Protein 8GAI (pdb70)

Secondary structure (DSSP, 8-state):
--HHHHHHHHTSS-HHHHHHHHHHHHHHHHHSSS--HHHHHHTT-HHHHHHHTT-TT-HHHHHHHHHHHHHHHTS-HHHHHHHHHTTHHHHHHHHTT-SSHHHHHHHHHHHHHHHHT-HHHHHHHHHTT-HHHHHHHTTS---SHHHHHHHHHHHHHHHHHT---SSPPPHHHHHHHHHHHHHHTT---HHHHHHHHHHHHHHHSSSHHHHHHHHHTT-HHHHHHHHT-S-HHHHHHHHHHHHHHHTS-HHHHHHHHHTTGGGGHHHHHT-SSHHHHHHHHHHHHHHHTS-HHHHHHHHHTTHHHHHHHHHHHS-HHHHHHHHHHHHHHHHHS-HHHHHHHHHTT-HHHHHHGGGSS-HHHHHHHHHHHHHHHHHHHHHT-HHHHHHHHHHTTHHHHHHHHTT-SSHHHHHHHHHHHHHHS-------/----PPPS--SSPPPS------/--HHHHHHHHTSS-HHHHHHHHHHHHHHHHHSSS--HHHHHHTT-HHHHHHHTT-TT-HHHHHHHHHHHHHHTTS-HHHHHHHHHTTHHHHHHHHTT-SSHHHHHHHHHHHHHHHHT-HHHHHHHHHTT-HHHHHHHTSS---SHHHHHHHHHHHHHHHHHT---SSPPPHHHHHHHHHHHHHHTT---HHHHHHHHHHHHHHHSS-HHHHHHHHHTT-HHHHHHHHT-S-HHHHHHHHHHHHHHHTS-HHHHHHHHHTTGGGGHHHHHT-SSHHHHHHHHHHHHHHHTS-HHHHHHHHHTTHHHHHHHHHHHS-HHHHHHHHHHHHHHHHHS-HHHHHHHHHTT-HHHHHHGGG-S-HHHHHHHHHHHHHHHHHHHHHT-HHHHHHHHHHTTHHHHHHHHTT-SSHHHHHHHHHHHHHHS--TTSSSPPP---/-TTPPP---PPPP--SSPPPS------

Structure (mmCIF, N/CA/C/O backbone):
data_8GAI
#
_entry.id   8GAI
#
_cell.length_a   75.008
_cell.length_b   99.269
_cell.length_c   123.759
_cell.angle_alpha   90.000
_cell.angle_beta   90.000
_cell.angle_gamma   90.000
#
_symmetry.space_group_name_H-M   'P 21 21 21'
#
loop_
_entity.id
_entity.type
_entity.pdbx_description
1 polymer 'Importin subunit alpha'
2 polymer Bimax2
3 water water
#
loop_
_atom_site.group_PDB
_atom_site.id
_atom_site.type_symbol
_atom_site.label_atom_id
_atom_site.label_alt_id
_atom_site.label_comp_id
_atom_site.label_asym_id
_atom_site.label_entity_id
_atom_site.label_seq_id
_atom_site.pdbx_PDB_ins_code
_atom_site.Cartn_x
_atom_site.Cartn_y
_atom_site.Cartn_z
_atom_site.occupancy
_atom_site.B_iso_or_equiv
_atom_site.auth_seq_id
_atom_site.auth_comp_id
_atom_site.auth_asym_id
_atom_site.auth_atom_id
_atom_site.pdbx_PDB_model_num
ATOM 1 N N . TRP A 1 18 ? -40.64300 -18.09400 -20.05500 1.000 81.91548 76 TRP A N 1
ATOM 2 C CA . TRP A 1 18 ? -39.40300 -18.83300 -19.85100 1.000 77.34580 76 TRP A CA 1
ATOM 3 C C . TRP A 1 18 ? -39.03400 -18.96000 -18.37800 1.000 79.72734 76 TRP A C 1
ATOM 4 O O . TRP A 1 18 ? -39.34200 -18.08700 -17.56600 1.000 81.29548 76 TRP A O 1
ATOM 24 N N . THR A 1 19 ? -38.36600 -20.05900 -18.05100 1.000 63.13019 77 THR A N 1
ATOM 25 C CA . THR A 1 19 ? -37.77000 -20.27100 -16.74300 1.000 56.65814 77 THR A CA 1
ATOM 26 C C . THR A 1 19 ? -36.26100 -20.06800 -16.82500 1.000 58.61764 77 THR A C 1
ATOM 27 O O . THR A 1 19 ? -35.66800 -20.02200 -17.90600 1.000 60.39091 77 THR A O 1
ATOM 38 N N . VAL A 1 20 ? -35.63500 -19.94400 -15.65300 1.000 60.83738 78 VAL A N 1
ATOM 39 C CA . VAL A 1 20 ? -34.17800 -19.87900 -15.60800 1.000 59.44932 78 VAL A CA 1
ATOM 40 C C . VAL A 1 20 ? -33.58200 -21.12700 -16.24000 1.000 58.68324 78 VAL A C 1
ATOM 41 O O . VAL A 1 20 ? -32.50600 -21.07200 -16.84500 1.000 57.06056 78 VAL A O 1
ATOM 54 N N . ASP A 1 21 ? -34.26400 -22.26700 -16.11300 1.000 70.48985 79 ASP A N 1
ATOM 55 C CA . ASP A 1 21 ? -33.78100 -23.49800 -16.72800 1.000 71.08799 79 ASP A CA 1
ATOM 56 C C . ASP A 1 21 ? -33.74800 -23.37700 -18.24600 1.000 71.19645 79 ASP A C 1
ATOM 57 O O . ASP A 1 21 ? -32.76100 -23.75100 -18.89200 1.000 68.95002 79 ASP A O 1
ATOM 66 N N . ASP A 1 22 ? -34.82300 -22.84500 -18.83500 1.000 68.50113 80 ASP A N 1
ATOM 67 C CA . ASP A 1 22 ? -34.85800 -22.64600 -20.28000 1.000 63.40535 80 ASP A CA 1
ATOM 68 C C . ASP A 1 22 ? -33.78800 -21.65900 -20.72800 1.000 61.65398 80 ASP A C 1
ATOM 69 O O . ASP A 1 22 ? -33.13500 -21.86200 -21.76100 1.000 61.27968 80 ASP A O 1
ATOM 78 N N . ILE A 1 23 ? -33.60100 -20.57900 -19.96700 1.000 61.99273 81 ILE A N 1
ATOM 79 C CA . ILE A 1 23 ? -32.57600 -19.59400 -20.30000 1.000 57.26400 81 ILE A CA 1
ATOM 80 C C . ILE A 1 23 ? -31.19700 -20.23900 -20.27100 1.000 59.79838 81 ILE A C 1
ATOM 81 O O . ILE A 1 23 ? -30.36100 -20.00100 -21.15400 1.000 61.39576 81 ILE A O 1
ATOM 97 N N . VAL A 1 24 ? -30.94300 -21.07000 -19.26000 1.000 48.66334 82 VAL A N 1
ATOM 98 C CA . VAL A 1 24 ? -29.65300 -21.73800 -19.13800 1.000 49.48914 82 VAL A CA 1
ATOM 99 C C . VAL A 1 24 ? -29.44000 -22.69000 -20.30300 1.000 52.01873 82 VAL A C 1
ATOM 100 O O . VAL A 1 24 ? -28.33700 -22.79000 -20.85400 1.000 52.30140 82 VAL A O 1
ATOM 113 N N . LYS A 1 25 ? -30.49300 -23.40300 -20.69800 1.000 62.30203 83 LYS A N 1
ATOM 114 C CA . LYS A 1 25 ? -30.36700 -24.34600 -21.80400 1.000 65.72061 83 LYS A CA 1
ATOM 115 C C . LYS A 1 25 ? -30.07300 -23.61400 -23.10700 1.000 65.57546 83 LYS A C 1
ATOM 116 O O . LYS A 1 25 ? -29.20700 -24.03600 -23.88100 1.000 65.47440 83 LYS A O 1
ATOM 135 N N . GLY A 1 26 ? -30.78300 -22.51500 -23.36500 1.000 56.97005 84 GLY A N 1
ATOM 136 C CA . GLY A 1 26 ? -30.53900 -21.76200 -24.58300 1.000 52.02540 84 GLY A CA 1
ATOM 137 C C . GLY A 1 26 ? -29.16700 -21.11600 -24.61600 1.000 55.47537 84 GLY A C 1
ATOM 138 O O . GLY A 1 26 ? -28.51900 -21.07300 -25.66500 1.000 57.05652 84 GLY A O 1
ATOM 142 N N . ILE A 1 27 ? -28.69900 -20.61400 -23.46900 1.000 65.40232 85 ILE A N 1
ATOM 143 C CA . ILE A 1 27 ? -27.44000 -19.87400 -23.45600 1.000 65.29821 85 ILE A CA 1
ATOM 144 C C . ILE A 1 27 ? -26.24800 -20.79800 -23.67300 1.000 68.45635 85 ILE A C 1
ATOM 145 O O . ILE A 1 27 ? -25.21200 -20.36600 -24.19300 1.000 69.74726 85 ILE A O 1
ATOM 161 N N . ASN A 1 28 ? -26.35700 -22.06900 -23.29100 1.000 76.00542 86 ASN A N 1
ATOM 162 C CA . ASN A 1 28 ? -25.29900 -23.03900 -23.53500 1.000 78.53920 86 ASN A CA 1
ATOM 163 C C . ASN A 1 28 ? -25.49800 -23.78900 -24.84400 1.000 79.04769 86 ASN A C 1
ATOM 164 O O . ASN A 1 28 ? -24.93600 -24.87500 -25.02200 1.000 82.85795 86 ASN A O 1
ATOM 175 N N . SER A 1 29 ? -26.27400 -23.22700 -25.76200 1.000 74.00764 87 SER A N 1
ATOM 176 C CA . SER A 1 29 ? -26.50200 -23.83900 -27.05900 1.000 75.30451 87 SER A CA 1
ATOM 177 C C . SER A 1 29 ? -25.48700 -23.32700 -28.06900 1.000 77.66673 87 SER A C 1
ATOM 178 O O . SER A 1 29 ? -24.96000 -22.21900 -27.94600 1.000 77.39397 87 SER A O 1
ATOM 186 N N . ASN A 1 30 ? -25.21300 -24.15500 -29.07200 1.000 82.26404 88 ASN A N 1
ATOM 187 C CA . ASN A 1 30 ? -24.29000 -23.77800 -30.13200 1.000 89.66532 88 ASN A CA 1
ATOM 188 C C . ASN A 1 30 ? -24.94100 -22.89200 -31.18300 1.000 84.89422 88 ASN A C 1
ATOM 189 O O . ASN A 1 30 ? -24.24500 -22.40500 -32.08000 1.000 85.79802 88 ASN A O 1
ATOM 200 N N . ASN A 1 31 ? -26.24900 -22.67400 -31.08900 1.000 65.21992 89 ASN A N 1
ATOM 201 C CA . ASN A 1 31 ? -26.97700 -21.83900 -32.03400 1.000 63.46837 89 ASN A CA 1
ATOM 202 C C . ASN A 1 31 ? -27.06400 -20.42900 -31.46700 1.000 62.82270 89 ASN A C 1
ATOM 203 O O . ASN A 1 31 ? -27.62600 -20.22200 -30.38500 1.000 62.59448 89 ASN A O 1
ATOM 214 N N . LEU A 1 32 ? -26.50700 -19.46000 -32.19700 1.000 67.96122 90 LEU A N 1
ATOM 215 C CA . LEU A 1 32 ? -26.49100 -18.09200 -31.69500 1.000 63.43540 90 LEU A CA 1
ATOM 216 C C . LEU A 1 32 ? -27.89600 -17.54100 -31.51100 1.000 63.27601 90 LEU A C 1
ATOM 217 O O . LEU A 1 32 ? -28.12700 -16.73200 -30.60600 1.000 61.63990 90 LEU A O 1
ATOM 233 N N . GLU A 1 33 ? -28.84600 -17.95200 -32.35500 1.000 62.96301 91 GLU A N 1
ATOM 234 C CA . GLU A 1 33 ? -30.20300 -17.43200 -32.22200 1.000 65.48217 91 GLU A CA 1
ATOM 235 C C . GLU A 1 33 ? -30.85300 -17.91100 -30.92900 1.000 62.31340 91 GLU A C 1
ATOM 236 O O . GLU A 1 33 ? -31.58200 -17.15300 -30.28100 1.000 61.16608 91 GLU A O 1
ATOM 248 N N . ASN A 1 34 ? -30.60800 -19.16500 -30.53700 1.000 58.71890 92 ASN A N 1
ATOM 249 C CA . ASN A 1 34 ? -31.11800 -19.64100 -29.25400 1.000 58.53988 92 ASN A CA 1
ATOM 250 C C . ASN A 1 34 ? -30.48300 -18.87900 -28.09900 1.000 53.64328 92 ASN A C 1
ATOM 251 O O . ASN A 1 34 ? -31.16400 -18.53100 -27.12900 1.000 52.96717 92 ASN A O 1
ATOM 262 N N . GLN A 1 35 ? -29.17600 -18.61700 -28.18000 1.000 57.83641 93 GLN A N 1
ATOM 263 C CA . GLN A 1 35 ? -28.52200 -17.83300 -27.13800 1.000 57.33791 93 GLN A CA 1
ATOM 264 C C . GLN A 1 35 ? -29.13000 -16.44000 -27.05100 1.000 55.48785 93 GLN A C 1
ATOM 265 O O . GLN A 1 35 ? -29.34400 -15.91200 -25.95300 1.000 54.70976 93 GLN A O 1
ATOM 279 N N . LEU A 1 36 ? -29.42200 -15.83300 -28.20300 1.000 49.38296 94 LEU A N 1
ATOM 280 C CA . LEU A 1 36 ? -30.02000 -14.50400 -28.21400 1.000 46.50345 94 LEU A CA 1
ATOM 281 C C . LEU A 1 36 ? -31.42200 -14.52700 -27.62100 1.000 46.34105 94 LEU A C 1
ATOM 282 O O . LEU A 1 36 ? -31.78500 -13.63900 -26.84300 1.000 42.32662 94 LEU A O 1
ATOM 298 N N . GLN A 1 37 ? -32.23100 -15.52200 -27.98800 1.000 49.66581 95 GLN A N 1
ATOM 299 C CA . GLN A 1 37 ? -33.57700 -15.60800 -27.43000 1.000 50.97902 95 GLN A CA 1
ATOM 300 C C . GLN A 1 37 ? -33.52600 -15.82800 -25.92100 1.000 46.40243 95 GLN A C 1
ATOM 301 O O . GLN A 1 37 ? -34.33100 -15.25900 -25.17600 1.000 48.14576 95 GLN A O 1
ATOM 315 N N . ALA A 1 38 ? -32.57500 -16.63900 -25.44900 1.000 44.34989 96 ALA A N 1
ATOM 316 C CA . ALA A 1 38 ? -32.44900 -16.86900 -24.01400 1.000 48.17682 96 ALA A CA 1
ATOM 317 C C . ALA A 1 38 ? -32.00000 -15.60400 -23.29300 1.000 45.80297 96 ALA A C 1
ATOM 318 O O . ALA A 1 38 ? -32.48700 -15.29800 -22.19700 1.000 43.97021 96 ALA A O 1
ATOM 325 N N . THR A 1 39 ? -31.07100 -14.85500 -23.89400 1.000 45.58171 97 THR A N 1
ATOM 326 C CA . THR A 1 39 ? -30.64500 -13.59600 -23.29400 1.000 49.02030 97 THR A CA 1
ATOM 327 C C . THR A 1 39 ? -31.79100 -12.59300 -23.27000 1.000 43.56562 97 THR A C 1
ATOM 328 O O . THR A 1 39 ? -31.93800 -11.83300 -22.30900 1.000 45.14608 97 THR A O 1
ATOM 339 N N . GLN A 1 40 ? -32.61100 -12.57900 -24.32200 1.000 45.50235 98 GLN A N 1
ATOM 340 C CA . GLN A 1 40 ? -33.79200 -11.72500 -24.33300 1.000 47.49585 98 GLN A CA 1
ATOM 341 C C . GLN A 1 40 ? -34.75400 -12.11300 -23.21900 1.000 48.60942 98 GLN A C 1
ATOM 342 O O . GLN A 1 40 ? -35.31800 -11.24400 -22.54800 1.000 47.85286 98 GLN A O 1
ATOM 356 N N . ALA A 1 41 ? -34.96000 -13.41400 -23.01000 1.000 35.53989 99 ALA A N 1
ATOM 357 C CA . ALA A 1 41 ? -35.84500 -13.85300 -21.93600 1.000 36.63733 99 ALA A CA 1
ATOM 358 C C . ALA A 1 41 ? -35.30100 -13.44200 -20.56900 1.000 35.33557 99 ALA A C 1
ATOM 359 O O . ALA A 1 41 ? -36.05700 -12.99700 -19.69600 1.000 36.05699 99 ALA A O 1
ATOM 366 N N . ALA A 1 42 ? -33.99100 -13.58600 -20.36400 1.000 46.83761 100 ALA A N 1
ATOM 367 C CA . ALA A 1 42 ? -33.39300 -13.18600 -19.09300 1.000 45.44097 100 ALA A CA 1
ATOM 368 C C . ALA A 1 42 ? -33.53500 -11.68400 -18.88200 1.000 46.52596 100 ALA A C 1
ATOM 369 O O . ALA A 1 42 ? -33.92600 -11.21800 -17.79900 1.000 43.55497 100 ALA A O 1
ATOM 376 N N . ARG A 1 43 ? -33.22500 -10.90900 -19.92200 1.000 36.23509 101 ARG A N 1
ATOM 377 C CA . ARG A 1 43 ? -33.37400 -9.46500 -19.84400 1.000 36.02952 101 ARG A CA 1
ATOM 378 C C . ARG A 1 43 ? -34.81800 -9.08300 -19.56100 1.000 34.20439 101 ARG A C 1
ATOM 379 O O . ARG A 1 43 ? -35.07600 -8.11100 -18.85200 1.000 34.10766 101 ARG A O 1
ATOM 400 N N . LYS A 1 44 ? -35.77500 -9.81100 -20.13800 1.000 45.13553 102 LYS A N 1
ATOM 401 C CA . LYS A 1 44 ? -37.18000 -9.49200 -19.90700 1.000 45.24721 102 LYS A CA 1
ATOM 402 C C . LYS A 1 44 ? -37.58000 -9.80600 -18.47200 1.000 44.88321 102 LYS A C 1
ATOM 403 O O . LYS A 1 44 ? -38.33800 -9.04700 -17.85900 1.000 49.46717 102 LYS A O 1
ATOM 422 N N . LEU A 1 45 ? -37.06900 -10.90200 -17.90900 1.000 37.76430 103 LEU A N 1
ATOM 423 C CA . LEU A 1 45 ? -37.29500 -11.15100 -16.48800 1.000 38.93348 103 LEU A CA 1
ATOM 424 C C . LEU A 1 45 ? -36.75400 -10.00100 -15.64300 1.000 37.88448 103 LEU A C 1
ATOM 425 O O . LEU A 1 45 ? -37.39400 -9.56900 -14.67600 1.000 36.72212 103 LEU A O 1
ATOM 441 N N . LEU A 1 46 ? -35.57700 -9.48900 -16.00000 1.000 41.87314 104 LEU A N 1
ATOM 442 C CA . LEU A 1 46 ? -34.94600 -8.45700 -15.18300 1.000 45.44630 104 LEU A CA 1
ATOM 443 C C . LEU A 1 46 ? -35.55400 -7.07000 -15.39300 1.000 42.32962 104 LEU A C 1
ATOM 444 O O . LEU A 1 46 ? -35.54000 -6.25000 -14.46800 1.000 39.92884 104 LEU A O 1
ATOM 460 N N . SER A 1 47 ? -36.08200 -6.78500 -16.58300 1.000 43.04077 105 SER A N 1
ATOM 461 C CA . SER A 1 47 ? -36.58600 -5.45700 -16.90900 1.000 43.17752 105 SER A CA 1
ATOM 462 C C . SER A 1 47 ? -38.08900 -5.30800 -16.70900 1.000 45.15004 105 SER A C 1
ATOM 463 O O . SER A 1 47 ? -38.55800 -4.19700 -16.43300 1.000 44.95046 105 SER A O 1
ATOM 471 N N . ARG A 1 48 ? -38.86200 -6.38300 -16.85500 1.000 54.29285 106 ARG A N 1
ATOM 472 C CA . ARG A 1 48 ? -40.31700 -6.29200 -16.83800 1.000 58.71045 106 ARG A CA 1
ATOM 473 C C . ARG A 1 48 ? -40.94800 -6.73100 -15.52400 1.000 58.82240 106 ARG A C 1
ATOM 474 O O . ARG A 1 48 ? -42.06400 -6.29800 -15.21900 1.000 66.92460 106 ARG A O 1
ATOM 495 N N . GLU A 1 49 ? -40.29100 -7.59800 -14.75700 1.000 63.65666 107 GLU A N 1
ATOM 496 C CA . GLU A 1 49 ? -40.84100 -8.10200 -13.50300 1.000 73.80132 107 GLU A CA 1
ATOM 497 C C . GLU A 1 49 ? -40.42900 -7.22900 -12.32300 1.000 75.06742 107 GLU A C 1
ATOM 498 O O . GLU A 1 49 ? -39.23800 -6.98200 -12.11200 1.000 73.23223 107 GLU A O 1
ATOM 510 N N . LYS A 1 50 ? -41.41500 -6.75700 -11.56100 1.000 84.28167 108 LYS A N 1
ATOM 511 C CA . LYS A 1 50 ? -41.13300 -6.18500 -10.24900 1.000 84.59521 108 LYS A CA 1
ATOM 512 C C . LYS A 1 50 ? -40.66800 -7.28600 -9.30300 1.000 83.66603 108 LYS A C 1
ATOM 513 O O . LYS A 1 50 ? -41.24800 -8.37600 -9.25700 1.000 88.11462 108 LYS A O 1
ATOM 532 N N . GLN A 1 51 ? -39.61100 -6.99900 -8.55000 1.000 74.16602 109 GLN A N 1
ATOM 533 C CA . GLN A 1 51 ? -38.94800 -8.00500 -7.73000 1.000 72.93308 109 GLN A CA 1
ATOM 534 C C . GLN A 1 51 ? -38.42800 -9.08000 -8.67800 1.000 69.42070 109 GLN A C 1
ATOM 535 O O . GLN A 1 51 ? -38.97800 -10.18900 -8.73000 1.000 71.56617 109 GLN A O 1
ATOM 549 N N . PRO A 1 52 ? -37.38800 -8.78800 -9.45000 1.000 53.25032 110 PRO A N 1
ATOM 550 C CA . PRO A 1 52 ? -36.90700 -9.74800 -10.44500 1.000 54.29548 110 PRO A CA 1
ATOM 551 C C . PRO A 1 52 ? -36.10500 -10.85300 -9.78600 1.000 54.11952 110 PRO A C 1
ATOM 552 O O . PRO A 1 52 ? -35.64100 -10.70200 -8.64500 1.000 54.50490 110 PRO A O 1
ATOM 563 N N . PRO A 1 53 ? -35.91000 -11.97900 -10.47200 1.000 58.63195 111 PRO A N 1
ATOM 564 C CA . PRO A 1 53 ? -35.15900 -13.10400 -9.88700 1.000 58.96027 111 PRO A CA 1
ATOM 565 C C . PRO A 1 53 ? -33.65100 -12.94800 -10.06400 1.000 56.69172 111 PRO A C 1
ATOM 566 O O . PRO A 1 53 ? -32.97300 -13.78700 -10.66000 1.000 58.05817 111 PRO A O 1
ATOM 577 N N . ILE A 1 54 ? -33.11000 -11.85900 -9.51600 1.000 48.95910 112 ILE A N 1
ATOM 578 C CA . ILE A 1 54 ? -31.69700 -11.55100 -9.72400 1.000 49.64049 112 ILE A CA 1
ATOM 579 C C . ILE A 1 54 ? -30.82100 -12.64000 -9.12000 1.000 50.81189 112 ILE A C 1
ATOM 580 O O . ILE A 1 54 ? -29.86300 -13.11100 -9.74500 1.000 53.73582 112 ILE A O 1
ATOM 596 N N . ASP A 1 55 ? -31.13200 -13.05100 -7.89300 1.000 53.59517 113 ASP A N 1
ATOM 597 C CA . ASP A 1 55 ? -30.27000 -14.00100 -7.20000 1.000 53.41753 113 ASP A CA 1
ATOM 598 C C . ASP A 1 55 ? -30.30100 -15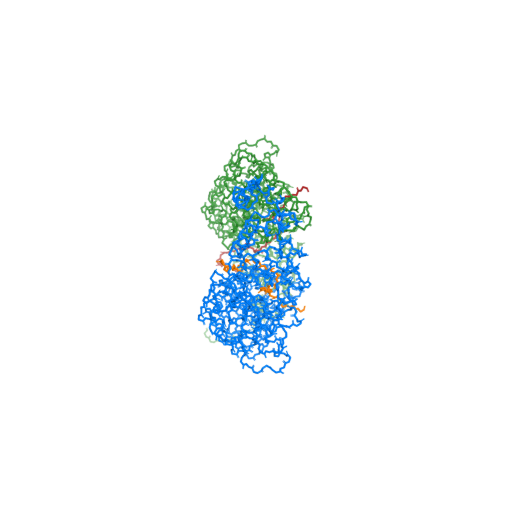.36600 -7.87400 1.000 54.96633 113 ASP A C 1
ATOM 599 O O . ASP A 1 55 ? -29.27200 -16.04300 -7.95800 1.000 52.76463 113 ASP A O 1
ATOM 608 N N . HIS A 1 56 ? -31.46700 -15.78500 -8.36700 1.000 63.47925 114 HIS A N 1
ATOM 609 C CA . HIS A 1 56 ? -31.54200 -17.04000 -9.11000 1.000 62.23896 114 HIS A CA 1
ATOM 610 C C . HIS A 1 56 ? -30.73100 -16.96200 -10.39900 1.000 59.97874 114 HIS A C 1
ATOM 611 O O . HIS A 1 56 ? -30.07300 -17.93400 -10.78800 1.000 62.70074 114 HIS A O 1
ATOM 625 N N . ILE A 1 57 ? -30.75900 -15.80800 -11.06900 1.000 47.45949 115 ILE A N 1
ATOM 626 C CA . ILE A 1 57 ? -29.98200 -15.63300 -12.29100 1.000 46.96199 115 ILE A CA 1
ATOM 627 C C . ILE A 1 57 ? -28.48900 -15.69100 -11.99100 1.000 47.59690 115 ILE A C 1
ATOM 628 O O . ILE A 1 57 ? -27.71200 -16.27300 -12.75800 1.000 46.41494 115 ILE A O 1
ATOM 644 N N . ILE A 1 58 ? -28.05900 -15.08800 -10.88200 1.000 42.76481 116 ILE A N 1
ATOM 645 C CA . ILE A 1 58 ? -26.64300 -15.14400 -10.53500 1.000 45.56770 116 ILE A CA 1
ATOM 646 C C . ILE A 1 58 ? -26.24900 -16.57000 -10.16600 1.000 52.07068 116 ILE A C 1
ATOM 647 O O . ILE A 1 58 ? -25.17400 -17.05300 -10.54400 1.000 48.91790 116 ILE A O 1
ATOM 663 N N . ARG A 1 59 ? -27.11400 -17.26800 -9.42700 1.000 64.87865 117 ARG A N 1
ATOM 664 C CA . ARG A 1 59 ? -26.81500 -18.63700 -9.04100 1.000 65.76679 117 ARG A CA 1
ATOM 665 C C . ARG A 1 59 ? -26.79000 -19.57100 -10.24100 1.000 64.21192 117 ARG A C 1
ATOM 666 O O . ARG A 1 59 ? -26.13700 -20.61900 -10.18400 1.000 69.31265 117 ARG A O 1
ATOM 687 N N . ALA A 1 60 ? -27.48000 -19.21400 -11.32500 1.000 74.30850 118 ALA A N 1
ATOM 688 C CA . ALA A 1 60 ? -27.45800 -20.00600 -12.54700 1.000 72.75043 118 ALA A CA 1
ATOM 689 C C . ALA A 1 60 ? -26.16300 -19.84400 -13.33100 1.000 69.69056 118 ALA A C 1
ATOM 690 O O . ALA A 1 60 ? -25.96700 -20.55700 -14.32000 1.000 75.23837 118 ALA A O 1
ATOM 697 N N . GLY A 1 61 ? -25.28700 -18.93000 -12.92400 1.000 58.34999 119 GLY A N 1
ATOM 698 C CA . GLY A 1 61 ? -24.01300 -18.76600 -13.59500 1.000 54.71665 119 GLY A CA 1
ATOM 699 C C . GLY A 1 61 ? -24.09900 -18.08100 -14.93700 1.000 50.42771 119 GLY A C 1
ATOM 700 O O . GLY A 1 61 ? -23.28800 -18.36400 -15.82400 1.000 48.94421 119 GLY A O 1
ATOM 704 N N . LEU A 1 62 ? -25.06300 -17.18000 -15.11100 1.000 48.53478 120 LEU A N 1
ATOM 705 C CA . LEU A 1 62 ? -25.26600 -16.51300 -16.38800 1.000 45.62573 120 LEU A CA 1
ATOM 706 C C . LEU A 1 62 ? -24.43400 -15.25000 -16.54600 1.000 46.83995 120 LEU A C 1
ATOM 707 O O . LEU A 1 62 ? -24.29300 -14.75600 -17.67100 1.000 48.90033 120 LEU A O 1
ATOM 723 N N . ILE A 1 63 ? -23.88600 -14.71000 -15.45500 1.000 52.14460 121 ILE A N 1
ATOM 724 C CA . ILE A 1 63 ? -23.09200 -13.48500 -15.55800 1.000 49.91645 121 ILE A CA 1
ATOM 725 C C . ILE A 1 63 ? -21.88500 -13.68900 -16.46300 1.000 49.48876 121 ILE A C 1
ATOM 726 O O . ILE A 1 63 ? -21.64000 -12.83700 -17.33500 1.000 45.58966 121 ILE A O 1
ATOM 742 N N . PRO A 1 64 ? -21.09800 -14.76200 -16.32400 1.000 45.37894 122 PRO A N 1
ATOM 743 C CA . PRO A 1 64 ? -20.02200 -14.99700 -17.29900 1.000 43.56520 122 PRO A CA 1
ATOM 744 C C . PRO A 1 64 ? -20.53100 -15.05000 -18.72800 1.000 44.05088 122 PRO A C 1
ATOM 745 O O . PRO A 1 64 ? -19.85900 -14.56400 -19.64400 1.000 43.91364 122 PRO A O 1
ATOM 756 N N . LYS A 1 65 ? -21.72800 -15.60300 -18.93800 1.000 49.17469 123 LYS A N 1
ATOM 757 C CA . LYS A 1 65 ? -22.27200 -15.69900 -20.29000 1.000 50.07390 123 LYS A CA 1
ATOM 758 C C . LYS A 1 65 ? -22.62900 -14.32400 -20.84900 1.000 49.05137 123 LYS A C 1
ATOM 759 O O . LYS A 1 65 ? -22.35000 -14.03600 -22.01800 1.000 51.21321 123 LYS A O 1
ATOM 778 N N . PHE A 1 66 ? -23.25200 -13.46300 -20.03700 1.000 43.87907 124 PHE A N 1
ATOM 779 C CA . PHE A 1 66 ? -23.53400 -12.10500 -20.49000 1.000 41.16906 124 PHE A CA 1
ATOM 780 C C . PHE A 1 66 ? -22.24200 -11.35300 -20.79000 1.000 42.92996 124 PHE A C 1
ATOM 781 O O . PHE A 1 66 ? -22.13300 -10.65600 -21.81000 1.000 42.06081 124 PHE A O 1
ATOM 798 N N . VAL A 1 67 ? -21.25400 -11.47300 -19.90100 1.000 41.56431 125 VAL A N 1
ATOM 799 C CA . VAL A 1 67 ? -19.97500 -10.80200 -20.11300 1.000 37.25736 125 VAL A CA 1
ATOM 800 C C . VAL A 1 67 ? -19.33700 -11.28300 -21.41000 1.000 37.84894 125 VAL A C 1
ATOM 801 O O . VAL A 1 67 ? -18.72200 -10.50100 -22.14400 1.000 35.98962 125 VAL A O 1
ATOM 814 N N . SER A 1 68 ? -19.47400 -12.57600 -21.71200 1.000 50.21845 126 SER A N 1
ATOM 815 C CA . SER A 1 68 ? -18.94700 -13.10500 -22.96400 1.000 46.87593 126 SER A CA 1
ATOM 816 C C . SER A 1 68 ? -19.70400 -12.54700 -24.16200 1.000 48.49393 126 SER A C 1
ATOM 817 O O . SER A 1 68 ? -19.09300 -12.16600 -25.16800 1.000 48.78069 126 SER A O 1
ATOM 825 N N . PHE A 1 69 ? -21.03400 -12.48500 -24.07000 1.000 39.90525 127 PHE A N 1
ATOM 826 C CA . PHE A 1 69 ? -21.82300 -11.96100 -25.17800 1.000 37.44437 127 PHE A CA 1
ATOM 827 C C . PHE A 1 69 ? -21.49700 -10.49700 -25.44600 1.000 37.20993 127 PHE A C 1
ATOM 828 O O . PHE A 1 69 ? -21.67000 -10.01800 -26.57200 1.000 40.16435 127 PHE A O 1
ATOM 845 N N . LEU A 1 70 ? -21.04200 -9.76700 -24.42500 1.000 35.52888 128 LEU A N 1
ATOM 846 C CA . LEU A 1 70 ? -20.75600 -8.34800 -24.62500 1.000 36.48765 128 LEU A CA 1
ATOM 847 C C . LEU A 1 70 ? -19.77000 -8.13000 -25.77100 1.000 40.36168 128 LEU A C 1
ATOM 848 O O . LEU A 1 70 ? -19.79900 -7.08000 -26.42400 1.000 36.18025 128 LEU A O 1
ATOM 864 N N . GLY A 1 71 ? -18.90000 -9.10100 -26.03500 1.000 35.21517 129 GLY A N 1
ATOM 865 C CA . GLY A 1 71 ? -17.88100 -8.95900 -27.04900 1.000 34.63600 129 GLY A CA 1
ATOM 866 C C . GLY A 1 71 ? -18.25000 -9.51200 -28.40700 1.000 41.99322 129 GLY A C 1
ATOM 867 O O . GLY A 1 71 ? -17.38500 -9.60000 -29.28500 1.000 41.67091 129 GLY A O 1
ATOM 871 N N . ARG A 1 72 ? -19.51400 -9.88400 -28.61600 1.000 50.05624 130 ARG A N 1
ATOM 872 C CA . ARG A 1 72 ? -19.94200 -10.51600 -29.86100 1.000 47.47072 130 ARG A CA 1
ATOM 873 C C . ARG A 1 72 ? -20.37000 -9.41500 -30.82800 1.000 52.39609 130 ARG A C 1
ATOM 874 O O . ARG A 1 72 ? -21.55300 -9.17800 -31.08100 1.000 50.60207 130 ARG A O 1
ATOM 895 N N . THR A 1 73 ? -19.36700 -8.72900 -31.38100 1.000 57.06636 131 THR A N 1
ATOM 896 C CA . THR A 1 73 ? -19.62900 -7.68200 -32.35900 1.000 56.32442 131 THR A CA 1
ATOM 897 C C . THR A 1 73 ? -20.32300 -8.21700 -33.60300 1.000 57.69030 131 THR A C 1
ATOM 898 O O . THR A 1 73 ? -20.97900 -7.44700 -34.31400 1.000 62.89662 131 THR A O 1
ATOM 909 N N . ASP A 1 74 ? -20.19200 -9.51300 -33.88900 1.000 57.29061 132 ASP A N 1
ATOM 910 C CA . ASP A 1 74 ? -20.91700 -10.09900 -35.00900 1.000 56.17413 132 ASP A CA 1
ATOM 911 C C . ASP A 1 74 ? -22.42400 -10.07800 -34.79500 1.000 55.33271 132 ASP A C 1
ATOM 912 O O . ASP A 1 74 ? -23.17600 -10.13000 -35.77200 1.000 62.43210 132 ASP A O 1
ATOM 921 N N . CYS A 1 75 ? -22.87900 -9.99700 -33.54500 1.000 55.59361 133 CYS A N 1
ATOM 922 C CA . CYS A 1 75 ? -24.30400 -9.94300 -33.21500 1.000 55.65506 133 CYS A CA 1
ATOM 923 C C . CYS A 1 75 ? -24.51100 -8.83100 -32.19200 1.000 52.70958 133 CYS A C 1
ATOM 924 O O . CYS A 1 75 ? -24.37800 -9.05500 -30.98800 1.000 50.25395 133 CYS A O 1
ATOM 932 N N . SER A 1 76 ? -24.85000 -7.63700 -32.67100 1.000 44.55267 134 SER A N 1
ATOM 933 C CA . SER A 1 76 ? -25.05000 -6.49700 -31.78700 1.000 39.97471 134 SER A CA 1
ATOM 934 C C . SER A 1 76 ? -26.25800 -6.69400 -30.87400 1.000 39.01586 134 SER A C 1
ATOM 935 O O . SER A 1 76 ? -26.23200 -6.23400 -29.72300 1.000 41.45818 134 SER A O 1
ATOM 943 N N . PRO A 1 77 ? -27.33500 -7.34800 -31.33000 1.000 34.17621 135 PRO A N 1
ATOM 944 C CA . PRO A 1 77 ? -28.48000 -7.55000 -30.42400 1.000 33.40171 135 PRO A CA 1
ATOM 945 C C . PRO A 1 77 ? -28.12900 -8.28400 -29.13800 1.000 35.44103 135 PRO A C 1
ATOM 946 O O . PRO A 1 77 ? -28.62500 -7.91100 -28.06600 1.000 32.31499 135 PRO A O 1
ATOM 957 N N . ILE A 1 78 ? -27.30300 -9.33000 -29.20800 1.000 41.00723 136 ILE A N 1
ATOM 958 C CA . ILE A 1 78 ? -26.96100 -10.05400 -27.98700 1.000 36.47427 136 ILE A CA 1
ATOM 959 C C . ILE A 1 78 ? -26.10700 -9.17800 -27.08300 1.000 35.80246 136 ILE A C 1
ATOM 960 O O . ILE A 1 78 ? -26.22800 -9.24100 -25.85400 1.000 37.10415 136 ILE A O 1
ATOM 976 N N . GLN A 1 79 ? -25.26100 -8.32400 -27.66500 1.000 40.07326 137 GLN A N 1
ATOM 977 C CA . GLN A 1 79 ? -24.53300 -7.34400 -26.86500 1.000 41.09040 137 GLN A CA 1
ATOM 978 C C . GLN A 1 79 ? -25.49800 -6.44600 -26.10600 1.000 37.24148 137 GLN A C 1
ATOM 979 O O . GLN A 1 79 ? -25.35200 -6.23200 -24.89800 1.000 38.09328 137 GLN A O 1
ATOM 993 N N . PHE A 1 80 ? -26.47500 -5.87700 -26.81600 1.000 34.24373 138 PHE A N 1
ATOM 994 C CA . PHE A 1 80 ? -27.42800 -4.97800 -26.17600 1.000 33.57379 138 PHE A CA 1
ATOM 995 C C . PHE A 1 80 ? -28.18000 -5.69000 -25.06000 1.000 32.63051 138 PHE A C 1
ATOM 996 O O . PHE A 1 80 ? -28.32600 -5.15600 -23.95200 1.000 33.80386 138 PHE A O 1
ATOM 1013 N N . GLU A 1 81 ? -28.66100 -6.90500 -25.33400 1.000 33.26743 139 GLU A N 1
ATOM 1014 C CA . GLU A 1 81 ? -29.45300 -7.62400 -24.34200 1.000 37.51744 139 GLU A CA 1
ATOM 1015 C C . GLU A 1 81 ? -28.61400 -7.96500 -23.11500 1.000 37.82263 139 GLU A C 1
ATOM 1016 O O . GLU A 1 81 ? -29.08500 -7.83500 -21.97900 1.000 34.94996 139 GLU A O 1
ATOM 1028 N N . SER A 1 82 ? -27.36400 -8.38900 -23.32400 1.000 30.99352 140 SER A N 1
ATOM 1029 C CA . SER A 1 82 ? -26.49100 -8.70100 -22.20100 1.000 30.84995 140 SER A CA 1
ATOM 1030 C C . SER A 1 82 ? -26.15800 -7.45500 -21.39000 1.000 31.23892 140 SER A C 1
ATOM 1031 O O . SER A 1 82 ? -26.11900 -7.50800 -20.15700 1.000 30.07292 140 SER A O 1
ATOM 1039 N N . ALA A 1 83 ? -25.89200 -6.33100 -22.05800 1.000 31.75425 141 ALA A N 1
ATOM 1040 C CA . ALA A 1 83 ? -25.59200 -5.10400 -21.32800 1.000 30.37532 141 ALA A CA 1
ATOM 1041 C C . ALA A 1 83 ? -26.78600 -4.67100 -20.49100 1.000 30.53473 141 ALA A C 1
ATOM 1042 O O . ALA A 1 83 ? -26.63100 -4.24300 -19.34300 1.000 31.20781 141 ALA A O 1
ATOM 1049 N N . TRP A 1 84 ? -27.99200 -4.80100 -21.04400 1.000 33.29371 142 TRP A N 1
ATOM 1050 C CA . TRP A 1 84 ? -29.20500 -4.47500 -20.29500 1.000 34.39347 142 TRP A CA 1
ATOM 1051 C C . TRP A 1 84 ? -29.37500 -5.39700 -19.08900 1.000 32.50200 142 TRP A C 1
ATOM 1052 O O . TRP A 1 84 ? -29.67100 -4.94000 -17.97300 1.000 31.20568 142 TRP A O 1
ATOM 1073 N N . ALA A 1 85 ? -29.19900 -6.70400 -19.29700 1.000 29.88688 143 ALA A N 1
ATOM 1074 C CA . ALA A 1 85 ? -29.31300 -7.65200 -18.19500 1.000 31.62864 143 ALA A CA 1
ATOM 1075 C C . ALA A 1 85 ? -28.30200 -7.34200 -17.09900 1.000 35.50438 143 ALA A C 1
ATOM 1076 O O . ALA A 1 85 ? -28.63800 -7.36400 -15.90800 1.000 32.90419 143 ALA A O 1
ATOM 1083 N N . LEU A 1 86 ? -27.05700 -7.05100 -17.48200 1.000 34.92608 144 LEU A N 1
ATOM 1084 C CA . LEU A 1 86 ? -26.03300 -6.72600 -16.49600 1.000 33.32546 144 LEU A CA 1
ATOM 1085 C C . LEU A 1 86 ? -26.35800 -5.42400 -15.77400 1.000 30.64394 144 LEU A C 1
ATOM 1086 O O . LEU A 1 86 ? -26.08700 -5.28900 -14.57800 1.000 33.57887 144 LEU A O 1
ATOM 1102 N N . THR A 1 87 ? -26.93000 -4.45400 -16.48400 1.000 31.16098 145 THR A N 1
ATOM 1103 C CA . THR A 1 87 ? -27.35100 -3.21900 -15.83800 1.000 30.96615 145 THR A CA 1
ATOM 1104 C C . THR A 1 87 ? -28.36000 -3.51000 -14.73800 1.000 34.77547 145 THR A C 1
ATOM 1105 O O . THR A 1 87 ? -28.22300 -3.03700 -13.60300 1.000 34.81799 145 THR A O 1
ATOM 1116 N N . ASN A 1 88 ? -29.38400 -4.29900 -15.05900 1.000 37.97498 146 ASN A N 1
ATOM 1117 C CA . ASN A 1 88 ? -30.42600 -4.55000 -14.07000 1.000 39.50294 146 ASN A CA 1
ATOM 1118 C C . ASN A 1 88 ? -29.93900 -5.45400 -12.94400 1.000 39.18437 146 ASN A C 1
ATOM 1119 O O . ASN A 1 88 ? -30.44500 -5.35800 -11.82200 1.000 42.60425 146 ASN A O 1
ATOM 1130 N N . ILE A 1 89 ? -28.97400 -6.33600 -13.21000 1.000 46.87362 147 ILE A N 1
ATOM 1131 C CA . ILE A 1 89 ? -28.39200 -7.12600 -12.12600 1.000 51.14213 147 ILE A CA 1
ATOM 1132 C C . ILE A 1 89 ? -27.59200 -6.22300 -11.19200 1.000 48.19248 147 ILE A C 1
ATOM 1133 O O . ILE A 1 89 ? -27.77400 -6.24700 -9.96800 1.000 49.06048 147 ILE A O 1
ATOM 1149 N N . ALA A 1 90 ? -26.70400 -5.40200 -11.75700 1.000 37.17469 148 ALA A N 1
ATOM 1150 C CA . ALA A 1 90 ? -25.86600 -4.50300 -10.97400 1.000 39.83167 148 ALA A CA 1
ATOM 1151 C C . ALA A 1 90 ? -26.64200 -3.36100 -10.33400 1.000 38.87239 148 ALA A C 1
ATOM 1152 O O . ALA A 1 90 ? -26.04500 -2.57800 -9.58500 1.000 36.56765 148 ALA A O 1
ATOM 1159 N N . SER A 1 91 ? -27.93900 -3.24000 -10.60300 1.000 40.23324 149 SER A N 1
ATOM 1160 C CA . SER A 1 91 ? -28.75600 -2.18600 -10.02000 1.000 39.49530 149 SER A CA 1
ATOM 1161 C C . SER A 1 91 ? -29.32000 -2.56700 -8.65800 1.000 44.67827 149 SER A C 1
ATOM 1162 O O . SER A 1 91 ? -29.99800 -1.74300 -8.03500 1.000 43.85437 149 SER A O 1
ATOM 1170 N N . GLY A 1 92 ? -29.06000 -3.77700 -8.18600 1.000 40.44105 150 GLY A N 1
ATOM 1171 C CA . GLY A 1 92 ? -29.57200 -4.25600 -6.91300 1.000 39.68175 150 GLY A CA 1
ATOM 1172 C C . GLY A 1 92 ? -28.57400 -4.08900 -5.78800 1.000 39.54132 150 GLY A C 1
ATOM 1173 O O . GLY A 1 92 ? -27.87700 -3.07200 -5.69100 1.000 37.53553 150 GLY A O 1
ATOM 1177 N N . SER A 1 93 ? -28.49800 -5.10600 -4.93300 1.000 3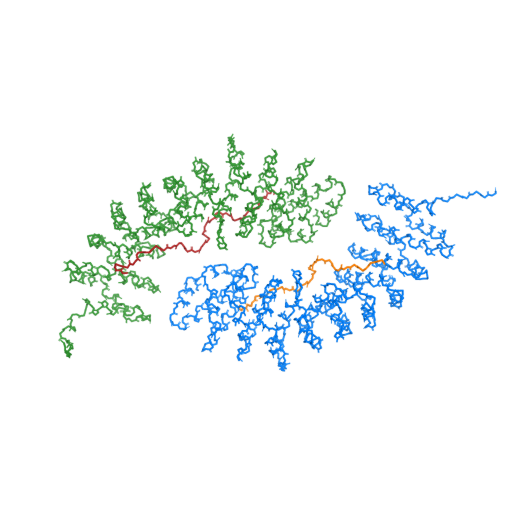6.01521 151 SER A N 1
ATOM 1178 C CA . SER A 1 93 ? -27.66600 -5.05300 -3.74400 1.000 38.03647 151 SER A CA 1
ATOM 1179 C C . SER A 1 93 ? -26.18700 -4.97600 -4.11600 1.000 36.73140 151 SER A C 1
ATOM 1180 O O . SER A 1 93 ? -25.79200 -5.13300 -5.27600 1.000 34.48216 151 SER A O 1
ATOM 1188 N N . SER A 1 94 ? -25.36100 -4.72200 -3.09800 1.000 45.23502 152 SER A N 1
ATOM 1189 C CA . SER A 1 94 ? -23.92000 -4.67900 -3.31300 1.000 43.90130 152 SER A CA 1
ATOM 1190 C C . SER A 1 94 ? -23.36700 -6.04600 -3.69100 1.000 44.48102 152 SER A C 1
ATOM 1191 O O . SER A 1 94 ? -22.41000 -6.12400 -4.46300 1.000 48.93036 152 SER A O 1
ATOM 1199 N N . GLU A 1 95 ? -23.94400 -7.12900 -3.16200 1.000 44.45189 153 GLU A N 1
ATOM 1200 C CA . GLU A 1 95 ? -23.48000 -8.46200 -3.54600 1.000 46.15870 153 GLU A CA 1
ATOM 1201 C C . GLU A 1 95 ? -23.84900 -8.80400 -4.98200 1.000 43.54481 153 GLU A C 1
ATOM 1202 O O . GLU A 1 95 ? -23.08600 -9.49100 -5.66300 1.000 46.67885 153 GLU A O 1
ATOM 1214 N N . GLN A 1 96 ? -24.99900 -8.34400 -5.46600 1.000 44.59208 154 GLN A N 1
ATOM 1215 C CA . GLN A 1 96 ? -25.34900 -8.59100 -6.86400 1.000 44.11037 154 GLN A CA 1
ATOM 1216 C C . GLN A 1 96 ? -24.45300 -7.79000 -7.80600 1.000 41.54045 154 GLN A C 1
ATOM 1217 O O . GLN A 1 96 ? -23.94100 -8.32700 -8.80000 1.000 43.07723 154 GLN A O 1
ATOM 1231 N N . THR A 1 97 ? -24.22400 -6.51300 -7.49400 1.000 43.77161 155 THR A N 1
ATOM 1232 C CA . THR A 1 97 ? -23.26100 -5.73700 -8.26500 1.000 42.54653 155 THR A CA 1
ATOM 1233 C C . THR A 1 97 ? -21.88000 -6.37200 -8.19500 1.000 41.06026 155 THR A C 1
ATOM 1234 O O . THR A 1 97 ? -21.12300 -6.34700 -9.17100 1.000 35.91400 155 THR A O 1
ATOM 1245 N N . LYS A 1 98 ? -21.53300 -6.94400 -7.04000 1.000 41.92084 156 LYS A N 1
ATOM 1246 C CA . LYS A 1 98 ? -20.24900 -7.61900 -6.89500 1.000 41.55736 156 LYS A CA 1
ATOM 1247 C C . LYS A 1 98 ? -20.18900 -8.88500 -7.73500 1.000 43.40162 156 LYS A C 1
ATOM 1248 O O . LYS A 1 98 ? -19.12300 -9.24600 -8.23800 1.000 43.92386 156 LYS A O 1
ATOM 1267 N N . ALA A 1 99 ? -21.30700 -9.59900 -7.85900 1.000 35.30518 157 ALA A N 1
ATOM 1268 C CA . ALA A 1 99 ? -21.35200 -10.73200 -8.77400 1.000 35.56860 157 ALA A CA 1
ATOM 1269 C C . ALA A 1 99 ? -21.07800 -10.26500 -10.19400 1.000 33.22060 157 ALA A C 1
ATOM 1270 O O . ALA A 1 99 ? -20.36800 -10.93200 -10.95500 1.000 33.73158 157 ALA A O 1
ATOM 1277 N N . VAL A 1 100 ? -21.63900 -9.11200 -10.56100 1.000 37.87426 158 VAL A N 1
ATOM 1278 C CA . VAL A 1 100 ? -21.37400 -8.54500 -11.88300 1.000 38.43137 158 VAL A CA 1
ATOM 1279 C C . VAL A 1 100 ? -19.89500 -8.20000 -12.03100 1.000 33.96245 158 VAL A C 1
ATOM 1280 O O . VAL A 1 100 ? -19.27900 -8.46100 -13.07000 1.000 33.75627 158 VAL A O 1
ATOM 1293 N N . VAL A 1 101 ? -19.30500 -7.60900 -10.99200 1.000 44.57687 159 VAL A N 1
ATOM 1294 C CA . VAL A 1 101 ? -17.91700 -7.16100 -11.06600 1.000 46.70212 159 VAL A CA 1
ATOM 1295 C C . VAL A 1 101 ? -16.96900 -8.35500 -11.12400 1.000 46.28043 159 VAL A C 1
ATOM 1296 O O . VAL A 1 101 ? -15.98100 -8.34500 -11.86900 1.000 46.34056 159 VAL A O 1
ATOM 1309 N N . ASP A 1 102 ? -17.25100 -9.39900 -10.34000 1.000 44.96678 160 ASP A N 1
ATOM 1310 C CA . ASP A 1 102 ? -16.39100 -10.57400 -10.28800 1.000 49.31176 160 ASP A CA 1
ATOM 1311 C C . ASP A 1 102 ? -16.48200 -11.41900 -11.55100 1.000 48.02170 160 ASP A C 1
ATOM 1312 O O . ASP A 1 102 ? -15.58900 -12.23300 -11.80400 1.000 46.27043 160 ASP A O 1
ATOM 1321 N N . GLY A 1 103 ? -17.53700 -11.25300 -12.34100 1.000 44.38467 161 GLY A N 1
ATOM 1322 C CA . GLY A 1 103 ? -17.63000 -11.93300 -13.61200 1.000 41.73833 161 GLY A CA 1
ATOM 1323 C C . GLY A 1 103 ? -16.83400 -11.30000 -14.72300 1.000 39.60176 161 GLY A C 1
ATOM 1324 O O . GLY A 1 103 ? -16.83800 -11.80800 -15.84800 1.000 38.06382 161 GLY A O 1
ATOM 1328 N N . GLY A 1 104 ? -16.14500 -10.19700 -14.43800 1.000 39.99070 162 GLY A N 1
ATOM 1329 C CA . GLY A 1 104 ? -15.35500 -9.51900 -15.44200 1.000 39.12763 162 GLY A CA 1
ATOM 1330 C C . GLY A 1 104 ? -16.11900 -8.50700 -16.26300 1.000 39.75897 162 GLY A C 1
ATOM 1331 O O . GLY A 1 104 ? -15.72900 -8.22700 -17.40200 1.000 39.98316 162 GLY A O 1
ATOM 1335 N N . ALA A 1 105 ? -17.19600 -7.93900 -15.71700 1.000 37.99003 163 ALA A N 1
ATOM 1336 C CA . ALA A 1 105 ? -18.05500 -7.07300 -16.51500 1.000 37.66273 163 ALA A CA 1
ATOM 1337 C C . ALA A 1 105 ? -17.41600 -5.72000 -16.80000 1.000 36.50267 163 ALA A C 1
ATOM 1338 O O . ALA A 1 105 ? -17.69900 -5.12100 -17.84300 1.000 38.24442 163 ALA A O 1
ATOM 1345 N N . ILE A 1 106 ? -16.57400 -5.21200 -15.89800 1.000 35.44412 164 ILE A N 1
ATOM 1346 C CA . ILE A 1 106 ? -16.10200 -3.83100 -16.03000 1.000 37.98299 164 ILE A CA 1
ATOM 1347 C C . ILE A 1 106 ? -15.31400 -3.61000 -17.31800 1.000 35.10743 164 ILE A C 1
ATOM 1348 O O . ILE A 1 106 ? -15.65900 -2.68900 -18.07400 1.000 33.97900 164 ILE A O 1
ATOM 1364 N N . PRO A 1 107 ? -14.26200 -4.38000 -17.62000 1.000 33.62360 165 PRO A N 1
ATOM 1365 C CA . PRO A 1 107 ? -13.53300 -4.11900 -18.87500 1.000 34.69753 165 PRO A CA 1
ATOM 1366 C C . PRO A 1 107 ? -14.37900 -4.37100 -20.11000 1.000 35.41955 165 PRO A C 1
ATOM 1367 O O . PRO A 1 107 ? -14.25900 -3.63900 -21.09900 1.000 36.41426 165 PRO A O 1
ATOM 1378 N N . ALA A 1 108 ? -15.23600 -5.39400 -20.08000 1.000 34.66848 166 ALA A N 1
ATOM 1379 C CA . ALA A 1 108 ? -16.10000 -5.66200 -21.22400 1.000 37.39349 166 ALA A CA 1
ATOM 1380 C C . ALA A 1 108 ? -17.03100 -4.48600 -21.49400 1.000 36.35963 166 ALA A C 1
ATOM 1381 O O . ALA A 1 108 ? -17.21700 -4.08500 -22.64700 1.000 37.84869 166 ALA A O 1
ATOM 1388 N N . LEU A 1 109 ? -17.62200 -3.91700 -20.44000 1.000 29.64835 167 LEU A N 1
ATOM 1389 C CA . LEU A 1 109 ? -18.49900 -2.76300 -20.61200 1.000 32.02987 167 LEU A CA 1
ATOM 1390 C C . LEU A 1 109 ? -17.71800 -1.53300 -21.06500 1.000 33.44029 167 LEU A C 1
ATOM 1391 O O . LEU A 1 109 ? -18.19700 -0.75600 -21.90600 1.000 33.27938 167 LEU A O 1
ATOM 1407 N N . ILE A 1 110 ? -16.51000 -1.33900 -20.53100 1.000 36.89119 168 ILE A N 1
ATOM 1408 C CA . ILE A 1 110 ? -15.70200 -0.20800 -20.97500 1.000 38.54735 168 ILE A CA 1
ATOM 1409 C C . ILE A 1 110 ? -15.40900 -0.33000 -22.46200 1.000 37.52735 168 ILE A C 1
ATOM 1410 O O . ILE A 1 110 ? -15.45600 0.65700 -23.20200 1.000 43.31505 168 ILE A O 1
ATOM 1426 N N . SER A 1 111 ? -15.08800 -1.54200 -22.92000 1.000 33.71111 169 SER A N 1
ATOM 1427 C CA . SER A 1 111 ? -14.85000 -1.75700 -24.34300 1.000 36.72765 169 SER A CA 1
ATOM 1428 C C . SER A 1 111 ? -16.12900 -1.56900 -25.15200 1.000 40.68529 169 SER A C 1
ATOM 1429 O O . SER A 1 111 ? -16.09200 -1.03400 -26.26800 1.000 40.20362 169 SER A O 1
ATOM 1437 N N . LEU A 1 112 ? -17.27100 -2.00100 -24.61100 1.000 41.04124 170 LEU A N 1
ATOM 1438 C CA . LEU A 1 112 ? -18.54000 -1.81600 -25.30600 1.000 42.67219 170 LEU A CA 1
ATOM 1439 C C . LEU A 1 112 ? -18.89200 -0.34100 -25.43700 1.000 46.07971 170 LEU A C 1
ATOM 1440 O O . LEU A 1 112 ? -19.69200 0.02100 -26.30700 1.000 46.97661 170 LEU A O 1
ATOM 1456 N N . LEU A 1 113 ? -18.33000 0.51000 -24.57500 1.000 42.29343 171 LEU A N 1
ATOM 1457 C CA . LEU A 1 113 ? -18.54300 1.94700 -24.71700 1.000 40.39310 171 LEU A CA 1
ATOM 1458 C C . LEU A 1 113 ? -18.24700 2.41600 -26.13700 1.000 41.62804 171 LEU A C 1
ATOM 1459 O O . LEU A 1 113 ? -18.84600 3.38900 -26.61100 1.000 45.10522 171 LEU A O 1
ATOM 1475 N N . ALA A 1 114 ? -17.32500 1.74600 -26.82600 1.000 39.37475 172 ALA A N 1
ATOM 1476 C CA . ALA A 1 114 ? -16.90600 2.13500 -28.16400 1.000 43.20924 172 ALA A CA 1
ATOM 1477 C C . ALA A 1 114 ? -17.74500 1.47800 -29.25300 1.000 44.69217 172 ALA A C 1
ATOM 1478 O O . ALA A 1 114 ? -17.35500 1.50700 -30.42500 1.000 41.37619 172 ALA A O 1
ATOM 1485 N N . SER A 1 115 ? -18.87300 0.87700 -28.89200 1.000 43.02573 173 SER A N 1
ATOM 1486 C CA . SER A 1 115 ? -19.71500 0.24100 -29.89100 1.000 39.93169 173 SER A CA 1
ATOM 1487 C C . SER A 1 115 ? -20.22300 1.29400 -30.87100 1.000 41.23160 173 SER A C 1
ATOM 1488 O O . SER A 1 115 ? -20.57700 2.40500 -30.46000 1.000 43.70508 173 SER A O 1
ATOM 1496 N N . PRO A 1 116 ? -20.26900 0.98700 -32.17100 1.000 45.06034 174 PRO A N 1
ATOM 1497 C CA . PRO A 1 116 ? -20.78800 1.98000 -33.12600 1.000 46.18955 174 PRO A CA 1
ATOM 1498 C C . PRO A 1 116 ? -22.26800 2.26400 -32.94900 1.000 42.67069 174 PRO A C 1
ATOM 1499 O O . PRO A 1 116 ? -22.72700 3.35100 -33.31700 1.000 47.76733 174 PRO A O 1
ATOM 1510 N N . HIS A 1 117 ? -23.02800 1.32000 -32.40200 1.000 45.28710 175 HIS A N 1
ATOM 1511 C CA . HIS A 1 117 ? -24.44500 1.52200 -32.12500 1.000 45.42378 175 HIS A CA 1
ATOM 1512 C C . HIS A 1 117 ? -24.60100 2.29600 -30.82100 1.000 44.06975 175 HIS A C 1
ATOM 1513 O O . HIS A 1 117 ? -24.14500 1.84400 -29.76400 1.000 45.05011 175 HIS A O 1
ATOM 1527 N N . ALA A 1 118 ? -25.25100 3.46000 -30.89300 1.000 31.57797 176 ALA A N 1
ATOM 1528 C CA . ALA A 1 118 ? -25.30500 4.34700 -29.73700 1.000 30.11779 176 ALA A CA 1
ATOM 1529 C C . ALA A 1 118 ? -26.06200 3.71800 -28.57500 1.000 29.83332 176 ALA A C 1
ATOM 1530 O O . ALA A 1 118 ? -25.68300 3.89800 -27.41100 1.000 29.30928 176 ALA A O 1
ATOM 1537 N N . HIS A 1 119 ? -27.12800 2.97100 -28.86100 1.000 32.25707 177 HIS A N 1
ATOM 1538 C CA . HIS A 1 119 ? -27.93900 2.42500 -27.77600 1.000 31.67806 177 HIS A CA 1
ATOM 1539 C C . HIS A 1 119 ? -27.15500 1.39300 -26.97000 1.000 28.70704 177 HIS A C 1
ATOM 1540 O O . HIS A 1 119 ? -27.27300 1.33700 -25.74100 1.000 33.46799 177 HIS A O 1
ATOM 1554 N N . ILE A 1 120 ? -26.30200 0.60700 -27.63400 1.000 36.04490 178 ILE A N 1
ATOM 1555 C CA . ILE A 1 120 ? -25.46900 -0.36300 -26.92400 1.000 35.12072 178 ILE A CA 1
ATOM 1556 C C . ILE A 1 120 ? -24.43600 0.34400 -26.05200 1.000 32.91910 178 ILE A C 1
ATOM 1557 O O . ILE A 1 120 ? -24.25800 0.00900 -24.87300 1.000 35.36928 178 ILE A O 1
ATOM 1573 N N . SER A 1 121 ? -23.72900 1.32500 -26.62000 1.000 30.73717 179 SER A N 1
ATOM 1574 C CA . SER A 1 121 ? -22.73600 2.05800 -25.84000 1.000 34.52676 179 SER A CA 1
ATOM 1575 C C . SER A 1 121 ? -23.37900 2.72500 -24.63000 1.000 32.39972 179 SER A C 1
ATOM 1576 O O . SER A 1 121 ? -22.79900 2.75100 -23.53900 1.000 28.99286 179 SER A O 1
ATOM 1584 N N . GLU A 1 122 ? -24.57900 3.27700 -24.80500 1.000 40.40656 180 GLU A N 1
ATOM 1585 C CA . GLU A 1 122 ? -25.23600 3.96400 -23.70000 1.000 40.30840 180 GLU A CA 1
ATOM 1586 C C . GLU A 1 122 ? -25.74200 2.98000 -22.65400 1.000 38.17556 180 GLU A C 1
ATOM 1587 O O . GLU A 1 122 ? -25.74800 3.29900 -21.45700 1.000 35.54961 180 GLU A O 1
ATOM 1599 N N . GLN A 1 123 ? -26.14100 1.77400 -23.06700 1.000 33.60978 181 GLN A N 1
ATOM 1600 C CA . GLN A 1 123 ? -26.45800 0.75500 -22.07200 1.000 33.91435 181 GLN A CA 1
ATOM 1601 C C . GLN A 1 123 ? -25.21100 0.39100 -21.26900 1.000 31.12068 181 GLN A C 1
ATOM 1602 O O . GLN A 1 123 ? -25.28100 0.16400 -20.05500 1.000 26.83980 181 GLN A O 1
ATOM 1616 N N . ALA A 1 124 ? -24.05000 0.35600 -21.93100 1.000 36.60021 182 ALA A N 1
ATOM 1617 C CA . ALA A 1 124 ? -22.80100 0.12200 -21.20900 1.000 40.52402 182 ALA A CA 1
ATOM 1618 C C . ALA A 1 124 ? -22.51300 1.25600 -20.22800 1.000 38.61870 182 ALA A C 1
ATOM 1619 O O . ALA A 1 124 ? -22.05600 1.02000 -19.10000 1.000 36.82140 182 ALA A O 1
ATOM 1626 N N . VAL A 1 125 ? -22.76200 2.49600 -20.65000 1.000 27.11719 183 VAL A N 1
ATOM 1627 C CA . VAL A 1 125 ? -22.60200 3.64300 -19.75800 1.000 27.29760 183 VAL A CA 1
ATOM 1628 C C . VAL A 1 125 ? -23.45900 3.46800 -18.51000 1.000 27.45160 183 VAL A C 1
ATOM 1629 O O . VAL A 1 125 ? -22.99600 3.65900 -17.38100 1.000 28.10987 183 VAL A O 1
ATOM 1642 N N . TRP A 1 126 ? -24.73100 3.12000 -18.70200 1.000 30.16967 184 TRP A N 1
ATOM 1643 C CA . TRP A 1 126 ? -25.64300 2.93500 -17.57500 1.000 28.16033 184 TRP A CA 1
ATOM 1644 C C . TRP A 1 126 ? -25.16400 1.81600 -16.64900 1.000 29.90356 184 TRP A C 1
ATOM 1645 O O . TRP A 1 126 ? -25.19400 1.95900 -15.41600 1.000 28.87298 184 TRP A O 1
ATOM 1666 N N . ALA A 1 127 ? -24.70800 0.70000 -17.22000 1.000 27.49008 185 ALA A N 1
ATOM 1667 C CA . ALA A 1 127 ? -24.20300 -0.39800 -16.39900 1.000 30.53049 185 ALA A CA 1
ATOM 1668 C C . ALA A 1 127 ? -23.01800 0.05100 -15.54900 1.000 30.33939 185 ALA A C 1
ATOM 1669 O O . ALA A 1 127 ? -22.96300 -0.21100 -14.33700 1.000 28.81626 185 ALA A O 1
ATOM 1676 N N . LEU A 1 128 ? -22.04700 0.72100 -16.17700 1.000 30.76532 186 LEU A N 1
ATOM 1677 C CA . LEU A 1 128 ? -20.89100 1.20900 -15.43800 1.000 29.56060 186 LEU A CA 1
ATOM 1678 C C . LEU A 1 128 ? -21.30200 2.21200 -14.37000 1.000 32.52065 186 LEU A C 1
ATOM 1679 O O . LEU A 1 128 ? -20.69300 2.26100 -13.29600 1.000 27.91948 186 LEU A O 1
ATOM 1695 N N . GLY A 1 129 ? -22.33200 3.01400 -14.64500 1.000 36.15760 187 GLY A N 1
ATOM 1696 C CA . GLY A 1 129 ? -22.81100 3.94800 -13.64400 1.000 34.74530 187 GLY A CA 1
ATOM 1697 C C . GLY A 1 129 ? -23.35800 3.24400 -12.41900 1.000 38.39748 187 GLY A C 1
ATOM 1698 O O . GLY A 1 129 ? -23.07300 3.63800 -11.28600 1.000 41.89215 187 GLY A O 1
ATOM 1702 N N . ASN A 1 130 ? -24.13900 2.18300 -12.62800 1.000 37.72605 188 ASN A N 1
ATOM 1703 C CA . ASN A 1 130 ? -24.62100 1.39900 -11.49200 1.000 40.13183 188 ASN A CA 1
ATOM 1704 C C . ASN A 1 130 ? -23.44900 0.83200 -10.69200 1.000 44.32433 188 ASN A C 1
ATOM 1705 O O . ASN A 1 130 ? -23.36600 0.99300 -9.45800 1.000 46.29753 188 ASN A O 1
ATOM 1716 N N . ILE A 1 131 ? -22.51000 0.19200 -11.39300 1.000 36.19534 189 ILE A N 1
ATOM 1717 C CA . ILE A 1 131 ? -21.37400 -0.42700 -10.71700 1.000 34.67946 189 ILE A CA 1
ATOM 1718 C C . ILE A 1 131 ? -20.63600 0.60400 -9.87200 1.000 33.05337 189 ILE A C 1
ATOM 1719 O O . ILE A 1 131 ? -20.35000 0.37500 -8.69200 1.000 42.29457 189 ILE A O 1
ATOM 1735 N N . ALA A 1 132 ? -20.32100 1.75900 -10.46000 1.000 32.61548 190 ALA A N 1
ATOM 1736 C CA . ALA A 1 132 ? -19.56800 2.77200 -9.72900 1.000 33.80689 190 ALA A CA 1
ATOM 1737 C C . ALA A 1 132 ? -20.38900 3.38100 -8.60400 1.000 36.88979 190 ALA A C 1
ATOM 1738 O O . ALA A 1 132 ? -19.82800 3.79500 -7.58300 1.000 36.93801 190 ALA A O 1
ATOM 1745 N N . GLY A 1 133 ? -21.71000 3.44200 -8.76200 1.000 40.89521 191 GLY A N 1
ATOM 1746 C CA . GLY A 1 133 ? -22.54800 3.96300 -7.70500 1.000 42.58540 191 GLY A CA 1
ATOM 1747 C C . GLY A 1 133 ? -22.71400 3.03000 -6.53600 1.000 43.27759 191 GLY A C 1
ATOM 1748 O O . GLY A 1 133 ? -23.23600 3.45100 -5.49800 1.000 45.43777 191 GLY A O 1
ATOM 1752 N N . ASP A 1 134 ? -22.28400 1.77500 -6.67700 1.000 42.02638 192 ASP A N 1
ATOM 1753 C CA . ASP A 1 134 ? -22.34800 0.86800 -5.53400 1.000 37.78552 192 ASP A CA 1
ATOM 1754 C C . ASP A 1 134 ? -21.44300 1.30200 -4.37900 1.000 39.36466 192 ASP A C 1
ATOM 1755 O O . ASP A 1 134 ? -21.74200 0.99200 -3.22000 1.000 42.74744 192 ASP A O 1
ATOM 1764 N N . GLY A 1 135 ? -20.35300 2.00300 -4.65000 1.000 33.84982 193 GLY A N 1
ATOM 1765 C CA . GLY A 1 135 ? -19.41100 2.32600 -3.59900 1.000 36.03979 193 GLY A CA 1
ATOM 1766 C C . GLY A 1 135 ? -18.06800 2.76800 -4.14900 1.000 35.64822 193 GLY A C 1
ATOM 1767 O O . GLY A 1 135 ? -17.82600 2.75500 -5.35300 1.000 34.96602 193 GLY A O 1
ATOM 1771 N N . SER A 1 136 ? -17.19300 3.15900 -3.21800 1.000 55.98329 194 SER A N 1
ATOM 1772 C CA . SER A 1 136 ? -15.88300 3.67800 -3.60500 1.000 57.68636 194 SER A CA 1
ATOM 1773 C C . SER A 1 136 ? -14.98200 2.60000 -4.20000 1.000 58.78624 194 SER A C 1
ATOM 1774 O O . SER A 1 136 ? -14.15700 2.90100 -5.06900 1.000 57.22262 194 SER A O 1
ATOM 1782 N N . VAL A 1 137 ? -15.11500 1.34900 -3.75700 1.000 56.99310 195 VAL A N 1
ATOM 1783 C CA . VAL A 1 137 ? -14.25100 0.28700 -4.27200 1.000 54.76571 195 VAL A CA 1
ATOM 1784 C C . VAL A 1 137 ? -14.49900 0.08600 -5.76400 1.000 49.88942 195 VAL A C 1
ATOM 1785 O O . VAL A 1 137 ? -13.58000 0.17600 -6.58900 1.000 51.60675 195 VAL A O 1
ATOM 1798 N N . PHE A 1 138 ? -15.75100 -0.18800 -6.13400 1.000 38.45211 196 PHE A N 1
ATOM 1799 C CA . PHE A 1 138 ? -16.06400 -0.39000 -7.54300 1.000 38.22147 196 PHE A CA 1
ATOM 1800 C C . PHE A 1 138 ? -15.90600 0.89900 -8.33900 1.000 36.94140 196 PHE A C 1
ATOM 1801 O O . PHE A 1 138 ? -15.61100 0.85400 -9.53800 1.000 37.42538 196 PHE A O 1
ATOM 1818 N N . ARG A 1 139 ? -16.10300 2.05200 -7.69800 1.000 40.32876 197 ARG A N 1
ATOM 1819 C CA . ARG A 1 139 ? -15.84000 3.32300 -8.36800 1.000 41.07889 197 ARG A CA 1
ATOM 1820 C C . ARG A 1 139 ? -14.38000 3.40800 -8.79700 1.000 38.65797 197 ARG A C 1
ATOM 1821 O O . ARG A 1 139 ? -14.07300 3.70900 -9.95900 1.000 35.85377 197 ARG A O 1
ATOM 1842 N N . ASP A 1 140 ? -13.46300 3.12800 -7.86800 1.000 41.05934 198 ASP A N 1
ATOM 1843 C CA . ASP A 1 140 ? -12.04700 3.14100 -8.20400 1.000 41.21672 198 ASP A CA 1
ATOM 1844 C C . ASP A 1 140 ? -11.69600 2.04100 -9.19700 1.000 40.63928 198 ASP A C 1
ATOM 1845 O O . ASP A 1 140 ? -10.74500 2.19100 -9.96600 1.000 43.29287 198 ASP A O 1
ATOM 1854 N N . LEU A 1 141 ? -12.43900 0.93200 -9.20000 1.000 37.30916 199 LEU A N 1
ATOM 1855 C CA . LEU A 1 141 ? -12.18900 -0.09500 -10.20800 1.000 40.76233 199 LEU A CA 1
ATOM 1856 C C . LEU A 1 141 ? -12.55800 0.40800 -11.60000 1.000 38.74974 199 LEU A C 1
ATOM 1857 O O . LEU A 1 141 ? -11.78700 0.25600 -12.55500 1.000 36.72179 199 LEU A O 1
ATOM 1873 N N . VAL A 1 142 ? -13.74700 0.99900 -11.73500 1.000 33.77815 200 VAL A N 1
ATOM 1874 C CA . VAL A 1 142 ? -14.16800 1.53800 -13.02500 1.000 36.31060 200 VAL A CA 1
ATOM 1875 C C . VAL A 1 142 ? -13.19100 2.60400 -13.49800 1.000 35.16749 200 VAL A C 1
ATOM 1876 O O . VAL A 1 142 ? -12.88600 2.70300 -14.69300 1.000 36.17263 200 VAL A O 1
ATOM 1889 N N . ILE A 1 143 ? -12.68300 3.42000 -12.57200 1.000 41.77015 201 ILE A N 1
ATOM 1890 C CA . ILE A 1 143 ? -11.70600 4.43500 -12.95200 1.000 39.70525 201 ILE A CA 1
ATOM 1891 C C . ILE A 1 143 ? -10.39100 3.78200 -13.36600 1.000 45.39358 201 ILE A C 1
ATOM 1892 O O . ILE A 1 143 ? -9.73400 4.21900 -14.31900 1.000 45.55228 201 ILE A O 1
ATOM 1908 N N . LYS A 1 144 ? -9.99600 2.72000 -12.66300 1.000 44.14921 202 LYS A N 1
ATOM 1909 C CA . LYS A 1 144 ? -8.70800 2.08000 -12.89900 1.000 40.16293 202 LYS A CA 1
ATOM 1910 C C . LYS A 1 144 ? -8.64100 1.41800 -14.26700 1.000 42.81723 202 LYS A C 1
ATOM 1911 O O . LYS A 1 144 ? -7.57100 1.39300 -14.88700 1.000 40.13248 202 LYS A O 1
ATOM 1930 N N . TYR A 1 145 ? -9.75400 0.86500 -14.74500 1.000 44.51511 203 TYR A N 1
ATOM 1931 C CA . TYR A 1 145 ? -9.78300 0.18800 -16.03300 1.000 41.71696 203 TYR A CA 1
ATOM 1932 C C . TYR A 1 145 ? -9.99200 1.14700 -17.20000 1.000 44.59709 203 TYR A C 1
ATOM 1933 O O . TYR A 1 145 ? -10.20200 0.69000 -18.33000 1.000 46.78729 203 TYR A O 1
ATOM 1951 N N . GLY A 1 146 ? -9.94000 2.45300 -16.95900 1.000 39.00844 204 GLY A N 1
ATOM 1952 C CA . GLY A 1 146 ? -9.91100 3.41400 -18.04500 1.000 38.25088 204 GLY A CA 1
ATOM 1953 C C . GLY A 1 146 ? -11.25200 3.76000 -18.64900 1.000 36.96123 204 GLY A C 1
ATOM 1954 O O . GLY A 1 146 ? -11.37300 3.82700 -19.87900 1.000 41.59949 204 GLY A O 1
ATOM 1958 N N . ALA A 1 147 ? -12.27100 3.99100 -17.81800 1.000 31.11341 205 ALA A N 1
ATOM 1959 C CA . ALA A 1 147 ? -13.59200 4.32800 -18.33700 1.000 32.74206 205 ALA A CA 1
ATOM 1960 C C . ALA A 1 147 ? -13.72300 5.81100 -18.66900 1.000 34.09596 205 ALA A C 1
ATOM 1961 O O . ALA A 1 147 ? -14.53000 6.18500 -19.53300 1.000 34.75119 205 ALA A O 1
ATOM 1968 N N . ILE A 1 148 ? -12.92800 6.66100 -18.01500 1.000 37.27043 206 ILE A N 1
ATOM 1969 C CA . ILE A 1 148 ? -13.14700 8.10200 -18.09300 1.000 37.47814 206 ILE A CA 1
ATOM 1970 C C . ILE A 1 148 ? -12.91800 8.60800 -19.51200 1.000 40.56925 206 ILE A C 1
ATOM 1971 O O . ILE A 1 148 ? -13.69500 9.41600 -20.02800 1.000 44.78288 206 ILE A O 1
ATOM 1987 N N . ASP A 1 149 ? -11.84000 8.16900 -20.15500 1.000 46.14796 207 ASP A N 1
ATOM 1988 C CA . ASP A 1 149 ? -11.55400 8.66200 -21.50000 1.000 48.89081 207 ASP A CA 1
ATOM 1989 C C . ASP A 1 149 ? -12.62600 8.25400 -22.50400 1.000 48.50095 207 ASP A C 1
ATOM 1990 O O . ASP A 1 149 ? -13.09500 9.12400 -23.26000 1.000 47.34425 207 ASP A O 1
ATOM 1999 N N . PRO A 1 150 ? -13.04400 6.98700 -22.59300 1.000 42.03888 208 PRO A N 1
ATOM 2000 C CA . PRO A 1 150 ? -14.15700 6.67000 -23.50700 1.000 41.24347 208 PRO A CA 1
ATOM 2001 C C . PRO A 1 150 ? -15.43500 7.41600 -23.16100 1.000 39.34588 208 PRO A C 1
ATOM 2002 O O . PRO A 1 150 ? -16.14700 7.87600 -24.06800 1.000 45.15218 208 PRO A O 1
ATOM 2013 N N . LEU A 1 151 ? -15.75300 7.55300 -21.87000 1.000 31.66448 209 LEU A N 1
ATOM 2014 C CA . LEU A 1 151 ? -16.96200 8.28200 -21.49100 1.000 37.20939 209 LEU A CA 1
ATOM 2015 C C . LEU A 1 151 ? -16.90000 9.72800 -21.97400 1.000 39.80485 209 LEU A C 1
ATOM 2016 O O . LEU A 1 151 ? -17.85900 10.24900 -22.55800 1.000 39.59986 209 LEU A O 1
ATOM 2032 N N . LEU A 1 152 ? -15.76800 10.39500 -21.74400 1.000 45.44204 210 LEU A N 1
ATOM 2033 C CA . LEU A 1 152 ? -15.62600 11.78100 -22.17800 1.000 46.82021 210 LEU A CA 1
ATOM 2034 C C . LEU A 1 152 ? -15.62400 11.88800 -23.69700 1.000 46.87223 210 LEU A C 1
ATOM 2035 O O . LEU A 1 152 ? -16.08200 12.89500 -24.24700 1.000 47.45778 210 LEU A O 1
ATOM 2051 N N . ALA A 1 153 ? -15.12100 10.86500 -24.39100 1.000 43.97309 211 ALA A N 1
ATOM 2052 C CA . ALA A 1 153 ? -15.21800 10.86100 -25.84600 1.000 41.60243 211 ALA A CA 1
ATOM 2053 C C . ALA A 1 153 ? -16.67700 10.80500 -26.27800 1.000 42.93419 211 ALA A C 1
ATOM 2054 O O . ALA A 1 153 ? -17.07100 11.44100 -27.26200 1.000 43.98030 211 ALA A O 1
ATOM 2061 N N . LEU A 1 154 ? -17.49300 10.04100 -25.55200 1.000 39.70235 212 LEU A N 1
ATOM 2062 C CA . LEU A 1 154 ? -18.92700 10.04500 -25.82100 1.000 36.68964 212 LEU A CA 1
ATOM 2063 C C . LEU A 1 154 ? -19.54600 11.40100 -25.49700 1.000 38.39730 212 LEU A C 1
ATOM 2064 O O . LEU A 1 154 ? -20.51800 11.81000 -26.14300 1.000 37.00700 212 LEU A O 1
ATOM 2080 N N . LEU A 1 155 ? -18.98800 12.10700 -24.51400 1.000 55.82055 213 LEU A N 1
ATOM 2081 C CA . LEU A 1 155 ? -19.51900 13.39300 -24.07400 1.000 54.76706 213 LEU A CA 1
ATOM 2082 C C . LEU A 1 155 ? -18.94600 14.57700 -24.84000 1.000 55.31587 213 LEU A C 1
ATOM 2083 O O . LEU A 1 155 ? -19.30500 15.72100 -24.54200 1.000 60.65358 213 LEU A O 1
ATOM 2099 N N . ALA A 1 156 ? -18.06600 14.33700 -25.80700 1.000 60.39057 214 ALA A N 1
ATOM 2100 C CA . ALA A 1 156 ? -17.53700 15.39100 -26.66100 1.000 63.67457 214 ALA A CA 1
ATOM 2101 C C . ALA A 1 156 ? -18.26000 15.45700 -27.99800 1.000 66.24239 214 ALA A C 1
ATOM 2102 O O . ALA A 1 156 ? -17.95800 16.33100 -28.81700 1.000 68.95812 214 ALA A O 1
ATOM 2109 N N . VAL A 1 157 ? -19.20300 14.55300 -28.23300 1.000 67.31926 215 VAL A N 1
ATOM 2110 C CA . VAL A 1 157 ? -19.95400 14.48000 -29.48200 1.000 70.59073 215 VAL A CA 1
ATOM 2111 C C . VAL A 1 157 ? -20.96800 15.61800 -29.46800 1.000 78.09667 215 VAL A C 1
ATOM 2112 O O . VAL A 1 157 ? -21.50300 15.95400 -28.40100 1.000 78.80651 215 VAL A O 1
ATOM 2125 N N . PRO A 1 158 ? -21.25800 16.24400 -30.60900 1.000 80.33838 216 PRO A N 1
ATOM 2126 C CA . PRO A 1 158 ? -22.33100 17.24600 -30.63700 1.000 85.89028 216 PRO A CA 1
ATOM 2127 C C . PRO A 1 158 ? -23.70000 16.64900 -30.35600 1.000 95.22879 216 PRO A C 1
ATOM 2128 O O . PRO A 1 158 ? -24.22600 15.87300 -31.16000 1.000 90.08128 216 PRO A O 1
ATOM 2139 N N . ASP A 1 159 ? -24.28500 17.00500 -29.21300 1.000 120.54050 217 ASP A N 1
ATOM 2140 C CA . ASP A 1 159 ? -25.59400 16.50000 -28.81100 1.000 116.37313 217 ASP A CA 1
ATOM 2141 C C . ASP A 1 159 ? -26.59900 17.60200 -29.13000 1.000 115.84647 217 ASP A C 1
ATOM 2142 O O . ASP A 1 159 ? -26.72400 18.58200 -28.39100 1.000 115.03591 217 ASP A O 1
ATOM 2151 N N . MET A 1 160 ? -27.32500 17.42200 -30.23300 1.000 112.41844 218 MET A N 1
ATOM 2152 C CA . MET A 1 160 ? -28.27300 18.40700 -30.73000 1.000 113.80004 218 MET A CA 1
ATOM 2153 C C . MET A 1 160 ? -29.67500 17.84000 -30.88600 1.000 109.16170 218 MET A C 1
ATOM 2154 O O . MET A 1 160 ? -30.58100 18.57000 -31.30600 1.000 107.72411 218 MET A O 1
ATOM 2168 N N . SER A 1 161 ? -29.87600 16.56500 -30.57400 1.000 101.73209 219 SER A N 1
ATOM 2169 C CA . SER A 1 161 ? -31.16100 15.89600 -30.68100 1.000 95.66927 219 SER A CA 1
ATOM 2170 C C . SER A 1 161 ? -31.74000 15.67700 -29.29000 1.000 92.77089 219 SER A C 1
ATOM 2171 O O . SER A 1 161 ? -31.10400 15.96000 -28.27200 1.000 94.10580 219 SER A O 1
ATOM 2179 N N . SER A 1 162 ? -32.97100 15.16900 -29.25300 1.000 78.60729 220 SER A N 1
ATOM 2180 C CA . SER A 1 162 ? -33.55500 14.78700 -27.97200 1.000 75.47972 220 SER A CA 1
ATOM 2181 C C . SER A 1 162 ? -32.93800 13.48500 -27.47500 1.000 71.79715 220 SER A C 1
ATOM 2182 O O . SER A 1 162 ? -32.69400 13.32100 -26.27100 1.000 68.12101 220 SER A O 1
ATOM 2190 N N . LEU A 1 163 ? -32.68600 12.54800 -28.39600 1.000 61.81107 221 LEU A N 1
ATOM 2191 C CA . LEU A 1 163 ? -31.96600 11.33200 -28.03700 1.000 62.30541 221 LEU A CA 1
ATOM 2192 C C . LEU A 1 163 ? -30.59900 11.66700 -27.46200 1.000 57.09837 221 LEU A C 1
ATOM 2193 O O . LEU A 1 163 ? -30.15500 11.05500 -26.48200 1.000 54.33692 221 LEU A O 1
ATOM 2209 N N . ALA A 1 164 ? -29.92200 12.64700 -28.06000 1.000 66.05553 222 ALA A N 1
ATOM 2210 C CA . ALA A 1 164 ? -28.64600 13.09900 -27.52600 1.000 68.72088 222 ALA A CA 1
ATOM 2211 C C . ALA A 1 164 ? -28.81800 13.67200 -26.12500 1.000 63.72749 222 ALA A C 1
ATOM 2212 O O . ALA A 1 164 ? -27.95500 13.48600 -25.26600 1.000 60.97073 222 ALA A O 1
ATOM 2219 N N . GLY A 1 165 ? -29.93000 14.36800 -25.87400 1.000 44.78498 223 GLY A N 1
ATOM 2220 C CA . GLY A 1 165 ? -30.18300 14.87400 -24.53400 1.000 43.85071 223 GLY A CA 1
ATOM 2221 C C . GLY A 1 165 ? -30.33600 13.76700 -23.50600 1.000 44.01232 223 GLY A C 1
ATOM 2222 O O . GLY A 1 165 ? -29.76900 13.82900 -22.41000 1.000 44.61522 223 GLY A O 1
ATOM 2226 N N . GLY A 1 166 ? -31.11400 12.73900 -23.84000 1.000 37.81467 224 GLY A N 1
ATOM 2227 C CA . GLY A 1 166 ? -31.26800 11.62500 -22.91600 1.000 36.56398 224 GLY A CA 1
ATOM 2228 C C . GLY A 1 166 ? -29.95700 10.90200 -22.66900 1.000 36.73242 224 GLY A C 1
ATOM 2229 O O . GLY A 1 166 ? -29.63600 10.53500 -21.53300 1.000 34.24977 224 GLY A O 1
ATOM 2233 N N . TYR A 1 167 ? -29.18100 10.68600 -23.73500 1.000 37.57903 225 TYR A N 1
ATOM 2234 C CA . TYR A 1 167 ? -27.87000 10.07000 -23.57500 1.000 36.04987 225 TYR A CA 1
ATOM 2235 C C . TYR A 1 167 ? -26.95200 10.94300 -22.72100 1.000 35.43240 225 TYR A C 1
ATOM 2236 O O . TYR A 1 167 ? -26.15100 10.43100 -21.93300 1.000 35.02029 225 TYR A O 1
ATOM 2254 N N . LEU A 1 168 ? -27.05100 12.26600 -22.87100 1.000 37.68159 226 LEU A N 1
ATOM 2255 C CA . LEU A 1 168 ? -26.27200 13.17100 -22.03600 1.000 38.57773 226 LEU A CA 1
ATOM 2256 C C . LEU A 1 168 ? -26.67000 13.03400 -20.57400 1.000 36.69843 226 LEU A C 1
ATOM 2257 O O . LEU A 1 168 ? -25.81700 13.08500 -19.68400 1.000 36.82275 226 LEU A O 1
ATOM 2273 N N . ARG A 1 169 ? -27.96500 12.87300 -20.30800 1.000 44.59793 227 ARG A N 1
ATOM 2274 C CA . ARG A 1 169 ? -28.41100 12.64300 -18.93600 1.000 44.15850 227 ARG A CA 1
ATOM 2275 C C . ARG A 1 169 ? -27.79000 11.37000 -18.38100 1.000 43.99453 227 ARG A C 1
ATOM 2276 O O . ARG A 1 169 ? -27.27700 11.34400 -17.25500 1.000 45.48282 227 ARG A O 1
ATOM 2297 N N . ASN A 1 170 ? -27.82300 10.30400 -19.17600 1.000 38.45790 228 ASN A N 1
ATOM 2298 C CA . ASN A 1 170 ? -27.25300 9.02500 -18.75900 1.000 38.32562 228 ASN A CA 1
ATOM 2299 C C . ASN A 1 170 ? -25.76600 9.16900 -18.44700 1.000 37.98258 228 ASN A C 1
ATOM 2300 O O . ASN A 1 170 ? -25.28000 8.71500 -17.39700 1.000 37.40582 228 ASN A O 1
ATOM 2311 N N . LEU A 1 171 ? -25.03600 9.83700 -19.34200 1.000 40.57099 229 LEU A N 1
ATOM 2312 C CA . LEU A 1 171 ? -23.59600 10.01000 -19.18100 1.000 39.41857 229 LEU A CA 1
ATOM 2313 C C . LEU A 1 171 ? -23.26500 10.87400 -17.97100 1.000 38.92662 229 LEU A C 1
ATOM 2314 O O . LEU A 1 171 ? -22.32500 10.57300 -17.22600 1.000 39.41769 229 LEU A O 1
ATOM 2330 N N . THR A 1 172 ? -24.01400 11.95900 -17.76600 1.000 40.37444 230 THR A N 1
ATOM 2331 C CA . THR A 1 172 ? -23.76500 12.82500 -16.62100 1.000 38.58785 230 THR A CA 1
ATOM 2332 C C . THR A 1 172 ? -24.03500 12.08800 -15.31800 1.000 42.02919 230 THR A C 1
ATOM 2333 O O . THR A 1 172 ? -23.30800 12.26000 -14.33300 1.000 37.56856 230 THR A O 1
ATOM 2344 N N . TRP A 1 173 ? -25.08500 11.26600 -15.29300 1.000 38.74915 231 TRP A N 1
ATOM 2345 C CA . TRP A 1 173 ? -25.36700 10.47800 -14.10200 1.000 36.22581 231 TRP A CA 1
ATOM 2346 C C . TRP A 1 173 ? -24.21700 9.52100 -13.80000 1.000 41.83857 231 TRP A C 1
ATOM 2347 O O . TRP A 1 173 ? -23.77400 9.40500 -12.64500 1.000 42.52487 231 TRP A O 1
ATOM 2368 N N . THR A 1 174 ? -23.70800 8.83700 -14.83000 1.000 37.06837 232 THR A N 1
ATOM 2369 C CA . THR A 1 174 ? -22.57400 7.93700 -14.61900 1.000 35.07465 232 THR A CA 1
ATOM 2370 C C . THR A 1 174 ? -21.34900 8.70000 -14.11700 1.000 34.48214 232 THR A C 1
ATOM 2371 O O . THR A 1 174 ? -20.65000 8.24800 -13.19900 1.000 37.75014 232 THR A O 1
ATOM 2382 N N . LEU A 1 175 ? -21.08200 9.86800 -14.69800 1.000 40.30313 233 LEU A N 1
ATOM 2383 C CA . LEU A 1 175 ? -19.93300 10.66300 -14.28200 1.000 41.60386 233 LEU A CA 1
ATOM 2384 C C . LEU A 1 175 ? -20.07400 11.09600 -12.82600 1.000 43.36072 233 LEU A C 1
ATOM 2385 O O . LEU A 1 175 ? -19.10700 11.04500 -12.04900 1.000 41.46221 233 LEU A O 1
ATOM 2401 N N . SER A 1 176 ? -21.28300 11.50700 -12.43200 1.000 38.36867 234 SER A N 1
ATOM 2402 C CA . SER A 1 176 ? -21.50600 11.92600 -11.05400 1.000 36.98749 234 SER A CA 1
ATOM 2403 C C . SER A 1 176 ? -21.29300 10.76500 -10.09600 1.000 36.34708 234 SER A C 1
ATOM 2404 O O . SER A 1 176 ? -20.74000 10.94600 -9.00500 1.000 38.26968 234 SER A O 1
ATOM 2412 N N . ASN A 1 177 ? -21.71800 9.56000 -10.48600 1.000 35.25822 235 ASN A N 1
ATOM 2413 C CA . ASN A 1 177 ? -21.41600 8.40500 -9.64600 1.000 36.59278 235 ASN A CA 1
ATOM 2414 C C . ASN A 1 177 ? -19.91500 8.14800 -9.58800 1.000 35.92180 235 ASN A C 1
ATOM 2415 O O . ASN A 1 177 ? -19.41500 7.61800 -8.59100 1.000 39.71915 235 ASN A O 1
ATOM 2426 N N . LEU A 1 178 ? -19.18200 8.51100 -10.63900 1.000 38.89147 236 LEU A N 1
ATOM 2427 C CA . LEU A 1 178 ? -17.72700 8.41000 -10.56200 1.000 40.73452 236 LEU A CA 1
ATOM 2428 C C . LEU A 1 178 ? -17.12200 9.48300 -9.66200 1.000 37.50811 236 LEU A C 1
ATOM 2429 O O . LEU A 1 178 ? -15.97800 9.33000 -9.22200 1.000 36.95477 236 LEU A O 1
ATOM 2445 N N . CYS A 1 179 ? -17.85600 10.56200 -9.38000 1.000 45.14507 237 CYS A N 1
ATOM 2446 C CA . CYS A 1 179 ? -17.39000 11.58100 -8.44200 1.000 45.34691 237 CYS A CA 1
ATOM 2447 C C . CYS A 1 179 ? -17.84200 11.34500 -7.00200 1.000 46.30178 237 CYS A C 1
ATOM 2448 O O . CYS A 1 179 ? -17.53100 12.16500 -6.13000 1.000 46.89519 237 CYS A O 1
ATOM 2456 N N . ARG A 1 180 ? -18.53600 10.24900 -6.72300 1.000 38.75659 238 ARG A N 1
ATOM 2457 C CA . ARG A 1 180 ? -19.28200 10.08200 -5.48600 1.000 34.82659 238 ARG A CA 1
ATOM 2458 C C . ARG A 1 180 ? -18.52800 9.23700 -4.46400 1.000 37.00928 238 ARG A C 1
ATOM 2459 O O . ARG A 1 180 ? -17.55100 8.55400 -4.77700 1.000 37.23508 238 ARG A O 1
ATOM 2480 N N . ASN A 1 181 ? -18.99800 9.31300 -3.21600 1.000 42.51169 239 ASN A N 1
ATOM 2481 C CA . ASN A 1 181 ? -18.51300 8.48800 -2.11400 1.000 44.92515 239 ASN A CA 1
ATOM 2482 C C . ASN A 1 181 ? -17.12700 8.91100 -1.64600 1.000 45.24726 239 ASN A C 1
ATOM 2483 O O . ASN A 1 181 ? -16.42000 9.65700 -2.33200 1.000 43.80756 239 ASN A O 1
ATOM 2494 N N . LYS A 1 182 ? -16.74600 8.43400 -0.46300 1.000 54.76170 240 LYS A N 1
ATOM 2495 C CA . LYS A 1 182 ? -15.52800 8.83800 0.22200 1.000 58.47796 240 LYS A CA 1
ATOM 2496 C C . LYS A 1 182 ? -14.91700 7.61300 0.88400 1.000 57.37847 240 LYS A C 1
ATOM 2497 O O . LYS A 1 182 ? -15.41800 6.49300 0.74500 1.000 62.18947 240 LYS A O 1
ATOM 2516 N N . ASN A 1 183 ? -13.81500 7.83300 1.60400 1.000 65.73770 241 ASN A N 1
ATOM 2517 C CA . ASN A 1 183 ? -13.08700 6.79700 2.32900 1.000 70.15272 241 ASN A CA 1
ATOM 2518 C C . ASN A 1 183 ? -12.96500 5.54900 1.45900 1.000 62.97201 241 ASN A C 1
ATOM 2519 O O . ASN A 1 183 ? -13.57600 4.51600 1.76300 1.000 65.11603 241 ASN A O 1
ATOM 2530 N N . PRO A 1 184 ? -12.18600 5.59700 0.37600 1.000 46.90556 242 PRO A N 1
ATOM 2531 C CA . PRO A 1 184 ? -11.36400 6.71700 -0.08700 1.000 45.15512 242 PRO A CA 1
ATOM 2532 C C . PRO A 1 184 ? -12.11600 7.65800 -1.00900 1.000 49.10598 242 PRO A C 1
ATOM 2533 O O . PRO A 1 184 ? -13.15300 7.30800 -1.56500 1.000 49.18296 242 PRO A O 1
ATOM 2544 N N . ALA A 1 185 ? -11.60800 8.86700 -1.18200 1.000 44.63210 243 ALA A N 1
ATOM 2545 C CA . ALA A 1 185 ? -12.17900 9.78900 -2.14300 1.000 42.47011 243 ALA A CA 1
ATOM 2546 C C . ALA A 1 185 ? -11.61200 9.48900 -3.52400 1.000 38.64214 243 ALA A C 1
ATOM 2547 O O . ALA A 1 185 ? -10.56300 8.85100 -3.64800 1.000 39.53915 243 ALA A O 1
ATOM 2554 N N . PRO A 1 186 ? -12.28900 9.92800 -4.57900 1.000 42.08220 244 PRO A N 1
ATOM 2555 C CA . PRO A 1 186 ? -11.81700 9.63200 -5.93900 1.000 43.76452 244 PRO A CA 1
ATOM 2556 C C . PRO A 1 186 ? -10.37800 10.07700 -6.12000 1.000 44.22612 244 PRO A C 1
ATOM 2557 O O . PRO A 1 186 ? -9.96400 11.10500 -5.56300 1.000 44.21290 244 PRO A O 1
ATOM 2568 N N . PRO A 1 187 ? -9.57900 9.32900 -6.87900 1.000 45.61572 245 PRO A N 1
ATOM 2569 C CA . PRO A 1 187 ? -8.18900 9.74700 -7.09600 1.000 46.33519 245 PRO A CA 1
ATOM 2570 C C . PRO A 1 187 ? -8.12800 11.13900 -7.70700 1.000 46.39390 245 PRO A C 1
ATOM 2571 O O . PRO A 1 187 ? -8.92800 11.49400 -8.57500 1.000 49.05476 245 PRO A O 1
ATOM 2582 N N . LEU A 1 188 ? -7.15900 11.92900 -7.24100 1.000 52.48842 246 LEU A N 1
ATOM 2583 C CA . LEU A 1 188 ? -7.08800 13.32900 -7.64400 1.000 49.35306 246 LEU A CA 1
ATOM 2584 C C . LEU A 1 188 ? -6.88900 13.46500 -9.14800 1.000 52.95276 246 LEU A C 1
ATOM 2585 O O . LEU A 1 188 ? -7.45600 14.36900 -9.77900 1.000 49.27264 246 LEU A O 1
ATOM 2601 N N . ASP A 1 189 ? -6.08300 12.57900 -9.74100 1.000 46.88332 247 ASP A N 1
ATOM 2602 C CA . ASP A 1 189 ? -5.87900 12.62200 -11.18500 1.000 47.33829 247 ASP A CA 1
ATOM 2603 C C . ASP A 1 189 ? -7.20500 12.47600 -11.92200 1.000 49.89270 247 ASP A C 1
ATOM 2604 O O . ASP A 1 189 ? -7.48400 13.21600 -12.87400 1.000 50.78370 247 ASP A O 1
ATOM 2613 N N . ALA A 1 190 ? -8.05500 11.55300 -11.46600 1.000 47.34271 248 ALA A N 1
ATOM 2614 C CA . ALA A 1 190 ? -9.35800 11.36700 -12.09300 1.000 48.19783 248 ALA A CA 1
ATOM 2615 C C . ALA A 1 190 ? -10.25300 12.58600 -11.90000 1.000 45.20032 248 ALA A C 1
ATOM 2616 O O . ALA A 1 190 ? -10.97000 12.98700 -12.82300 1.000 47.74537 248 ALA A O 1
ATOM 2623 N N . VAL A 1 191 ? -10.24500 13.17800 -10.70500 1.000 37.65697 249 VAL A N 1
ATOM 2624 C CA . VAL A 1 191 ? -11.09700 14.33700 -10.46000 1.000 39.57434 249 VAL A CA 1
ATOM 2625 C C . VAL A 1 191 ? -10.69600 15.49100 -11.36800 1.000 39.75820 249 VAL A C 1
ATOM 2626 O O . VAL A 1 191 ? -11.55000 16.19500 -11.91900 1.000 40.10855 249 VAL A O 1
ATOM 2639 N N . GLU A 1 192 ? -9.39200 15.71700 -11.52300 1.000 47.68813 250 GLU A N 1
ATOM 2640 C CA . GLU A 1 192 ? -8.93800 16.77000 -12.42500 1.000 49.86272 250 GLU A CA 1
ATOM 2641 C C . GLU A 1 192 ? -9.22500 16.42100 -13.88000 1.000 48.41117 250 GLU A C 1
ATOM 2642 O O . GLU A 1 192 ? -9.44600 17.31900 -14.69800 1.000 47.33765 250 GLU A O 1
ATOM 2654 N N . GLN A 1 193 ? -9.23100 15.13200 -14.22000 1.000 49.79883 251 GLN A N 1
ATOM 2655 C CA . GLN A 1 193 ? -9.59000 14.73000 -15.57600 1.000 51.04096 251 GLN A CA 1
ATOM 2656 C C . GLN A 1 193 ? -11.07300 14.95800 -15.84200 1.000 49.84040 251 GLN A C 1
ATOM 2657 O O . GLN A 1 193 ? -11.47200 15.19200 -16.98900 1.000 46.64593 251 GLN A O 1
ATOM 2671 N N . ILE A 1 194 ? -11.89500 14.89600 -14.79700 1.000 46.24442 252 ILE A N 1
ATOM 2672 C CA . ILE A 1 194 ? -13.33800 15.02500 -14.95600 1.000 45.59740 252 ILE A CA 1
ATOM 2673 C C . ILE A 1 194 ? -13.80400 16.47800 -14.88700 1.000 46.67067 252 ILE A C 1
ATOM 2674 O O . ILE A 1 194 ? -14.77200 16.84600 -15.56100 1.000 46.84292 252 ILE A O 1
ATOM 2690 N N . LEU A 1 195 ? -13.14000 17.31300 -14.08500 1.000 47.55629 253 LEU A N 1
ATOM 2691 C CA . LEU A 1 195 ? -13.70300 18.62100 -13.74900 1.000 45.71960 253 LEU A CA 1
ATOM 2692 C C . LEU A 1 195 ? -14.02600 19.48300 -14.95900 1.000 45.98083 253 LEU A C 1
ATOM 2693 O O . LEU A 1 195 ? -15.10400 20.10400 -14.97900 1.000 49.61321 253 LEU A O 1
ATOM 2709 N N . PRO A 1 196 ? -13.15800 19.60500 -15.96800 1.000 45.79089 254 PRO A N 1
ATOM 2710 C CA . PRO A 1 196 ? -13.50700 20.46700 -17.11300 1.000 48.57154 254 PRO A CA 1
ATOM 2711 C C . PRO A 1 196 ? -14.83500 20.09400 -17.74500 1.000 45.30228 254 PRO A C 1
ATOM 2712 O O . PRO A 1 196 ? -15.62000 20.98000 -18.11400 1.000 45.29860 254 PRO A O 1
ATOM 2723 N N . THR A 1 197 ? -15.11400 18.79500 -17.86800 1.000 42.58195 255 THR A N 1
ATOM 2724 C CA . THR A 1 197 ? -16.38000 18.36700 -18.44900 1.000 44.17813 255 THR A CA 1
ATOM 2725 C C . THR A 1 197 ? -17.55800 18.78600 -17.57800 1.000 44.51465 255 THR A C 1
ATOM 2726 O O . THR A 1 197 ? -18.61000 19.17400 -18.09300 1.000 45.04349 255 THR A O 1
ATOM 2737 N N . LEU A 1 198 ? -17.40700 18.71100 -16.25500 1.000 45.48508 256 LEU A N 1
ATOM 2738 C CA . LEU A 1 198 ? -18.48000 19.16400 -15.37400 1.000 45.03744 256 LEU A CA 1
ATOM 2739 C C . LEU A 1 198 ? -18.71900 20.66100 -15.53200 1.000 45.31685 256 LEU A C 1
ATOM 2740 O O . LEU A 1 198 ? -19.87000 21.11700 -15.57400 1.000 47.12929 256 LEU A O 1
ATOM 2756 N N . VAL A 1 199 ? -17.64000 21.44100 -15.63500 1.000 46.52538 257 VAL A N 1
ATOM 2757 C CA . VAL A 1 199 ? -17.78800 22.87700 -15.85500 1.000 48.86947 257 VAL A CA 1
ATOM 2758 C C . VAL A 1 199 ? -18.53400 23.14100 -17.15900 1.000 49.15337 257 VAL A C 1
ATOM 2759 O O . VAL A 1 199 ? -19.42600 23.99600 -17.21800 1.000 49.14406 257 VAL A O 1
ATOM 2772 N N . ARG A 1 200 ? -18.18800 22.41400 -18.22500 1.000 46.94721 258 ARG A N 1
ATOM 2773 C CA A ARG A 1 200 ? -18.89000 22.58500 -19.49400 0.377 49.06100 258 ARG A CA 1
ATOM 2774 C CA B ARG A 1 200 ? -18.89300 22.60200 -19.48900 0.623 47.46044 258 ARG A CA 1
ATOM 2775 C C . ARG A 1 200 ? -20.36400 22.22200 -19.35500 1.000 46.21343 258 ARG A C 1
ATOM 2776 O O . ARG A 1 200 ? -21.24900 22.94900 -19.82000 1.000 42.51926 258 ARG A O 1
ATOM 2817 N N . LEU A 1 201 ? -20.64100 21.07700 -18.72300 1.000 41.18233 259 LEU A N 1
ATOM 2818 C CA . LEU A 1 201 ? -22.01300 20.60000 -18.59900 1.000 44.52925 259 LEU A CA 1
ATOM 2819 C C . LEU A 1 201 ? -22.87100 21.57700 -17.81500 1.000 45.76097 259 LEU A C 1
ATOM 2820 O O . LEU A 1 201 ? -24.07700 21.68800 -18.06200 1.000 45.02086 259 LEU A O 1
ATOM 2836 N N . LEU A 1 202 ? -22.27000 22.28700 -16.86100 1.000 53.31039 260 LEU A N 1
ATOM 2837 C CA . LEU A 1 202 ? -23.04200 23.22700 -16.06000 1.000 53.18011 260 LEU A CA 1
ATOM 2838 C C . LEU A 1 202 ? -23.69100 24.31300 -16.91200 1.000 54.57889 260 LEU A C 1
ATOM 2839 O O . LEU A 1 202 ? -24.62200 24.97300 -16.44000 1.000 52.60422 260 LEU A O 1
ATOM 2855 N N . HIS A 1 203 ? -23.24900 24.49100 -18.16000 1.000 59.67282 261 HIS A N 1
ATOM 2856 C CA . HIS A 1 203 ? -23.80000 25.50400 -19.05100 1.000 61.60011 261 HIS A CA 1
ATOM 2857 C C . HIS A 1 203 ? -24.85400 24.94900 -20.01000 1.000 62.73034 261 HIS A C 1
ATOM 2858 O O . HIS A 1 203 ? -25.14900 25.58600 -21.02800 1.000 57.98637 261 HIS A O 1
ATOM 2872 N N . HIS A 1 204 ? -25.41800 23.78100 -19.72000 1.000 60.38877 262 HIS A N 1
ATOM 2873 C CA . HIS A 1 204 ? -26.51700 23.25100 -20.51500 1.000 54.80102 262 HIS A CA 1
ATOM 2874 C C . HIS A 1 204 ? -27.85100 23.75100 -19.96500 1.000 54.62401 262 HIS A C 1
ATOM 2875 O O . HIS A 1 204 ? -27.94000 24.24300 -18.83700 1.000 55.37558 262 HIS A O 1
ATOM 2889 N N . ASN A 1 205 ? -28.89600 23.62000 -20.78300 1.000 64.24215 263 ASN A N 1
ATOM 2890 C CA . ASN A 1 205 ? -30.24100 24.01500 -20.38300 1.000 65.14912 263 ASN A CA 1
ATOM 2891 C C . ASN A 1 205 ? -31.07800 22.85400 -19.86500 1.000 59.62641 263 ASN A C 1
ATOM 2892 O O . ASN A 1 205 ? -32.16700 23.08900 -19.33300 1.000 66.41422 263 ASN A O 1
ATOM 2903 N N . ASP A 1 206 ? -30.60900 21.61900 -20.00800 1.000 46.75059 264 ASP A N 1
ATOM 2904 C CA . ASP A 1 206 ? -31.37500 20.47100 -19.54200 1.000 44.66272 264 ASP A CA 1
ATOM 2905 C C . ASP A 1 206 ? -31.36600 20.42600 -18.01900 1.000 42.09541 264 ASP A C 1
ATOM 2906 O O . ASP A 1 206 ? -30.30100 20.45000 -17.39300 1.000 43.62209 264 ASP A O 1
ATOM 2915 N N . LEU A 1 207 ? -32.55900 20.36700 -17.42100 1.000 40.61578 265 LEU A N 1
ATOM 2916 C CA . LEU A 1 207 ? -32.65900 20.40200 -15.96500 1.000 39.87729 265 LEU A CA 1
ATOM 2917 C C . LEU A 1 207 ? -32.02000 19.17300 -15.32800 1.000 39.60420 265 LEU A C 1
ATOM 2918 O O . LEU A 1 207 ? -31.34100 19.28900 -14.30300 1.000 39.37502 265 LEU A O 1
ATOM 2934 N N . GLU A 1 208 ? -32.22600 17.99000 -15.91200 1.000 48.26880 266 GLU A N 1
ATOM 2935 C CA . GLU A 1 208 ? -31.62200 16.78300 -15.35400 1.000 49.94979 266 GLU A CA 1
ATOM 2936 C C . GLU A 1 208 ? -30.10000 16.83900 -15.43000 1.000 48.30604 266 GLU A C 1
ATOM 2937 O O . GLU A 1 208 ? -29.40900 16.46200 -14.47500 1.000 47.28135 266 GLU A O 1
ATOM 2949 N N . VAL A 1 209 ? -29.55900 17.30200 -16.55900 1.000 35.39106 267 VAL A N 1
ATOM 2950 C CA . VAL A 1 209 ? -28.10900 17.41800 -16.69300 1.000 39.92843 267 VAL A CA 1
ATOM 2951 C C . VAL A 1 209 ? -27.55600 18.38300 -15.65000 1.000 34.87475 267 VAL A C 1
ATOM 2952 O O . VAL A 1 209 ? -26.56200 18.09600 -14.97300 1.000 34.64973 267 VAL A O 1
ATOM 2965 N N . LEU A 1 210 ? -28.20200 19.54200 -15.50300 1.000 31.73332 268 LEU A N 1
ATOM 2966 C CA . LEU A 1 210 ? -27.76000 20.52500 -14.51900 1.000 31.22409 268 LEU A CA 1
ATOM 2967 C C . LEU A 1 210 ? -27.82200 19.96000 -13.10400 1.000 31.18640 268 LEU A C 1
ATOM 2968 O O . LEU A 1 210 ? -26.89800 20.15700 -12.30600 1.000 31.07384 268 LEU A O 1
ATOM 2984 N N . ALA A 1 211 ? -28.90200 19.24800 -12.77800 1.000 32.26856 269 ALA A N 1
ATOM 2985 C CA . ALA A 1 211 ? -29.04900 18.67500 -11.44600 1.000 31.89040 269 ALA A CA 1
ATOM 2986 C C . ALA A 1 211 ? -27.95700 17.65200 -11.16400 1.000 33.03931 269 ALA A C 1
ATOM 2987 O O . ALA A 1 211 ? -27.31200 17.68300 -10.10800 1.000 32.35728 269 ALA A O 1
ATOM 2994 N N . ASP A 1 212 ? -27.73900 16.73100 -12.10300 1.000 37.36235 270 ASP A N 1
ATOM 2995 C CA . ASP A 1 212 ? -26.72700 15.70100 -11.91100 1.000 36.14437 270 ASP A CA 1
ATOM 2996 C C . ASP A 1 212 ? -25.33900 16.31600 -11.80500 1.000 35.87651 270 ASP A C 1
ATOM 2997 O O . ASP A 1 212 ? -24.50500 15.86500 -11.00800 1.000 35.16263 270 ASP A O 1
ATOM 3006 N N . THR A 1 213 ? -25.08000 17.36600 -12.58600 1.000 39.81724 271 THR A N 1
ATOM 3007 C CA . THR A 1 213 ? -23.77700 18.01800 -12.54600 1.000 39.55701 271 THR A CA 1
ATOM 3008 C C . THR A 1 213 ? -23.55900 18.72400 -11.21700 1.000 39.65546 271 THR A C 1
ATOM 3009 O O . THR A 1 213 ? -22.46600 18.65700 -10.64200 1.000 40.12575 271 THR A O 1
ATOM 3020 N N . CYS A 1 214 ? -24.58800 19.40700 -10.70900 1.000 37.99132 272 CYS A N 1
ATOM 3021 C CA . CYS A 1 214 ? -24.47100 20.03500 -9.39800 1.000 39.18283 272 CYS A CA 1
ATOM 3022 C C . CYS A 1 214 ? -24.25700 18.99100 -8.31100 1.000 35.39895 272 CYS A C 1
ATOM 3023 O O . CYS A 1 214 ? -23.51500 19.22600 -7.35300 1.000 35.30999 272 CYS A O 1
ATOM 3031 N N . TRP A 1 215 ? -24.90300 17.83300 -8.43700 1.000 28.50607 273 TRP A N 1
ATOM 3032 C CA . TRP A 1 215 ? -24.67300 16.76200 -7.47200 1.000 27.19257 273 TRP A CA 1
ATOM 3033 C C . TRP A 1 215 ? -23.23000 16.27000 -7.52200 1.000 27.91636 273 TRP A C 1
ATOM 3034 O O . TRP A 1 215 ? -22.61900 16.00400 -6.47900 1.000 30.21382 273 TRP A O 1
ATOM 3055 N N . ALA A 1 216 ? -22.66600 16.14200 -8.72400 1.000 28.89853 274 ALA A N 1
ATOM 3056 C CA . ALA A 1 216 ? -21.25800 15.76900 -8.83200 1.000 28.87514 274 ALA A CA 1
ATOM 3057 C C . ALA A 1 216 ? -20.36300 16.81400 -8.17300 1.000 32.65741 274 ALA A C 1
ATOM 3058 O O . ALA A 1 216 ? -19.42000 16.47600 -7.44200 1.000 30.72547 274 ALA A O 1
ATOM 3065 N N . ILE A 1 217 ? -20.64900 18.09200 -8.42700 1.000 38.62545 275 ILE A N 1
ATOM 3066 C CA . ILE A 1 217 ? -19.89000 19.17500 -7.80900 1.000 36.76817 275 ILE A CA 1
ATOM 3067 C C . ILE A 1 217 ? -19.97300 19.07900 -6.29000 1.000 36.52373 275 ILE A C 1
ATOM 3068 O O . ILE A 1 217 ? -18.96900 19.23800 -5.58200 1.000 35.77802 275 ILE A O 1
ATOM 3084 N N . SER A 1 218 ? -21.17000 18.80100 -5.76900 1.000 30.51578 276 SER A N 1
ATOM 3085 C CA . SER A 1 218 ? -21.36000 18.73300 -4.32500 1.000 31.51847 276 SER A CA 1
ATOM 3086 C C . SER A 1 218 ? -20.60500 17.55400 -3.72500 1.000 30.84497 276 SER A C 1
ATOM 3087 O O . SER A 1 218 ? -20.07900 17.65100 -2.61100 1.000 32.56790 276 SER A O 1
ATOM 3095 N N . TYR A 1 219 ? -20.54800 16.42900 -4.43900 1.000 35.82700 277 TYR A N 1
ATOM 3096 C CA . TYR A 1 219 ? -19.70000 15.32800 -3.99000 1.000 35.90097 277 TYR A CA 1
ATOM 3097 C C . TYR A 1 219 ? -18.24300 15.76600 -3.92200 1.000 34.71267 277 TYR A C 1
ATOM 3098 O O . TYR A 1 219 ? -17.55400 15.53600 -2.92200 1.000 36.93531 277 TYR A O 1
ATOM 3116 N N . LEU A 1 220 ? -17.75800 16.41200 -4.98200 1.000 30.86756 278 LEU A N 1
ATOM 3117 C CA . LEU A 1 220 ? -16.34000 16.74600 -5.03300 1.000 31.26839 278 LEU A CA 1
ATOM 3118 C C . LEU A 1 220 ? -15.96800 17.78600 -3.98700 1.000 31.43826 278 LEU A C 1
ATOM 3119 O O . LEU A 1 220 ? -14.81000 17.84100 -3.55700 1.000 31.40373 278 LEU A O 1
ATOM 3135 N N . THR A 1 221 ? -16.92400 18.61300 -3.56700 1.000 39.27326 279 THR A N 1
ATOM 3136 C CA . THR A 1 221 ? -16.65900 19.65400 -2.58200 1.000 37.94131 279 THR A CA 1
ATOM 3137 C C . THR A 1 221 ? -16.80100 19.17200 -1.14000 1.000 40.12476 279 THR A C 1
ATOM 3138 O O . THR A 1 221 ? -16.44000 19.91400 -0.22100 1.000 38.78726 279 THR A O 1
ATOM 3149 N N . ASP A 1 222 ? -17.30800 17.95900 -0.91900 1.000 47.28927 280 ASP A N 1
ATOM 3150 C CA . ASP A 1 222 ? -17.54800 17.43900 0.42900 1.000 46.75869 280 ASP A CA 1
ATOM 3151 C C . ASP A 1 222 ? -16.28900 16.74200 0.93100 1.000 47.53857 280 ASP A C 1
ATOM 3152 O O . ASP A 1 222 ? -16.09400 15.54100 0.73700 1.000 54.32653 280 ASP A O 1
ATOM 3161 N N . GLY A 1 223 ? -15.42800 17.50100 1.60200 1.000 43.08634 281 GLY A N 1
ATOM 3162 C CA . GLY A 1 223 ? -14.19200 16.96400 2.11700 1.000 45.89186 281 GLY A CA 1
ATOM 3163 C C . GLY A 1 223 ? -13.25200 18.03900 2.62300 1.000 39.40144 281 GLY A C 1
ATOM 3164 O O . GLY A 1 223 ? -13.66500 19.15700 2.94500 1.000 43.12605 281 GLY A O 1
ATOM 3168 N N . PRO A 1 224 ? -11.96400 17.71500 2.71100 1.000 43.57393 282 PRO A N 1
ATOM 3169 C CA . PRO A 1 224 ? -10.98100 18.71300 3.15400 1.000 47.93503 282 PRO A CA 1
ATOM 3170 C C . PRO A 1 224 ? -10.89300 19.86500 2.16400 1.000 47.09554 282 PRO A C 1
ATOM 3171 O O . PRO A 1 224 ? -11.36500 19.79400 1.02700 1.000 50.28566 282 PRO A O 1
ATOM 3182 N N . ASN A 1 225 ? -10.26000 20.94900 2.61400 1.000 48.15974 283 ASN A N 1
ATOM 3183 C CA . ASN A 1 225 ? -10.21100 22.17300 1.82100 1.000 51.09970 283 ASN A CA 1
ATOM 3184 C C . ASN A 1 225 ? -9.43100 22.00100 0.52300 1.000 54.25312 283 ASN A C 1
ATOM 3185 O O . ASN A 1 225 ? -9.56400 22.83800 -0.37900 1.000 53.55236 283 ASN A O 1
ATOM 3196 N N . GLU A 1 226 ? -8.64500 20.92800 0.39500 1.000 58.20382 284 GLU A N 1
ATOM 3197 C CA . GLU A 1 226 ? -7.92600 20.67300 -0.85000 1.000 54.72755 284 GLU A CA 1
ATOM 3198 C C . GLU A 1 226 ? -8.88800 20.37700 -2.00300 1.000 59.44405 284 GLU A C 1
ATOM 3199 O O . GLU A 1 226 ? -8.73000 20.90900 -3.11400 1.000 63.37876 284 GLU A O 1
ATOM 3211 N N . ARG A 1 227 ? -9.91300 19.55800 -1.75100 1.000 59.17238 285 ARG A N 1
ATOM 3212 C CA . ARG A 1 227 ? -10.89500 19.25500 -2.78900 1.000 59.63706 285 ARG A CA 1
ATOM 3213 C C . ARG A 1 227 ? -11.72800 20.48500 -3.13300 1.000 56.59314 285 ARG A C 1
ATOM 3214 O O . ARG A 1 227 ? -12.04000 20.73600 -4.31000 1.000 61.14066 285 ARG A O 1
ATOM 3235 N N . ILE A 1 228 ? -12.10000 21.26100 -2.11300 1.000 45.41274 286 ILE A N 1
ATOM 3236 C CA . ILE A 1 228 ? -12.79600 22.51900 -2.35300 1.000 42.94576 286 ILE A CA 1
ATOM 3237 C C . ILE A 1 228 ? -11.95400 23.42400 -3.24100 1.000 45.44696 286 ILE A C 1
ATOM 3238 O O . ILE A 1 228 ? -12.47700 24.09800 -4.13500 1.000 44.55609 286 ILE A O 1
ATOM 3254 N N . GLU A 1 229 ? -10.63900 23.45900 -3.01200 1.000 47.01979 287 GLU A N 1
ATOM 3255 C CA . GLU A 1 229 ? -9.78000 24.28500 -3.85300 1.000 49.04462 287 GLU A CA 1
ATOM 3256 C C . GLU A 1 229 ? -9.78000 23.78400 -5.29100 1.000 48.03411 287 GLU A C 1
ATOM 3257 O O . GLU A 1 229 ? -9.82200 24.58500 -6.23400 1.000 47.75694 287 GLU A O 1
ATOM 3269 N N . MET A 1 230 ? -9.71400 22.46300 -5.48300 1.000 52.08818 288 MET A N 1
ATOM 3270 C CA . MET A 1 230 ? -9.80000 21.94100 -6.84600 1.000 56.02903 288 MET A CA 1
ATOM 3271 C C . MET A 1 230 ? -11.05900 22.45200 -7.54000 1.000 53.52518 288 MET A C 1
ATOM 3272 O O . MET A 1 230 ? -11.00100 22.98000 -8.65700 1.000 52.11634 288 MET A O 1
ATOM 3286 N N . VAL A 1 231 ? -12.21400 22.29900 -6.88700 1.000 39.47175 289 VAL A N 1
ATOM 3287 C CA . VAL A 1 231 ? -13.46000 22.70600 -7.53600 1.000 38.25576 289 VAL A CA 1
ATOM 3288 C C . VAL A 1 231 ? -13.46800 24.21000 -7.78700 1.000 38.59503 289 VAL A C 1
ATOM 3289 O O . VAL A 1 231 ? -13.87500 24.67600 -8.85800 1.000 37.24122 289 VAL A O 1
ATOM 3302 N N . VAL A 1 232 ? -13.00600 24.99100 -6.81000 1.000 44.17408 290 VAL A N 1
ATOM 3303 C CA . VAL A 1 232 ? -13.12200 26.44200 -6.88800 1.000 43.29612 290 VAL A CA 1
ATOM 3304 C C . VAL A 1 232 ? -12.19900 27.02500 -7.94900 1.000 45.37879 290 VAL A C 1
ATOM 3305 O O . VAL A 1 232 ? -12.54300 28.02700 -8.58900 1.000 45.72272 290 VAL A O 1
ATOM 3318 N N . LYS A 1 233 ? -11.02700 26.42400 -8.16900 1.000 53.85634 291 LYS A N 1
ATOM 3319 C CA . LYS A 1 233 ? -10.09700 26.98700 -9.14300 1.000 54.77786 291 LYS A CA 1
ATOM 3320 C C . LYS A 1 233 ? -10.64500 26.93500 -10.56600 1.000 55.36417 291 LYS A C 1
ATOM 3321 O O . LYS A 1 233 ? -10.23800 27.74300 -11.41000 1.000 55.29223 291 LYS A O 1
ATOM 3340 N N . THR A 1 234 ? -11.56100 26.01000 -10.85800 1.000 49.06568 292 THR A N 1
ATOM 3341 C CA . THR A 1 234 ? -12.09500 25.92300 -12.21500 1.000 45.34506 292 THR A CA 1
ATOM 3342 C C . THR A 1 234 ? -12.91200 27.15900 -12.57700 1.000 48.58597 292 THR A C 1
ATOM 3343 O O . THR A 1 234 ? -13.03700 27.49100 -13.76200 1.000 49.75216 292 THR A O 1
ATOM 3354 N N . GLY A 1 235 ? -13.47100 27.84600 -11.58300 1.000 48.68767 293 GLY A N 1
ATOM 3355 C CA . GLY A 1 235 ? -14.25700 29.03800 -11.82800 1.000 48.10027 293 GLY A CA 1
ATOM 3356 C C . GLY A 1 235 ? -15.74600 28.81900 -11.94800 1.000 47.20841 293 GLY A C 1
ATOM 3357 O O . GLY A 1 235 ? -16.43500 29.66200 -12.53500 1.000 48.32912 293 GLY A O 1
ATOM 3361 N N . VAL A 1 236 ? -16.27200 27.72400 -11.39400 1.000 46.71381 294 VAL A N 1
ATOM 3362 C CA . VAL A 1 236 ? -17.68900 27.41500 -11.54700 1.000 46.12228 294 VAL A CA 1
ATOM 3363 C C . VAL A 1 236 ? -18.57500 28.15900 -10.54700 1.000 49.47061 294 VAL A C 1
ATOM 3364 O O . VAL A 1 236 ? -19.78900 28.25300 -10.76600 1.000 52.52717 294 VAL A O 1
ATOM 3377 N N . VAL A 1 237 ? -17.96600 28.68400 -9.46200 1.000 40.66119 295 VAL A N 1
ATOM 3378 C CA . VAL A 1 237 ? -18.78600 29.18800 -8.34700 1.000 40.53471 295 VAL A CA 1
ATOM 3379 C C . VAL A 1 237 ? -19.79400 30.21000 -8.81200 1.000 43.27568 295 VAL A C 1
ATOM 3380 O O . VAL A 1 237 ? -20.95000 30.17000 -8.34800 1.000 44.24879 295 VAL A O 1
ATOM 3393 N N . PRO A 1 238 ? -19.45600 31.17700 -9.66800 1.000 39.56432 296 PRO A N 1
ATOM 3394 C CA . PRO A 1 238 ? -20.48900 32.10200 -10.14500 1.000 43.50187 296 PRO A CA 1
ATOM 3395 C C . PRO A 1 238 ? -21.66400 31.39500 -10.79800 1.000 42.35967 296 PRO A C 1
ATOM 3396 O O . PRO A 1 238 ? -22.82500 31.73600 -10.52700 1.000 45.57810 296 PRO A O 1
ATOM 3407 N N . HIS A 1 239 ? -21.40300 30.40800 -11.65600 1.000 47.81980 297 HIS A N 1
ATOM 3408 C CA . HIS A 1 239 ? -22.51600 29.71100 -12.28800 1.000 51.86334 297 HIS A CA 1
ATOM 3409 C C . HIS A 1 239 ? -23.25200 28.83300 -11.28100 1.000 49.47095 297 HIS A C 1
ATOM 3410 O O . HIS A 1 239 ? -24.47300 28.66000 -11.38700 1.000 52.23078 297 HIS A O 1
ATOM 3424 N N . LEU A 1 240 ? -22.54000 28.28300 -10.29300 1.000 51.41665 298 LEU A N 1
ATOM 3425 C CA . LEU A 1 240 ? -23.22600 27.57900 -9.21500 1.000 52.11646 298 LEU A CA 1
ATOM 3426 C C . LEU A 1 240 ? -24.21200 28.50000 -8.50900 1.000 49.81098 298 LEU A C 1
ATOM 3427 O O . LEU A 1 240 ? -25.32000 28.08600 -8.16100 1.000 48.95745 298 LEU A O 1
ATOM 3443 N N . VAL A 1 241 ? -23.82400 29.75600 -8.28100 1.000 37.37661 299 VAL A N 1
ATOM 3444 C CA . VAL A 1 241 ? -24.72400 30.69300 -7.61700 1.000 39.27969 299 VAL A CA 1
ATOM 3445 C C . VAL A 1 241 ? -25.90900 31.01500 -8.51600 1.000 40.70052 299 VAL A C 1
ATOM 3446 O O . VAL A 1 241 ? -27.06300 31.07200 -8.06000 1.000 40.92203 299 VAL A O 1
ATOM 3459 N N . LYS A 1 242 ? -25.64700 31.22200 -9.81000 1.000 42.07943 300 LYS A N 1
ATOM 3460 C CA . LYS A 1 242 ? -26.74100 31.44100 -10.74900 1.000 40.30805 300 LYS A CA 1
ATOM 3461 C C . LYS A 1 242 ? -27.75500 30.30600 -10.65800 1.000 41.08848 300 LYS A C 1
ATOM 3462 O O . LYS A 1 242 ? -28.96800 30.54200 -10.62300 1.000 40.80919 300 LYS A O 1
ATOM 3481 N N . LEU A 1 243 ? -27.27300 29.06100 -10.60700 1.000 39.31712 301 LEU A N 1
ATOM 3482 C CA . LEU A 1 243 ? -28.18100 27.92400 -10.47600 1.000 39.70357 301 LEU A CA 1
ATOM 3483 C C . LEU A 1 243 ? -28.82700 27.88000 -9.09600 1.000 41.48093 301 LEU A C 1
ATOM 3484 O O . LEU A 1 243 ? -29.95000 27.38500 -8.95200 1.000 41.90929 301 LEU A O 1
ATOM 3500 N N . LEU A 1 244 ? -28.12900 28.38000 -8.07400 1.000 45.80397 302 LEU A N 1
ATOM 3501 C CA . LEU A 1 244 ? -28.72700 28.51800 -6.75100 1.000 42.23285 302 LEU A CA 1
ATOM 3502 C C . LEU A 1 244 ? -29.96000 29.40500 -6.79600 1.000 37.85225 302 LEU A C 1
ATOM 3503 O O . LEU A 1 244 ? -30.90800 29.19200 -6.03500 1.000 38.47046 302 LEU A O 1
ATOM 3519 N N . GLY A 1 245 ? -29.97000 30.39300 -7.68400 1.000 43.21487 303 GLY A N 1
ATOM 3520 C CA . GLY A 1 245 ? -31.15000 31.22000 -7.83900 1.000 44.26710 303 GLY A CA 1
ATOM 3521 C C . GLY A 1 245 ? -32.24900 30.62200 -8.68400 1.000 39.70730 303 GLY A C 1
ATOM 3522 O O . GLY A 1 245 ? -33.21300 31.31600 -9.01900 1.000 39.22527 303 GLY A O 1
ATOM 3526 N N . SER A 1 246 ? -32.13700 29.34000 -9.02500 1.000 48.06805 304 SER A N 1
ATOM 3527 C CA . SER A 1 246 ? -33.11200 28.67700 -9.87800 1.000 43.21930 304 SER A CA 1
ATOM 3528 C C . SER A 1 246 ? -34.44100 28.47600 -9.15500 1.000 46.85504 304 SER A C 1
ATOM 3529 O O . SER A 1 246 ? -34.49200 28.29700 -7.93500 1.000 51.98163 304 SER A O 1
ATOM 3537 N N . ASN A 1 247 ? -35.52800 28.49900 -9.93000 1.000 59.78325 305 ASN A N 1
ATOM 3538 C CA . ASN A 1 247 ? -36.84300 28.14200 -9.41200 1.000 61.90661 305 ASN A CA 1
ATOM 3539 C C . ASN A 1 247 ? -37.07200 26.63800 -9.38900 1.000 60.88395 305 ASN A C 1
ATOM 3540 O O . ASN A 1 247 ? -38.15400 26.19800 -8.98800 1.000 61.72544 305 ASN A O 1
ATOM 3551 N N . GLU A 1 248 ? -36.09400 25.84800 -9.82000 1.000 52.83658 306 GLU A N 1
ATOM 3552 C CA . GLU A 1 248 ? -36.19300 24.39600 -9.80600 1.000 51.01164 306 GLU A CA 1
ATOM 3553 C C . GLU A 1 248 ? -35.52100 23.86200 -8.55000 1.000 48.80426 306 GLU A C 1
ATOM 3554 O O . GLU A 1 248 ? -34.32300 24.08100 -8.33600 1.000 49.42521 306 GLU A O 1
ATOM 3566 N N . LEU A 1 249 ? -36.30600 23.17800 -7.71900 1.000 40.60512 307 LEU A N 1
ATOM 3567 C CA . LEU A 1 249 ? -35.76600 22.58500 -6.50400 1.000 41.42853 307 LEU A CA 1
ATOM 3568 C C . LEU A 1 249 ? -34.73200 21.51900 -6.83700 1.000 43.07955 307 LEU A C 1
ATOM 3569 O O . LEU A 1 249 ? -33.72700 21.37200 -6.13000 1.000 44.73625 307 LEU A O 1
ATOM 3585 N N . SER A 1 250 ? -34.95100 20.77800 -7.92900 1.000 32.22058 308 SER A N 1
ATOM 3586 C CA . SER A 1 250 ? -34.01100 19.74300 -8.34200 1.000 32.64311 308 SER A CA 1
ATOM 3587 C C . SER A 1 250 ? -32.64300 20.31100 -8.69000 1.000 31.69494 308 SER A C 1
ATOM 3588 O O . SER A 1 250 ? -31.64800 19.58000 -8.62100 1.000 33.30583 308 SER A O 1
ATOM 3596 N N . ILE A 1 251 ? -32.56600 21.58500 -9.06300 1.000 38.26178 309 ILE A N 1
ATOM 3597 C CA . ILE A 1 251 ? -31.29500 22.23000 -9.36700 1.000 42.60561 309 ILE A CA 1
ATOM 3598 C C . ILE A 1 251 ? -30.77400 23.02300 -8.17600 1.000 40.73988 309 ILE A C 1
ATOM 3599 O O . ILE A 1 251 ? -29.57200 23.03500 -7.91100 1.000 38.44993 309 ILE A O 1
ATOM 3615 N N . MET A 1 252 ? -31.67500 23.68000 -7.44400 1.000 48.65118 310 MET A N 1
ATOM 3616 C CA . MET A 1 252 ? -31.25400 24.49200 -6.30900 1.000 46.60773 310 MET A CA 1
ATOM 3617 C C . MET A 1 252 ? -30.68000 23.62600 -5.19300 1.000 46.31752 310 MET A C 1
ATOM 3618 O O . MET A 1 252 ? -29.66300 23.98200 -4.58500 1.000 43.74780 310 MET A O 1
ATOM 3632 N N . THR A 1 253 ? -31.32300 22.49200 -4.90200 1.000 34.19634 311 THR A N 1
ATOM 3633 C CA . THR A 1 253 ? -30.88300 21.64500 -3.79400 1.000 31.28452 311 THR A CA 1
ATOM 3634 C C . THR A 1 253 ? -29.42000 21.24000 -3.92500 1.000 32.84677 311 THR A C 1
ATOM 3635 O O . THR A 1 253 ? -28.62600 21.52700 -3.00800 1.000 35.46289 311 THR A O 1
ATOM 3646 N N . PRO A 1 254 ? -28.98800 20.59700 -5.01400 1.000 37.47803 312 PRO A N 1
ATOM 3647 C CA . PRO A 1 254 ? -27.56300 20.23300 -5.11400 1.000 37.38251 312 PRO A CA 1
ATOM 3648 C C . PRO A 1 254 ? -26.64800 21.44300 -5.16000 1.000 35.24917 312 PRO A C 1
ATOM 3649 O O . PRO A 1 254 ? -25.53400 21.40200 -4.62000 1.000 35.93416 312 PRO A O 1
ATOM 3660 N N . ALA A 1 255 ? -27.09100 22.52400 -5.80200 1.000 34.08651 313 ALA A N 1
ATOM 3661 C CA . ALA A 1 255 ? -26.28800 23.74000 -5.83600 1.000 35.24995 313 ALA A CA 1
ATOM 3662 C C . ALA A 1 255 ? -26.08800 24.29700 -4.43300 1.000 33.12405 313 ALA A C 1
ATOM 3663 O O . ALA A 1 255 ? -24.98500 24.73700 -4.08000 1.000 31.47541 313 ALA A O 1
ATOM 3670 N N . LEU A 1 256 ? -27.14600 24.29800 -3.62100 1.000 39.31287 314 LEU A N 1
ATOM 3671 C CA . LEU A 1 256 ? -27.00400 24.75200 -2.24300 1.000 36.01336 314 LEU A CA 1
ATOM 3672 C C . LEU A 1 256 ? -26.06100 23.84500 -1.46600 1.000 34.11015 314 LEU A C 1
ATOM 3673 O O . LEU A 1 256 ? -25.26400 24.32500 -0.65400 1.000 34.05446 314 LEU A O 1
ATOM 3689 N N . ARG A 1 257 ? -26.13900 22.53100 -1.68800 1.000 38.61410 315 ARG A N 1
ATOM 3690 C CA . ARG A 1 257 ? -25.19700 21.64000 -1.01400 1.000 39.97128 315 ARG A CA 1
ATOM 3691 C C . ARG A 1 257 ? -23.75700 21.96500 -1.39600 1.000 39.09863 315 ARG A C 1
ATOM 3692 O O . ARG A 1 257 ? -22.86900 21.99500 -0.53300 1.000 39.38819 315 ARG A O 1
ATOM 3713 N N . ALA A 1 258 ? -23.50800 22.23200 -2.68100 1.000 34.36669 316 ALA A N 1
ATOM 3714 C CA . ALA A 1 258 ? -22.14900 22.55200 -3.11200 1.000 36.03092 316 ALA A CA 1
ATOM 3715 C C . ALA A 1 258 ? -21.66800 23.86700 -2.50400 1.000 39.56934 316 ALA A C 1
ATOM 3716 O O . ALA A 1 258 ? -20.52900 23.95700 -2.02200 1.000 35.38670 316 ALA A O 1
ATOM 3723 N N . ILE A 1 259 ? -22.52100 24.89400 -2.51400 1.000 35.66344 317 ILE A N 1
ATOM 3724 C CA . ILE A 1 259 ? -22.14300 26.18300 -1.93900 1.000 35.72509 317 ILE A CA 1
ATOM 3725 C C . ILE A 1 259 ? -21.87000 26.03600 -0.44500 1.000 39.37597 317 ILE A C 1
ATOM 3726 O O . ILE A 1 259 ? -20.89200 26.58600 0.08700 1.000 39.70419 317 ILE A O 1
ATOM 3742 N N . GLY A 1 260 ? -22.71900 25.27900 0.25300 1.000 27.11443 318 GLY A N 1
ATOM 3743 C CA . GLY A 1 260 ? -22.48100 25.02200 1.66000 1.000 29.92733 318 GLY A CA 1
ATOM 3744 C C . GLY A 1 260 ? -21.15400 24.33600 1.90800 1.000 29.23912 318 GLY A C 1
ATOM 3745 O O . GLY A 1 260 ? -20.41400 24.71100 2.81900 1.000 30.01490 318 GLY A O 1
ATOM 3749 N N . ASN A 1 261 ? -20.83900 23.31100 1.11200 1.000 32.37034 319 ASN A N 1
ATOM 3750 C CA . ASN A 1 261 ? -19.55300 22.63900 1.27400 1.000 30.93064 319 ASN A CA 1
ATOM 3751 C C . ASN A 1 261 ? -18.39900 23.60500 1.04200 1.000 32.85199 319 ASN A C 1
ATOM 3752 O O . ASN A 1 261 ? -17.37700 23.54200 1.73400 1.000 31.57317 319 ASN A O 1
ATOM 3763 N N . ILE A 1 262 ? -18.54100 24.50400 0.06400 1.000 38.04785 320 ILE A N 1
ATOM 3764 C CA . ILE A 1 262 ? -17.43800 25.40200 -0.26200 1.000 36.74490 320 ILE A CA 1
ATOM 3765 C C . ILE A 1 262 ? -17.20900 26.40800 0.85900 1.000 37.65917 320 ILE A C 1
ATOM 3766 O O . ILE A 1 262 ? -16.06200 26.75700 1.16400 1.000 39.05371 320 ILE A O 1
ATOM 3782 N N . VAL A 1 263 ? -18.28200 26.89500 1.49500 1.000 47.72424 321 VAL A N 1
ATOM 3783 C CA . VAL A 1 263 ? -18.08900 27.87800 2.56100 1.000 45.74279 321 VAL A CA 1
ATOM 3784 C C . VAL A 1 263 ? -17.66100 27.25400 3.88200 1.000 47.12495 321 VAL A C 1
ATOM 3785 O O . VAL A 1 263 ? -17.41500 27.98800 4.84900 1.000 49.60612 321 VAL A O 1
ATOM 3798 N N . THR A 1 264 ? -17.57500 25.92500 3.96800 1.000 39.51953 322 THR A N 1
ATOM 3799 C CA . THR A 1 264 ? -16.94100 25.29200 5.11800 1.000 38.51656 322 THR A CA 1
ATOM 3800 C C . THR A 1 264 ? -15.42000 25.34300 5.05000 1.000 40.07541 322 THR A C 1
ATOM 3801 O O . THR A 1 264 ? -14.75600 24.85600 5.97100 1.000 40.88018 322 THR A O 1
ATOM 3812 N N . GLY A 1 265 ? -14.85500 25.89400 3.98700 1.000 40.53353 323 GLY A N 1
ATOM 3813 C CA . GLY A 1 265 ? -13.42100 25.92700 3.79500 1.000 40.01746 323 GLY A CA 1
ATOM 3814 C C . GLY A 1 265 ? -12.79000 27.18900 4.33300 1.000 38.32473 323 GLY A C 1
ATOM 3815 O O . GLY A 1 265 ? -13.22800 27.75600 5.33700 1.000 39.10258 323 GLY A O 1
ATOM 3819 N N . THR A 1 266 ? -11.74300 27.63800 3.64700 1.000 36.98680 324 THR A N 1
ATOM 3820 C CA . THR A 1 266 ? -10.97300 28.78200 4.10600 1.000 38.24387 324 THR A CA 1
ATOM 3821 C C . THR A 1 266 ? -11.74700 30.08400 3.90600 1.000 38.84401 324 THR A C 1
ATOM 3822 O O . THR A 1 266 ? -12.82400 30.12600 3.30100 1.000 37.08106 324 THR A O 1
ATOM 3833 N N . ASP A 1 267 ? -11.16400 31.16600 4.42700 1.000 44.43798 325 ASP A N 1
ATOM 3834 C CA . ASP A 1 267 ? -11.75500 32.48700 4.25800 1.000 44.68858 325 ASP A CA 1
ATOM 3835 C C . ASP A 1 267 ? -11.74800 32.91300 2.79500 1.000 50.84651 325 ASP A C 1
ATOM 3836 O O . ASP A 1 267 ? -12.68800 33.56700 2.32800 1.000 48.44269 325 ASP A O 1
ATOM 3845 N N . GLU A 1 268 ? -10.70300 32.54200 2.04900 1.000 52.48289 326 GLU A N 1
ATOM 3846 C CA . GLU A 1 268 ? -10.62700 32.93400 0.64500 1.000 49.77480 326 GLU A CA 1
ATOM 3847 C C . GLU A 1 268 ? -11.65700 32.18700 -0.20100 1.000 49.10524 326 GLU A C 1
ATOM 3848 O O . GLU A 1 268 ? -12.24300 32.76400 -1.11900 1.000 49.46790 326 GLU A O 1
ATOM 3860 N N . GLN A 1 269 ? -11.89800 30.90600 0.09200 1.000 39.05596 327 GLN A N 1
ATOM 3861 C CA . GLN A 1 269 ? -12.92300 30.16600 -0.64100 1.000 38.47300 327 GLN A CA 1
ATOM 3862 C C . GLN A 1 269 ? -14.31400 30.70100 -0.32500 1.000 41.19812 327 GLN A C 1
ATOM 3863 O O . GLN A 1 269 ? -15.15200 30.88400 -1.22500 1.000 43.63878 327 GLN A O 1
ATOM 3877 N N . THR A 1 270 ? -14.57200 30.97500 0.95300 1.000 46.39791 328 THR A N 1
ATOM 3878 C CA . THR A 1 270 ? -15.82500 31.61300 1.33000 1.000 42.15832 328 THR A CA 1
ATOM 3879 C C . THR A 1 270 ? -15.97900 32.94600 0.61600 1.000 39.72530 328 THR A C 1
ATOM 3880 O O . THR A 1 270 ? -17.08500 33.32200 0.21400 1.000 38.25637 328 THR A O 1
ATOM 3891 N N . GLN A 1 271 ? -14.87600 33.68000 0.45800 1.000 40.21320 329 GLN A N 1
ATOM 3892 C CA . GLN A 1 271 ? -14.93400 34.95900 -0.23500 1.000 41.74951 329 GLN A CA 1
ATOM 3893 C C . GLN A 1 271 ? -15.21500 34.77400 -1.71900 1.000 42.53689 329 GLN A C 1
ATOM 3894 O O . GLN A 1 271 ? -15.88400 35.61200 -2.32900 1.000 42.18058 329 GLN A O 1
ATOM 3908 N N . ILE A 1 272 ? -14.70200 33.69800 -2.31700 1.000 39.54959 330 ILE A N 1
ATOM 3909 C CA . ILE A 1 272 ? -15.09500 33.35900 -3.68200 1.000 39.67611 330 ILE A CA 1
ATOM 3910 C C . ILE A 1 272 ? -16.60600 33.19500 -3.75900 1.000 38.29951 330 ILE A C 1
ATOM 3911 O O . ILE A 1 272 ? -17.25500 33.67800 -4.69300 1.000 40.13758 330 ILE A O 1
ATOM 3927 N N . VAL A 1 273 ? -17.18700 32.50300 -2.78000 1.000 40.39729 331 VAL A N 1
ATOM 3928 C CA . VAL A 1 273 ? -18.63700 32.31300 -2.79200 1.000 41.76483 331 VAL A CA 1
ATOM 3929 C C . VAL A 1 273 ? -19.36400 33.64700 -2.62500 1.000 40.01345 331 VAL A C 1
ATOM 3930 O O . VAL A 1 273 ? -20.35200 33.92400 -3.31600 1.000 38.57366 331 VAL A O 1
ATOM 3943 N N . ILE A 1 274 ? -18.89100 34.49200 -1.71000 1.000 46.26278 332 ILE A N 1
ATOM 3944 C CA . ILE A 1 274 ? -19.58900 35.74400 -1.42700 1.000 45.46750 332 ILE A CA 1
ATOM 3945 C C . ILE A 1 274 ? -19.50200 36.69100 -2.61800 1.000 43.78620 332 ILE A C 1
ATOM 3946 O O . ILE A 1 274 ? -20.48000 37.36400 -2.96500 1.000 42.86112 332 ILE A O 1
ATOM 3962 N N . ASP A 1 275 ? -18.33500 36.76400 -3.26000 1.000 42.14764 333 ASP A N 1
ATOM 3963 C CA . ASP A 1 275 ? -18.18800 37.61500 -4.43700 1.000 38.63584 333 ASP A CA 1
ATOM 3964 C C . ASP A 1 275 ? -19.06600 37.13300 -5.58200 1.000 37.56746 333 ASP A C 1
ATOM 3965 O O . ASP A 1 275 ? -19.47900 37.93500 -6.42400 1.000 38.30704 333 ASP A O 1
ATOM 3974 N N . ALA A 1 276 ? -19.36200 35.83300 -5.63400 1.000 37.62398 334 ALA A N 1
ATOM 3975 C CA . ALA A 1 276 ? -20.27600 35.31400 -6.64400 1.000 37.71544 334 ALA A CA 1
ATOM 3976 C C . ALA A 1 276 ? -21.72500 35.70900 -6.38400 1.000 39.73120 334 ALA A C 1
ATOM 3977 O O . ALA A 1 276 ? -22.57800 35.46600 -7.24400 1.000 43.88475 334 ALA A O 1
ATOM 3984 N N . GLY A 1 277 ? -22.02500 36.29500 -5.22900 1.000 41.82874 335 GLY A N 1
ATOM 3985 C CA . GLY A 1 277 ? -23.35300 36.80800 -4.96400 1.000 42.21135 335 GLY A CA 1
ATOM 3986 C C . GLY A 1 277 ? -24.30300 35.84900 -4.28900 1.000 40.06831 335 GLY A C 1
ATOM 3987 O O . GLY A 1 277 ? -25.51900 36.05400 -4.37000 1.000 40.43598 335 GLY A O 1
ATOM 3991 N N . ALA A 1 278 ? -23.79500 34.81700 -3.61300 1.000 31.31943 336 ALA A N 1
ATOM 3992 C CA . ALA A 1 278 ? -24.68000 33.79200 -3.07000 1.000 33.45340 336 ALA A CA 1
ATOM 3993 C C . ALA A 1 278 ? -25.61900 34.36800 -2.01700 1.000 32.62993 336 ALA A C 1
ATOM 3994 O O . ALA A 1 278 ? -26.78600 33.96800 -1.93400 1.000 29.65953 336 ALA A O 1
ATOM 4001 N N . LEU A 1 279 ? -25.13300 35.31500 -1.20800 1.000 43.87989 337 LEU A N 1
ATOM 4002 C CA . LEU A 1 279 ? -25.94700 35.82300 -0.10700 1.000 48.01562 337 LEU A CA 1
ATOM 4003 C C . LEU A 1 279 ? -27.25200 36.42800 -0.61300 1.000 50.21953 337 LEU A C 1
ATOM 4004 O O . LEU A 1 279 ? -28.27700 36.35400 0.07500 1.000 48.90420 337 LEU A O 1
ATOM 4020 N N . ALA A 1 280 ? -27.24200 36.99800 -1.82200 1.000 39.35165 338 ALA A N 1
ATOM 4021 C CA . ALA A 1 280 ? -28.43600 37.63200 -2.36600 1.000 38.25051 338 ALA A CA 1
ATOM 4022 C C . ALA A 1 280 ? -29.56200 36.63600 -2.61200 1.000 39.76516 338 ALA A C 1
ATOM 4023 O O . ALA A 1 280 ? -30.71100 37.05000 -2.80000 1.000 36.92395 338 ALA A O 1
ATOM 4030 N N . VAL A 1 281 ? -29.25500 35.33700 -2.61600 1.000 44.05109 339 VAL A N 1
ATOM 4031 C CA . VAL A 1 281 ? -30.28100 34.31300 -2.76600 1.000 39.56054 339 VAL A CA 1
ATOM 4032 C C . VAL A 1 281 ? -30.78100 33.79300 -1.42200 1.000 41.12830 339 VAL A C 1
ATOM 4033 O O . VAL A 1 281 ? -31.85000 33.16700 -1.37000 1.000 37.10391 339 VAL A O 1
ATOM 4046 N N . PHE A 1 282 ? -30.05200 34.04800 -0.33400 1.000 38.24277 340 PHE A N 1
ATOM 4047 C CA . PHE A 1 282 ? -30.35500 33.38000 0.92200 1.000 42.23312 340 PHE A CA 1
ATOM 4048 C C . PHE A 1 282 ? -31.60100 33.89000 1.63300 1.000 41.36232 340 PHE A C 1
ATOM 4049 O O . PHE A 1 282 ? -32.17100 33.14300 2.43900 1.000 42.97441 340 PHE A O 1
ATOM 4066 N N . PRO A 1 283 ? -32.06600 35.12400 1.39800 1.000 38.93777 341 PRO A N 1
ATOM 4067 C CA . PRO A 1 283 ? -33.36100 35.50300 1.98300 1.000 41.26405 341 PRO A CA 1
ATOM 4068 C C . PRO A 1 283 ? -34.40300 34.46400 1.60700 1.000 41.89101 341 PRO A C 1
ATOM 4069 O O . PRO A 1 283 ? -34.97100 33.78200 2.46800 1.000 47.07377 341 PRO A O 1
ATOM 4080 N N . SER A 1 284 ? -34.57600 34.27800 0.29800 1.000 45.04976 342 SER A N 1
ATOM 4081 C CA . SER A 1 284 ? -35.54300 33.30800 -0.19900 1.000 45.82098 342 SER A CA 1
ATOM 4082 C C . SER A 1 284 ? -35.27300 31.91900 0.35900 1.000 44.51294 342 SER A C 1
ATOM 4083 O O . SER A 1 284 ? -36.21000 31.16400 0.64200 1.000 48.06465 342 SER A O 1
ATOM 4091 N N . LEU A 1 285 ? -33.99700 31.56500 0.52700 1.000 38.86769 343 LEU A N 1
ATOM 4092 C CA . LEU A 1 285 ? -33.66900 30.23700 1.03000 1.000 39.14886 343 LEU A CA 1
ATOM 4093 C C . LEU A 1 285 ? -33.94200 30.10700 2.52200 1.000 39.92734 343 LEU A C 1
ATOM 4094 O O . LEU A 1 285 ? -34.31800 29.02400 2.98600 1.000 37.52760 343 LEU A O 1
ATOM 4110 N N . LEU A 1 286 ? -33.76700 31.18400 3.29000 1.000 47.12073 344 LEU A N 1
ATOM 4111 C CA . LEU A 1 286 ? -33.92200 31.06500 4.73600 1.000 43.96262 344 LEU A CA 1
ATOM 4112 C C . LEU A 1 286 ? -35.38000 30.99000 5.16600 1.000 44.12178 344 LEU A C 1
ATOM 4113 O O . LEU A 1 286 ? -35.65300 30.61000 6.30700 1.000 45.45783 344 LEU A O 1
ATOM 4129 N N . VAL A 1 287 ? -36.31600 31.33700 4.28600 1.000 37.99540 345 VAL A N 1
ATOM 4130 C CA . VAL A 1 287 ? -37.73900 31.22000 4.56900 1.000 38.00318 345 VAL A CA 1
ATOM 4131 C C . VAL A 1 287 ? -38.40200 30.19700 3.64800 1.000 35.22103 345 VAL A C 1
ATOM 4132 O O . VAL A 1 287 ? -39.61800 30.19100 3.50100 1.000 36.21298 345 VAL A O 1
ATOM 4145 N N . HIS A 1 288 ? -37.60800 29.32500 3.03400 1.000 44.50473 346 HIS A N 1
ATOM 4146 C CA . HIS A 1 288 ? -38.13900 28.41700 2.02500 1.000 45.59947 346 HIS A CA 1
ATOM 4147 C C . HIS A 1 288 ? -39.12700 27.44100 2.66100 1.000 43.23701 346 HIS A C 1
ATOM 4148 O O . HIS A 1 288 ? -38.91800 26.99500 3.79300 1.000 43.35223 346 HIS A O 1
ATOM 4162 N N . PRO A 1 289 ? -40.21300 27.09300 1.96200 1.000 46.06704 347 PRO A N 1
ATOM 4163 C CA . PRO A 1 289 ? -41.18300 26.15700 2.55700 1.000 44.78727 347 PRO A CA 1
ATOM 4164 C C . PRO A 1 289 ? -40.56600 24.83600 2.97200 1.000 41.62686 347 PRO A C 1
ATOM 4165 O O . PRO A 1 289 ? -40.94500 24.27000 4.00300 1.000 44.07952 347 PRO A O 1
ATOM 4176 N N . LYS A 1 290 ? -39.63500 24.32000 2.17600 1.000 44.77225 348 LYS A N 1
ATOM 4177 C CA . LYS A 1 290 ? -38.99300 23.04600 2.47000 1.000 43.84800 348 LYS A CA 1
ATOM 4178 C C . LYS A 1 290 ? -38.07100 23.21400 3.67200 1.000 48.05442 348 LYS A C 1
ATOM 4179 O O . LYS A 1 290 ? -37.11900 23.99900 3.62600 1.000 45.22506 348 LYS A O 1
ATOM 4198 N N . THR A 1 291 ? -38.34700 22.47600 4.75200 1.000 60.18709 349 THR A N 1
ATOM 4199 C CA . THR A 1 291 ? -37.54400 22.63200 5.96100 1.000 55.91710 349 THR A CA 1
ATOM 4200 C C . THR A 1 291 ? -36.10300 22.18400 5.75100 1.000 54.39424 349 THR A C 1
ATOM 4201 O O . THR A 1 291 ? -35.19300 22.72600 6.38700 1.000 54.52355 349 THR A O 1
ATOM 4212 N N . ASN A 1 292 ? -35.87200 21.20100 4.87700 1.000 50.79515 350 ASN A N 1
ATOM 4213 C CA . ASN A 1 292 ? -34.50300 20.78400 4.59000 1.000 47.17707 350 ASN A CA 1
ATOM 4214 C C . ASN A 1 292 ? -33.71000 21.90800 3.93500 1.000 47.09218 350 ASN A C 1
ATOM 4215 O O . ASN A 1 292 ? -32.55100 22.15200 4.29600 1.000 43.37694 350 ASN A O 1
ATOM 4226 N N . ILE A 1 293 ? -34.32600 22.61800 2.98600 1.000 36.83729 351 ILE A N 1
ATOM 4227 C CA . ILE A 1 293 ? -33.65600 23.75200 2.35700 1.000 34.45072 351 ILE A CA 1
ATOM 4228 C C . ILE A 1 293 ? -33.36100 24.82600 3.39500 1.000 33.18806 351 ILE A C 1
ATOM 4229 O O . ILE A 1 293 ? -32.27800 25.42300 3.40800 1.000 33.97660 351 ILE A O 1
ATOM 4245 N N . GLN A 1 294 ? -34.32900 25.09700 4.27100 1.000 36.21054 352 GLN A N 1
ATOM 4246 C CA . GLN A 1 294 ? -34.13300 26.08800 5.32200 1.000 35.44999 352 GLN A CA 1
ATOM 4247 C C . GLN A 1 294 ? -32.95600 25.71900 6.21600 1.000 37.40012 352 GLN A C 1
ATOM 4248 O O . GLN A 1 294 ? -32.09400 26.55900 6.50500 1.000 35.18729 352 GLN A O 1
ATOM 4262 N N . LYS A 1 295 ? -32.90600 24.46300 6.67200 1.000 40.56006 353 LYS A N 1
ATOM 4263 C CA . LYS A 1 295 ? -31.82400 24.04600 7.55800 1.000 41.17219 353 LYS A CA 1
ATOM 4264 C C . LYS A 1 295 ? -30.48000 24.11400 6.84500 1.000 40.20066 353 LYS A C 1
ATOM 4265 O O . LYS A 1 295 ? -29.47800 24.53900 7.43200 1.000 40.03530 353 LYS A O 1
ATOM 4284 N N A GLU A 1 296 ? -30.43700 23.69800 5.57600 0.668 38.52965 354 GLU A N 1
ATOM 4285 N N B GLU A 1 296 ? -30.43700 23.69500 5.57700 0.332 38.54815 354 GLU A N 1
ATOM 4286 C CA A GLU A 1 296 ? -29.19300 23.76100 4.81500 0.668 37.60036 354 GLU A CA 1
ATOM 4287 C CA B GLU A 1 296 ? -29.19300 23.75800 4.81700 0.332 37.08133 354 GLU A CA 1
ATOM 4288 C C A GLU A 1 296 ? -28.70800 25.19800 4.67600 0.668 35.61601 354 GLU A C 1
ATOM 4289 C C B GLU A 1 296 ? -28.71000 25.19700 4.67200 0.332 35.80351 354 GLU A C 1
ATOM 4290 O O A GLU A 1 296 ? -27.52100 25.49000 4.86200 0.668 34.33144 354 GLU A O 1
ATOM 4291 O O B GLU A 1 296 ? -27.52100 25.48500 4.85800 0.332 34.80777 354 GLU A O 1
ATOM 4314 N N . ALA A 1 297 ? -29.62100 26.11500 4.34100 1.000 36.06014 355 ALA A N 1
ATOM 4315 C CA . ALA A 1 297 ? -29.24000 27.51200 4.17800 1.000 34.56460 355 ALA A CA 1
ATOM 4316 C C . ALA A 1 297 ? -28.78400 28.12000 5.49800 1.000 36.83144 355 ALA A C 1
ATOM 4317 O O . ALA A 1 297 ? -27.83300 28.90800 5.52600 1.000 34.71241 355 ALA A O 1
ATOM 4325 N N . THR A 1 298 ? -29.44400 27.76800 6.60400 1.000 38.95770 356 THR A N 1
ATOM 4326 C CA . THR A 1 298 ? -29.03100 28.30100 7.90000 1.000 39.14507 356 THR A CA 1
ATOM 4327 C C . THR A 1 298 ? -27.67100 27.74600 8.31800 1.000 37.83631 356 THR A C 1
ATOM 4328 O O . THR A 1 298 ? -26.85400 28.46500 8.90400 1.000 39.95198 356 THR A O 1
ATOM 4339 N N . TRP A 1 299 ? -27.40100 26.47500 8.01600 1.000 29.57554 357 TRP A N 1
ATOM 4340 C CA . TRP A 1 299 ? -26.07600 25.91400 8.27100 1.000 28.68611 357 TRP A CA 1
ATOM 4341 C C . TRP A 1 299 ? -25.01000 26.63400 7.45200 1.000 28.80019 357 TRP A C 1
ATOM 4342 O O . TRP A 1 299 ? -23.93300 26.98100 7.96300 1.000 27.35591 357 TRP A O 1
ATOM 4363 N N . THR A 1 300 ? -25.29200 26.85900 6.16600 1.000 38.25725 358 THR A N 1
ATOM 4364 C CA . THR A 1 300 ? -24.37400 27.62900 5.33200 1.000 39.36688 358 THR A CA 1
ATOM 4365 C C . THR A 1 300 ? -24.13800 29.01600 5.92100 1.000 35.43673 358 THR A C 1
ATOM 4366 O O . THR A 1 300 ? -22.99900 29.49800 5.96700 1.000 36.49298 358 THR A O 1
ATOM 4377 N N . MET A 1 301 ? -25.20800 29.67900 6.36200 1.000 36.92420 359 MET A N 1
ATOM 4378 C CA . MET A 1 301 ? -25.05700 31.00000 6.96300 1.000 39.10760 359 MET A CA 1
ATOM 4379 C C . MET A 1 301 ? -24.18500 30.93700 8.20900 1.000 36.50076 359 MET A C 1
ATOM 4380 O O . MET A 1 301 ? -23.39100 31.84500 8.46400 1.000 35.28337 359 MET A O 1
ATOM 4394 N N . SER A 1 302 ? -24.32900 29.88000 9.00800 1.000 32.78013 360 SER A N 1
ATOM 4395 C CA . SER A 1 302 ? -23.51100 29.77300 10.20900 1.000 36.28302 360 SER A CA 1
ATOM 4396 C C . SER A 1 302 ? -22.03900 29.60800 9.84900 1.000 36.50967 360 SER A C 1
ATOM 4397 O O . SER A 1 302 ? -21.16100 30.16100 10.52300 1.000 36.69723 360 SER A O 1
ATOM 4405 N N . ASN A 1 303 ? -21.74400 28.85600 8.78800 1.000 33.11848 361 ASN A N 1
ATOM 4406 C CA . ASN A 1 303 ? -20.34800 28.76400 8.36200 1.000 33.12551 361 ASN A CA 1
ATOM 4407 C C . ASN A 1 303 ? -19.85600 30.08200 7.76700 1.000 36.49079 361 ASN A C 1
ATOM 4408 O O . ASN A 1 303 ? -18.65300 30.36200 7.80000 1.000 34.25689 361 ASN A O 1
ATOM 4419 N N . ILE A 1 304 ? -20.75700 30.90400 7.22400 1.000 36.78738 362 ILE A N 1
ATOM 4420 C CA . ILE A 1 304 ? -20.32400 32.20200 6.71500 1.000 34.66611 362 ILE A CA 1
ATOM 4421 C C . ILE A 1 304 ? -20.06600 33.17900 7.86200 1.000 36.79082 362 ILE A C 1
ATOM 4422 O O . ILE A 1 304 ? -19.09600 33.94400 7.82900 1.000 41.91997 362 ILE A O 1
ATOM 4438 N N . THR A 1 305 ? -20.91800 33.17200 8.89300 1.000 30.64848 363 THR A N 1
ATOM 4439 C CA . THR A 1 305 ? -20.71900 34.04400 10.04700 1.000 31.23349 363 THR A CA 1
ATOM 4440 C C . THR A 1 305 ? -19.54100 33.60400 10.90300 1.000 32.38739 363 THR A C 1
ATOM 4441 O O . THR A 1 305 ? -19.12400 34.35400 11.79200 1.000 28.58143 363 THR A O 1
ATOM 4452 N N . ALA A 1 306 ? -19.00700 32.40900 10.66100 1.000 40.44618 364 ALA A N 1
ATOM 4453 C CA . ALA A 1 306 ? -17.76400 31.97000 11.27500 1.000 38.82321 364 ALA A CA 1
ATOM 4454 C C . ALA A 1 306 ? -16.54000 32.49000 10.53700 1.000 44.26887 364 ALA A C 1
ATOM 4455 O O . ALA A 1 306 ? -15.41700 32.08400 10.86000 1.000 44.13031 364 ALA A O 1
ATOM 4462 N N . GLY A 1 307 ? -16.73100 33.38200 9.56800 1.000 48.44567 365 GLY A N 1
ATOM 4463 C CA . GLY A 1 307 ? -15.65400 33.89700 8.75200 1.000 48.80722 365 GLY A CA 1
ATOM 4464 C C . GLY A 1 307 ? -15.14500 35.24400 9.22400 1.000 50.16088 365 GLY A C 1
ATOM 4465 O O . GLY A 1 307 ? -15.38600 35.67500 10.35700 1.000 48.92278 365 GLY A O 1
ATOM 4469 N N . ARG A 1 308 ? -14.43300 35.92500 8.32700 1.000 45.60609 366 ARG A N 1
ATOM 4470 C CA . ARG A 1 308 ? -13.84300 37.21300 8.64500 1.000 41.81454 366 ARG A CA 1
ATOM 4471 C C . ARG A 1 308 ? -14.92900 38.26500 8.87700 1.000 41.74596 366 ARG A C 1
ATOM 4472 O O . ARG A 1 308 ? -16.11000 38.06500 8.57700 1.000 41.75699 366 ARG A O 1
ATOM 4493 N N . GLN A 1 309 ? -14.50400 39.41400 9.40800 1.000 34.50001 367 GLN A N 1
ATOM 4494 C CA . GLN A 1 309 ? -15.45800 40.45700 9.77100 1.000 34.35186 367 GLN A CA 1
ATOM 4495 C C . GLN A 1 309 ? -16.06500 41.11600 8.54300 1.000 34.69339 367 GLN A C 1
ATOM 4496 O O . GLN A 1 309 ? -17.21000 41.57200 8.59500 1.000 34.48264 367 GLN A O 1
ATOM 4510 N N . ASP A 1 310 ? -15.32000 41.18100 7.43900 1.000 51.85950 368 ASP A N 1
ATOM 4511 C CA . ASP A 1 310 ? -15.89300 41.67600 6.19100 1.000 52.12638 368 ASP A CA 1
ATOM 4512 C C . ASP A 1 310 ? -16.99500 40.75100 5.68400 1.000 49.97472 368 ASP A C 1
ATOM 4513 O O . ASP A 1 310 ? -17.98200 41.21500 5.10000 1.000 52.51481 368 ASP A O 1
ATOM 4522 N N . GLN A 1 311 ? -16.87200 39.44900 5.94100 1.000 40.47589 369 GLN A N 1
ATOM 4523 C CA . GLN A 1 311 ? -17.90100 38.50800 5.50700 1.000 39.45297 369 GLN A CA 1
ATOM 4524 C C . GLN A 1 311 ? -19.15600 38.63500 6.36400 1.000 41.40555 369 GLN A C 1
ATOM 4525 O O . GLN A 1 311 ? -20.28200 38.58500 5.84900 1.000 38.91469 369 GLN A O 1
ATOM 4539 N N . ILE A 1 312 ? -18.98200 38.81900 7.67400 1.000 36.40384 370 ILE A N 1
ATOM 4540 C CA . ILE A 1 312 ? -20.11400 39.14000 8.53700 1.000 33.33240 370 ILE A CA 1
ATOM 4541 C C . ILE A 1 312 ? -20.75900 40.44400 8.09000 1.000 36.63963 370 ILE A C 1
ATOM 4542 O O . ILE A 1 312 ? -21.98800 40.59500 8.11200 1.000 36.80818 370 ILE A O 1
ATOM 4558 N N . GLN A 1 313 ? -19.93800 41.41300 7.68200 1.000 38.38804 371 GLN A N 1
ATOM 4559 C CA . GLN A 1 313 ? -20.47100 42.67700 7.19400 1.000 37.76615 371 GLN A CA 1
ATOM 4560 C C . GLN A 1 313 ? -21.28800 42.47300 5.93000 1.000 36.37836 371 GLN A C 1
ATOM 4561 O O . GLN A 1 313 ? -22.26300 43.19100 5.69800 1.000 37.27334 371 GLN A O 1
ATOM 4575 N N . GLN A 1 314 ? -20.88700 41.52100 5.09000 1.000 40.60598 372 GLN A N 1
ATOM 4576 C CA . GLN A 1 314 ? -21.67900 41.19600 3.90800 1.000 44.12220 372 GLN A CA 1
ATOM 4577 C C . GLN A 1 314 ? -22.99000 40.52400 4.29300 1.000 39.50900 372 GLN A C 1
ATOM 4578 O O . GLN A 1 314 ? -24.02300 40.74600 3.65100 1.000 39.35386 372 GLN A O 1
ATOM 4592 N N . VAL A 1 315 ? -22.96500 39.68800 5.33100 1.000 41.20585 373 VAL A N 1
ATOM 4593 C CA . VAL A 1 315 ? -24.21600 39.13700 5.85100 1.000 40.27171 373 VAL A CA 1
ATOM 4594 C C . VAL A 1 315 ? -25.13700 40.26900 6.29200 1.000 40.39657 373 VAL A C 1
ATOM 4595 O O . VAL A 1 315 ? -26.35700 40.22100 6.08700 1.000 38.89605 373 VAL A O 1
ATOM 4608 N N . VAL A 1 316 ? -24.56500 41.30200 6.91300 1.000 41.69783 374 VAL A N 1
ATOM 4609 C CA . VAL A 1 316 ? -25.35800 42.45100 7.34000 1.000 38.56367 374 VAL A CA 1
ATOM 4610 C C . VAL A 1 316 ? -25.88600 43.23300 6.13800 1.000 41.83811 374 VAL A C 1
ATOM 4611 O O . VAL A 1 316 ? -27.05600 43.63300 6.11000 1.000 44.68248 374 VAL A O 1
ATOM 4624 N N . ASN A 1 317 ? -25.04300 43.45400 5.12200 1.000 43.30633 375 ASN A N 1
ATOM 4625 C CA . ASN A 1 317 ? -25.44600 44.28900 3.99400 1.000 42.56881 375 ASN A CA 1
ATOM 4626 C C . ASN A 1 317 ? -26.62000 43.69100 3.23700 1.000 46.71594 375 ASN A C 1
ATOM 4627 O O . ASN A 1 317 ? -27.44100 44.42500 2.67400 1.000 50.16515 375 ASN A O 1
ATOM 4638 N N . HIS A 1 318 ? -26.70400 42.37000 3.18900 1.000 52.07350 376 HIS A N 1
ATOM 4639 C CA . HIS A 1 318 ? -27.77000 41.69700 2.46600 1.000 53.85509 376 HIS A CA 1
ATOM 4640 C C . HIS A 1 318 ? -29.04400 41.57200 3.28800 1.000 52.11606 376 HIS A C 1
ATOM 4641 O O . HIS A 1 318 ? -29.98400 40.90100 2.84800 1.000 48.64322 376 HIS A O 1
ATOM 4655 N N . GLY A 1 319 ? -29.09700 42.20700 4.45800 1.000 37.88262 377 GLY A N 1
ATOM 4656 C CA . GLY A 1 319 ? -30.31500 42.22500 5.24600 1.000 39.67512 377 GLY A CA 1
ATOM 4657 C C . GLY A 1 319 ? -30.71200 40.87600 5.79500 1.000 37.37544 377 GLY A C 1
ATOM 4658 O O . GLY A 1 319 ? -31.90200 40.62600 6.00800 1.000 40.03260 377 GLY A O 1
ATOM 4662 N N . LEU A 1 320 ? -29.74300 40.00100 6.04400 1.000 34.71006 378 LEU A N 1
ATOM 4663 C CA . LEU A 1 320 ? -30.01300 38.63100 6.44600 1.000 33.79725 378 LEU A CA 1
ATOM 4664 C C . LEU A 1 320 ? -30.15900 38.45100 7.95200 1.000 36.34450 378 LEU A C 1
ATOM 4665 O O . LEU A 1 320 ? -30.63700 37.39800 8.38600 1.000 36.19886 378 LEU A O 1
ATOM 4681 N N . VAL A 1 321 ? -29.77700 39.43900 8.75300 1.000 44.44331 379 VAL A N 1
ATOM 4682 C CA . VAL A 1 321 ? -29.76900 39.28500 10.20700 1.000 49.41375 379 VAL A CA 1
ATOM 4683 C C . VAL A 1 321 ? -31.19200 39.23000 10.75600 1.000 44.81819 379 VAL A C 1
ATOM 4684 O O . VAL A 1 321 ? -31.50600 38.31900 11.53700 1.000 41.66873 379 VAL A O 1
ATOM 4697 N N . PRO A 1 322 ? -32.08100 40.16200 10.40000 1.000 40.11345 380 PRO A N 1
ATOM 4698 C CA . PRO A 1 322 ? -33.47800 40.02300 10.85000 1.000 38.56802 380 PRO A CA 1
ATOM 4699 C C . PRO A 1 322 ? -34.11800 38.72800 10.38300 1.000 37.01460 380 PRO A C 1
ATOM 4700 O O . PRO A 1 322 ? -34.92800 38.13800 11.11100 1.000 39.44089 380 PRO A O 1
ATOM 4711 N N . ILE A 1 323 ? -33.76400 38.25700 9.18600 1.000 46.11265 381 ILE A N 1
ATOM 4712 C CA . ILE A 1 323 ? -34.27700 36.97800 8.70800 1.000 44.16960 381 ILE A CA 1
ATOM 4713 C C . ILE A 1 323 ? -33.81900 35.85100 9.62400 1.000 40.98174 381 ILE A C 1
ATOM 4714 O O . ILE A 1 323 ? -34.60000 34.95700 9.97900 1.000 41.40204 381 ILE A O 1
ATOM 4730 N N . LEU A 1 324 ? -32.54000 35.86800 10.00800 1.000 40.51175 382 LEU A N 1
ATOM 4731 C CA . LEU A 1 324 ? -32.03000 34.84400 10.91200 1.000 38.69434 382 LEU A CA 1
ATOM 4732 C C . LEU A 1 324 ? -32.70800 34.93000 12.27000 1.000 37.99455 382 LEU A C 1
ATOM 4733 O O . LEU A 1 324 ? -32.92600 33.90700 12.92500 1.000 38.38142 382 LEU A O 1
ATOM 4749 N N . VAL A 1 325 ? -33.03400 36.14200 12.72000 1.000 34.76412 383 VAL A N 1
ATOM 4750 C CA . VAL A 1 325 ? -33.78600 36.28600 13.96400 1.000 39.92595 383 VAL A CA 1
ATOM 4751 C C . VAL A 1 325 ? -35.14100 35.59900 13.83100 1.000 37.15255 383 VAL A C 1
ATOM 4752 O O . VAL A 1 325 ? -35.57200 34.84500 14.71500 1.000 39.02460 383 VAL A O 1
ATOM 4765 N N . SER A 1 326 ? -35.82100 35.83400 12.70700 1.000 37.11886 384 SER A N 1
ATOM 4766 C CA . SER A 1 326 ? -37.10200 35.17600 12.46800 1.000 38.77040 384 SER A CA 1
ATOM 4767 C C . SER A 1 326 ? -36.95600 33.65900 12.50700 1.000 39.84692 384 SER A C 1
ATOM 4768 O O . SER A 1 326 ? -37.79000 32.95800 13.09700 1.000 41.10299 384 SER A O 1
ATOM 4776 N N . VAL A 1 327 ? -35.90600 33.13600 11.87300 1.000 37.55381 385 VAL A N 1
ATOM 4777 C CA . VAL A 1 327 ? -35.70200 31.68800 11.83400 1.000 36.92084 385 VAL A CA 1
ATOM 4778 C C . VAL A 1 327 ? -35.45000 31.14700 13.23600 1.000 37.96954 385 VAL A C 1
ATOM 4779 O O . VAL A 1 327 ? -36.06000 30.15700 13.66200 1.000 33.52815 385 VAL A O 1
ATOM 4792 N N . LEU A 1 328 ? -34.53400 31.78300 13.97100 1.000 39.58628 386 LEU A N 1
ATOM 4793 C CA . LEU A 1 328 ? -34.26400 31.37200 15.34400 1.000 39.91850 386 LEU A CA 1
ATOM 4794 C C . LEU A 1 328 ? -35.53600 31.37600 16.17400 1.000 37.93116 386 LEU A C 1
ATOM 4795 O O . LEU A 1 328 ? -35.68800 30.55700 17.08500 1.000 40.13860 386 LEU A O 1
ATOM 4811 N N . SER A 1 329 ? -36.46800 32.27600 15.86000 1.000 37.17888 387 SER A N 1
ATOM 4812 C CA . SER A 1 329 ? -37.66700 32.41400 16.67400 1.000 36.76515 387 SER A CA 1
ATOM 4813 C C . SER A 1 329 ? -38.71100 31.35500 16.34000 1.000 34.05148 387 SER A C 1
ATOM 4814 O O . SER A 1 329 ? -39.25900 30.71100 17.24000 1.000 38.76385 387 SER A O 1
ATOM 4822 N N . LYS A 1 330 ? -39.01500 31.16900 15.05500 1.000 48.68216 388 LYS A N 1
ATOM 4823 C CA . LYS A 1 330 ? -40.22500 30.45900 14.65800 1.000 50.83108 388 LYS A CA 1
ATOM 4824 C C . LYS A 1 330 ? -40.00000 29.22700 13.79800 1.000 48.16521 388 LYS A C 1
ATOM 4825 O O . LYS A 1 330 ? -40.98100 28.59500 13.38500 1.000 49.89073 388 LYS A O 1
ATOM 4844 N N . ALA A 1 331 ? -38.75700 28.84500 13.53600 1.000 36.06027 389 ALA A N 1
ATOM 4845 C CA . ALA A 1 331 ? -38.48200 27.69200 12.69400 1.000 36.41887 389 ALA A CA 1
ATOM 4846 C C . ALA A 1 331 ? -38.46200 26.40300 13.51100 1.000 40.50353 389 ALA A C 1
ATOM 4847 O O . ALA A 1 331 ? -38.55200 26.40800 14.74000 1.000 41.91809 389 ALA A O 1
ATOM 4854 N N . ASP A 1 332 ? -38.34500 25.28200 12.79900 1.000 54.28804 390 ASP A N 1
ATOM 4855 C CA . ASP A 1 332 ? -38.23600 23.97900 13.43500 1.000 49.23645 390 ASP A CA 1
ATOM 4856 C C . ASP A 1 332 ? -36.90500 23.86400 14.17700 1.000 51.59640 390 ASP A C 1
ATOM 4857 O O . ASP A 1 332 ? -35.94500 24.59100 13.90500 1.000 58.23072 390 ASP A O 1
ATOM 4866 N N . PHE A 1 333 ? -36.85300 22.91900 15.12000 1.000 39.76683 391 PHE A N 1
ATOM 4867 C CA . PHE A 1 333 ? -35.74500 22.87800 16.07000 1.000 40.60710 391 PHE A CA 1
ATOM 4868 C C . PHE A 1 333 ? -34.40300 22.62500 15.38600 1.000 41.29911 391 PHE A C 1
ATOM 4869 O O . PHE A 1 333 ? -33.37600 23.13500 15.83900 1.000 45.62713 391 PHE A O 1
ATOM 4886 N N . LYS A 1 334 ? -34.37200 21.82000 14.32200 1.000 44.14293 392 LYS A N 1
ATOM 4887 C CA . LYS A 1 334 ? -33.10500 21.60200 13.62300 1.000 48.71707 392 LYS A CA 1
ATOM 4888 C C . LYS A 1 334 ? -32.59500 22.89900 12.99900 1.000 47.92155 392 LYS A C 1
ATOM 4889 O O . LYS A 1 334 ? -31.41300 23.26500 13.14300 1.000 50.86922 392 LYS A O 1
ATOM 4908 N N . THR A 1 335 ? -33.49300 23.64100 12.35000 1.000 41.63121 393 THR A N 1
ATOM 4909 C CA . THR A 1 335 ? -33.10600 24.92800 11.79600 1.000 42.43830 393 THR A CA 1
ATOM 4910 C C . THR A 1 335 ? -32.78300 25.91500 12.90700 1.000 40.23540 393 THR A C 1
ATOM 4911 O O . THR A 1 335 ? -31.89600 26.75900 12.74300 1.000 41.18947 393 THR A O 1
ATOM 4922 N N . GLN A 1 336 ? -33.47400 25.81900 14.04600 1.000 34.18308 394 GLN A N 1
ATOM 4923 C CA . GLN A 1 336 ? -33.15000 26.69300 15.16900 1.000 33.62916 394 GLN A CA 1
ATOM 4924 C C . GLN A 1 336 ? -31.76300 26.39100 15.72400 1.000 33.75364 394 GLN A C 1
ATOM 4925 O O . GLN A 1 336 ? -31.05500 27.30200 16.15800 1.000 37.30289 394 GLN A O 1
ATOM 4939 N N . LYS A 1 337 ? -31.35500 25.12000 15.72400 1.000 38.81067 395 LYS A N 1
ATOM 4940 C CA . LYS A 1 337 ? -30.00100 24.77000 16.14900 1.000 41.66727 395 LYS A CA 1
ATOM 4941 C C . LYS A 1 337 ? -28.96600 25.37900 15.21400 1.000 43.70617 395 LYS A C 1
ATOM 4942 O O . LYS A 1 337 ? -27.96000 25.96000 15.65600 1.000 46.82999 395 LYS A O 1
ATOM 4961 N N . GLU A 1 338 ? -29.19400 25.25700 13.90500 1.000 47.72127 396 GLU A N 1
ATOM 4962 C CA . GLU A 1 338 ? -28.26500 25.88500 12.96700 1.000 45.82552 396 GLU A CA 1
ATOM 4963 C C . GLU A 1 338 ? -28.24900 27.40300 13.14700 1.000 43.16513 396 GLU A C 1
ATOM 4964 O O . GLU A 1 338 ? -27.19500 28.04100 13.02200 1.000 44.51805 396 GLU A O 1
ATOM 4976 N N . ALA A 1 339 ? -29.40300 27.99900 13.45900 1.000 31.47990 397 ALA A N 1
ATOM 4977 C CA . ALA A 1 339 ? -29.44900 29.43600 13.71500 1.000 28.56415 397 ALA A CA 1
ATOM 4978 C C . ALA A 1 339 ? -28.66700 29.79600 14.97300 1.000 30.47589 397 ALA A C 1
ATOM 4979 O O . ALA A 1 339 ? -28.03200 30.85500 15.03900 1.000 30.29529 397 ALA A O 1
ATOM 4986 N N . VAL A 1 340 ? -28.72500 28.93600 15.98900 1.000 33.75688 398 VAL A N 1
ATOM 4987 C CA . VAL A 1 340 ? -27.93900 29.15200 17.19900 1.000 32.70527 398 VAL A CA 1
ATOM 4988 C C . VAL A 1 340 ? -26.45700 29.18700 16.85600 1.000 32.06674 398 VAL A C 1
ATOM 4989 O O . VAL A 1 340 ? -25.70400 30.05000 17.33100 1.000 29.38722 398 VAL A O 1
ATOM 5002 N N . TRP A 1 341 ? -26.01600 28.23600 16.03000 1.000 36.62854 399 TRP A N 1
ATOM 5003 C CA . TRP A 1 341 ? -24.61300 28.23100 15.62300 1.000 37.88893 399 TRP A CA 1
ATOM 5004 C C . TRP A 1 341 ? -24.26600 29.49400 14.84300 1.000 36.75114 399 TRP A C 1
ATOM 5005 O O . TRP A 1 341 ? -23.19500 30.08500 15.04000 1.000 35.91117 399 TRP A O 1
ATOM 5026 N N . ALA A 1 342 ? -25.16500 29.92400 13.95700 1.000 35.33125 400 ALA A N 1
ATOM 5027 C CA . ALA A 1 342 ? -24.93000 31.14900 13.20100 1.000 38.25279 400 ALA A CA 1
ATOM 5028 C C . ALA A 1 342 ? -24.74600 32.33500 14.13900 1.000 35.05531 400 ALA A C 1
ATOM 5029 O O . ALA A 1 342 ? -23.80500 33.12600 13.98800 1.000 34.18031 400 ALA A O 1
ATOM 5036 N N . VAL A 1 343 ? -25.62900 32.45800 15.13100 1.000 34.12884 401 VAL A N 1
ATOM 5037 C CA . VAL A 1 343 ? -25.57200 33.59200 16.05000 1.000 36.97256 401 VAL A CA 1
ATOM 5038 C C . VAL A 1 343 ? -24.28200 33.56400 16.85800 1.000 29.17277 401 VAL A C 1
ATOM 5039 O O . VAL A 1 343 ? -23.62800 34.59600 17.04600 1.000 32.09648 401 VAL A O 1
ATOM 5052 N N . THR A 1 344 ? -23.90100 32.39300 17.36200 1.000 33.88039 402 THR A N 1
ATOM 5053 C CA . THR A 1 344 ? -22.71100 32.33600 18.20500 1.000 39.92690 402 THR A CA 1
ATOM 5054 C C . THR A 1 344 ? -21.44800 32.62000 17.39700 1.000 44.05299 402 THR A C 1
ATOM 5055 O O . THR A 1 344 ? -20.54800 33.32200 17.87400 1.000 39.51202 402 THR A O 1
ATOM 5066 N N . ASN A 1 345 ? -21.36200 32.10100 16.16600 1.000 37.43511 403 ASN A N 1
ATOM 5067 C CA . ASN A 1 345 ? -20.21500 32.42900 15.32300 1.000 32.32665 403 ASN A CA 1
ATOM 5068 C C . ASN A 1 345 ? -20.17200 33.92300 15.03000 1.000 33.68500 403 ASN A C 1
ATOM 5069 O O . ASN A 1 345 ? -19.10700 34.55700 15.10000 1.000 32.66360 403 ASN A O 1
ATOM 5080 N N . TYR A 1 346 ? -21.32800 34.50100 14.70100 1.000 36.21087 404 TYR A N 1
ATOM 5081 C CA . TYR A 1 346 ? -21.44400 35.93900 14.49100 1.000 36.60657 404 TYR A CA 1
ATOM 5082 C C . TYR A 1 346 ? -20.86100 36.70800 15.66900 1.000 38.80112 404 TYR A C 1
ATOM 5083 O O . TYR A 1 346 ? -19.97200 37.54700 15.50300 1.000 40.55362 404 TYR A O 1
ATOM 5101 N N . THR A 1 347 ? -21.35300 36.42200 16.88000 1.000 37.06604 405 THR A N 1
ATOM 5102 C CA . THR A 1 347 ? -20.92000 37.18100 18.04800 1.000 38.76543 405 THR A CA 1
ATOM 5103 C C . THR A 1 347 ? -19.48700 36.85300 18.45100 1.000 39.70956 405 THR A C 1
ATOM 5104 O O . THR A 1 347 ? -18.87300 37.62000 19.20100 1.000 36.83485 405 THR A O 1
ATOM 5115 N N . SER A 1 348 ? -18.94600 35.72900 17.98000 1.000 49.22703 406 SER A N 1
ATOM 5116 C CA . SER A 1 348 ? -17.55100 35.41100 18.25300 1.000 46.46043 406 SER A CA 1
ATOM 5117 C C . SER A 1 348 ? -16.61100 36.19500 17.34700 1.000 49.16540 406 SER A C 1
ATOM 5118 O O . SER A 1 348 ? -15.55200 36.64900 17.79500 1.000 48.70576 406 SER A O 1
ATOM 5126 N N . GLY A 1 349 ? -16.97300 36.35900 16.07700 1.000 42.37146 407 GLY A N 1
ATOM 5127 C CA . GLY A 1 349 ? -16.09100 37.03300 15.14500 1.000 40.59282 407 GLY A CA 1
ATOM 5128 C C . GLY A 1 349 ? -16.48400 38.45100 14.78400 1.000 38.40832 407 GLY A C 1
ATOM 5129 O O . GLY A 1 349 ? -15.72600 39.14900 14.10500 1.000 39.18851 407 GLY A O 1
ATOM 5133 N N . GLY A 1 350 ? -17.64800 38.90200 15.23600 1.000 30.90007 408 GLY A N 1
ATOM 5134 C CA . GLY A 1 350 ? -18.14300 40.19100 14.81200 1.000 31.37037 408 GLY A CA 1
ATOM 5135 C C . GLY A 1 350 ? -17.56300 41.34600 15.60300 1.000 35.09218 408 GLY A C 1
ATOM 5136 O O . GLY A 1 350 ? -17.01800 41.18900 16.69500 1.000 32.27692 408 GLY A O 1
ATOM 5140 N N . THR A 1 351 ? -17.68400 42.53800 15.02200 1.000 41.28462 409 THR A N 1
ATOM 5141 C CA . THR A 1 351 ? -17.29900 43.75000 15.71800 1.000 39.29911 409 THR A CA 1
ATOM 5142 C C . THR A 1 351 ? -18.34900 44.10000 16.77000 1.000 41.00505 409 THR A C 1
ATOM 5143 O O . THR A 1 351 ? -19.43800 43.51800 16.82500 1.000 38.80143 409 THR A O 1
ATOM 5154 N N . VAL A 1 352 ? -18.00800 45.07300 17.61500 1.000 44.70071 410 VAL A N 1
ATOM 5155 C CA . VAL A 1 352 ? -18.95300 45.53500 18.62300 1.000 41.83951 410 VAL A CA 1
ATOM 5156 C C . VAL A 1 352 ? -20.19300 46.11900 17.95800 1.000 43.45330 410 VAL A C 1
ATOM 5157 O O . VAL A 1 352 ? -21.32000 45.90900 18.42000 1.000 44.63648 410 VAL A O 1
ATOM 5170 N N . GLU A 1 353 ? -20.00600 46.87100 16.87200 1.000 41.59518 411 GLU A N 1
ATOM 5171 C CA . GLU A 1 353 ? -21.14900 47.45700 16.17800 1.000 42.15073 411 GLU A CA 1
ATOM 5172 C C . GLU A 1 353 ? -22.02200 46.37900 15.54400 1.000 46.28655 411 GLU A C 1
ATOM 5173 O O . GLU A 1 353 ? -23.25500 46.48200 15.55500 1.000 43.43973 411 GLU A O 1
ATOM 5185 N N . GLN A 1 354 ? -21.40600 45.33200 14.99300 1.000 37.89224 412 GLN A N 1
ATOM 5186 C CA . GLN A 1 354 ? -22.18500 44.24700 14.40900 1.000 33.92748 412 GLN A CA 1
ATOM 5187 C C . GLN A 1 354 ? -22.98900 43.51300 15.47500 1.000 33.85033 412 GLN A C 1
ATOM 5188 O O . GLN A 1 354 ? -24.15300 43.15700 15.25500 1.000 34.76166 412 GLN A O 1
ATOM 5202 N N . ILE A 1 355 ? -22.39500 43.30700 16.65100 1.000 35.97187 413 ILE A N 1
ATOM 5203 C CA . ILE A 1 355 ? -23.10300 42.63000 17.73300 1.000 35.08090 413 ILE A CA 1
ATOM 5204 C C . ILE A 1 355 ? -24.21400 43.51800 18.28300 1.000 34.72784 413 ILE A C 1
ATOM 5205 O O . ILE A 1 355 ? -25.30200 43.03500 18.62600 1.000 33.57591 413 ILE A O 1
ATOM 5221 N N . VAL A 1 356 ? -23.97400 44.83000 18.34800 1.000 32.72549 414 VAL A N 1
ATOM 5222 C CA . VAL A 1 356 ? -25.02200 45.75900 18.76000 1.000 32.74735 414 VAL A CA 1
ATOM 5223 C C . VAL A 1 356 ? -26.18400 45.71400 17.78000 1.000 33.02163 414 VAL A C 1
ATOM 5224 O O . VAL A 1 356 ? -27.35300 45.69800 18.17800 1.000 32.93539 414 VAL A O 1
ATOM 5237 N N . TYR A 1 357 ? -25.87800 45.70900 16.48100 1.000 36.11969 415 TYR A N 1
ATOM 5238 C CA . TYR A 1 357 ? -26.91500 45.57000 15.46700 1.000 36.36801 415 TYR A CA 1
ATOM 5239 C C . TYR A 1 357 ? -27.70600 44.28700 15.67400 1.000 35.77445 415 TYR A C 1
ATOM 5240 O O . TYR A 1 357 ? -28.94100 44.28500 15.61900 1.000 35.26855 415 TYR A O 1
ATOM 5258 N N . LEU A 1 358 ? -27.00500 43.17800 15.90900 1.000 36.33027 416 LEU A N 1
ATOM 5259 C CA . LEU A 1 358 ? -27.68700 41.91800 16.17900 1.000 38.57978 416 LEU A CA 1
ATOM 5260 C C . LEU A 1 358 ? -28.64500 42.06000 17.35500 1.000 38.60888 416 LEU A C 1
ATOM 5261 O O . LEU A 1 358 ? -29.77200 41.55100 17.31700 1.000 36.50795 416 LEU A O 1
ATOM 5277 N N . VAL A 1 359 ? -28.21100 42.75200 18.41000 1.000 32.69280 417 VAL A N 1
ATOM 5278 C CA . VAL A 1 359 ? -29.07100 42.94700 19.57200 1.000 30.82122 417 VAL A CA 1
ATOM 5279 C C . VAL A 1 359 ? -30.28300 43.79400 19.20700 1.000 29.33627 417 VAL A C 1
ATOM 5280 O O . VAL A 1 359 ? -31.40100 43.53500 19.66900 1.000 33.01837 417 VAL A O 1
ATOM 5293 N N . HIS A 1 360 ? -30.08800 44.81800 18.37600 1.000 37.46287 418 HIS A N 1
ATOM 5294 C CA . HIS A 1 360 ? -31.19200 45.69100 17.99700 1.000 38.70176 418 HIS A CA 1
ATOM 5295 C C . HIS A 1 360 ? -32.21500 44.98700 17.11000 1.000 39.49238 418 HIS A C 1
ATOM 5296 O O . HIS A 1 360 ? -33.38200 45.39100 17.09000 1.000 39.93799 418 HIS A O 1
ATOM 5310 N N . CYS A 1 361 ? -31.81400 43.94000 16.39200 1.000 34.03329 419 CYS A N 1
ATOM 5311 C CA . CYS A 1 361 ? -32.76000 43.18100 15.58700 1.000 33.92819 419 CYS A CA 1
ATOM 5312 C C . CYS A 1 361 ? -33.62000 42.23800 16.42100 1.000 33.63589 419 CYS A C 1
ATOM 5313 O O . CYS A 1 361 ? -34.55600 41.64100 15.87900 1.000 33.67751 419 CYS A O 1
ATOM 5321 N N . GLY A 1 362 ? -33.32400 42.08300 17.70900 1.000 31.99840 420 GLY A N 1
ATOM 5322 C CA . GLY A 1 362 ? -34.16300 41.29800 18.59400 1.000 31.74753 420 GLY A CA 1
ATOM 5323 C C . GLY A 1 362 ? -33.73600 39.85300 18.74200 1.000 31.64676 420 GLY A C 1
ATOM 5324 O O . GLY A 1 362 ? -34.57500 38.94900 18.75800 1.000 34.98976 420 GLY A O 1
ATOM 5328 N N . ILE A 1 363 ? -32.43000 39.62500 18.87300 1.000 35.84446 421 ILE A N 1
ATOM 5329 C CA . ILE A 1 363 ? -31.92300 38.26200 18.99100 1.000 36.88280 421 ILE A CA 1
ATOM 5330 C C . ILE A 1 363 ? -32.13900 37.71400 20.39700 1.000 36.76845 421 ILE A C 1
ATOM 5331 O O . ILE A 1 363 ? -32.27400 36.49400 20.58000 1.000 38.92582 421 ILE A O 1
ATOM 5347 N N . ILE A 1 364 ? -32.16800 38.59400 21.40000 1.000 36.65412 422 ILE A N 1
ATOM 5348 C CA . ILE A 1 364 ? -32.08200 38.16200 22.79200 1.000 37.36423 422 ILE A CA 1
ATOM 5349 C C . ILE A 1 364 ? -33.20000 37.18200 23.12300 1.000 40.09890 422 ILE A C 1
ATOM 5350 O O . ILE A 1 364 ? -32.95100 36.08000 23.61900 1.000 38.90749 422 ILE A O 1
ATOM 5366 N N . GLU A 1 365 ? -34.45000 37.57800 22.89100 1.000 48.86721 423 GLU A N 1
ATOM 5367 C CA . GLU A 1 365 ? -35.55600 36.73500 23.33900 1.000 47.83450 423 GLU A CA 1
ATOM 5368 C C . GLU A 1 365 ? -35.57800 35.37100 22.66300 1.000 49.35522 423 GLU A C 1
ATOM 5369 O O . GLU A 1 365 ? -35.73100 34.36300 23.37200 1.000 50.71230 423 GLU A O 1
ATOM 5381 N N . PRO A 1 366 ? -35.47600 35.25100 21.33500 1.000 38.31348 424 PRO A N 1
ATOM 5382 C CA . PRO A 1 366 ? -35.48400 33.89600 20.74700 1.000 36.39305 424 PRO A CA 1
ATOM 5383 C C . PRO A 1 366 ? -34.26800 33.07900 21.14600 1.000 32.77163 424 PRO A C 1
ATOM 5384 O O . PRO A 1 366 ? -34.39800 31.89400 21.50400 1.000 38.99781 424 PRO A O 1
ATOM 5395 N N . LEU A 1 367 ? -33.08400 33.69700 21.12600 1.000 36.23167 425 LEU A N 1
ATOM 5396 C CA . LEU A 1 367 ? -31.88200 33.00200 21.57200 1.000 37.72822 425 LEU A CA 1
ATOM 5397 C C . LEU A 1 367 ? -32.05500 32.45900 22.98000 1.000 34.19820 425 LEU A C 1
ATOM 5398 O O . LEU A 1 367 ? -31.67400 31.32000 23.26900 1.000 38.24226 425 LEU A O 1
ATOM 5414 N N . MET A 1 368 ? -32.65400 33.25500 23.86300 1.000 38.93323 426 MET A N 1
ATOM 5415 C CA . MET A 1 368 ? -32.81300 32.85200 25.25100 1.000 45.48000 426 MET A CA 1
ATOM 5416 C C . MET A 1 368 ? -33.90100 31.80100 25.40400 1.000 45.26990 426 MET A C 1
ATOM 5417 O O . MET A 1 368 ? -33.76900 30.88000 26.21700 1.000 44.09435 426 MET A O 1
ATOM 5431 N N . ASN A 1 369 ? -34.99400 31.93000 24.64900 1.000 49.85265 427 ASN A N 1
ATOM 5432 C CA . ASN A 1 369 ? -36.05300 30.93400 24.73600 1.000 51.47017 427 ASN A CA 1
ATOM 5433 C C . ASN A 1 369 ? -35.53700 29.57100 24.31900 1.000 48.11608 427 ASN A C 1
ATOM 5434 O O . ASN A 1 369 ? -36.04300 28.54400 24.78300 1.000 49.67708 427 ASN A O 1
ATOM 5445 N N . LEU A 1 370 ? -34.52200 29.53800 23.45500 1.000 39.85364 428 LEU A N 1
ATOM 5446 C CA . LEU A 1 370 ? -33.95300 28.24000 23.10800 1.000 39.41083 428 LEU A CA 1
ATOM 5447 C C . LEU A 1 370 ? -33.16200 27.60700 24.25100 1.000 36.61204 428 LEU A C 1
ATOM 5448 O O . LEU A 1 370 ? -32.76900 26.44200 24.13100 1.000 35.26190 428 LEU A O 1
ATOM 5464 N N . LEU A 1 371 ? -32.93600 28.32200 25.35600 1.000 38.52891 429 LEU A N 1
ATOM 5465 C CA . LEU A 1 371 ? -32.24900 27.71600 26.49100 1.000 37.50397 429 LEU A CA 1
ATOM 5466 C C . LEU A 1 371 ? -33.10100 26.67300 27.20400 1.000 40.06469 429 LEU A C 1
ATOM 5467 O O . LEU A 1 371 ? -32.59200 25.99900 28.10500 1.000 41.70726 429 LEU A O 1
ATOM 5483 N N . THR A 1 372 ? -34.37100 26.52300 26.83200 1.000 46.75464 430 THR A N 1
ATOM 5484 C CA . THR A 1 372 ? -35.20100 25.45500 27.37300 1.000 48.42989 430 THR A CA 1
ATOM 5485 C C . THR A 1 372 ? -35.04400 24.16000 26.59200 1.000 46.96090 430 THR A C 1
ATOM 5486 O O . THR A 1 372 ? -35.70300 23.16800 26.92100 1.000 55.20080 430 THR A O 1
ATOM 5497 N N . ALA A 1 373 ? -34.19800 24.14800 25.56600 1.000 50.58887 431 ALA A N 1
ATOM 5498 C CA . ALA A 1 373 ? -34.00300 22.95000 24.77000 1.000 50.88027 431 ALA A CA 1
ATOM 5499 C C . ALA A 1 373 ? -33.32100 21.87300 25.60500 1.000 53.34936 431 ALA A C 1
ATOM 5500 O O . ALA A 1 373 ? -32.68900 22.14800 26.62800 1.000 55.68624 431 ALA A O 1
ATOM 5507 N N . LYS A 1 374 ? -33.44700 20.63200 25.14900 1.000 91.90803 432 LYS A N 1
ATOM 5508 C CA . LYS A 1 374 ? -32.85400 19.49600 25.83600 1.000 92.15609 432 LYS A CA 1
ATOM 5509 C C . LYS A 1 374 ? -31.46400 19.15000 25.32500 1.000 91.16022 432 LYS A C 1
ATOM 5510 O O . LYS A 1 374 ? -30.87500 18.16900 25.79000 1.000 96.13117 432 LYS A O 1
ATOM 5529 N N . ASP A 1 375 ? -30.92900 19.92000 24.38400 1.000 65.67051 433 ASP A N 1
ATOM 5530 C CA . ASP A 1 375 ? -29.59500 19.68300 23.85000 1.000 60.96022 433 ASP A CA 1
ATOM 5531 C C . ASP A 1 375 ? -28.60800 20.49600 24.68000 1.000 58.36510 433 ASP A C 1
ATOM 5532 O O . ASP A 1 375 ? -28.60900 21.73100 24.63200 1.000 58.64092 433 ASP A O 1
ATOM 5541 N N . THR A 1 376 ? -27.76700 19.79800 25.44600 1.000 59.36235 434 THR A N 1
ATOM 5542 C CA . THR A 1 376 ? -26.82300 20.47600 26.33000 1.000 55.20431 434 THR A CA 1
ATOM 5543 C C . THR A 1 376 ? -25.80300 21.27800 25.53400 1.000 50.48688 434 THR A C 1
ATOM 5544 O O . THR A 1 376 ? -25.44600 22.40000 25.91300 1.000 49.15185 434 THR A O 1
ATOM 5555 N N . LYS A 1 377 ? -25.31500 20.71200 24.42800 1.000 49.93801 435 LYS A N 1
ATOM 5556 C CA . LYS A 1 377 ? -24.35400 21.42500 23.59300 1.000 49.23764 435 LYS A CA 1
ATOM 5557 C C . LYS A 1 377 ? -24.94300 22.74000 23.09500 1.000 47.26394 435 LYS A C 1
ATOM 5558 O O . LYS A 1 377 ? -24.25900 23.77200 23.07200 1.000 45.72870 435 LYS A O 1
ATOM 5577 N N . ILE A 1 378 ? -26.22000 22.72400 22.70700 1.000 44.88707 436 ILE A N 1
ATOM 5578 C CA . ILE A 1 378 ? -26.87100 23.93900 22.22800 1.000 42.48258 436 ILE A CA 1
ATOM 5579 C C . ILE A 1 378 ? -26.96300 24.96600 23.34700 1.000 40.03441 436 ILE A C 1
ATOM 5580 O O . ILE A 1 378 ? -26.77700 26.16900 23.12400 1.000 38.35554 436 ILE A O 1
ATOM 5596 N N . ILE A 1 379 ? -27.26800 24.51600 24.56400 1.000 41.25525 437 ILE A N 1
ATOM 5597 C CA . ILE A 1 379 ? -27.35000 25.43900 25.69300 1.000 41.12246 437 ILE A CA 1
ATOM 5598 C C . ILE A 1 379 ? -25.99300 26.07900 25.95800 1.000 38.00080 437 ILE A C 1
ATOM 5599 O O . ILE A 1 379 ? -25.90200 27.28200 26.23300 1.000 37.45621 437 ILE A O 1
ATOM 5615 N N . LEU A 1 380 ? -24.91600 25.29400 25.87500 1.000 40.15388 438 LEU A N 1
ATOM 5616 C CA . LEU A 1 380 ? -23.59000 25.86800 26.09100 1.000 40.54342 438 LEU A CA 1
ATOM 5617 C C . LEU A 1 380 ? -23.24100 26.86600 24.99400 1.000 39.64334 438 LEU A C 1
ATOM 5618 O O . LEU A 1 380 ? -22.65200 27.91900 25.26600 1.000 38.89476 438 LEU A O 1
ATOM 5634 N N . VAL A 1 381 ? -23.61000 26.56000 23.74900 1.000 40.68191 439 VAL A N 1
ATOM 5635 C CA . VAL A 1 381 ? -23.36000 27.49300 22.65300 1.000 42.46048 439 VAL A CA 1
ATOM 5636 C C . VAL A 1 381 ? -24.13400 28.79000 22.86700 1.000 39.18213 439 VAL A C 1
ATOM 5637 O O . VAL A 1 381 ? -23.61400 29.89100 22.63500 1.000 37.20421 439 VAL A O 1
ATOM 5650 N N . ILE A 1 382 ? -25.38500 28.68400 23.31700 1.000 39.98350 440 ILE A N 1
ATOM 5651 C CA . ILE A 1 382 ? -26.18800 29.87700 23.57600 1.000 41.33178 440 ILE A CA 1
ATOM 5652 C C . ILE A 1 382 ? -25.57300 30.71100 24.69300 1.000 38.92390 440 ILE A C 1
ATOM 5653 O O . ILE A 1 382 ? -25.51700 31.94500 24.61000 1.000 39.33808 440 ILE A O 1
ATOM 5669 N N . LEU A 1 383 ? -25.10200 30.05800 25.75800 1.000 40.25264 441 LEU A N 1
ATOM 5670 C CA . LEU A 1 383 ? -24.47600 30.80800 26.84600 1.000 40.55497 441 LEU A CA 1
ATOM 5671 C C . LEU A 1 383 ? -23.18800 31.48000 26.37800 1.000 38.05073 441 LEU A C 1
ATOM 5672 O O . LEU A 1 383 ? -22.88300 32.60600 26.79000 1.000 36.44689 441 LEU A O 1
ATOM 5688 N N . ASP A 1 384 ? -22.43000 30.81400 25.50600 1.000 42.65281 442 ASP A N 1
ATOM 5689 C CA . ASP A 1 384 ? -21.23600 31.43300 24.93700 1.000 46.46944 442 ASP A CA 1
ATOM 5690 C C . ASP A 1 384 ? -21.59300 32.66300 24.10600 1.000 46.03226 442 ASP A C 1
ATOM 5691 O O . ASP A 1 384 ? -20.89800 33.68900 24.16100 1.000 43.68115 442 ASP A O 1
ATOM 5700 N N . ALA A 1 385 ? -22.67700 32.58200 23.33000 1.000 36.75707 443 ALA A N 1
ATOM 5701 C CA . ALA A 1 385 ? -23.11900 33.74500 22.56500 1.000 38.23038 443 ALA A CA 1
ATOM 5702 C C . ALA A 1 385 ? -23.51000 34.88700 23.49500 1.000 37.22406 443 ALA A C 1
ATOM 5703 O O . ALA A 1 385 ? -23.20100 36.05700 23.23200 1.000 38.62239 443 ALA A O 1
ATOM 5710 N N . ILE A 1 386 ? -24.20600 34.56300 24.58500 1.000 44.47593 444 ILE A N 1
ATOM 5711 C CA . ILE A 1 386 ? -24.60000 35.58200 25.55300 1.000 40.06541 444 ILE A CA 1
ATOM 5712 C C . ILE A 1 386 ? -23.36700 36.24000 26.16000 1.000 38.91226 444 ILE A C 1
ATOM 5713 O O . ILE A 1 386 ? -23.33900 37.45700 26.38600 1.000 39.95477 444 ILE A O 1
ATOM 5729 N N . SER A 1 387 ? -22.32500 35.45200 26.42600 1.000 33.79694 445 SER A N 1
ATOM 5730 C CA . SER A 1 387 ? -21.09800 36.02800 26.97100 1.000 35.43402 445 SER A CA 1
ATOM 5731 C C . SER A 1 387 ? -20.42000 36.94600 25.95700 1.000 36.77710 445 SER A C 1
ATOM 5732 O O . SER A 1 387 ? -19.89700 38.00600 26.32300 1.000 37.75995 445 SER A O 1
ATOM 5740 N N . ASN A 1 388 ? -20.41600 36.56200 24.67700 1.000 37.72589 446 ASN A N 1
ATOM 5741 C CA . ASN A 1 388 ? -19.84900 37.44600 23.66000 1.000 39.38640 446 ASN A CA 1
ATOM 5742 C C . ASN A 1 388 ? -20.61600 38.76300 23.59700 1.000 40.59910 446 ASN A C 1
ATOM 5743 O O . ASN A 1 388 ? -20.02000 39.84700 23.48800 1.000 43.72292 446 ASN A O 1
ATOM 5754 N N . ILE A 1 389 ? -21.94600 38.68200 23.64700 1.000 39.93621 447 ILE A N 1
ATOM 5755 C CA . ILE A 1 389 ? -22.77000 39.88700 23.61900 1.000 41.58397 447 ILE A CA 1
ATOM 5756 C C . ILE A 1 389 ? -22.47000 40.76500 24.82800 1.000 45.09347 447 ILE A C 1
ATOM 5757 O O . ILE A 1 389 ? -22.34900 41.99400 24.70900 1.000 44.46034 447 ILE A O 1
ATOM 5773 N N . PHE A 1 390 ? -22.31700 40.15200 26.00700 1.000 44.84530 448 PHE A N 1
ATOM 5774 C CA . PHE A 1 390 ? -21.98800 40.93200 27.19700 1.000 42.94883 448 PHE A CA 1
ATOM 5775 C C . PHE A 1 390 ? -20.61700 41.59000 27.07400 1.000 45.89759 448 PHE A C 1
ATOM 5776 O O . PHE A 1 390 ? -20.40900 42.69800 27.57300 1.000 46.62648 448 PHE A O 1
ATOM 5793 N N . GLN A 1 391 ? -19.65500 40.91100 26.44500 1.000 52.15484 449 GLN A N 1
ATOM 5794 C CA . GLN A 1 391 ? -18.32500 41.50400 26.30800 1.000 55.90483 449 GLN A CA 1
ATOM 5795 C C . GLN A 1 391 ? -18.34500 42.68600 25.34500 1.000 54.70166 449 GLN A C 1
ATOM 5796 O O . GLN A 1 391 ? -17.68700 43.71000 25.58700 1.000 58.29879 449 GLN A O 1
ATOM 5810 N N . ALA A 1 392 ? -19.11400 42.58000 24.26100 1.000 42.91554 450 ALA A N 1
ATOM 5811 C CA . ALA A 1 392 ? -19.33300 43.75100 23.41500 1.000 44.35852 450 ALA A CA 1
ATOM 5812 C C . ALA A 1 392 ? -19.94100 44.89200 24.22700 1.000 44.12705 450 ALA A C 1
ATOM 5813 O O . ALA A 1 392 ? -19.49200 46.04700 24.14900 1.000 46.62204 450 ALA A O 1
ATOM 5820 N N . ALA A 1 393 ? -20.95900 44.57600 25.03400 1.000 41.51629 451 ALA A N 1
ATOM 5821 C CA . ALA A 1 393 ? -21.57600 45.59300 25.88000 1.000 41.46691 451 ALA A CA 1
ATOM 5822 C C . ALA A 1 393 ? -20.55200 46.24600 26.80400 1.000 43.62439 451 ALA A C 1
ATOM 5823 O O . ALA A 1 393 ? -20.54000 47.47200 26.96500 1.000 45.51434 451 ALA A O 1
ATOM 5830 N N . GLU A 1 394 ? -19.68600 45.44100 27.42400 1.000 52.34551 452 GLU A N 1
ATOM 5831 C CA . GLU A 1 394 ? -18.63400 45.99400 28.26700 1.000 53.54995 452 GLU A CA 1
ATOM 5832 C C . GLU A 1 394 ? -17.79000 46.98300 27.48100 1.000 56.27569 452 GLU A C 1
ATOM 5833 O O . GLU A 1 394 ? -17.51200 48.09300 27.94700 1.000 58.13279 452 GLU A O 1
ATOM 5845 N N . LYS A 1 395 ? -17.37100 46.59300 26.27500 1.000 55.37314 453 LYS A N 1
ATOM 5846 C CA . LYS A 1 395 ? -16.59700 47.51600 25.44900 1.000 58.35300 453 LYS A CA 1
ATOM 5847 C C . LYS A 1 395 ? -17.36000 48.81200 25.21600 1.000 56.04605 453 LYS A C 1
ATOM 5848 O O . LYS A 1 395 ? -16.74800 49.87700 25.08000 1.000 59.14584 453 LYS A O 1
ATOM 5867 N N . LEU A 1 396 ? -18.69300 48.74700 25.17700 1.000 54.01177 454 LEU A N 1
ATOM 5868 C CA . LEU A 1 396 ? -19.49100 49.96200 25.05100 1.000 59.54509 454 LEU A CA 1
ATOM 5869 C C . LEU A 1 396 ? -19.86000 50.59700 26.38800 1.000 59.25843 454 LEU A C 1
ATOM 5870 O O . LEU A 1 396 ? -20.21500 51.78200 26.41600 1.000 60.03207 454 LEU A O 1
ATOM 5886 N N . GLY A 1 397 ? -19.79900 49.85100 27.48600 1.000 53.01675 455 GLY A N 1
ATOM 5887 C CA . GLY A 1 397 ? -20.22400 50.38600 28.76200 1.000 52.20311 455 GLY A CA 1
ATOM 5888 C C . GLY A 1 397 ? -21.71300 50.33300 28.99400 1.000 54.02019 455 GLY A C 1
ATOM 5889 O O . GLY A 1 397 ? -22.23600 51.12000 29.78800 1.000 54.98689 455 GLY A O 1
ATOM 5893 N N . GLU A 1 398 ? -22.41400 49.42700 28.31500 1.000 53.32875 456 GLU A N 1
ATOM 5894 C CA . GLU A 1 398 ? -23.86000 49.27800 28.41800 1.000 51.86968 456 GLU A CA 1
ATOM 5895 C C . GLU A 1 398 ? -24.22700 47.91400 28.99300 1.000 51.81685 456 GLU A C 1
ATOM 5896 O O . GLU A 1 398 ? -25.31300 47.39000 28.73900 1.000 50.92234 456 GLU A O 1
ATOM 5908 N N . THR A 1 399 ? -23.31300 47.32800 29.76900 1.000 53.77538 457 THR A N 1
ATOM 5909 C CA . THR A 1 399 ? -23.56700 46.02500 30.36900 1.000 49.48703 457 THR A CA 1
ATOM 5910 C C . THR A 1 399 ? -24.83300 46.05300 31.21300 1.000 51.96584 457 THR A C 1
ATOM 5911 O O . THR A 1 399 ? -25.58400 45.07200 31.25500 1.000 48.96921 457 THR A O 1
ATOM 5922 N N . GLU A 1 400 ? -25.08200 47.16900 31.89800 1.000 59.17574 458 GLU A N 1
ATOM 5923 C CA . GLU A 1 400 ? -26.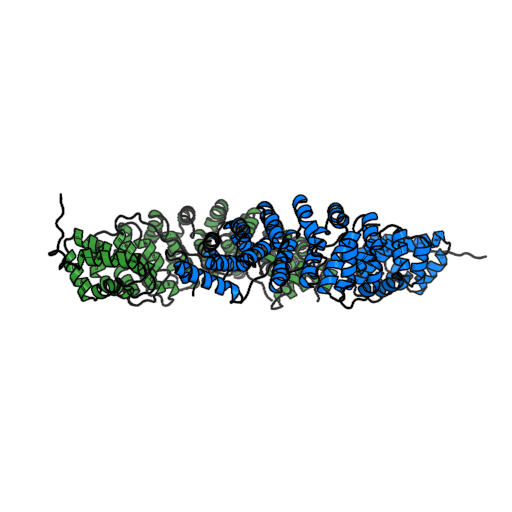27100 47.28000 32.73500 1.000 57.18700 458 GLU A CA 1
ATOM 5924 C C . GLU A 1 400 ? -27.53900 47.26800 31.89400 1.000 61.41710 458 GLU A C 1
ATOM 5925 O O . GLU A 1 400 ? -28.52600 46.60700 32.24800 1.000 61.31435 458 GLU A O 1
ATOM 5937 N N . LYS A 1 401 ? -27.53700 48.00500 30.78300 1.000 59.87580 459 LYS A N 1
ATOM 5938 C CA . LYS A 1 401 ? -28.71000 48.02700 29.91500 1.000 59.77571 459 LYS A CA 1
ATOM 5939 C C . LYS A 1 401 ? -28.97600 46.63500 29.35600 1.000 51.89980 459 LYS A C 1
ATOM 5940 O O . LYS A 1 401 ? -30.13100 46.21600 29.22900 1.000 56.05108 459 LYS A O 1
ATOM 5959 N N . LEU A 1 402 ? -27.91300 45.90000 29.02600 1.000 43.58342 460 LEU A N 1
ATOM 5960 C CA . LEU A 1 402 ? -28.07700 44.53900 28.53000 1.000 40.59741 460 LEU A CA 1
ATOM 5961 C C . LEU A 1 402 ? -28.61100 43.61700 29.62000 1.000 38.07550 460 LEU A C 1
ATOM 5962 O O . LEU A 1 402 ? -29.44400 42.74500 29.34600 1.000 37.33074 460 LEU A O 1
ATOM 5978 N N . SER A 1 403 ? -28.13500 43.77900 30.85700 1.000 35.86190 461 SER A N 1
ATOM 5979 C CA . SER A 1 403 ? -28.68100 42.99800 31.96200 1.000 34.22060 461 SER A CA 1
ATOM 5980 C C . SER A 1 403 ? -30.17900 43.23400 32.09300 1.000 34.69397 461 SER A C 1
ATOM 5981 O O . SER A 1 403 ? -30.96200 42.29000 32.24800 1.000 31.94463 461 SER A O 1
ATOM 5989 N N . ILE A 1 404 ? -30.59400 44.50100 32.03400 1.000 38.70012 462 ILE A N 1
ATOM 5990 C CA . ILE A 1 404 ? -32.01400 44.81600 32.16900 1.000 39.02305 462 ILE A CA 1
ATOM 5991 C C . ILE A 1 404 ? -32.80000 44.23600 30.99600 1.000 38.15189 462 ILE A C 1
ATOM 5992 O O . ILE A 1 404 ? -33.91100 43.71800 31.17100 1.000 35.94909 462 ILE A O 1
ATOM 6008 N N . MET A 1 405 ? -32.23900 44.30300 29.78200 1.000 46.77461 463 MET A N 1
ATOM 6009 C CA . MET A 1 405 ? -32.90100 43.69200 28.63200 1.000 47.13217 463 MET A CA 1
ATOM 6010 C C . MET A 1 405 ? -33.11600 42.20200 28.85900 1.000 41.84912 463 MET A C 1
ATOM 6011 O O . MET A 1 405 ? -34.21200 41.67600 28.64200 1.000 41.20069 463 MET A O 1
ATOM 6025 N N . ILE A 1 406 ? -32.06600 41.50600 29.29800 1.000 42.21271 464 ILE A N 1
ATOM 6026 C CA . ILE A 1 406 ? -32.15100 40.06100 29.47000 1.000 39.78537 464 ILE A CA 1
ATOM 6027 C C . ILE A 1 406 ? -33.15600 39.71800 30.55800 1.000 43.11159 464 ILE A C 1
ATOM 6028 O O . ILE A 1 406 ? -33.88700 38.72400 30.46000 1.000 40.66698 464 ILE A O 1
ATOM 6044 N N . GLU A 1 407 ? -33.21100 40.53300 31.60800 1.000 36.06866 465 GLU A N 1
ATOM 6045 C CA . GLU A 1 407 ? -34.17400 40.29500 32.67400 1.000 37.91435 465 GLU A CA 1
ATOM 6046 C C . GLU A 1 407 ? -35.60200 40.51200 32.19600 1.000 35.75533 465 GLU A C 1
ATOM 6047 O O . GLU A 1 407 ? -36.51400 39.77300 32.58800 1.000 35.94965 465 GLU A O 1
ATOM 6059 N N . GLU A 1 408 ? -35.81900 41.51200 31.34700 1.000 35.05396 466 GLU A N 1
ATOM 6060 C CA . GLU A 1 408 ? -37.17800 41.87700 30.97000 1.000 37.18870 466 GLU A CA 1
ATOM 6061 C C . GLU A 1 408 ? -37.77400 40.94700 29.92000 1.000 38.95452 466 GLU A C 1
ATOM 6062 O O . GLU A 1 408 ? -39.00300 40.86000 29.82400 1.000 37.50090 466 GLU A O 1
ATOM 6074 N N . CYS A 1 409 ? -36.95500 40.25600 29.13400 1.000 51.23019 467 CYS A N 1
ATOM 6075 C CA . CYS A 1 409 ? -37.46000 39.22400 28.23800 1.000 52.86116 467 CYS A CA 1
ATOM 6076 C C . CYS A 1 409 ? -37.53500 37.85500 28.91000 1.000 51.95629 467 CYS A C 1
ATOM 6077 O O . CYS A 1 409 ? -37.79400 36.85700 28.23000 1.000 50.90298 467 CYS A O 1
ATOM 6085 N N . GLY A 1 410 ? -37.31200 37.78600 30.22200 1.000 41.15566 468 GLY A N 1
ATOM 6086 C CA . GLY A 1 410 ? -37.32400 36.51700 30.92300 1.000 38.63314 468 GLY A CA 1
ATOM 6087 C C . GLY A 1 410 ? -36.05500 35.69800 30.83000 1.000 37.89019 468 GLY A C 1
ATOM 6088 O O . GLY A 1 410 ? -36.09100 34.49800 31.11200 1.000 36.69562 468 GLY A O 1
ATOM 6092 N N . GLY A 1 411 ? -34.92700 36.30200 30.44400 1.000 42.88785 469 GLY A N 1
ATOM 6093 C CA . GLY A 1 411 ? -33.70000 35.53700 30.29200 1.000 40.56990 469 GLY A CA 1
ATOM 6094 C C . GLY A 1 411 ? -33.00000 35.21200 31.59200 1.000 42.39059 469 GLY A C 1
ATOM 6095 O O . GLY A 1 411 ? -32.38600 34.14200 31.72300 1.000 46.16278 469 GLY A O 1
ATOM 6099 N N . LEU A 1 412 ? -33.06900 36.12000 32.56400 1.000 28.69199 470 LEU A N 1
ATOM 6100 C CA . LEU A 1 412 ? -32.47600 35.84500 33.86600 1.000 29.21959 470 LEU A CA 1
ATOM 6101 C C . LEU A 1 412 ? -33.09400 34.60000 34.48700 1.000 30.91695 470 LEU A C 1
ATOM 6102 O O . LEU A 1 412 ? -32.40300 33.81800 35.15000 1.000 31.60458 470 LEU A O 1
ATOM 6118 N N . ASP A 1 413 ? -34.39600 34.39000 34.26600 1.000 31.21836 471 ASP A N 1
ATOM 6119 C CA . ASP A 1 413 ? -35.05400 33.19700 34.78900 1.000 33.11552 471 ASP A CA 1
ATOM 6120 C C . ASP A 1 413 ? -34.42600 31.93400 34.22300 1.000 37.72135 471 ASP A C 1
ATOM 6121 O O . ASP A 1 413 ? -34.14500 30.98400 34.96300 1.000 39.19405 471 ASP A O 1
ATOM 6130 N N . LYS A 1 414 ? -34.16900 31.91600 32.91500 1.000 44.80980 472 LYS A N 1
ATOM 6131 C CA . LYS A 1 414 ? -33.61100 30.72600 32.28300 1.000 48.95541 472 LYS A CA 1
ATOM 6132 C C . LYS A 1 414 ? -32.16800 30.48900 32.71500 1.000 49.61073 472 LYS A C 1
ATOM 6133 O O . LYS A 1 414 ? -31.78100 29.34600 32.98400 1.000 55.43455 472 LYS A O 1
ATOM 6152 N N . ILE A 1 415 ? -31.36700 31.54800 32.83300 1.000 39.65302 473 ILE A N 1
ATOM 6153 C CA . ILE A 1 415 ? -29.98800 31.36700 33.29400 1.000 41.50755 473 ILE A CA 1
ATOM 6154 C C . ILE A 1 415 ? -29.97700 30.83900 34.73300 1.000 40.21487 473 ILE A C 1
ATOM 6155 O O . ILE A 1 415 ? -29.24700 29.88400 35.07500 1.000 41.50696 473 ILE A O 1
ATOM 6171 N N . GLU A 1 416 ? -30.82500 31.41300 35.58900 1.000 36.37108 474 GLU A N 1
ATOM 6172 C CA . GLU A 1 416 ? -30.90600 30.93600 36.96500 1.000 40.99842 474 GLU A CA 1
ATOM 6173 C C . GLU A 1 416 ? -31.33800 29.47800 37.01500 1.000 40.43428 474 GLU A C 1
ATOM 6174 O O . GLU A 1 416 ? -30.78600 28.68600 37.78600 1.000 42.20071 474 GLU A O 1
ATOM 6186 N N A ALA A 1 417 ? -32.32500 29.10200 36.19900 0.489 41.91417 475 ALA A N 1
ATOM 6187 N N B ALA A 1 417 ? -32.32500 29.10200 36.19900 0.511 41.86016 475 ALA A N 1
ATOM 6188 C CA A ALA A 1 417 ? -32.74800 27.70800 36.15400 0.489 45.24698 475 ALA A CA 1
ATOM 6189 C CA B ALA A 1 417 ? -32.74800 27.70800 36.15400 0.511 45.11374 475 ALA A CA 1
ATOM 6190 C C A ALA A 1 417 ? -31.60100 26.80600 35.72200 0.489 45.83699 475 ALA A C 1
ATOM 6191 C C B ALA A 1 417 ? -31.60100 26.80600 35.72200 0.511 45.84746 475 ALA A C 1
ATOM 6192 O O A ALA A 1 417 ? -31.46100 25.68200 36.21800 0.489 49.15905 475 ALA A O 1
ATOM 6193 O O B ALA A 1 417 ? -31.46100 25.68200 36.21900 0.511 49.15098 475 ALA A O 1
ATOM 6206 N N . LEU A 1 418 ? -30.76800 27.28000 34.79400 1.000 45.61926 476 LEU A N 1
ATOM 6207 C CA . LEU A 1 418 ? -29.60700 26.50300 34.38400 1.000 44.42267 476 LEU A CA 1
ATOM 6208 C C . LEU A 1 418 ? -28.63100 26.30800 35.53300 1.000 45.84691 476 LEU A C 1
ATOM 6209 O O . LEU A 1 418 ? -27.81200 25.38300 35.49100 1.000 43.97016 476 LEU A O 1
ATOM 6226 N N . GLN A 1 419 ? -28.69100 27.16300 36.55100 1.000 65.88978 477 GLN A N 1
ATOM 6227 C CA . GLN A 1 419 ? -27.84100 26.86600 37.70800 1.000 64.12818 477 GLN A CA 1
ATOM 6228 C C . GLN A 1 419 ? -28.26300 25.60800 38.47500 1.000 68.05487 477 GLN A C 1
ATOM 6229 O O . GLN A 1 419 ? -27.59900 25.26800 39.46100 1.000 73.08898 477 GLN A O 1
ATOM 6243 N N . ASN A 1 420 ? -29.33600 24.92100 38.07500 1.000 74.38554 478 ASN A N 1
ATOM 6244 C CA . ASN A 1 420 ? -29.74700 23.66900 38.70600 1.000 73.10279 478 ASN A CA 1
ATOM 6245 C C . ASN A 1 420 ? -29.64200 22.50000 37.73700 1.000 76.28363 478 ASN A C 1
ATOM 6246 O O . ASN A 1 420 ? -30.18500 21.42100 38.00900 1.000 85.59013 478 ASN A O 1
ATOM 6257 N N . HIS A 1 421 ? -28.94500 22.69200 36.62300 1.000 62.32399 479 HIS A N 1
ATOM 6258 C CA . HIS A 1 421 ? -28.83800 21.68600 35.57900 1.000 59.91110 479 HIS A CA 1
ATOM 6259 C C . HIS A 1 421 ? -27.92600 20.54400 36.01000 1.000 62.83541 479 HIS A C 1
ATOM 6260 O O . HIS A 1 421 ? -26.97800 20.72600 36.78100 1.000 61.18298 479 HIS A O 1
ATOM 6274 N N . GLU A 1 422 ? -28.23200 19.34800 35.50100 1.000 81.62257 480 GLU A N 1
ATOM 6275 C CA . GLU A 1 422 ? -27.41200 18.17900 35.80600 1.000 85.38491 480 GLU A CA 1
ATOM 6276 C C . GLU A 1 422 ? -25.98800 18.34900 35.29100 1.000 79.83830 480 GLU A C 1
ATOM 6277 O O . GLU A 1 422 ? -25.02300 18.04800 36.00300 1.000 76.81436 480 GLU A O 1
ATOM 6289 N N . ASN A 1 423 ? -25.83700 18.83800 34.06100 1.000 67.59169 481 ASN A N 1
ATOM 6290 C CA . ASN A 1 423 ? -24.51800 18.95500 33.45600 1.000 65.82487 481 ASN A CA 1
ATOM 6291 C C . ASN A 1 423 ? -23.74200 20.08400 34.12300 1.000 62.08970 481 ASN A C 1
ATOM 6292 O O . ASN A 1 423 ? -24.21600 21.22000 34.19700 1.000 62.14411 481 ASN A O 1
ATOM 6303 N N . GLU A 1 424 ? -22.53900 19.76700 34.61200 1.000 80.24584 482 GLU A N 1
ATOM 6304 C CA . GLU A 1 424 ? -21.76700 20.75500 35.36100 1.000 80.99803 482 GLU A CA 1
ATOM 6305 C C . GLU A 1 424 ? -21.21200 21.85600 34.46700 1.000 71.48397 482 GLU A C 1
ATOM 6306 O O . GLU A 1 424 ? -20.95400 22.96200 34.95100 1.000 70.72233 482 GLU A O 1
ATOM 6318 N N . SER A 1 425 ? -21.01400 21.59200 33.17600 1.000 55.70845 483 SER A N 1
ATOM 6319 C CA . SER A 1 425 ? -20.57500 22.66300 32.28600 1.000 53.20299 483 SER A CA 1
ATOM 6320 C C . SER A 1 425 ? -21.64300 23.74700 32.20200 1.000 49.09567 483 SER A C 1
ATOM 6321 O O . SER A 1 425 ? -21.34500 24.94400 32.29800 1.000 47.31831 483 SER A O 1
ATOM 6329 N N . VAL A 1 426 ? -22.90200 23.33500 32.03600 1.000 52.48708 484 VAL A N 1
ATOM 6330 C CA . VAL A 1 426 ? -24.01300 24.28200 32.01200 1.000 48.70807 484 VAL A CA 1
ATOM 6331 C C . VAL A 1 426 ? -24.08400 25.04700 33.32500 1.000 48.63881 484 VAL A C 1
ATOM 6332 O O . VAL A 1 426 ? -24.26700 26.27300 33.34700 1.000 47.76884 484 VAL A O 1
ATOM 6345 N N . TYR A 1 427 ? -23.96500 24.32800 34.44200 1.000 55.02596 485 TYR A N 1
ATOM 6346 C CA . TYR A 1 427 ? -24.04400 24.96900 35.74900 1.000 55.01763 485 TYR A CA 1
ATOM 6347 C C . TYR A 1 427 ? -22.95400 26.02100 35.90600 1.000 54.65785 485 TYR A C 1
ATOM 6348 O O . TYR A 1 427 ? -23.22500 27.15300 36.31800 1.000 53.14158 485 TYR A O 1
ATOM 6366 N N . LYS A 1 428 ? -21.71200 25.66800 35.56900 1.000 63.15304 486 LYS A N 1
ATOM 6367 C CA . LYS A 1 428 ? -20.60600 26.60500 35.72800 1.000 63.14554 486 LYS A CA 1
ATOM 6368 C C . LYS A 1 428 ? -20.75700 27.80100 34.79300 1.000 61.57135 486 LYS A C 1
ATOM 6369 O O . LYS A 1 428 ? -20.48600 28.93700 35.19200 1.000 61.30400 486 LYS A O 1
ATOM 6388 N N . ALA A 1 429 ? -21.21600 27.57600 33.55900 1.000 47.79534 487 ALA A N 1
ATOM 6389 C CA . ALA A 1 429 ? -21.39200 28.68700 32.62600 1.000 46.47929 487 ALA A CA 1
ATOM 6390 C C . ALA A 1 429 ? -22.46900 29.65700 33.11000 1.000 47.25064 487 ALA A C 1
ATOM 6391 O O . ALA A 1 429 ? -22.26100 30.88100 33.14100 1.000 45.40694 487 ALA A O 1
ATOM 6398 N N . SER A 1 430 ? -23.63800 29.12800 33.48700 1.000 46.31504 488 SER A N 1
ATOM 6399 C CA . SER A 1 430 ? -24.71500 29.99900 33.94700 1.000 43.27640 488 SER A CA 1
ATOM 6400 C C . SER A 1 430 ? -24.33300 30.69800 35.24400 1.000 44.35519 488 SER A C 1
ATOM 6401 O O . SER A 1 430 ? -24.65500 31.87400 35.44000 1.000 46.19724 488 SER A O 1
ATOM 6409 N N . LEU A 1 431 ? -23.64300 29.99100 36.14200 1.000 56.17914 489 LEU A N 1
ATOM 6410 C CA . LEU A 1 431 ? -23.18000 30.61400 37.37300 1.000 57.56566 489 LEU A CA 1
ATOM 6411 C C . LEU A 1 431 ? -22.19300 31.73100 37.07900 1.000 53.77453 489 LEU A C 1
ATOM 6412 O O . LEU A 1 431 ? -22.21900 32.77700 37.73200 1.000 56.07780 489 LEU A O 1
ATOM 6428 N N . ASN A 1 432 ? -21.29600 31.51900 36.11600 1.000 47.66933 490 ASN A N 1
ATOM 6429 C CA . ASN A 1 432 ? -20.35300 32.56100 35.73500 1.000 45.64237 490 ASN A CA 1
ATOM 6430 C C . ASN A 1 432 ? -21.09300 33.80400 35.25800 1.000 46.96191 490 ASN A C 1
ATOM 6431 O O . ASN A 1 432 ? -20.80700 34.92400 35.69900 1.000 48.82896 490 ASN A O 1
ATOM 6442 N N . LEU A 1 433 ? -22.06700 33.62100 34.36200 1.000 43.05563 491 LEU A N 1
ATOM 6443 C CA . LEU A 1 433 ? -22.84100 34.76800 33.88700 1.000 38.82076 491 LEU A CA 1
ATOM 6444 C C . LEU A 1 433 ? -23.55800 35.46900 35.03800 1.000 37.59450 491 LEU A C 1
ATOM 6445 O O . LEU A 1 433 ? -23.54000 36.70600 35.13500 1.000 34.89286 491 LEU A O 1
ATOM 6461 N N . ILE A 1 434 ? -24.18100 34.69400 35.92900 1.000 43.03358 492 ILE A N 1
ATOM 6462 C CA . ILE A 1 434 ? -24.94700 35.27600 37.02600 1.000 45.57932 492 ILE A CA 1
ATOM 6463 C C . ILE A 1 434 ? -24.03100 36.04400 37.96900 1.000 45.37006 492 ILE A C 1
ATOM 6464 O O . ILE A 1 434 ? -24.38600 37.11900 38.46700 1.000 42.95747 492 ILE A O 1
ATOM 6480 N N . GLU A 1 435 ? -22.84500 35.49900 38.24200 1.000 51.08481 493 GLU A N 1
ATOM 6481 C CA . GLU A 1 435 ? -21.92200 36.15900 39.14900 1.000 57.36421 493 GLU A CA 1
ATOM 6482 C C . GLU A 1 435 ? -21.30500 37.39100 38.51400 1.000 52.62380 493 GLU A C 1
ATOM 6483 O O . GLU A 1 435 ? -20.93200 38.33300 39.22100 1.000 58.47498 493 GLU A O 1
ATOM 6495 N N . LYS A 1 436 ? -21.20900 37.41300 37.19200 1.000 46.30471 494 LYS A N 1
ATOM 6496 C CA . LYS A 1 436 ? -20.51600 38.50300 36.52400 1.000 51.81647 494 LYS A CA 1
ATOM 6497 C C . LYS A 1 436 ? -21.42500 39.67900 36.19900 1.000 46.32941 494 LYS A C 1
ATOM 6498 O O . LYS A 1 436 ? -20.95200 40.82100 36.20300 1.000 46.88002 494 LYS A O 1
ATOM 6517 N N . TYR A 1 437 ? -22.71500 39.44700 35.93800 1.000 39.91951 495 TYR A N 1
ATOM 6518 C CA . TYR A 1 437 ? -23.58200 40.53300 35.49200 1.000 39.65172 495 TYR A CA 1
ATOM 6519 C C . TYR A 1 437 ? -24.90300 40.66900 36.23100 1.000 36.24067 495 TYR A C 1
ATOM 6520 O O . TYR A 1 437 ? -25.52700 41.73300 36.12600 1.000 40.30329 495 TYR A O 1
ATOM 6538 N N . PHE A 1 438 ? -25.35300 39.65800 36.97100 1.000 34.83838 496 PHE A N 1
ATOM 6539 C CA . PHE A 1 438 ? -26.66400 39.71100 37.60800 1.000 41.08896 496 PHE A CA 1
ATOM 6540 C C . PHE A 1 438 ? -26.59700 39.66800 39.13000 1.000 41.58149 496 PHE A C 1
ATOM 6541 O O . PHE A 1 438 ? -27.64500 39.59100 39.77700 1.000 40.94656 496 PHE A O 1
ATOM 6558 N N . SER A 1 439 ? -25.40200 39.71200 39.72000 1.000 50.14340 497 SER A N 1
ATOM 6559 C CA . SER A 1 439 ? -25.27200 39.74700 41.17300 1.000 50.89727 497 SER A CA 1
ATOM 6560 C C . SER A 1 439 ? -24.69900 41.09400 41.60600 1.000 56.43867 497 SER A C 1
ATOM 6561 O O . SER A 1 439 ? -23.61400 41.15800 42.19300 1.000 56.88337 497 SER A O 1
ATOM 6569 N N . VAL A 1 440 ? -25.43800 42.17100 41.34000 1.000 56.32216 498 VAL A N 1
ATOM 6570 C CA . VAL A 1 440 ? -25.00100 43.53500 41.62800 1.000 54.21727 498 VAL A CA 1
ATOM 6571 C C . VAL A 1 440 ? -25.52100 43.97400 42.98900 1.000 55.42630 498 VAL A C 1
ATOM 6572 O O . VAL A 1 440 ? -26.64000 43.62600 43.38400 1.000 51.66473 498 VAL A O 1
ATOM 6585 N N . GLU A 1 441 ? -24.70800 44.74700 43.71300 1.000 67.09379 499 GLU A N 1
ATOM 6586 C CA . GLU A 1 441 ? -25.12400 45.35500 44.97200 1.000 67.07477 499 GLU A CA 1
ATOM 6587 C C . GLU A 1 441 ? -24.87900 46.85600 44.91200 1.000 74.35238 499 GLU A C 1
ATOM 6588 O O . GLU A 1 441 ? -23.75200 47.29500 44.66000 1.000 76.82005 499 GLU A O 1
ATOM 6600 N N . GLU A 1 442 ? -25.93300 47.63200 45.13600 1.000 100.65509 500 GLU A N 1
ATOM 6601 C CA . GLU A 1 442 ? -25.87700 49.08800 45.18900 1.000 105.44496 500 GLU A CA 1
ATOM 6602 C C . GLU A 1 442 ? -26.08500 49.51900 46.63600 1.000 108.58954 500 GLU A C 1
ATOM 6603 O O . GLU A 1 442 ? -27.05400 49.09800 47.26900 1.000 111.66484 500 GLU A O 1
ATOM 6615 N N . GLU A 1 443 ? -25.13600 50.26100 47.19800 1.000 111.63037 501 GLU A N 1
ATOM 6616 C CA . GLU A 1 443 ? -25.36200 50.96400 48.46500 1.000 119.80200 501 GLU A CA 1
ATOM 6617 C C . GLU A 1 443 ? -25.24900 52.46200 48.19200 1.000 121.68844 501 GLU A C 1
ATOM 6618 O O . GLU A 1 443 ? -24.14000 53.00300 48.12700 1.000 122.86291 501 GLU A O 1
ATOM 6630 N N . GLU A 1 444 ? -26.38600 53.13000 48.03000 1.000 106.60475 502 GLU A N 1
ATOM 6631 C CA . GLU A 1 444 ? -26.42700 54.57000 47.82400 1.000 105.07673 502 GLU A CA 1
ATOM 6632 C C . GLU A 1 444 ? -26.65000 55.28300 49.15000 1.000 106.91656 502 GLU A C 1
ATOM 6633 O O . GLU A 1 444 ? -27.48400 54.86600 49.95600 1.000 105.75650 502 GLU A O 1
ATOM 6645 N N . ASP A 1 445 ? -25.88200 56.35300 49.37000 1.000 97.94041 503 ASP A N 1
ATOM 6646 C CA . ASP A 1 445 ? -26.02100 57.21600 50.54300 1.000 95.45663 503 ASP A CA 1
ATOM 6647 C C . ASP A 1 445 ? -27.44600 57.27100 51.08000 1.000 97.19562 503 ASP A C 1
ATOM 6648 O O . ASP A 1 445 ? -27.73300 56.73000 52.15000 1.000 99.09606 503 ASP A O 1
ATOM 6657 N N . ARG B 2 9 ? -15.13900 31.30900 15.32100 1.000 112.67399 8 ARG B N 1
ATOM 6658 C CA . ARG B 2 9 ? -14.97100 30.10400 16.12300 1.000 113.37988 8 ARG B CA 1
ATOM 6659 C C . ARG B 2 9 ? -14.38400 28.97400 15.28300 1.000 111.17217 8 ARG B C 1
ATOM 6660 O O . ARG B 2 9 ? -13.18100 28.71500 15.30900 1.000 122.81072 8 ARG B O 1
ATOM 6680 N N . ARG B 2 10 ? -15.26100 28.30600 14.54000 1.000 72.58163 9 ARG B N 1
ATOM 6681 C CA . ARG B 2 10 ? -14.92000 27.11900 13.77400 1.000 78.13524 9 ARG B CA 1
ATOM 6682 C C . ARG B 2 10 ? -15.85700 26.99500 12.58300 1.000 65.88977 9 ARG B C 1
ATOM 6683 O O . ARG B 2 10 ? -17.04000 27.32800 12.69200 1.000 59.90231 9 ARG B O 1
ATOM 6704 N N . LYS B 2 11 ? -15.32900 26.53200 11.44900 1.000 49.07915 10 LYS B N 1
ATOM 6705 C CA . LYS B 2 11 ? -16.20900 26.08500 10.37900 1.000 43.25327 10 LYS B CA 1
ATOM 6706 C C . LYS B 2 11 ? -16.67100 24.67700 10.73600 1.000 43.60735 10 LYS B C 1
ATOM 6707 O O . LYS B 2 11 ? -15.87000 23.82400 11.12100 1.000 47.34674 10 LYS B O 1
ATOM 6726 N N . ARG B 2 12 ? -17.96500 24.43000 10.57500 1.000 42.37811 11 ARG B N 1
ATOM 6727 C CA . ARG B 2 12 ? -18.56900 23.12900 10.85300 1.000 41.60791 11 ARG B CA 1
ATOM 6728 C C . ARG B 2 12 ? -18.80000 22.39500 9.53800 1.000 36.63836 11 ARG B C 1
ATOM 6729 O O . ARG B 2 12 ? -19.63600 22.80400 8.72800 1.000 35.88714 11 ARG B O 1
ATOM 6750 N N . LYS B 2 13 ? -18.05400 21.31400 9.32600 1.000 48.29447 12 LYS B N 1
ATOM 6751 C CA . LYS B 2 13 ? -18.18700 20.54100 8.10100 1.000 46.90570 12 LYS B CA 1
ATOM 6752 C C . LYS B 2 13 ? -19.51700 19.78900 8.07600 1.000 45.65200 12 LYS B C 1
ATOM 6753 O O . LYS B 2 13 ? -20.18100 19.60300 9.09900 1.000 50.59162 12 LYS B O 1
ATOM 6772 N N . ARG B 2 14 ? -19.89500 19.34700 6.88100 1.000 87.25761 13 ARG B N 1
ATOM 6773 C CA . ARG B 2 14 ? -21.16600 18.66000 6.69400 1.000 86.60297 13 ARG B CA 1
ATOM 6774 C C . ARG B 2 14 ? -21.18900 17.33000 7.43800 1.000 88.38700 13 ARG B C 1
ATOM 6775 O O . ARG B 2 14 ? -20.17700 16.63100 7.53100 1.000 87.97634 13 ARG B O 1
ATOM 6796 N N . GLU B 2 15 ? -22.36200 16.98100 7.96400 1.000 94.52924 14 GLU B N 1
ATOM 6797 C CA . GLU B 2 15 ? -22.59000 15.71500 8.64400 1.000 103.26830 14 GLU B CA 1
ATOM 6798 C C . GLU B 2 15 ? -23.25100 14.71400 7.70200 1.000 104.35593 14 GLU B C 1
ATOM 6799 O O . GLU B 2 15 ? -24.01600 15.08900 6.81000 1.000 102.62930 14 GLU B O 1
ATOM 6811 N N . TRP B 2 16 ? -22.94900 13.43200 7.90700 1.000 142.78049 15 TRP B N 1
ATOM 6812 C CA . TRP B 2 16 ? -23.43500 12.41300 6.98900 1.000 143.56723 15 TRP B CA 1
ATOM 6813 C C . TRP B 2 16 ? -24.95100 12.28100 7.07900 1.000 143.22682 15 TRP B C 1
ATOM 6814 O O . TRP B 2 16 ? -25.50500 12.09100 8.16700 1.000 147.07154 15 TRP B O 1
ATOM 6835 N N . ASP B 2 17 ? -25.61500 12.36300 5.93000 1.000 117.08472 16 ASP B N 1
ATOM 6836 C CA . ASP B 2 17 ? -27.05800 12.19200 5.81600 1.000 113.38083 16 ASP B CA 1
ATOM 6837 C C . ASP B 2 17 ? -27.38500 12.11200 4.33200 1.000 115.17435 16 ASP B C 1
ATOM 6838 O O . ASP B 2 17 ? -26.55500 12.42300 3.47200 1.000 108.99059 16 ASP B O 1
ATOM 6847 N N . ASP B 2 18 ? -28.61300 11.69400 4.04100 1.000 136.52708 17 ASP B N 1
ATOM 6848 C CA . ASP B 2 18 ? -29.13500 11.67600 2.67900 1.000 131.81700 17 ASP B CA 1
ATOM 6849 C C . ASP B 2 18 ? -30.49900 12.35400 2.72600 1.000 132.62558 17 ASP B C 1
ATOM 6850 O O . ASP B 2 18 ? -31.53400 11.69100 2.84700 1.000 131.77429 17 ASP B O 1
ATOM 6859 N N . ASP B 2 19 ? -30.49400 13.68200 2.61700 1.000 119.74604 18 ASP B N 1
ATOM 6860 C CA . ASP B 2 19 ? -31.74900 14.42000 2.57000 1.000 115.76316 18 ASP B CA 1
ATOM 6861 C C . ASP B 2 19 ? -32.41200 14.17600 1.22300 1.000 111.21408 18 ASP B C 1
ATOM 6862 O O . ASP B 2 19 ? -33.57700 13.76600 1.14900 1.000 109.18219 18 ASP B O 1
ATOM 6871 N N . ASP B 2 20 ? -31.67700 14.43400 0.14400 1.000 114.85163 19 ASP B N 1
ATOM 6872 C CA . ASP B 2 20 ? -32.13400 14.12700 -1.20300 1.000 108.69846 19 ASP B CA 1
ATOM 6873 C C . ASP B 2 20 ? -30.96900 13.66100 -2.07100 1.000 104.56320 19 ASP B C 1
ATOM 6874 O O . ASP B 2 20 ? -30.97500 13.87700 -3.28800 1.000 100.12416 19 ASP B O 1
ATOM 6883 N N . ASP B 2 21 ? -29.95000 13.03800 -1.48000 1.000 84.45909 20 ASP B N 1
ATOM 6884 C CA . ASP B 2 21 ? -28.82200 12.62400 -2.30400 1.000 79.01243 20 ASP B CA 1
ATOM 6885 C C . ASP B 2 21 ? -29.33500 11.69600 -3.40400 1.000 68.76348 20 ASP B C 1
ATOM 6886 O O . ASP B 2 21 ? -30.16100 10.81300 -3.14200 1.000 69.06739 20 ASP B O 1
ATOM 6895 N N . PRO B 2 22 ? -28.85900 11.86200 -4.63300 1.000 65.80434 21 PRO B N 1
ATOM 6896 C CA . PRO B 2 22 ? -29.43100 11.14800 -5.78500 1.000 64.36646 21 PRO B CA 1
ATOM 6897 C C . PRO B 2 22 ? -29.42000 9.64100 -5.62500 1.000 65.22746 21 PRO B C 1
ATOM 6898 O O . PRO B 2 22 ? -28.78500 9.09500 -4.71100 1.000 66.18551 21 PRO B O 1
ATOM 6909 N N . PRO B 2 23 ? -30.12700 8.93500 -6.50600 1.000 77.00663 22 PRO B N 1
ATOM 6910 C CA . PRO B 2 23 ? -30.12400 7.47100 -6.45000 1.000 72.19000 22 PRO B CA 1
ATOM 6911 C C . PRO B 2 23 ? -28.77500 6.94400 -6.90100 1.000 68.29506 22 PRO B C 1
ATOM 6912 O O . PRO B 2 23 ? -28.17100 7.46100 -7.84400 1.000 65.52903 22 PRO B O 1
ATOM 6923 N N . LYS B 2 24 ? -28.30300 5.90200 -6.22400 1.000 47.75053 23 LYS B N 1
ATOM 6924 C CA . LYS B 2 24 ? -27.01200 5.33800 -6.59400 1.000 46.29080 23 LYS B CA 1
ATOM 6925 C C . LYS B 2 24 ? -27.12400 4.37800 -7.77000 1.000 41.31923 23 LYS B C 1
ATOM 6926 O O . LYS B 2 24 ? -26.17500 4.25200 -8.55300 1.000 35.39114 23 LYS B O 1
ATOM 6945 N N . LYS B 2 25 ? -28.26700 3.71400 -7.92300 1.000 41.27647 24 LYS B N 1
ATOM 6946 C CA . LYS B 2 25 ? -28.46000 2.73400 -8.97700 1.000 34.73047 24 LYS B CA 1
ATOM 6947 C C . LYS B 2 25 ? -29.82300 2.93400 -9.61700 1.000 38.12568 24 LYS B C 1
ATOM 6948 O O . LYS B 2 25 ? -30.75500 3.44000 -8.98400 1.000 41.94394 24 LYS B O 1
ATOM 6967 N N . ARG B 2 26 ? -29.92700 2.54400 -10.88700 1.000 33.78524 25 ARG B N 1
ATOM 6968 C CA . ARG B 2 26 ? -31.18200 2.63500 -11.61500 1.000 34.63473 25 ARG B CA 1
ATOM 6969 C C . ARG B 2 26 ? -31.33500 1.37800 -12.46100 1.000 34.89919 25 ARG B C 1
ATOM 6970 O O . ARG B 2 26 ? -30.38000 0.93300 -13.10400 1.000 31.90191 25 ARG B O 1
ATOM 6991 N N . ARG B 2 27 ? -32.53400 0.81500 -12.45600 1.000 33.21998 26 ARG B N 1
ATOM 6992 C CA . ARG B 2 27 ? -32.87100 -0.35100 -13.25600 1.000 31.20422 26 ARG B CA 1
ATOM 6993 C C . ARG B 2 27 ? -33.58400 0.12300 -14.51700 1.000 33.55552 26 ARG B C 1
ATOM 6994 O O . ARG B 2 27 ? -34.41300 1.03600 -14.46000 1.000 35.72437 26 ARG B O 1
ATOM 7015 N N . ARG B 2 28 ? -33.24800 -0.47400 -15.65900 1.000 30.76367 27 ARG B N 1
ATOM 7016 C CA . ARG B 2 28 ? -33.90500 -0.11900 -16.91200 1.000 30.08206 27 ARG B CA 1
ATOM 7017 C C . ARG B 2 28 ? -35.11400 -1.02200 -17.12900 1.000 33.36424 27 ARG B C 1
ATOM 7018 O O . ARG B 2 28 ? -34.99100 -2.25200 -17.10800 1.000 35.16248 27 ARG B O 1
ATOM 7039 N N . LEU B 2 29 ? -36.27300 -0.41000 -17.35300 1.000 31.05090 28 LEU B N 1
ATOM 7040 C CA . LEU B 2 29 ? -37.53000 -1.13200 -17.42900 1.000 35.39225 28 LEU B CA 1
ATOM 7041 C C . LEU B 2 29 ? -38.16500 -0.95500 -18.80100 1.000 34.40166 28 LEU B C 1
ATOM 7042 O O . LEU B 2 29 ? -37.92300 0.03000 -19.50200 1.000 35.41246 28 LEU B O 1
ATOM 7058 N N . ASP B 2 30 ? -39.00000 -1.92100 -19.16500 1.000 48.60274 29 ASP B N 1
ATOM 7059 C CA . ASP B 2 30 ? -39.79300 -1.84100 -20.38500 1.000 53.52771 29 ASP B CA 1
ATOM 7060 C C . ASP B 2 30 ? -41.01900 -2.74500 -20.26200 1.000 62.04275 29 ASP B C 1
ATOM 7061 O O . ASP B 2 30 ? -41.45700 -3.06300 -19.15400 1.000 61.22163 29 ASP B O 1
ATOM 7071 N N . TRP C 1 18 ? -44.62400 7.54300 20.76700 1.000 91.70447 76 TRP C N 1
ATOM 7072 C CA . TRP C 1 18 ? -43.31600 8.17400 20.66400 1.000 87.49912 76 TRP C CA 1
ATOM 7073 C C . TRP C 1 18 ? -42.87500 8.32900 19.21200 1.000 89.47166 76 TRP C C 1
ATOM 7074 O O . TRP C 1 18 ? -43.23300 7.52000 18.35300 1.000 85.70464 76 TRP C O 1
ATOM 7094 N N . THR C 1 19 ? -42.08700 9.36700 18.95300 1.000 77.55683 77 THR C N 1
ATOM 7095 C CA . THR C 1 19 ? -41.44400 9.56400 17.66400 1.000 72.87147 77 THR C CA 1
ATOM 7096 C C . THR C 1 19 ? -39.96900 9.18500 17.75300 1.000 69.11563 77 THR C C 1
ATOM 7097 O O . THR C 1 19 ? -39.40300 9.02100 18.83700 1.000 71.20621 77 THR C O 1
ATOM 7108 N N . VAL C 1 20 ? -39.34700 9.03900 16.58300 1.000 61.60224 78 VAL C N 1
ATOM 7109 C CA . VAL C 1 20 ? -37.90700 8.81100 16.54100 1.000 58.32988 78 VAL C CA 1
ATOM 7110 C C . VAL C 1 20 ? -37.16800 9.97800 17.18200 1.000 61.54949 78 VAL C C 1
ATOM 7111 O O . VAL C 1 20 ? -36.13600 9.79500 17.83700 1.000 58.25849 78 VAL C O 1
ATOM 7124 N N . ASP C 1 21 ? -37.68800 11.19700 17.00900 1.000 70.48225 79 ASP C N 1
ATOM 7125 C CA . ASP C 1 21 ? -37.06600 12.36500 17.62500 1.000 66.85236 79 ASP C CA 1
ATOM 7126 C C . ASP C 1 21 ? -37.14900 12.30000 19.14600 1.000 68.10782 79 ASP C C 1
ATOM 7127 O O . ASP C 1 21 ? -36.16900 12.59900 19.84000 1.000 68.43665 79 ASP C O 1
ATOM 7136 N N . ASP C 1 22 ? -38.31200 11.92300 19.68600 1.000 62.19479 80 ASP C N 1
ATOM 7137 C CA . ASP C 1 22 ? -38.42800 11.75800 21.13100 1.000 58.77581 80 ASP C CA 1
ATOM 7138 C C . ASP C 1 22 ? -37.48000 10.67600 21.63200 1.000 59.43739 80 ASP C C 1
ATOM 7139 O O . ASP C 1 22 ? -36.87800 10.80900 22.70500 1.000 57.32262 80 ASP C O 1
ATOM 7148 N N . ILE C 1 23 ? -37.35700 9.58200 20.87900 1.000 52.53106 81 ILE C N 1
ATOM 7149 C CA . ILE C 1 23 ? -36.43300 8.51700 21.25400 1.000 50.26554 81 ILE C CA 1
ATOM 7150 C C . ILE C 1 23 ? -35.00600 9.04200 21.28700 1.000 50.44884 81 ILE C C 1
ATOM 7151 O O . ILE C 1 23 ? -34.23100 8.72000 22.19400 1.000 51.96296 81 ILE C O 1
ATOM 7167 N N . VAL C 1 24 ? -34.63500 9.86000 20.30200 1.000 56.50471 82 VAL C N 1
ATOM 7168 C CA . VAL C 1 24 ? -33.28500 10.41400 20.26400 1.000 55.37975 82 VAL C CA 1
ATOM 7169 C C . VAL C 1 24 ? -33.05500 11.33400 21.45500 1.000 55.62477 82 VAL C C 1
ATOM 7170 O O . VAL C 1 24 ? -31.97000 11.34700 22.04700 1.000 57.69353 82 VAL C O 1
ATOM 7183 N N . LYS C 1 25 ? -34.06300 12.13000 21.81400 1.000 61.41552 83 LYS C N 1
ATOM 7184 C CA . LYS C 1 25 ? -33.91300 13.03100 22.95500 1.000 60.61847 83 LYS C CA 1
ATOM 7185 C C . LYS C 1 25 ? -33.76600 12.26000 24.26100 1.000 59.15068 83 LYS C C 1
ATOM 7186 O O . LYS C 1 25 ? -32.87700 12.55300 25.06800 1.000 58.41314 83 LYS C O 1
ATOM 7205 N N . GLY C 1 26 ? -34.61900 11.26100 24.48300 1.000 50.44181 84 GLY C N 1
ATOM 7206 C CA . GLY C 1 26 ? -34.52100 10.49000 25.71100 1.000 48.48947 84 GLY C CA 1
ATOM 7207 C C . GLY C 1 26 ? -33.23700 9.68700 25.79100 1.000 46.65461 84 GLY C C 1
ATOM 7208 O O . GLY C 1 26 ? -32.63800 9.55700 26.86200 1.000 46.44462 84 GLY C O 1
ATOM 7212 N N . ILE C 1 27 ? -32.79500 9.14200 24.65700 1.000 53.94511 85 ILE C N 1
ATOM 7213 C CA . ILE C 1 27 ? -31.63500 8.26000 24.64800 1.000 52.76457 85 ILE C CA 1
ATOM 7214 C C . ILE C 1 27 ? -30.34300 9.03600 24.87500 1.000 54.87289 85 ILE C C 1
ATOM 7215 O O . ILE C 1 27 ? -29.36600 8.47800 25.38800 1.000 53.19345 85 ILE C O 1
ATOM 7231 N N . ASN C 1 28 ? -30.30100 10.31900 24.50600 1.000 63.68395 86 ASN C N 1
ATOM 7232 C CA . ASN C 1 28 ? -29.11500 11.14000 24.71800 1.000 67.38430 86 ASN C CA 1
ATOM 7233 C C . ASN C 1 28 ? -29.15400 11.92600 26.02700 1.000 63.96542 86 ASN C C 1
ATOM 7234 O O . ASN C 1 28 ? -28.42400 12.91400 26.16700 1.000 64.73371 86 ASN C O 1
ATOM 7245 N N . SER C 1 29 ? -29.98900 11.52000 26.97500 1.000 65.72691 87 SER C N 1
ATOM 7246 C CA . SER C 1 29 ? -30.04000 12.15300 28.28300 1.000 69.79659 87 SER C CA 1
ATOM 7247 C C . SER C 1 29 ? -29.13900 11.39400 29.25100 1.000 73.41459 87 SER C C 1
ATOM 7248 O O . SER C 1 29 ? -28.85600 10.20600 29.07200 1.000 72.28121 87 SER C O 1
ATOM 7256 N N . ASN C 1 30 ? -28.68800 12.09500 30.28600 1.000 97.14917 88 ASN C N 1
ATOM 7257 C CA . ASN C 1 30 ? -27.82600 11.48700 31.29200 1.000 101.23673 88 ASN C CA 1
ATOM 7258 C C . ASN C 1 30 ? -28.59600 10.62100 32.27700 1.000 97.86495 88 ASN C C 1
ATOM 7259 O O . ASN C 1 30 ? -27.97700 9.98500 33.13600 1.000 97.93954 88 ASN C O 1
ATOM 7270 N N . ASN C 1 31 ? -29.91900 10.57700 32.16800 1.000 80.90855 89 ASN C N 1
ATOM 7271 C CA . ASN C 1 31 ? -30.75100 9.78500 33.06200 1.000 76.77474 89 ASN C CA 1
ATOM 7272 C C . ASN C 1 31 ? -30.97500 8.41100 32.44300 1.000 71.50093 89 ASN C C 1
ATOM 7273 O O . ASN C 1 31 ? -31.53900 8.29800 31.34900 1.000 70.02408 89 ASN C O 1
ATOM 7284 N N . LEU C 1 32 ? -30.52300 7.36800 33.14300 1.000 63.27214 90 LEU C N 1
ATOM 7285 C CA . LEU C 1 32 ? -30.64600 6.01400 32.61500 1.000 58.65675 90 LEU C CA 1
ATOM 7286 C C . LEU C 1 32 ? -32.10400 5.61000 32.45000 1.000 57.84022 90 LEU C C 1
ATOM 7287 O O . LEU C 1 32 ? -32.42700 4.81800 31.56000 1.000 54.51305 90 LEU C O 1
ATOM 7303 N N . GLU C 1 33 ? -32.99300 6.12300 33.30400 1.000 64.36249 91 GLU C N 1
ATOM 7304 C CA . GLU C 1 33 ? -34.40700 5.77800 33.18500 1.000 65.12534 91 GLU C CA 1
ATOM 7305 C C . GLU C 1 33 ? -34.97800 6.30300 31.87300 1.000 60.50253 91 GLU C C 1
ATOM 7306 O O . GLU C 1 33 ? -35.76600 5.61700 31.21100 1.000 60.30156 91 GLU C O 1
ATOM 7318 N N . ASN C 1 34 ? -34.56900 7.50900 31.46900 1.000 62.31904 92 ASN C N 1
ATOM 7319 C CA . ASN C 1 34 ? -34.97800 8.03900 30.17200 1.000 64.95104 92 ASN C CA 1
ATOM 7320 C C . ASN C 1 34 ? -34.41000 7.20500 29.03000 1.000 61.38140 92 ASN C C 1
ATOM 7321 O O . ASN C 1 34 ? -35.10200 6.94600 28.04000 1.000 59.62129 92 ASN C O 1
ATOM 7332 N N . GLN C 1 35 ? -33.14500 6.78900 29.14400 1.000 51.55747 93 GLN C N 1
ATOM 7333 C CA . GLN C 1 35 ? -32.55600 5.93600 28.11700 1.000 49.95188 93 GLN C CA 1
ATOM 7334 C C . GLN C 1 35 ? -33.32000 4.62600 27.99400 1.000 47.94879 93 GLN C C 1
ATOM 7335 O O . GLN C 1 35 ? -33.56100 4.13700 26.88500 1.000 51.28071 93 GLN C O 1
ATOM 7349 N N . LEU C 1 36 ? -33.72000 4.05100 29.12600 1.000 42.52619 94 LEU C N 1
ATOM 7350 C CA . LEU C 1 36 ? -34.48400 2.81200 29.10400 1.000 42.65315 94 LEU C CA 1
ATOM 7351 C C . LEU C 1 36 ? -35.85300 3.02600 28.47500 1.000 42.21285 94 LEU C C 1
ATOM 7352 O O . LEU C 1 36 ? -36.30700 2.20700 27.67100 1.000 41.23138 94 LEU C O 1
ATOM 7368 N N . GLN C 1 37 ? -36.52500 4.12000 28.82900 1.000 49.81546 95 GLN C N 1
ATOM 7369 C CA . GLN C 1 37 ? -37.83000 4.40000 28.24100 1.000 54.30356 95 GLN C CA 1
ATOM 7370 C C . GLN C 1 37 ? -37.72300 4.58000 26.73000 1.000 53.80795 95 GLN C C 1
ATOM 7371 O O . GLN C 1 37 ? -38.56200 4.07500 25.97300 1.000 50.41334 95 GLN C O 1
ATOM 7385 N N . ALA C 1 38 ? -36.67200 5.26300 26.27000 1.000 53.35367 96 ALA C N 1
ATOM 7386 C CA . ALA C 1 38 ? -36.49700 5.47800 24.83700 1.000 56.48905 96 ALA C CA 1
ATOM 7387 C C . ALA C 1 38 ? -36.15600 4.18100 24.11400 1.000 52.67383 96 ALA C C 1
ATOM 7388 O O . ALA C 1 38 ? -36.66000 3.92800 23.01100 1.000 50.19238 96 ALA C O 1
ATOM 7395 N N . THR C 1 39 ? -35.30000 3.34600 24.71000 1.000 40.87285 97 THR C N 1
ATOM 7396 C CA . THR C 1 39 ? -34.98600 2.06400 24.08600 1.000 45.97843 97 THR C CA 1
ATOM 7397 C C . THR C 1 39 ? -36.21900 1.16800 24.04100 1.000 44.85031 97 THR C C 1
ATOM 7398 O O . THR C 1 39 ? -36.42900 0.44200 23.06500 1.000 39.40511 97 THR C O 1
ATOM 7409 N N . GLN C 1 40 ? -37.04700 1.21000 25.08700 1.000 49.77368 98 GLN C N 1
ATOM 7410 C CA . GLN C 1 40 ? -38.29500 0.45800 25.07300 1.000 43.11520 98 GLN C CA 1
ATOM 7411 C C . GLN C 1 40 ? -39.21100 0.94100 23.95700 1.000 45.39595 98 GLN C C 1
ATOM 7412 O O . GLN C 1 40 ? -39.82200 0.13000 23.25300 1.000 42.81405 98 GLN C O 1
ATOM 7426 N N . ALA C 1 41 ? -39.32200 2.26000 23.78100 1.000 40.55338 99 ALA C N 1
ATOM 7427 C CA . ALA C 1 41 ? -40.17000 2.78400 22.71500 1.000 40.49661 99 ALA C CA 1
ATOM 7428 C C . ALA C 1 41 ? -39.64800 2.37200 21.34100 1.000 41.07425 99 ALA C C 1
ATOM 7429 O O . ALA C 1 41 ? -40.42800 1.99200 20.45800 1.000 39.75805 99 ALA C O 1
ATOM 7436 N N . ALA C 1 42 ? -38.33000 2.43000 21.14400 1.000 48.34139 100 ALA C N 1
ATOM 7437 C CA . ALA C 1 42 ? -37.75800 2.02600 19.86100 1.000 49.84822 100 ALA C CA 1
ATOM 7438 C C . ALA C 1 42 ? -38.00000 0.54500 19.60200 1.000 46.33979 100 ALA C C 1
ATOM 7439 O O . ALA C 1 42 ? -38.41200 0.14300 18.50200 1.000 50.80978 100 ALA C O 1
ATOM 7446 N N . ARG C 1 43 ? -37.74900 -0.28500 20.61500 1.000 40.10834 101 ARG C N 1
ATOM 7447 C CA . ARG C 1 43 ? -37.98500 -1.71100 20.47100 1.000 39.55748 101 ARG C CA 1
ATOM 7448 C C . ARG C 1 43 ? -39.44500 -1.99800 20.16900 1.000 38.16335 101 ARG C C 1
ATOM 7449 O O . ARG C 1 43 ? -39.74900 -2.90200 19.39000 1.000 39.75816 101 ARG C O 1
ATOM 7470 N N . LYS C 1 44 ? -40.36600 -1.27400 20.80700 1.000 38.45635 102 LYS C N 1
ATOM 7471 C CA . LYS C 1 44 ? -41.78100 -1.51900 20.55600 1.000 39.26473 102 LYS C CA 1
ATOM 7472 C C . LYS C 1 44 ? -42.16200 -1.09000 19.14600 1.000 41.92416 102 LYS C C 1
ATOM 7473 O O . LYS C 1 44 ? -42.98000 -1.74500 18.49300 1.000 41.29682 102 LYS C O 1
ATOM 7492 N N . LEU C 1 45 ? -41.57900 0.00400 18.65500 1.000 45.02718 103 LEU C N 1
ATOM 7493 C CA . LEU C 1 45 ? -41.78600 0.36000 17.25600 1.000 49.04751 103 LEU C CA 1
ATOM 7494 C C . LEU C 1 45 ? -41.33400 -0.77200 16.33900 1.000 48.64822 103 LEU C C 1
ATOM 7495 O O . LEU C 1 45 ? -42.01100 -1.09200 15.35600 1.000 51.66055 103 LEU C O 1
ATOM 7511 N N . LEU C 1 46 ? -40.19600 -1.39800 16.65100 1.000 44.52501 104 LEU C N 1
ATOM 7512 C CA . LEU C 1 46 ? -39.68400 -2.44600 15.76900 1.000 48.74818 104 LEU C CA 1
ATOM 7513 C C . LEU C 1 46 ? -40.39900 -3.78800 15.94500 1.000 46.65090 104 LEU C C 1
ATOM 7514 O O . LEU C 1 46 ? -40.47600 -4.56500 14.98700 1.000 48.87728 104 LEU C O 1
ATOM 7530 N N . SER C 1 47 ? -40.92500 -4.08100 17.13300 1.000 41.47119 105 SER C N 1
ATOM 7531 C CA . SER C 1 47 ? -41.52300 -5.38300 17.40200 1.000 42.12659 105 SER C CA 1
ATOM 7532 C C . SER C 1 47 ? -43.02700 -5.41200 17.16900 1.000 44.54876 105 SER C C 1
ATOM 7533 O O . SER C 1 47 ? -43.57100 -6.47000 16.83000 1.000 48.46593 105 SER C O 1
ATOM 7541 N N . ARG C 1 48 ? -43.71700 -4.28600 17.34400 1.000 43.17045 106 ARG C N 1
ATOM 7542 C CA . ARG C 1 48 ? -45.17100 -4.25900 17.28200 1.000 45.60289 106 ARG C CA 1
ATOM 7543 C C . ARG C 1 48 ? -45.71600 -3.71800 15.96900 1.000 48.79698 106 ARG C C 1
ATOM 7544 O O . ARG C 1 48 ? -46.83100 -4.08600 15.58500 1.000 49.72558 106 ARG C O 1
ATOM 7565 N N . GLU C 1 49 ? -44.96600 -2.87700 15.26200 1.000 71.20153 107 GLU C N 1
ATOM 7566 C CA . GLU C 1 49 ? -45.46000 -2.26200 14.03600 1.000 78.34531 107 GLU C CA 1
ATOM 7567 C C . GLU C 1 49 ? -45.18300 -3.19300 12.86100 1.000 73.26088 107 GLU C C 1
ATOM 7568 O O . GLU C 1 49 ? -44.03200 -3.57500 12.62600 1.000 73.74018 107 GLU C O 1
ATOM 7580 N N . LYS C 1 50 ? -46.22700 -3.54800 12.11900 1.000 85.21859 108 LYS C N 1
ATOM 7581 C CA . LYS C 1 50 ? -46.01700 -4.17200 10.82000 1.000 94.34297 108 LYS C CA 1
ATOM 7582 C C . LYS C 1 50 ? 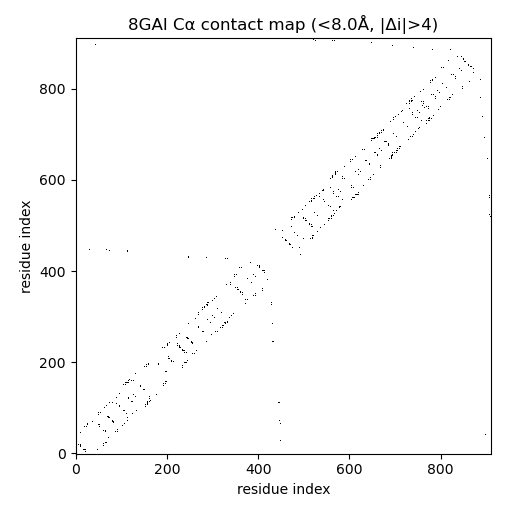-45.38900 -3.14400 9.88500 1.000 89.51886 108 LYS C C 1
ATOM 7583 O O . LYS C 1 50 ? -45.84800 -1.99800 9.80600 1.000 91.09977 108 LYS C O 1
ATOM 7602 N N . GLN C 1 51 ? -44.33900 -3.55400 9.17600 1.000 73.20933 109 GLN C N 1
ATOM 7603 C CA . GLN C 1 51 ? -43.53200 -2.62700 8.38900 1.000 78.55471 109 GLN C CA 1
ATOM 7604 C C . GLN C 1 51 ? -42.87900 -1.60400 9.31700 1.000 76.14971 109 GLN C C 1
ATOM 7605 O O . GLN C 1 51 ? -43.32400 -0.45000 9.38600 1.000 73.04276 109 GLN C O 1
ATOM 7619 N N . PRO C 1 52 ? -41.83400 -1.98400 10.04900 1.000 65.87174 110 PRO C N 1
ATOM 7620 C CA . PRO C 1 52 ? -41.24900 -1.07600 11.05400 1.000 62.70631 110 PRO C CA 1
ATOM 7621 C C . PRO C 1 52 ? -40.41200 0.02500 10.42700 1.000 62.80761 110 PRO C C 1
ATOM 7622 O O . PRO C 1 52 ? -39.98200 -0.08200 9.26900 1.000 65.81111 110 PRO C O 1
ATOM 7633 N N . PRO C 1 53 ? -40.15100 1.11100 11.18300 1.000 54.96182 111 PRO C N 1
ATOM 7634 C CA . PRO C 1 53 ? -39.32800 2.23200 10.68800 1.000 54.81279 111 PRO C CA 1
ATOM 7635 C C . PRO C 1 53 ? -37.83200 2.01700 10.92300 1.000 56.38153 111 PRO C C 1
ATOM 7636 O O . PRO C 1 53 ? -37.16400 2.79100 11.61700 1.000 53.88260 111 PRO C O 1
ATOM 7647 N N . ILE C 1 54 ? -37.29600 0.94300 10.34400 1.000 54.94693 112 ILE C N 1
ATOM 7648 C CA . ILE C 1 54 ? -35.89800 0.59700 10.58900 1.000 58.50550 112 ILE C CA 1
ATOM 7649 C C . ILE C 1 54 ? -34.96700 1.66800 10.03600 1.000 56.45269 112 ILE C C 1
ATOM 7650 O O . ILE C 1 54 ? -33.99500 2.06400 10.69100 1.000 58.52939 112 ILE C O 1
ATOM 7666 N N . ASP C 1 55 ? -35.23700 2.14300 8.81800 1.000 61.42247 113 ASP C N 1
ATOM 7667 C CA . ASP C 1 55 ? -34.31000 3.06000 8.16000 1.000 59.15348 113 ASP C CA 1
ATOM 7668 C C . ASP C 1 55 ? -34.23400 4.39500 8.88700 1.000 60.41194 113 ASP C C 1
ATOM 7669 O O . ASP C 1 55 ? -33.15400 4.98600 9.00100 1.000 63.68746 113 ASP C O 1
ATOM 7678 N N . HIS C 1 56 ? -35.36800 4.88500 9.38600 1.000 64.72296 114 HIS C N 1
ATOM 7679 C CA . HIS C 1 56 ? -35.36100 6.11500 10.17000 1.000 68.99763 114 HIS C CA 1
ATOM 7680 C C . HIS C 1 56 ? -34.56900 5.92700 11.46000 1.000 69.27531 114 HIS C C 1
ATOM 7681 O O . HIS C 1 56 ? -33.86300 6.84100 11.90700 1.000 66.67031 114 HIS C O 1
ATOM 7695 N N . ILE C 1 57 ? -34.66800 4.74300 12.06700 1.000 48.79863 115 ILE C N 1
ATOM 7696 C CA . ILE C 1 57 ? -33.91200 4.45600 13.28000 1.000 50.00537 115 ILE C CA 1
ATOM 7697 C C . ILE C 1 57 ? -32.41700 4.44000 12.99000 1.000 50.14594 115 ILE C C 1
ATOM 7698 O O . ILE C 1 57 ? -31.61100 4.95100 13.77700 1.000 47.04401 115 ILE C O 1
ATOM 7714 N N . ILE C 1 58 ? -32.02100 3.85400 11.86000 1.000 55.24865 116 ILE C N 1
ATOM 7715 C CA . ILE C 1 58 ? -30.60400 3.79600 11.51600 1.000 60.28073 116 ILE C CA 1
ATOM 7716 C C . ILE C 1 58 ? -30.07700 5.18700 11.19300 1.000 58.92538 116 ILE C C 1
ATOM 7717 O O . ILE C 1 58 ? -28.96200 5.55100 11.58300 1.000 60.03314 116 ILE C O 1
ATOM 7733 N N . ARG C 1 59 ? -30.86200 5.98300 10.46900 1.000 65.94628 117 ARG C N 1
ATOM 7734 C CA . ARG C 1 59 ? -30.44600 7.33800 10.12900 1.000 70.88781 117 ARG C CA 1
ATOM 7735 C C . ARG C 1 59 ? -30.36700 8.24300 11.35000 1.000 68.95027 117 ARG C C 1
ATOM 7736 O O . ARG C 1 59 ? -29.62500 9.23200 11.32200 1.000 68.04665 117 ARG C O 1
ATOM 7757 N N . ALA C 1 60 ? -31.09100 7.92600 12.42400 1.000 62.68473 118 ALA C N 1
ATOM 7758 C CA . ALA C 1 60 ? -30.99500 8.69400 13.65900 1.000 62.52480 118 ALA C CA 1
ATOM 7759 C C . ALA C 1 60 ? -29.73300 8.38800 14.45700 1.000 57.55330 118 ALA C C 1
ATOM 7760 O O . ALA C 1 60 ? -29.47800 9.06300 15.46100 1.000 57.99214 118 ALA C O 1
ATOM 7767 N N . GLY C 1 61 ? -28.94900 7.39400 14.04900 1.000 65.28083 119 GLY C N 1
ATOM 7768 C CA . GLY C 1 61 ? -27.71400 7.08400 14.74600 1.000 64.06518 119 GLY C CA 1
ATOM 7769 C C . GLY C 1 61 ? -27.90800 6.38000 16.06900 1.000 58.05224 119 GLY C C 1
ATOM 7770 O O . GLY C 1 61 ? -27.10000 6.56200 16.98400 1.000 60.96695 119 GLY C O 1
ATOM 7774 N N . LEU C 1 62 ? -28.96400 5.58000 16.19400 1.000 44.33213 120 LEU C N 1
ATOM 7775 C CA . LEU C 1 62 ? -29.27500 4.91000 17.44700 1.000 43.89742 120 LEU C CA 1
ATOM 7776 C C . LEU C 1 62 ? -28.59500 3.55600 17.59600 1.000 44.50400 120 LEU C C 1
ATOM 7777 O O . LEU C 1 62 ? -28.51900 3.04000 18.71700 1.000 45.77478 120 LEU C O 1
ATOM 7793 N N . ILE C 1 63 ? -28.10200 2.96900 16.50400 1.000 47.69451 121 ILE C N 1
ATOM 7794 C CA . ILE C 1 63 ? -27.46300 1.65500 16.60000 1.000 48.69603 121 ILE C CA 1
ATOM 7795 C C . ILE C 1 63 ? -26.24300 1.69300 17.51100 1.000 44.60248 121 ILE C C 1
ATOM 7796 O O . ILE C 1 63 ? -26.10000 0.79200 18.35500 1.000 43.43219 121 ILE C O 1
ATOM 7812 N N . PRO C 1 64 ? -25.33100 2.66200 17.39700 1.000 43.65038 122 PRO C N 1
ATOM 7813 C CA . PRO C 1 64 ? -24.23400 2.73100 18.37600 1.000 46.67999 122 PRO C CA 1
ATOM 7814 C C . PRO C 1 64 ? -24.73500 2.82000 19.80700 1.000 44.07938 122 PRO C C 1
ATOM 7815 O O . PRO C 1 64 ? -24.13000 2.23800 20.71600 1.000 44.20025 122 PRO C O 1
ATOM 7826 N N . LYS C 1 65 ? -25.85300 3.51500 20.02800 1.000 52.09884 123 LYS C N 1
ATOM 7827 C CA . LYS C 1 65 ? -26.38500 3.64400 21.37900 1.000 50.87247 123 LYS C CA 1
ATOM 7828 C C . LYS C 1 65 ? -26.89200 2.30200 21.89800 1.000 50.78761 123 LYS C C 1
ATOM 7829 O O . LYS C 1 65 ? -26.65200 1.95000 23.05900 1.000 52.10205 123 LYS C O 1
ATOM 7848 N N . PHE C 1 66 ? -27.59700 1.54100 21.05600 1.000 40.85672 124 PHE C N 1
ATOM 7849 C CA . PHE C 1 66 ? -28.03600 0.20700 21.45800 1.000 39.37006 124 PHE C CA 1
ATOM 7850 C C . PHE C 1 66 ? -26.84300 -0.70100 21.73800 1.000 37.50909 124 PHE C C 1
ATOM 7851 O O . PHE C 1 66 ? -26.84100 -1.46100 22.71600 1.000 37.66305 124 PHE C O 1
ATOM 7868 N N . VAL C 1 67 ? -25.82400 -0.65200 20.87500 1.000 37.23380 125 VAL C N 1
ATOM 7869 C CA . VAL C 1 67 ? -24.63400 -1.47000 21.08600 1.000 34.61847 125 VAL C CA 1
ATOM 7870 C C . VAL C 1 67 ? -23.97700 -1.11400 22.41300 1.000 34.22983 125 VAL C C 1
ATOM 7871 O O . VAL C 1 67 ? -23.47900 -1.98900 23.13100 1.000 36.45072 125 VAL C O 1
ATOM 7884 N N . SER C 1 68 ? -23.96700 0.17400 22.76100 1.000 41.63738 126 SER C N 1
ATOM 7885 C CA . SER C 1 68 ? -23.41500 0.58700 24.04600 1.000 42.46965 126 SER C CA 1
ATOM 7886 C C . SER C 1 68 ? -24.26700 0.07100 25.20000 1.000 45.28999 126 SER C C 1
ATOM 7887 O O . SER C 1 68 ? -23.73600 -0.39700 26.21400 1.000 42.79516 126 SER C O 1
ATOM 7895 N N . PHE C 1 69 ? -25.59200 0.15700 25.06400 1.000 43.02900 127 PHE C N 1
ATOM 7896 C CA . PHE C 1 69 ? -26.48300 -0.31400 26.11700 1.000 41.77911 127 PHE C CA 1
ATOM 7897 C C . PHE C 1 69 ? -26.37100 -1.81900 26.33500 1.000 43.75925 127 PHE C C 1
ATOM 7898 O O . PHE C 1 69 ? -26.67000 -2.30800 27.43100 1.000 45.31866 127 PHE C O 1
ATOM 7915 N N . LEU C 1 70 ? -25.96100 -2.57200 25.30900 1.000 42.56251 128 LEU C N 1
ATOM 7916 C CA . LEU C 1 70 ? -25.90500 -4.02400 25.46100 1.000 39.24590 128 LEU C CA 1
ATOM 7917 C C . LEU C 1 70 ? -25.06900 -4.45700 26.66300 1.000 39.98356 128 LEU C C 1
ATOM 7918 O O . LEU C 1 70 ? -25.32100 -5.52100 27.24300 1.000 37.95499 128 LEU C O 1
ATOM 7934 N N . GLY C 1 71 ? -24.07400 -3.66100 27.04800 1.000 33.66768 129 GLY C N 1
ATOM 7935 C CA . GLY C 1 71 ? -23.16500 -4.01300 28.12000 1.000 34.01549 129 GLY C CA 1
ATOM 7936 C C . GLY C 1 71 ? -23.47800 -3.44600 29.48800 1.000 38.72125 129 GLY C C 1
ATOM 7937 O O . GLY C 1 71 ? -22.63800 -3.55500 30.39000 1.000 41.19467 129 GLY C O 1
ATOM 7941 N N . ARG C 1 72 ? -24.65800 -2.85700 29.68400 1.000 45.25315 130 ARG C N 1
ATOM 7942 C CA . ARG C 1 72 ? -24.97000 -2.14900 30.92600 1.000 50.51199 130 ARG C CA 1
ATOM 7943 C C . ARG C 1 72 ? -25.56100 -3.11800 31.94700 1.000 47.01435 130 ARG C C 1
ATOM 7944 O O . ARG C 1 72 ? -26.76400 -3.15300 32.21000 1.000 45.19072 130 ARG C O 1
ATOM 7965 N N . THR C 1 73 ? -24.66900 -3.91000 32.54600 1.000 44.29542 131 THR C N 1
ATOM 7966 C CA . THR C 1 73 ? -25.07000 -4.85400 33.58200 1.000 45.62896 131 THR C CA 1
ATOM 7967 C C . THR C 1 73 ? -25.68500 -4.16200 34.79200 1.000 46.16888 131 THR C C 1
ATOM 7968 O O . THR C 1 73 ? -26.40700 -4.80800 35.56100 1.000 45.72939 131 THR C O 1
ATOM 7979 N N . ASP C 1 74 ? -25.39800 -2.87600 35.00100 1.000 41.58922 132 ASP C N 1
ATOM 7980 C CA . ASP C 1 74 ? -26.07800 -2.14600 36.06600 1.000 40.68809 132 ASP C CA 1
ATOM 7981 C C . ASP C 1 74 ? -27.57100 -2.02600 35.79000 1.000 39.46321 132 ASP C C 1
ATOM 7982 O O . ASP C 1 74 ? -28.35100 -1.81600 36.72300 1.000 40.77270 132 ASP C O 1
ATOM 7991 N N . CYS C 1 75 ? -27.98000 -2.14200 34.52100 1.000 51.71557 133 CYS C N 1
ATOM 7992 C CA . CYS C 1 75 ? -29.39400 -2.11100 34.12600 1.000 48.10109 133 CYS C CA 1
ATOM 7993 C C . CYS C 1 75 ? -29.62500 -3.22800 33.10700 1.000 51.54376 133 CYS C C 1
ATOM 7994 O O . CYS C 1 75 ? -29.43300 -3.02900 31.90800 1.000 55.04798 133 CYS C O 1
ATOM 8002 N N . SER C 1 76 ? -30.04600 -4.39600 33.58500 1.000 37.95433 134 SER C N 1
ATOM 8003 C CA . SER C 1 76 ? -30.26600 -5.51300 32.67300 1.000 37.06837 134 SER C CA 1
ATOM 8004 C C . SER C 1 76 ? -31.45000 -5.27500 31.73600 1.000 39.78840 134 SER C C 1
ATOM 8005 O O . SER C 1 76 ? -31.40800 -5.71000 30.57400 1.000 38.79598 134 SER C O 1
ATOM 8013 N N . PRO C 1 77 ? -32.52700 -4.61600 32.18200 1.000 38.26677 135 PRO C N 1
ATOM 8014 C CA . PRO C 1 77 ? -33.64300 -4.38100 31.24900 1.000 38.51010 135 PRO C CA 1
ATOM 8015 C C . PRO C 1 77 ? -33.22500 -3.63400 29.99500 1.000 34.92371 135 PRO C C 1
ATOM 8016 O O . PRO C 1 77 ? -33.69100 -3.96900 28.90000 1.000 32.47320 135 PRO C O 1
ATOM 8027 N N . ILE C 1 78 ? -32.36500 -2.62000 30.12000 1.000 45.09486 136 ILE C N 1
ATOM 8028 C CA . ILE C 1 78 ? -31.94400 -1.90100 28.92300 1.000 48.38438 136 ILE C CA 1
ATOM 8029 C C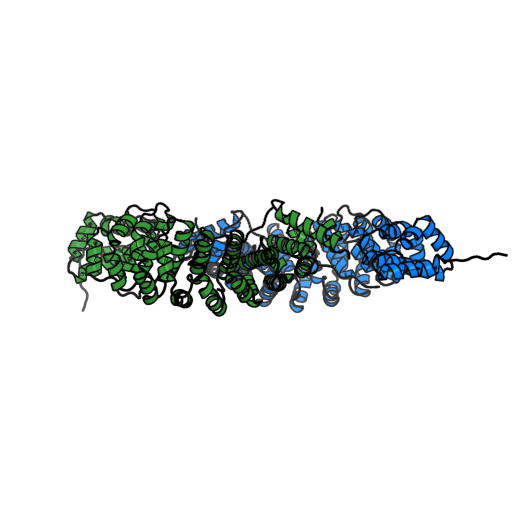 . ILE C 1 78 ? -31.08500 -2.80100 28.04300 1.000 42.78813 136 ILE C C 1
ATOM 8030 O O . ILE C 1 78 ? -31.14300 -2.70700 26.81300 1.000 39.30359 136 ILE C O 1
ATOM 8046 N N . GLN C 1 79 ? -30.30200 -3.70300 28.64300 1.000 40.29069 137 GLN C N 1
ATOM 8047 C CA . GLN C 1 79 ? -29.57500 -4.69000 27.84900 1.000 37.07418 137 GLN C CA 1
ATOM 8048 C C . GLN C 1 79 ? -30.53500 -5.52200 27.01100 1.000 37.89884 137 GLN C C 1
ATOM 8049 O O . GLN C 1 79 ? -30.36000 -5.66600 25.79500 1.000 35.29430 137 GLN C O 1
ATOM 8063 N N . PHE C 1 80 ? -31.55200 -6.09500 27.66000 1.000 41.05533 138 PHE C N 1
ATOM 8064 C CA . PHE C 1 80 ? -32.51000 -6.93500 26.95100 1.000 42.79555 138 PHE C CA 1
ATOM 8065 C C . PHE C 1 80 ? -33.20500 -6.15100 25.84500 1.000 40.72261 138 PHE C C 1
ATOM 8066 O O . PHE C 1 80 ? -33.34700 -6.63200 24.71200 1.000 34.69524 138 PHE C O 1
ATOM 8083 N N . GLU C 1 81 ? -33.64600 -4.93300 26.16200 1.000 39.24062 139 GLU C N 1
ATOM 8084 C CA . GLU C 1 81 ? -34.38800 -4.13600 25.19500 1.000 39.71279 139 GLU C CA 1
ATOM 8085 C C . GLU C 1 81 ? -33.51400 -3.77100 24.00100 1.000 40.48807 139 GLU C C 1
ATOM 8086 O O . GLU C 1 81 ? -33.96800 -3.82600 22.84900 1.000 40.55405 139 GLU C O 1
ATOM 8098 N N . SER C 1 82 ? -32.25200 -3.41800 24.25300 1.000 34.52525 140 SER C N 1
ATOM 8099 C CA . SER C 1 82 ? -31.34200 -3.08700 23.16500 1.000 36.12985 140 SER C CA 1
ATOM 8100 C C . SER C 1 82 ? -31.06500 -4.30100 22.29200 1.000 34.07106 140 SER C C 1
ATOM 8101 O O . SER C 1 82 ? -31.01500 -4.18700 21.06200 1.000 35.46738 140 SER C O 1
ATOM 8109 N N . ALA C 1 83 ? -30.86800 -5.46800 22.91000 1.000 35.05783 141 ALA C N 1
ATOM 8110 C CA . ALA C 1 83 ? -30.62000 -6.67800 22.13300 1.000 33.23618 141 ALA C CA 1
ATOM 8111 C C . ALA C 1 83 ? -31.82100 -7.01900 21.26400 1.000 33.20083 141 ALA C C 1
ATOM 8112 O O . ALA C 1 83 ? -31.66600 -7.42400 20.10900 1.000 35.20866 141 ALA C O 1
ATOM 8119 N N . TRP C 1 84 ? -33.02900 -6.84500 21.79900 1.000 39.38511 142 TRP C N 1
ATOM 8120 C CA . TRP C 1 84 ? -34.24100 -7.07800 21.01600 1.000 42.02755 142 TRP C CA 1
ATOM 8121 C C . TRP C 1 84 ? -34.32300 -6.11400 19.83300 1.000 42.37975 142 TRP C C 1
ATOM 8122 O O . TRP C 1 84 ? -34.61000 -6.51800 18.69500 1.000 40.46073 142 TRP C O 1
ATOM 8143 N N . ALA C 1 85 ? -34.07800 -4.82600 20.08900 1.000 36.30298 143 ALA C N 1
ATOM 8144 C CA . ALA C 1 85 ? -34.12000 -3.84000 19.01500 1.000 33.26107 143 ALA C CA 1
ATOM 8145 C C . ALA C 1 85 ? -33.11300 -4.17300 17.92200 1.000 31.56567 143 ALA C C 1
ATOM 8146 O O . ALA C 1 85 ? -33.43200 -4.09900 16.73000 1.000 32.02178 143 ALA C O 1
ATOM 8153 N N . LEU C 1 86 ? -31.88900 -4.54000 18.30800 1.000 41.97747 144 LEU C N 1
ATOM 8154 C CA . LEU C 1 86 ? -30.87800 -4.89300 17.31500 1.000 46.06544 144 LEU C CA 1
ATOM 8155 C C . LEU C 1 86 ? -31.24800 -6.17300 16.57300 1.000 44.30367 144 LEU C C 1
ATOM 8156 O O . LEU C 1 86 ? -30.96300 -6.30500 15.37800 1.000 46.09042 144 LEU C O 1
ATOM 8172 N N . THR C 1 87 ? -31.87400 -7.13400 17.26000 1.000 37.22409 145 THR C N 1
ATOM 8173 C CA . THR C 1 87 ? -32.35200 -8.33000 16.57600 1.000 37.02159 145 THR C CA 1
ATOM 8174 C C . THR C 1 87 ? -33.30500 -7.95000 15.45400 1.000 38.35685 145 THR C C 1
ATOM 8175 O O . THR C 1 87 ? -33.17300 -8.42100 14.31800 1.000 38.36962 145 THR C O 1
ATOM 8186 N N . ASN C 1 88 ? -34.27500 -7.08600 15.75800 1.000 42.47552 146 ASN C N 1
ATOM 8187 C CA . ASN C 1 88 ? -35.25800 -6.73000 14.73800 1.000 42.50430 146 ASN C CA 1
ATOM 8188 C C . ASN C 1 88 ? -34.66300 -5.84000 13.64900 1.000 43.81644 146 ASN C C 1
ATOM 8189 O O . ASN C 1 88 ? -35.12100 -5.89200 12.50200 1.000 46.72419 146 ASN C O 1
ATOM 8200 N N . ILE C 1 89 ? -33.65400 -5.02700 13.96800 1.000 37.90877 147 ILE C N 1
ATOM 8201 C CA . ILE C 1 89 ? -32.99400 -4.25100 12.91900 1.000 41.12890 147 ILE C CA 1
ATOM 8202 C C . ILE C 1 89 ? -32.23900 -5.18300 11.97500 1.000 42.55334 147 ILE C C 1
ATOM 8203 O O . ILE C 1 89 ? -32.37300 -5.09400 10.74800 1.000 38.74959 147 ILE C O 1
ATOM 8219 N N . ALA C 1 90 ? -31.43500 -6.09200 12.53300 1.000 47.12554 148 ALA C N 1
ATOM 8220 C CA . ALA C 1 90 ? -30.66000 -7.03200 11.73100 1.000 43.03117 148 ALA C CA 1
ATOM 8221 C C . ALA C 1 90 ? -31.52300 -8.08100 11.04200 1.000 45.36753 148 ALA C C 1
ATOM 8222 O O . ALA C 1 90 ? -30.98300 -8.90000 10.28800 1.000 44.81477 148 ALA C O 1
ATOM 8229 N N . SER C 1 91 ? -32.83100 -8.08800 11.28200 1.000 41.97578 149 SER C N 1
ATOM 8230 C CA . SER C 1 91 ? -33.73300 -9.04100 10.65200 1.000 44.39802 149 SER C CA 1
ATOM 8231 C C . SER C 1 91 ? -34.24700 -8.57200 9.29600 1.000 46.70913 149 SER C C 1
ATOM 8232 O O . SER C 1 91 ? -34.97700 -9.31700 8.63400 1.000 43.57590 149 SER C O 1
ATOM 8240 N N . GLY C 1 92 ? -33.88700 -7.37400 8.86200 1.000 42.82395 150 GLY C N 1
ATOM 8241 C CA . GLY C 1 92 ? -34.36700 -6.83000 7.60200 1.000 48.54415 150 GLY C CA 1
ATOM 8242 C C . GLY C 1 92 ? -33.39100 -7.05200 6.46800 1.000 45.59276 150 GLY C C 1
ATOM 8243 O O . GLY C 1 92 ? -32.76300 -8.11000 6.35700 1.000 45.87156 150 GLY C O 1
ATOM 8247 N N . SER C 1 93 ? -33.25200 -6.03500 5.62200 1.000 49.17482 151 SER C N 1
ATOM 8248 C CA . SER C 1 93 ? -32.42200 -6.15200 4.43600 1.000 52.49202 151 SER C CA 1
ATOM 8249 C C . SER C 1 93 ? -30.95400 -6.32600 4.82300 1.000 55.41003 151 SER C C 1
ATOM 8250 O O . SER C 1 93 ? -30.55700 -6.15900 5.98100 1.000 52.39412 151 SER C O 1
ATOM 8258 N N . SER C 1 94 ? -30.14000 -6.66100 3.81900 1.000 61.31689 152 SER C N 1
ATOM 8259 C CA . SER C 1 94 ? -28.71100 -6.81400 4.05500 1.000 61.33121 152 SER C CA 1
ATOM 8260 C C . SER C 1 94 ? -28.06600 -5.49200 4.44100 1.000 60.36601 152 SER C C 1
ATOM 8261 O O . SER C 1 94 ? -27.10500 -5.47800 5.21400 1.000 58.16257 152 SER C O 1
ATOM 8269 N N . GLU C 1 95 ? -28.57600 -4.37700 3.91400 1.000 69.49842 153 GLU C N 1
ATOM 8270 C CA . GLU C 1 95 ? -28.01500 -3.07400 4.25800 1.000 69.35606 153 GLU C CA 1
ATOM 8271 C C . GLU C 1 95 ? -28.32400 -2.70900 5.70800 1.000 67.86274 153 GLU C C 1
ATOM 8272 O O . GLU C 1 95 ? -27.48600 -2.12000 6.40100 1.000 63.40455 153 GLU C O 1
ATOM 8284 N N . GLN C 1 96 ? -29.50800 -3.08200 6.19600 1.000 54.91720 154 GLN C N 1
ATOM 8285 C CA . GLN C 1 96 ? -29.84600 -2.83400 7.59500 1.000 55.49274 154 GLN C CA 1
ATOM 8286 C C . GLN C 1 96 ? -29.00100 -3.70500 8.52000 1.000 49.77742 154 GLN C C 1
ATOM 8287 O O . GLN C 1 96 ? -28.47700 -3.22900 9.54200 1.000 46.10195 154 GLN C O 1
ATOM 8301 N N . THR C 1 97 ? -28.83600 -4.98000 8.16400 1.000 44.34803 155 THR C N 1
ATOM 8302 C CA . THR C 1 97 ? -27.93200 -5.84100 8.91600 1.000 46.08945 155 THR C CA 1
ATOM 8303 C C . THR C 1 97 ? -26.50900 -5.29400 8.89400 1.000 44.68336 155 THR C C 1
ATOM 8304 O O . THR C 1 97 ? -25.78200 -5.39600 9.88800 1.000 44.30183 155 THR C O 1
ATOM 8315 N N . LYS C 1 98 ? -26.09100 -4.70700 7.77100 1.000 48.61571 156 LYS C N 1
ATOM 8316 C CA . LYS C 1 98 ? -24.75500 -4.12800 7.71000 1.000 52.08668 156 LYS C CA 1
ATOM 8317 C C . LYS C 1 98 ? -24.65500 -2.90300 8.60700 1.000 48.24703 156 LYS C C 1
ATOM 8318 O O . LYS C 1 98 ? -23.59400 -2.62800 9.17100 1.000 49.23904 156 LYS C O 1
ATOM 8337 N N . ALA C 1 99 ? -25.73600 -2.12900 8.71500 1.000 43.65493 157 ALA C N 1
ATOM 8338 C CA . ALA C 1 99 ? -25.74000 -1.02600 9.67000 1.000 43.50439 157 ALA C CA 1
ATOM 8339 C C . ALA C 1 99 ? -25.52500 -1.54700 11.08300 1.000 42.42483 157 ALA C C 1
ATOM 8340 O O . ALA C 1 99 ? -24.77000 -0.95900 11.86700 1.000 42.78485 157 ALA C O 1
ATOM 8347 N N . VAL C 1 100 ? -26.17500 -2.66200 11.41900 1.000 38.30282 158 VAL C N 1
ATOM 8348 C CA . VAL C 1 100 ? -25.97100 -3.26400 12.73600 1.000 35.86091 158 VAL C CA 1
ATOM 8349 C C . VAL C 1 100 ? -24.52500 -3.72800 12.90200 1.000 36.52546 158 VAL C C 1
ATOM 8350 O O . VAL C 1 100 ? -23.91300 -3.53600 13.96000 1.000 35.24906 158 VAL C O 1
ATOM 8363 N N . VAL C 1 101 ? -23.95900 -4.34600 11.86300 1.000 49.55680 159 VAL C N 1
ATOM 8364 C CA . VAL C 1 101 ? -22.61400 -4.90900 11.97000 1.000 50.06367 159 VAL C CA 1
ATOM 8365 C C . VAL C 1 101 ? -21.56500 -3.80500 12.07500 1.000 51.17832 159 VAL C C 1
ATOM 8366 O O . VAL C 1 101 ? -20.61700 -3.90600 12.86400 1.000 55.65010 159 VAL C O 1
ATOM 8379 N N . ASP C 1 102 ? -21.70900 -2.74200 11.28300 1.000 46.48938 160 ASP C N 1
ATOM 8380 C CA . ASP C 1 102 ? -20.73400 -1.66000 11.29500 1.000 48.46401 160 ASP C CA 1
ATOM 8381 C C . ASP C 1 102 ? -20.82300 -0.82500 12.56200 1.000 52.02443 160 ASP C C 1
ATOM 8382 O O . ASP C 1 102 ? -19.87500 -0.10100 12.88100 1.000 51.67677 160 ASP C O 1
ATOM 8391 N N . GLY C 1 103 ? -21.93700 -0.90500 13.28400 1.000 55.62079 161 GLY C N 1
ATOM 8392 C CA . GLY C 1 103 ? -22.05600 -0.23800 14.55900 1.000 51.97410 161 GLY C CA 1
ATOM 8393 C C . GLY C 1 103 ? -21.37900 -0.95100 15.70000 1.000 51.93463 161 GLY C C 1
ATOM 8394 O O . GLY C 1 103 ? -21.40500 -0.45900 16.83200 1.000 52.98306 161 GLY C O 1
ATOM 8398 N N . GLY C 1 104 ? -20.76700 -2.10300 15.43100 1.000 41.16198 162 GLY C N 1
ATOM 8399 C CA . GLY C 1 104 ? -20.06700 -2.84900 16.45400 1.000 39.27691 162 GLY C CA 1
ATOM 8400 C C . GLY C 1 104 ? -20.91400 -3.81600 17.24600 1.000 41.94873 162 GLY C C 1
ATOM 8401 O O . GLY C 1 104 ? -20.56100 -4.14000 18.38600 1.000 42.92217 162 GLY C O 1
ATOM 8405 N N . ALA C 1 105 ? -22.01500 -4.30800 16.67400 1.000 49.70408 163 ALA C N 1
ATOM 8406 C CA . ALA C 1 105 ? -22.93900 -5.13000 17.44800 1.000 49.22096 163 ALA C CA 1
ATOM 8407 C C . ALA C 1 105 ? -22.39000 -6.52600 17.71500 1.000 49.24075 163 ALA C C 1
ATOM 8408 O O . ALA C 1 105 ? -22.70200 -7.11800 18.75500 1.000 52.99998 163 ALA C O 1
ATOM 8415 N N . ILE C 1 106 ? -21.58300 -7.07200 16.80000 1.000 41.35506 164 ILE C N 1
ATOM 8416 C CA . ILE C 1 106 ? -21.19300 -8.47900 16.90500 1.000 38.34969 164 ILE C CA 1
ATOM 8417 C C . ILE C 1 106 ? -20.39700 -8.76300 18.17600 1.000 38.94935 164 ILE C C 1
ATOM 8418 O O . ILE C 1 106 ? -20.77500 -9.68100 18.92300 1.000 38.43506 164 ILE C O 1
ATOM 8434 N N . PRO C 1 107 ? -19.30400 -8.05100 18.47300 1.000 32.39191 165 PRO C N 1
ATOM 8435 C CA . PRO C 1 107 ? -18.55500 -8.37300 19.70300 1.000 32.76786 165 PRO C CA 1
ATOM 8436 C C . PRO C 1 107 ? -19.36200 -8.13500 20.96400 1.000 31.70354 165 PRO C C 1
ATOM 8437 O O . PRO C 1 107 ? -19.25000 -8.90200 21.93000 1.000 31.49057 165 PRO C O 1
ATOM 8448 N N . ALA C 1 108 ? -20.17900 -7.08000 20.97900 1.000 37.36956 166 ALA C N 1
ATOM 8449 C CA . ALA C 1 108 ? -21.01200 -6.80800 22.14400 1.000 39.61205 166 ALA C CA 1
ATOM 8450 C C . ALA C 1 108 ? -21.99200 -7.94700 22.39400 1.000 39.49666 166 ALA C C 1
ATOM 8451 O O . ALA C 1 108 ? -22.15700 -8.39600 23.53500 1.000 38.69163 166 ALA C O 1
ATOM 8458 N N . LEU C 1 109 ? -22.63400 -8.44500 21.33300 1.000 30.76806 167 LEU C N 1
ATOM 8459 C CA . LEU C 1 109 ? -23.57400 -9.55000 21.49000 1.000 31.91229 167 LEU C CA 1
ATOM 8460 C C . LEU C 1 109 ? -22.85200 -10.82600 21.91200 1.000 32.28129 167 LEU C C 1
ATOM 8461 O O . LEU C 1 109 ? -23.36300 -11.60300 22.73000 1.000 31.49518 167 LEU C O 1
ATOM 8477 N N . ILE C 1 110 ? -21.65700 -11.05900 21.36700 1.000 35.49987 168 ILE C N 1
ATOM 8478 C CA . ILE C 1 110 ? -20.88500 -12.23400 21.76600 1.000 36.32698 168 ILE C CA 1
ATOM 8479 C C . ILE C 1 110 ? -20.55300 -12.17300 23.25200 1.000 35.68630 168 ILE C C 1
ATOM 8480 O O . ILE C 1 110 ? -20.64600 -13.17900 23.96400 1.000 38.69999 168 ILE C O 1
ATOM 8496 N N . SER C 1 111 ? -20.16500 -10.99400 23.74700 1.000 38.07971 169 SER C N 1
ATOM 8497 C CA . SER C 1 111 ? -19.90600 -10.85900 25.17700 1.000 40.14635 169 SER C CA 1
ATOM 8498 C C . SER C 1 111 ? -21.18500 -11.06700 25.97700 1.000 42.57809 169 SER C C 1
ATOM 8499 O O . SER C 1 111 ? -21.16400 -11.65200 27.06600 1.000 45.02148 169 SER C O 1
ATOM 8507 N N . LEU C 1 112 ? -22.31100 -10.58800 25.44900 1.000 36.46755 170 LEU C N 1
ATOM 8508 C CA . LEU C 1 112 ? -23.59000 -10.75800 26.12400 1.000 41.25744 170 LEU C CA 1
ATOM 8509 C C . LEU C 1 112 ? -24.01400 -12.21700 26.19700 1.000 41.30816 170 LEU C C 1
ATOM 8510 O O . LEU C 1 112 ? -24.82500 -12.57300 27.05800 1.000 41.55310 170 LEU C O 1
ATOM 8526 N N . LEU C 1 113 ? -23.49200 -13.06100 25.30500 1.000 41.86238 171 LEU C N 1
ATOM 8527 C CA . LEU C 1 113 ? -23.83700 -14.48000 25.33900 1.000 39.20882 171 LEU C CA 1
ATOM 8528 C C . LEU C 1 113 ? -23.65000 -15.10400 26.71800 1.000 40.89793 171 LEU C C 1
ATOM 8529 O O . LEU C 1 113 ? -24.37700 -16.03600 27.07800 1.000 41.38680 171 LEU C O 1
ATOM 8545 N N . ALA C 1 114 ? -22.68600 -14.62000 27.50100 1.000 38.59371 172 ALA C N 1
ATOM 8546 C CA . ALA C 1 114 ? -22.38700 -15.20400 28.80300 1.000 36.60316 172 ALA C CA 1
ATOM 8547 C C . ALA C 1 114 ? -23.15000 -14.55100 29.95100 1.000 40.44321 172 ALA C C 1
ATOM 8548 O O . ALA C 1 114 ? -22.84100 -14.82400 31.11500 1.000 37.40260 172 ALA C O 1
ATOM 8555 N N . SER C 1 115 ? -24.14300 -13.71900 29.65900 1.000 49.11136 173 SER C N 1
ATOM 8556 C CA . SER C 1 115 ? -24.86500 -13.03700 30.72300 1.000 46.20348 173 SER C CA 1
ATOM 8557 C C . SER C 1 115 ? -25.58200 -14.05200 31.60800 1.000 50.30902 173 SER C C 1
ATOM 8558 O O . SER C 1 115 ? -26.11000 -15.05100 31.10500 1.000 50.59459 173 SER C O 1
ATOM 8566 N N . PRO C 1 116 ? -25.62200 -13.83600 32.92900 1.000 43.51590 174 PRO C N 1
ATOM 8567 C CA . PRO C 1 116 ? -26.35200 -14.77500 33.79300 1.000 41.99832 174 PRO C CA 1
ATOM 8568 C C . PRO C 1 116 ? -27.84500 -14.78800 33.52800 1.000 40.53680 174 PRO C C 1
ATOM 8569 O O . PRO C 1 116 ? -28.50200 -15.79200 33.83000 1.000 40.86663 174 PRO C O 1
ATOM 8580 N N . HIS C 1 117 ? -28.40500 -13.71100 32.98500 1.000 36.02771 175 HIS C N 1
ATOM 8581 C CA . HIS C 1 117 ? -29.81800 -13.68600 32.63400 1.000 36.72684 175 HIS C CA 1
ATOM 8582 C C . HIS C 1 117 ? -30.00600 -14.41200 31.30800 1.000 34.56242 175 HIS C C 1
ATOM 8583 O O . HIS C 1 117 ? -29.47600 -13.98800 30.27600 1.000 33.88103 175 HIS C O 1
ATOM 8597 N N . ALA C 1 118 ? -30.76700 -15.50600 31.33900 1.000 34.61579 176 ALA C N 1
ATOM 8598 C CA . ALA C 1 118 ? -30.88300 -16.35900 30.16400 1.000 34.00104 176 ALA C CA 1
ATOM 8599 C C . ALA C 1 118 ? -31.58600 -15.64300 29.02000 1.000 32.33473 176 ALA C C 1
ATOM 8600 O O . ALA C 1 118 ? -31.23800 -15.84500 27.85400 1.000 32.53328 176 ALA C O 1
ATOM 8607 N N . HIS C 1 119 ? -32.59300 -14.82400 29.32500 1.000 36.80382 177 HIS C N 1
ATOM 8608 C CA . HIS C 1 119 ? -33.35200 -14.17100 28.26300 1.000 35.37255 177 HIS C CA 1
ATOM 8609 C C . HIS C 1 119 ? -32.49000 -13.16500 27.50800 1.000 34.98921 177 HIS C C 1
ATOM 8610 O O . HIS C 1 119 ? -32.58300 -13.06000 26.27900 1.000 36.37964 177 HIS C O 1
ATOM 8624 N N . ILE C 1 120 ? -31.59600 -12.46900 28.21000 1.000 37.21333 178 ILE C N 1
ATOM 8625 C CA . ILE C 1 120 ? -30.67500 -11.55100 27.54500 1.000 38.71097 178 ILE C CA 1
ATOM 8626 C C . ILE C 1 120 ? -29.68600 -12.32600 26.67500 1.000 40.64226 178 ILE C C 1
ATOM 8627 O O . ILE C 1 120 ? -29.44600 -11.97900 25.50800 1.000 36.86354 178 ILE C O 1
ATOM 8643 N N . SER C 1 121 ? -29.10000 -13.39200 27.23100 1.000 36.26217 179 SER C N 1
ATOM 8644 C CA . SER C 1 121 ? -28.15800 -14.20400 26.46700 1.000 40.01594 179 SER C CA 1
ATOM 8645 C C . SER C 1 121 ? -28.80500 -14.76200 25.20600 1.000 38.88304 179 SER C C 1
ATOM 8646 O O . SER C 1 121 ? -28.20700 -14.74100 24.12100 1.000 33.22825 179 SER C O 1
ATOM 8654 N N . GLU C 1 122 ? -30.04300 -15.24000 25.32400 1.000 37.20243 180 GLU C N 1
ATOM 8655 C CA . GLU C 1 122 ? -30.72300 -15.84400 24.18800 1.000 37.13512 180 GLU C CA 1
ATOM 8656 C C . GLU C 1 122 ? -31.16400 -14.80300 23.17000 1.000 36.96986 180 GLU C C 1
ATOM 8657 O O . GLU C 1 122 ? -31.17400 -15.08900 21.96700 1.000 35.37843 180 GLU C O 1
ATOM 8669 N N . GLN C 1 123 ? -31.51000 -13.59300 23.61200 1.000 30.67452 181 GLN C N 1
ATOM 8670 C CA . GLN C 1 123 ? -31.78200 -12.54100 22.64000 1.000 30.01126 181 GLN C CA 1
ATOM 8671 C C . GLN C 1 123 ? -30.52100 -12.18800 21.86100 1.000 27.16954 181 GLN C C 1
ATOM 8672 O O . GLN C 1 123 ? -30.58100 -11.92800 20.65100 1.000 27.56663 181 GLN C O 1
ATOM 8686 N N . ALA C 1 124 ? -29.36500 -12.18800 22.53300 1.000 31.14135 182 ALA C N 1
ATOM 8687 C CA . ALA C 1 124 ? -28.11200 -11.97400 21.81300 1.000 30.83502 182 ALA C CA 1
ATOM 8688 C C . ALA C 1 124 ? -27.85800 -13.10600 20.82000 1.000 32.68204 182 ALA C C 1
ATOM 8689 O O . ALA C 1 124 ? -27.38200 -12.87100 19.69900 1.000 31.72847 182 ALA C O 1
ATOM 8696 N N . VAL C 1 125 ? -28.16100 -14.34300 21.22200 1.000 36.36649 183 VAL C N 1
ATOM 8697 C CA . VAL C 1 125 ? -28.04300 -15.47900 20.30900 1.000 41.39243 183 VAL C CA 1
ATOM 8698 C C . VAL C 1 125 ? -28.88700 -15.24500 19.05900 1.000 39.45663 183 VAL C C 1
ATOM 8699 O O . VAL C 1 125 ? -28.42800 -15.44800 17.93100 1.000 40.67669 183 VAL C O 1
ATOM 8712 N N . TRP C 1 126 ? -30.14200 -14.83900 19.25000 1.000 34.03070 184 TRP C N 1
ATOM 8713 C CA . TRP C 1 126 ? -31.04200 -14.58700 18.12200 1.000 33.88545 184 TRP C CA 1
ATOM 8714 C C . TRP C 1 126 ? -30.50000 -13.48100 17.21900 1.000 34.89486 184 TRP C C 1
ATOM 8715 O O . TRP C 1 126 ? -30.54300 -13.59100 15.98500 1.000 32.39567 184 TRP C O 1
ATOM 8736 N N . ALA C 1 127 ? -29.97800 -12.40600 17.81600 1.000 37.73041 185 ALA C N 1
ATOM 8737 C CA . ALA C 1 127 ? -29.40400 -11.32500 17.01800 1.000 37.73736 185 ALA C CA 1
ATOM 8738 C C . ALA C 1 127 ? -28.25400 -11.83300 16.15600 1.000 38.97465 185 ALA C C 1
ATOM 8739 O O . ALA C 1 127 ? -28.18500 -11.55300 14.95000 1.000 42.86001 185 ALA C O 1
ATOM 8746 N N . LEU C 1 128 ? -27.32900 -12.57500 16.77000 1.000 39.69396 186 LEU C N 1
ATOM 8747 C CA . LEU C 1 128 ? -26.20400 -13.11700 16.02000 1.000 36.08711 186 LEU C CA 1
ATOM 8748 C C . LEU C 1 128 ? -26.67500 -14.08000 14.94100 1.000 37.22469 186 LEU C C 1
ATOM 8749 O O . LEU C 1 128 ? -26.06800 -14.15600 13.86900 1.000 39.02870 186 LEU C O 1
ATOM 8765 N N . GLY C 1 129 ? -27.74900 -14.82000 15.20700 1.000 39.34129 187 GLY C N 1
ATOM 8766 C CA . GLY C 1 129 ? -28.28700 -15.70900 14.19500 1.000 42.31658 187 GLY C CA 1
ATOM 8767 C C . GLY C 1 129 ? -28.79200 -14.95400 12.98300 1.000 44.66296 187 GLY C C 1
ATOM 8768 O O . GLY C 1 129 ? -28.55000 -15.35800 11.84600 1.000 43.44563 187 GLY C O 1
ATOM 8772 N N . ASN C 1 130 ? -29.50000 -13.84500 13.20900 1.000 38.06268 188 ASN C N 1
ATOM 8773 C CA . ASN C 1 130 ? -29.92600 -13.01000 12.08800 1.000 39.01489 188 ASN C CA 1
ATOM 8774 C C . ASN C 1 130 ? -28.71600 -12.50300 11.30200 1.000 43.91281 188 ASN C C 1
ATOM 8775 O O . ASN C 1 130 ? -28.65700 -12.61900 10.06500 1.000 44.39897 188 ASN C O 1
ATOM 8786 N N . ILE C 1 131 ? -27.72800 -11.95000 12.01200 1.000 44.13415 189 ILE C N 1
ATOM 8787 C CA . ILE C 1 131 ? -26.54900 -11.41600 11.33300 1.000 43.80002 189 ILE C CA 1
ATOM 8788 C C . ILE C 1 131 ? -25.90300 -12.49400 10.47100 1.000 43.87371 189 ILE C C 1
ATOM 8789 O O . ILE C 1 131 ? -25.59400 -12.27300 9.29300 1.000 49.28742 189 ILE C O 1
ATOM 8805 N N . ALA C 1 132 ? -25.69400 -13.68200 11.04300 1.000 37.64082 190 ALA C N 1
ATOM 8806 C CA . ALA C 1 132 ? -25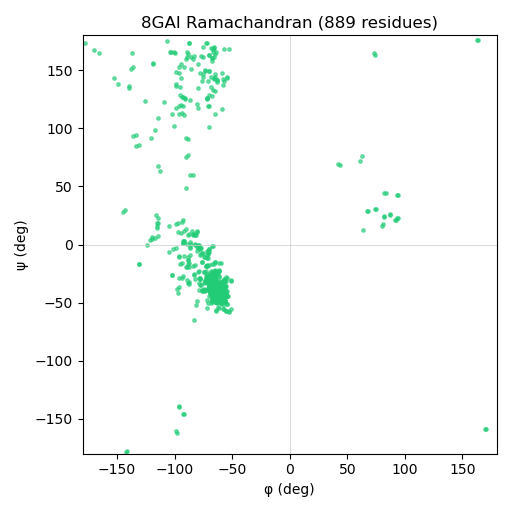.04800 -14.75500 10.29700 1.000 41.91271 190 ALA C CA 1
ATOM 8807 C C . ALA C 1 132 ? -25.92500 -15.25300 9.15700 1.000 44.74041 190 ALA C C 1
ATOM 8808 O O . ALA C 1 132 ? -25.41000 -15.72700 8.13700 1.000 39.69578 190 ALA C O 1
ATOM 8815 N N . GLY C 1 133 ? -27.24500 -15.16400 9.31000 1.000 49.58004 191 GLY C N 1
ATOM 8816 C CA . GLY C 1 133 ? -28.13900 -15.55200 8.24200 1.000 46.18359 191 GLY C CA 1
ATOM 8817 C C . GLY C 1 133 ? -28.19400 -14.56300 7.10900 1.000 47.36746 191 GLY C C 1
ATOM 8818 O O . GLY C 1 133 ? -28.76300 -14.88300 6.05700 1.000 51.01028 191 GLY C O 1
ATOM 8822 N N . ASP C 1 134 ? -27.62400 -13.37400 7.29500 1.000 55.01589 192 ASP C N 1
ATOM 8823 C CA . ASP C 1 134 ? -27.57500 -12.42400 6.18900 1.000 60.75795 192 ASP C CA 1
ATOM 8824 C C . ASP C 1 134 ? -26.70500 -12.91400 5.03100 1.000 59.53818 192 ASP C C 1
ATOM 8825 O O . ASP C 1 134 ? -26.94900 -12.53400 3.88100 1.000 62.76360 192 ASP C O 1
ATOM 8834 N N . GLY C 1 135 ? -25.69600 -13.72900 5.29700 1.000 46.34656 193 GLY C N 1
ATOM 8835 C CA . GLY C 1 135 ? -24.77900 -14.12100 4.24700 1.000 44.73142 193 GLY C CA 1
ATOM 8836 C C . GLY C 1 135 ? -23.48800 -14.68500 4.79900 1.000 43.59965 193 GLY C C 1
ATOM 8837 O O . GLY C 1 135 ? -23.25600 -14.71900 6.00600 1.000 43.57782 193 GLY C O 1
ATOM 8841 N N . SER C 1 136 ? -22.64100 -15.13100 3.86600 1.000 49.81231 194 SER C N 1
ATOM 8842 C CA . SER C 1 136 ? -21.36900 -15.73900 4.24500 1.000 50.80442 194 SER C CA 1
ATOM 8843 C C . SER C 1 136 ? -20.41200 -14.71900 4.84800 1.000 48.90267 194 SER C C 1
ATOM 8844 O O . SER C 1 136 ? -19.59900 -15.07300 5.70900 1.000 48.16515 194 SER C O 1
ATOM 8852 N N . VAL C 1 137 ? -20.48800 -13.45900 4.42000 1.000 46.89843 195 VAL C N 1
ATOM 8853 C CA . VAL C 1 137 ? -19.58100 -12.44100 4.94500 1.000 46.63760 195 VAL C CA 1
ATOM 8854 C C . VAL C 1 137 ? -19.82400 -12.23800 6.43700 1.000 45.74255 195 VAL C C 1
ATOM 8855 O O . VAL C 1 137 ? -18.91400 -12.38000 7.26500 1.000 47.36946 195 VAL C O 1
ATOM 8868 N N . PHE C 1 138 ? -21.06200 -11.90100 6.80200 1.000 44.54615 196 PHE C N 1
ATOM 8869 C CA . PHE C 1 138 ? -21.37400 -11.67900 8.21000 1.000 45.52934 196 PHE C CA 1
ATOM 8870 C C . PHE C 1 138 ? -21.28800 -12.97500 9.00600 1.000 42.54944 196 PHE C C 1
ATOM 8871 O O . PHE C 1 138 ? -20.97400 -12.94700 10.20100 1.000 42.23852 196 PHE C O 1
ATOM 8888 N N . ARG C 1 139 ? -21.54400 -14.11600 8.36400 1.000 43.22935 197 ARG C N 1
ATOM 8889 C CA . ARG C 1 139 ? -21.33600 -15.40200 9.02300 1.000 41.40614 197 ARG C CA 1
ATOM 8890 C C . ARG C 1 139 ? -19.87900 -15.56400 9.44300 1.000 39.52920 197 ARG C C 1
ATOM 8891 O O . ARG C 1 139 ? -19.58100 -15.89300 10.60000 1.000 40.45802 197 ARG C O 1
ATOM 8912 N N . ASP C 1 140 ? -18.95400 -15.31900 8.51400 1.000 39.95885 198 ASP C N 1
ATOM 8913 C CA . ASP C 1 140 ? -17.53500 -15.41700 8.83400 1.000 40.97361 198 ASP C CA 1
ATOM 8914 C C . ASP C 1 140 ? -17.10800 -14.35200 9.83400 1.000 41.88337 198 ASP C C 1
ATOM 8915 O O . ASP C 1 140 ? -16.15400 -14.56500 10.58600 1.000 40.43015 198 ASP C O 1
ATOM 8924 N N . LEU C 1 141 ? -17.78400 -13.20100 9.85500 1.000 40.62476 199 LEU C N 1
ATOM 8925 C CA . LEU C 1 141 ? -17.47400 -12.19700 10.87200 1.000 39.77614 199 LEU C CA 1
ATOM 8926 C C . LEU C 1 141 ? -17.87000 -12.68900 12.25900 1.000 41.20457 199 LEU C C 1
ATOM 8927 O O . LEU C 1 141 ? -17.09000 -12.59200 13.21400 1.000 39.31240 199 LEU C O 1
ATOM 8943 N N . VAL C 1 142 ? -19.08800 -13.21600 12.38800 1.000 41.43126 200 VAL C N 1
ATOM 8944 C CA . VAL C 1 142 ? -19.53500 -13.74800 13.67000 1.000 38.50049 200 VAL C CA 1
ATOM 8945 C C . VAL C 1 142 ? -18.60700 -14.86300 14.12900 1.000 38.10697 200 VAL C C 1
ATOM 8946 O O . VAL C 1 142 ? -18.30500 -14.99000 15.32200 1.000 40.02432 200 VAL C O 1
ATOM 8959 N N . ILE C 1 143 ? -18.13500 -15.68600 13.19300 1.000 41.19151 201 ILE C N 1
ATOM 8960 C CA . ILE C 1 143 ? -17.18900 -16.73600 13.56000 1.000 44.52806 201 ILE C CA 1
ATOM 8961 C C . ILE C 1 143 ? -15.85200 -16.13100 13.97400 1.000 43.84714 201 ILE C C 1
ATOM 8962 O O . ILE C 1 143 ? -15.19000 -16.62200 14.89600 1.000 46.56408 201 ILE C O 1
ATOM 8978 N N . LYS C 1 144 ? -15.43800 -15.05500 13.30400 1.000 46.37355 202 LYS C N 1
ATOM 8979 C CA . LYS C 1 144 ? -14.13400 -14.45500 13.56600 1.000 44.24762 202 LYS C CA 1
ATOM 8980 C C . LYS C 1 144 ? -14.05800 -13.85200 14.96200 1.000 45.19207 202 LYS C C 1
ATOM 8981 O O . LYS C 1 144 ? -13.00600 -13.90700 15.60700 1.000 46.05129 202 LYS C O 1
ATOM 9000 N N . TYR C 1 145 ? -15.15300 -13.26700 15.43900 1.000 45.79886 203 TYR C N 1
ATOM 9001 C CA . TYR C 1 145 ? -15.17600 -12.62600 16.74700 1.000 44.58070 203 TYR C CA 1
ATOM 9002 C C . TYR C 1 145 ? -15.45400 -13.60900 17.88200 1.000 45.44681 203 TYR C C 1
ATOM 9003 O O . TYR C 1 145 ? -15.71200 -13.17600 19.01100 1.000 43.36773 203 TYR C O 1
ATOM 9021 N N . GLY C 1 146 ? -15.41200 -14.90800 17.60900 1.000 43.62572 204 GLY C N 1
ATOM 9022 C CA . GLY C 1 146 ? -15.44200 -15.90400 18.66400 1.000 43.42269 204 GLY C CA 1
ATOM 9023 C C . GLY C 1 146 ? -16.81500 -16.26600 19.18100 1.000 43.64472 204 GLY C C 1
ATOM 9024 O O . GLY C 1 146 ? -17.00300 -16.38900 20.39800 1.000 45.45423 204 GLY C O 1
ATOM 9028 N N . ALA C 1 147 ? -17.78400 -16.46100 18.28600 1.000 43.87505 205 ALA C N 1
ATOM 9029 C CA . ALA C 1 147 ? -19.13100 -16.81000 18.71800 1.000 46.43982 205 ALA C CA 1
ATOM 9030 C C . ALA C 1 147 ? -19.28800 -18.30200 18.99300 1.000 45.94781 205 ALA C C 1
ATOM 9031 O O . ALA C 1 147 ? -20.14500 -18.69200 19.79900 1.000 48.40117 205 ALA C O 1
ATOM 9038 N N . ILE C 1 148 ? -18.47200 -19.14200 18.35300 1.000 35.80086 206 ILE C N 1
ATOM 9039 C CA . ILE C 1 148 ? -18.71600 -20.58000 18.38500 1.000 38.43360 206 ILE C CA 1
ATOM 9040 C C . ILE C 1 148 ? -18.52000 -21.13900 19.79000 1.000 41.93417 206 ILE C C 1
ATOM 9041 O O . ILE C 1 148 ? -19.32200 -21.95100 20.25900 1.000 42.97652 206 ILE C O 1
ATOM 9057 N N . ASP C 1 149 ? -17.44800 -20.74400 20.48000 1.000 51.01457 207 ASP C N 1
ATOM 9058 C CA . ASP C 1 149 ? -17.23000 -21.30100 21.81500 1.000 49.34520 207 ASP C CA 1
ATOM 9059 C C . ASP C 1 149 ? -18.34800 -20.93000 22.77800 1.000 45.92912 207 ASP C C 1
ATOM 9060 O O . ASP C 1 149 ? -18.89200 -21.83600 23.43700 1.000 48.93226 207 ASP C O 1
ATOM 9069 N N . PRO C 1 150 ? -18.74400 -19.65900 22.91800 1.000 41.49011 208 PRO C N 1
ATOM 9070 C CA . PRO C 1 150 ? -19.88600 -19.36700 23.80100 1.000 40.88958 208 PRO C CA 1
ATOM 9071 C C . PRO C 1 150 ? -21.16900 -20.04400 23.35500 1.000 42.74820 208 PRO C C 1
ATOM 9072 O O . PRO C 1 150 ? -21.91700 -20.55000 24.19800 1.000 41.27170 208 PRO C O 1
ATOM 9083 N N . LEU C 1 151 ? -21.44800 -20.07400 22.04800 1.000 45.82810 209 LEU C N 1
ATOM 9084 C CA . LEU C 1 151 ? -22.67200 -20.72000 21.58000 1.000 43.76695 209 LEU C CA 1
ATOM 9085 C C . LEU C 1 151 ? -22.69000 -22.20000 21.94500 1.000 45.27872 209 LEU C C 1
ATOM 9086 O O . LEU C 1 151 ? -23.69100 -22.71300 22.45700 1.000 45.85142 209 LEU C O 1
ATOM 9102 N N . LEU C 1 152 ? -21.58700 -22.90700 21.69100 1.000 38.69847 210 LEU C N 1
ATOM 9103 C CA . LEU C 1 152 ? -21.54200 -24.33000 21.99400 1.000 38.04900 210 LEU C CA 1
ATOM 9104 C C . LEU C 1 152 ? -21.58800 -24.58400 23.49500 1.000 41.79859 210 LEU C C 1
ATOM 9105 O O . LEU C 1 152 ? -22.14500 -25.59800 23.93200 1.000 43.82958 210 LEU C O 1
ATOM 9121 N N . ALA C 1 153 ? -21.01400 -23.68600 24.30200 1.000 38.67856 211 ALA C N 1
ATOM 9122 C CA . ALA C 1 153 ? -21.13400 -23.83300 25.75100 1.000 40.21344 211 ALA C CA 1
ATOM 9123 C C . ALA C 1 153 ? -22.57300 -23.63200 26.20800 1.000 39.36178 211 ALA C C 1
ATOM 9124 O O . ALA C 1 153 ? -23.05100 -24.33700 27.10300 1.000 42.76087 211 ALA C O 1
ATOM 9131 N N . LEU C 1 154 ? -23.28100 -22.68000 25.59800 1.000 44.34938 212 LEU C N 1
ATOM 9132 C CA . LEU C 1 154 ? -24.69200 -22.49100 25.90900 1.000 44.02737 212 LEU C CA 1
ATOM 9133 C C . LEU C 1 154 ? -25.51200 -23.70500 25.50300 1.000 51.76263 212 LEU C C 1
ATOM 9134 O O . LEU C 1 154 ? -26.52500 -24.01800 26.13800 1.000 54.25758 212 LEU C O 1
ATOM 9150 N N . LEU C 1 155 ? -25.09200 -24.38900 24.44400 1.000 63.89632 213 LEU C N 1
ATOM 9151 C CA . LEU C 1 155 ? -25.78800 -25.54700 23.90600 1.000 64.58613 213 LEU C CA 1
ATOM 9152 C C . LEU C 1 155 ? -25.27800 -26.86000 24.48700 1.000 64.20817 213 LEU C C 1
ATOM 9153 O O . LEU C 1 155 ? -25.75700 -27.92600 24.08600 1.000 68.90790 213 LEU C O 1
ATOM 9169 N N . ALA C 1 156 ? -24.31300 -26.80900 25.40300 1.000 45.15689 214 ALA C N 1
ATOM 9170 C CA . ALA C 1 156 ? -23.81200 -27.99200 26.08900 1.000 51.36512 214 ALA C CA 1
ATOM 9171 C C . ALA C 1 156 ? -24.36800 -28.14700 27.49900 1.000 58.60747 214 ALA C C 1
ATOM 9172 O O . ALA C 1 156 ? -24.07400 -29.14800 28.16000 1.000 58.57684 214 ALA C O 1
ATOM 9179 N N . VAL C 1 157 ? -25.15900 -27.19100 27.97300 1.000 60.81019 215 VAL C N 1
ATOM 9180 C CA . VAL C 1 157 ? -25.66200 -27.21400 29.34300 1.000 64.28179 215 VAL C CA 1
ATOM 9181 C C . VAL C 1 157 ? -26.79400 -28.22700 29.46300 1.000 72.15018 215 VAL C C 1
ATOM 9182 O O . VAL C 1 157 ? -27.61100 -28.34800 28.54000 1.000 68.35102 215 VAL C O 1
ATOM 9195 N N . PRO C 1 158 ? -26.88000 -28.98700 30.56900 1.000 90.77284 216 PRO C N 1
ATOM 9196 C CA . PRO C 1 158 ? -28.06900 -29.82700 30.78000 1.000 93.68105 216 PRO C CA 1
ATOM 9197 C C . PRO C 1 158 ? -29.28700 -28.96700 31.07600 1.000 95.81250 216 PRO C C 1
ATOM 9198 O O . PRO C 1 158 ? -29.44900 -28.48500 32.20100 1.000 97.90789 216 PRO C O 1
ATOM 9209 N N . ASP C 1 159 ? -30.14300 -28.76500 30.08200 1.000 108.69420 217 ASP C N 1
ATOM 9210 C CA . ASP C 1 159 ? -31.33900 -27.93800 30.21600 1.000 107.90593 217 ASP C CA 1
ATOM 9211 C C . ASP C 1 159 ? -32.57600 -28.81800 30.07100 1.000 109.32963 217 ASP C C 1
ATOM 9212 O O . ASP C 1 159 ? -32.88100 -29.28800 28.97000 1.000 110.57539 217 ASP C O 1
ATOM 9221 N N . MET C 1 160 ? -33.28700 -29.03800 31.17500 1.000 101.51200 218 MET C N 1
ATOM 9222 C CA . MET C 1 160 ? -34.45500 -29.91900 31.21100 1.000 102.22643 218 MET C CA 1
ATOM 9223 C C . MET C 1 160 ? -35.66200 -29.09600 31.65700 1.000 100.09699 218 MET C C 1
ATOM 9224 O O . MET C 1 160 ? -35.93900 -28.96100 32.85200 1.000 100.20420 218 MET C O 1
ATOM 9238 N N . SER C 1 161 ? -36.37800 -28.54700 30.67800 1.000 93.34270 219 SER C N 1
ATOM 9239 C CA . SER C 1 161 ? -37.56200 -27.71900 30.88500 1.000 90.29619 219 SER C CA 1
ATOM 9240 C C . SER C 1 161 ? -38.09200 -27.36300 29.49900 1.000 92.35704 219 SER C C 1
ATOM 9241 O O . SER C 1 161 ? -37.46500 -27.66900 28.48000 1.000 94.13161 219 SER C O 1
ATOM 9249 N N . SER C 1 162 ? -39.25900 -26.71400 29.46700 1.000 84.39278 220 SER C N 1
ATOM 9250 C CA . SER C 1 162 ? -39.78700 -26.23400 28.19200 1.000 81.87668 220 SER C CA 1
ATOM 9251 C C . SER C 1 162 ? -39.06100 -24.97500 27.73100 1.000 78.80067 220 SER C C 1
ATOM 9252 O O . SER C 1 162 ? -38.79300 -24.80900 26.53300 1.000 72.75129 220 SER C O 1
ATOM 9260 N N . LEU C 1 163 ? -38.74400 -24.07600 28.66700 1.000 71.58170 221 LEU C N 1
ATOM 9261 C CA . LEU C 1 163 ? -37.91500 -22.92600 28.32800 1.000 69.30209 221 LEU C CA 1
ATOM 9262 C C . LEU C 1 163 ? -36.58900 -23.39100 27.74900 1.000 66.45195 221 LEU C C 1
ATOM 9263 O O . LEU C 1 163 ? -36.05500 -22.78100 26.81200 1.000 61.70880 221 LEU C O 1
ATOM 9279 N N . ALA C 1 164 ? -36.04300 -24.47300 28.30700 1.000 69.91789 222 ALA C N 1
ATOM 9280 C CA . ALA C 1 164 ? -34.83200 -25.06300 27.75700 1.000 66.06623 222 ALA C CA 1
ATOM 9281 C C . ALA C 1 164 ? -35.05500 -25.52400 26.32800 1.000 63.15786 222 ALA C C 1
ATOM 9282 O O . ALA C 1 164 ? -34.17700 -25.36400 25.47900 1.000 63.84032 222 ALA C O 1
ATOM 9289 N N . GLY C 1 165 ? -36.23100 -26.08000 26.03800 1.000 53.15603 223 GLY C N 1
ATOM 9290 C CA . GLY C 1 165 ? -36.52500 -26.48400 24.67200 1.000 54.77544 223 GLY C CA 1
ATOM 9291 C C . GLY C 1 165 ? -36.55300 -25.31000 23.71100 1.000 50.18013 223 GLY C C 1
ATOM 9292 O O . GLY C 1 165 ? -35.98700 -25.37100 22.61600 1.000 47.30698 223 GLY C O 1
ATOM 9296 N N . GLY C 1 166 ? -37.22000 -24.22300 24.10600 1.000 51.28743 224 GLY C N 1
ATOM 9297 C CA . GLY C 1 166 ? -37.27200 -23.05400 23.24000 1.000 49.81012 224 GLY C CA 1
ATOM 9298 C C . GLY C 1 166 ? -35.90600 -22.43300 23.01300 1.000 49.12910 224 GLY C C 1
ATOM 9299 O O . GLY C 1 166 ? -35.54800 -22.07700 21.88300 1.000 46.69789 224 GLY C O 1
ATOM 9303 N N . TYR C 1 167 ? -35.11900 -22.30300 24.08300 1.000 44.42931 225 TYR C N 1
ATOM 9304 C CA . TYR C 1 167 ? -33.76300 -21.78700 23.94200 1.000 38.93208 225 TYR C CA 1
ATOM 9305 C C . TYR C 1 167 ? -32.90400 -22.72000 23.09400 1.000 39.58251 225 TYR C C 1
ATOM 9306 O O . TYR C 1 167 ? -32.04000 -22.26400 22.33700 1.000 38.15141 225 TYR C O 1
ATOM 9324 N N . LEU C 1 168 ? -33.11600 -24.03100 23.22000 1.000 39.48984 226 LEU C N 1
ATOM 9325 C CA . LEU C 1 168 ? -32.38900 -24.98700 22.39600 1.000 39.32778 226 LEU C CA 1
ATOM 9326 C C . LEU C 1 168 ? -32.73700 -24.80200 20.92600 1.000 42.29748 226 LEU C C 1
ATOM 9327 O O . LEU C 1 168 ? -31.86000 -24.87200 20.05900 1.000 39.96666 226 LEU C O 1
ATOM 9343 N N . ARG C 1 169 ? -34.01600 -24.55700 20.63000 1.000 39.04007 227 ARG C N 1
ATOM 9344 C CA . ARG C 1 169 ? -34.41600 -24.25800 19.25700 1.000 35.07413 227 ARG C CA 1
ATOM 9345 C C . ARG C 1 169 ? -33.72000 -23.00400 18.75000 1.000 34.68494 227 ARG C C 1
ATOM 9346 O O . ARG C 1 169 ? -33.20100 -22.97400 17.62700 1.000 34.78991 227 ARG C O 1
ATOM 9367 N N . ASN C 1 170 ? -33.69800 -21.95800 19.57400 1.000 38.28512 228 ASN C N 1
ATOM 9368 C CA . ASN C 1 170 ? -33.05300 -20.70300 19.19400 1.000 35.03381 228 ASN C CA 1
ATOM 9369 C C . ASN C 1 170 ? -31.57100 -20.91600 18.89400 1.000 32.12793 228 ASN C C 1
ATOM 9370 O O . ASN C 1 170 ? -31.05100 -20.45700 17.86400 1.000 30.43155 228 ASN C O 1
ATOM 9381 N N . LEU C 1 171 ? -30.88200 -21.63600 19.78200 1.000 34.78314 229 LEU C N 1
ATOM 9382 C CA . LEU C 1 171 ? -29.45400 -21.87900 19.62100 1.000 30.48537 229 LEU C CA 1
ATOM 9383 C C . LEU C 1 171 ? -29.17000 -22.73700 18.39400 1.000 33.02981 229 LEU C C 1
ATOM 9384 O O . LEU C 1 171 ? -28.21100 -22.47600 17.65700 1.000 34.23627 229 LEU C O 1
ATOM 9400 N N . THR C 1 172 ? -29.98100 -23.77400 18.16200 1.000 29.55255 230 THR C N 1
ATOM 9401 C CA . THR C 1 172 ? -29.77700 -24.61400 16.99000 1.000 28.86386 230 THR C CA 1
ATOM 9402 C C . THR C 1 172 ? -30.00200 -23.82400 15.70800 1.000 31.22523 230 THR C C 1
ATOM 9403 O O . THR C 1 172 ? -29.28800 -24.01700 14.72100 1.000 30.67170 230 THR C O 1
ATOM 9414 N N . TRP C 1 173 ? -30.99500 -22.93400 15.69700 1.000 33.13519 231 TRP C N 1
ATOM 9415 C CA . TRP C 1 173 ? -31.21200 -22.10300 14.51700 1.000 33.72278 231 TRP C CA 1
ATOM 9416 C C . TRP C 1 173 ? -30.00600 -21.20800 14.24300 1.000 34.17911 231 TRP C C 1
ATOM 9417 O O . TRP C 1 173 ? -29.53700 -21.10500 13.10100 1.000 34.45853 231 TRP C O 1
ATOM 9438 N N . THR C 1 174 ? -29.47700 -20.56000 15.28600 1.000 35.43317 232 THR C N 1
ATOM 9439 C CA . THR C 1 174 ? -28.29700 -19.71600 15.08900 1.000 34.99482 232 THR C CA 1
ATOM 9440 C C . THR C 1 174 ? -27.10700 -20.53700 14.59300 1.000 33.81868 232 THR C C 1
ATOM 9441 O O . THR C 1 174 ? -26.39000 -20.12200 13.67000 1.000 36.58546 232 THR C O 1
ATOM 9452 N N . LEU C 1 175 ? -26.89600 -21.71900 15.17300 1.000 31.91197 233 LEU C N 1
ATOM 9453 C CA . LEU C 1 175 ? -25.78900 -22.57100 14.74200 1.000 35.67861 233 LEU C CA 1
ATOM 9454 C C . LEU C 1 175 ? -25.95500 -23.01700 13.29200 1.000 36.27727 233 LEU C C 1
ATOM 9455 O O . LEU C 1 175 ? -24.99200 -23.00100 12.51100 1.000 38.37297 233 LEU C O 1
ATOM 9471 N N . SER C 1 176 ? -27.17100 -23.40200 12.90300 1.000 33.33015 234 SER C N 1
ATOM 9472 C CA . SER C 1 176 ? -27.39500 -23.83500 11.52900 1.000 34.70046 234 SER C CA 1
ATOM 9473 C C . SER C 1 176 ? -27.15200 -22.69100 10.55500 1.000 32.34069 234 SER C C 1
ATOM 9474 O O . SER C 1 176 ? -26.62800 -22.90400 9.45800 1.000 35.17184 234 SER C O 1
ATOM 9482 N N . ASN C 1 177 ? -27.53100 -21.46700 10.93300 1.000 33.41558 235 ASN C N 1
ATOM 9483 C CA . ASN C 1 177 ? -27.19300 -20.33100 10.08000 1.000 38.16365 235 ASN C CA 1
ATOM 9484 C C . ASN C 1 177 ? -25.68600 -20.11700 10.01400 1.000 36.52582 235 ASN C C 1
ATOM 9485 O O . ASN C 1 177 ? -25.17400 -19.63100 9.00100 1.000 38.17640 235 ASN C O 1
ATOM 9496 N N . LEU C 1 178 ? -24.96000 -20.47000 11.07500 1.000 42.80451 236 LEU C N 1
ATOM 9497 C CA . LEU C 1 178 ? -23.50200 -20.40900 10.99800 1.000 44.17993 236 LEU C CA 1
ATOM 9498 C C . LEU C 1 178 ? -22.92500 -21.52100 10.12700 1.000 41.90494 236 LEU C C 1
ATOM 9499 O O . LEU C 1 178 ? -21.77000 -21.42100 9.69800 1.000 36.85690 236 LEU C O 1
ATOM 9515 N N . CYS C 1 179 ? -23.69400 -22.57600 9.86500 1.000 44.54875 237 CYS C N 1
ATOM 9516 C CA . CYS C 1 179 ? -23.26900 -23.62600 8.94400 1.000 44.00402 237 CYS C CA 1
ATOM 9517 C C . CYS C 1 179 ? -23.71800 -23.37800 7.50500 1.000 45.24404 237 CYS C C 1
ATOM 9518 O O . CYS C 1 179 ? -23.46000 -24.22000 6.63600 1.000 43.09601 237 CYS C O 1
ATOM 9526 N N . ARG C 1 180 ? -24.36000 -22.24600 7.23300 1.000 38.96549 238 ARG C N 1
ATOM 9527 C CA . ARG C 1 180 ? -25.10200 -22.01500 6.00100 1.000 36.94768 238 ARG C CA 1
ATOM 9528 C C . ARG C 1 180 ? -24.30300 -21.17700 5.00500 1.000 33.96707 238 ARG C C 1
ATOM 9529 O O . ARG C 1 180 ? -23.27800 -20.57900 5.33100 1.000 33.19336 238 ARG C O 1
ATOM 9550 N N . ASN C 1 181 ? -24.78600 -21.16900 3.75900 1.000 45.84264 239 ASN C N 1
ATOM 9551 C CA . ASN C 1 181 ? -24.29400 -20.30200 2.69000 1.000 40.96494 239 ASN C CA 1
ATOM 9552 C C . ASN C 1 181 ? -22.94200 -20.74600 2.13800 1.000 43.70149 239 ASN C C 1
ATOM 9553 O O . ASN C 1 181 ? -22.23600 -21.53900 2.76900 1.000 43.60197 239 ASN C O 1
ATOM 9564 N N . LYS C 1 182 ? -22.58000 -20.25100 0.94900 1.000 62.14813 240 LYS C N 1
ATOM 9565 C CA . LYS C 1 182 ? -21.36100 -20.66900 0.26600 1.000 62.25640 240 LYS C CA 1
ATOM 9566 C C . LYS C 1 182 ? -20.73600 -19.46500 -0.43300 1.000 57.10441 240 LYS C C 1
ATOM 9567 O O . LYS C 1 182 ? -21.24700 -18.34400 -0.35700 1.000 59.45624 240 LYS C O 1
ATOM 9586 N N . ASN C 1 183 ? -19.61800 -19.71000 -1.13300 1.000 67.08810 241 ASN C N 1
ATOM 9587 C CA . ASN C 1 183 ? -18.85300 -18.68700 -1.84700 1.000 70.48380 241 ASN C CA 1
ATOM 9588 C C . ASN C 1 183 ? -18.73600 -17.41500 -1.01200 1.000 71.43319 241 ASN C C 1
ATOM 9589 O O . ASN C 1 183 ? -19.32400 -16.37900 -1.35300 1.000 76.13389 241 ASN C O 1
ATOM 9600 N N . PRO C 1 184 ? -17.97800 -17.46000 0.09100 1.000 47.17877 242 PRO C N 1
ATOM 9601 C CA . PRO C 1 184 ? -17.23200 -18.62200 0.58500 1.000 46.46907 242 PRO C CA 1
ATOM 9602 C C . PRO C 1 184 ? -18.04700 -19.48100 1.54200 1.000 49.89129 242 PRO C C 1
ATOM 9603 O O . PRO C 1 184 ? -19.03000 -19.02800 2.12300 1.000 50.78080 242 PRO C O 1
ATOM 9614 N N . ALA C 1 185 ? -17.65300 -20.72900 1.71800 1.000 49.52686 243 ALA C N 1
ATOM 9615 C CA . ALA C 1 185 ? -18.26100 -21.61500 2.69700 1.000 49.22592 243 ALA C CA 1
ATOM 9616 C C . ALA C 1 185 ? -17.59600 -21.42600 4.05200 1.000 47.61794 243 ALA C C 1
ATOM 9617 O O . ALA C 1 185 ? -16.49200 -20.87800 4.14200 1.000 52.31896 243 ALA C O 1
ATOM 9624 N N . PRO C 1 186 ? -18.24100 -21.85800 5.13000 1.000 41.55859 244 PRO C N 1
ATOM 9625 C CA . PRO C 1 186 ? -17.66800 -21.65300 6.46700 1.000 44.30402 244 PRO C CA 1
ATOM 9626 C C . PRO C 1 186 ? -16.25900 -22.21100 6.54200 1.000 46.32660 244 PRO C C 1
ATOM 9627 O O . PRO C 1 186 ? -15.96400 -23.25400 5.93900 1.000 45.77202 244 PRO C O 1
ATOM 9638 N N . PRO C 1 187 ? -15.35700 -21.54900 7.26500 1.000 50.32403 245 PRO C N 1
ATOM 9639 C CA . PRO C 1 187 ? -13.99400 -22.08000 7.39000 1.000 50.65049 245 PRO C CA 1
ATOM 9640 C C . PRO C 1 187 ? -14.00800 -23.48000 7.98300 1.000 50.26329 245 PRO C C 1
ATOM 9641 O O . PRO C 1 187 ? -14.80500 -23.79300 8.86900 1.000 52.70769 245 PRO C O 1
ATOM 9652 N N . LEU C 1 188 ? -13.11300 -24.33100 7.47700 1.000 51.00251 246 LEU C N 1
ATOM 9653 C CA . LEU C 1 188 ? -13.12100 -25.73300 7.87900 1.000 52.06686 246 LEU C CA 1
ATOM 9654 C C . LEU C 1 188 ? -12.89300 -25.88700 9.37700 1.000 49.87449 246 LEU C C 1
ATOM 9655 O O . LEU C 1 188 ? -13.47000 -26.77700 10.00800 1.000 51.78881 246 LEU C O 1
ATOM 9671 N N . ASP C 1 189 ? -12.04300 -25.04500 9.96400 1.000 70.96679 247 ASP C N 1
ATOM 9672 C CA . ASP C 1 189 ? -11.83500 -25.11400 11.40700 1.000 75.50861 247 ASP C CA 1
ATOM 9673 C C . ASP C 1 189 ? -13.15300 -24.93200 12.15300 1.000 76.23260 247 ASP C C 1
ATOM 9674 O O . ASP C 1 189 ? -13.43400 -25.64500 13.12500 1.000 73.06287 247 ASP C O 1
ATOM 9683 N N . ALA C 1 190 ? -13.99000 -23.99900 11.69100 1.000 40.14842 248 ALA C N 1
ATOM 9684 C CA . ALA C 1 190 ? -15.28600 -23.79400 12.32700 1.000 36.70730 248 ALA C CA 1
ATOM 9685 C C . ALA C 1 190 ? -16.18200 -25.01500 12.16500 1.000 35.25499 248 ALA C C 1
ATOM 9686 O O . ALA C 1 190 ? -16.87700 -25.40700 13.10600 1.000 37.40387 248 ALA C O 1
ATOM 9693 N N . VAL C 1 191 ? -16.19200 -25.62600 10.98000 1.000 39.20860 249 VAL C N 1
ATOM 9694 C CA . VAL C 1 191 ? -17.03100 -26.80200 10.76400 1.000 41.27254 249 VAL C CA 1
ATOM 9695 C C . VAL C 1 191 ? -16.58400 -27.94700 11.66500 1.000 38.84925 249 VAL C C 1
ATOM 9696 O O . VAL C 1 191 ? -17.41000 -28.67200 12.23600 1.000 37.78001 249 VAL C O 1
ATOM 9709 N N . GLU C 1 192 ? -15.26900 -28.13100 11.80200 1.000 63.11904 250 GLU C N 1
ATOM 9710 C CA . GLU C 1 192 ? -14.75000 -29.17400 12.67700 1.000 65.11593 250 GLU C CA 1
ATOM 9711 C C . GLU C 1 192 ? -15.07000 -28.87900 14.13700 1.000 64.18011 250 GLU C C 1
ATOM 9712 O O . GLU C 1 192 ? -15.27700 -29.80500 14.93000 1.000 62.53950 250 GLU C O 1
ATOM 9724 N N . GLN C 1 193 ? -15.10900 -27.60000 14.50700 1.000 41.26827 251 GLN C N 1
ATOM 9725 C CA . GLN C 1 193 ? -15.48200 -27.22900 15.86500 1.000 43.48959 251 GLN C CA 1
ATOM 9726 C C . GLN C 1 193 ? -16.97300 -27.41800 16.11500 1.000 45.10966 251 GLN C C 1
ATOM 9727 O O . GLN C 1 193 ? -17.38400 -27.67600 17.25200 1.000 43.01607 251 GLN C O 1
ATOM 9741 N N . ILE C 1 194 ? -17.78700 -27.29700 15.07000 1.000 44.27276 252 ILE C N 1
ATOM 9742 C CA . ILE C 1 194 ? -19.23400 -27.34300 15.22300 1.000 38.81039 252 ILE C CA 1
ATOM 9743 C C . ILE C 1 194 ? -19.78300 -28.76200 15.16700 1.000 41.28567 252 ILE C C 1
ATOM 9744 O O . ILE C 1 194 ? -20.76300 -29.07000 15.85200 1.000 46.70488 252 ILE C O 1
ATOM 9760 N N . LEU C 1 195 ? -19.17500 -29.63300 14.36700 1.000 48.32598 253 LEU C N 1
ATOM 9761 C CA . LEU C 1 195 ? -19.81600 -30.90400 14.04300 1.000 48.68557 253 LEU C CA 1
ATOM 9762 C C . LEU C 1 195 ? -20.17000 -31.75400 15.25800 1.000 44.35832 253 LEU C C 1
ATOM 9763 O O . LEU C 1 195 ? -21.28700 -32.30100 15.28300 1.000 42.86880 253 LEU C O 1
ATOM 9779 N N . PRO C 1 196 ? -19.30500 -31.92500 16.26300 1.000 40.51805 254 PRO C N 1
ATOM 9780 C CA . PRO C 1 196 ? -19.68500 -32.78900 17.39700 1.000 41.55537 254 PRO C CA 1
ATOM 9781 C C . PRO C 1 196 ? -20.98900 -32.37000 18.04600 1.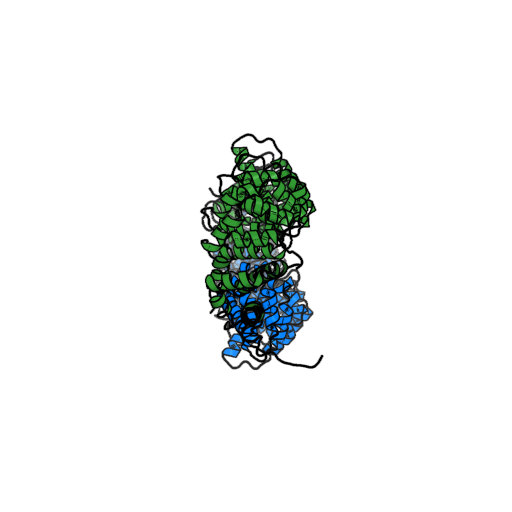000 41.50035 254 PRO C C 1
ATOM 9782 O O . PRO C 1 196 ? -21.83100 -33.21700 18.37300 1.000 44.42401 254 PRO C O 1
ATOM 9793 N N . THR C 1 197 ? -21.18300 -31.06500 18.22400 1.000 40.98098 255 THR C N 1
ATOM 9794 C CA . THR C 1 197 ? -22.41600 -30.57300 18.82200 1.000 39.97102 255 THR C CA 1
ATOM 9795 C C . THR C 1 197 ? -23.61800 -30.85500 17.92900 1.000 41.42672 255 THR C C 1
ATOM 9796 O O . THR C 1 197 ? -24.70900 -31.14900 18.42800 1.000 41.10524 255 THR C O 1
ATOM 9807 N N . LEU C 1 198 ? -23.45100 -30.75300 16.60900 1.000 51.20803 256 LEU C N 1
ATOM 9808 C CA . LEU C 1 198 ? -24.54900 -31.10100 15.71100 1.000 52.92329 256 LEU C CA 1
ATOM 9809 C C . LEU C 1 198 ? -24.90500 -32.57700 15.84700 1.000 54.68346 256 LEU C C 1
ATOM 9810 O O . LEU C 1 198 ? -26.08700 -32.94500 15.86700 1.000 53.93288 256 LEU C O 1
ATOM 9826 N N . VAL C 1 199 ? -23.88800 -33.43500 15.96000 1.000 47.22485 257 VAL C N 1
ATOM 9827 C CA . VAL C 1 199 ? -24.13500 -34.85900 16.16900 1.000 44.34879 257 VAL C CA 1
ATOM 9828 C C . VAL C 1 199 ? -24.93400 -35.06700 17.44900 1.000 46.96149 257 VAL C C 1
ATOM 9829 O O . VAL C 1 199 ? -25.92000 -35.81200 17.47500 1.000 45.76029 257 VAL C O 1
ATOM 9842 N N . ARG C 1 200 ? -24.52000 -34.40400 18.53100 1.000 51.81828 258 ARG C N 1
ATOM 9843 C CA A ARG C 1 200 ? -25.23100 -34.53800 19.79900 0.516 51.97695 258 ARG C CA 1
ATOM 9844 C CA B ARG C 1 200 ? -25.23300 -34.54800 19.79600 0.484 51.97767 258 ARG C CA 1
ATOM 9845 C C . ARG C 1 200 ? -26.67700 -34.07100 19.66800 1.000 51.89706 258 ARG C C 1
ATOM 9846 O O . ARG C 1 200 ? -27.61000 -34.76400 20.09300 1.000 52.74558 258 ARG C O 1
ATOM 9887 N N . LEU C 1 201 ? -26.88200 -32.88700 19.08300 1.000 42.49483 259 LEU C N 1
ATOM 9888 C CA . LEU C 1 201 ? -28.23600 -32.36600 18.92700 1.000 44.13372 259 LEU C CA 1
ATOM 9889 C C . LEU C 1 201 ? -29.10400 -33.30800 18.10800 1.000 45.15393 259 LEU C C 1
ATOM 9890 O O . LEU C 1 201 ? -30.31300 -33.40500 18.34400 1.000 42.26316 259 LEU C O 1
ATOM 9906 N N . LEU C 1 202 ? -28.50800 -34.00700 17.14100 1.000 53.27327 260 LEU C N 1
ATOM 9907 C CA . LEU C 1 202 ? -29.28100 -34.91300 16.30200 1.000 56.43380 260 LEU C CA 1
ATOM 9908 C C . LEU C 1 202 ? -29.93400 -36.03100 17.10600 1.000 53.49508 260 LEU C C 1
ATOM 9909 O O . LEU C 1 202 ? -30.84500 -36.69300 16.59600 1.000 50.90619 260 LEU C O 1
ATOM 9925 N N . HIS C 1 203 ? -29.48600 -36.26100 18.34100 1.000 51.62128 261 HIS C N 1
ATOM 9926 C CA . HIS C 1 203 ? -30.04800 -37.29100 19.20400 1.000 53.94827 261 HIS C CA 1
ATOM 9927 C C . HIS C 1 203 ? -31.05300 -36.72800 20.20500 1.000 55.43886 261 HIS C C 1
ATOM 9928 O O . HIS C 1 203 ? -31.35700 -37.38300 21.20800 1.000 53.87126 261 HIS C O 1
ATOM 9942 N N . HIS C 1 204 ? -31.56700 -35.52700 19.95600 1.000 58.43293 262 HIS C N 1
ATOM 9943 C CA . HIS C 1 204 ? -32.62400 -34.95500 20.77300 1.000 54.62219 262 H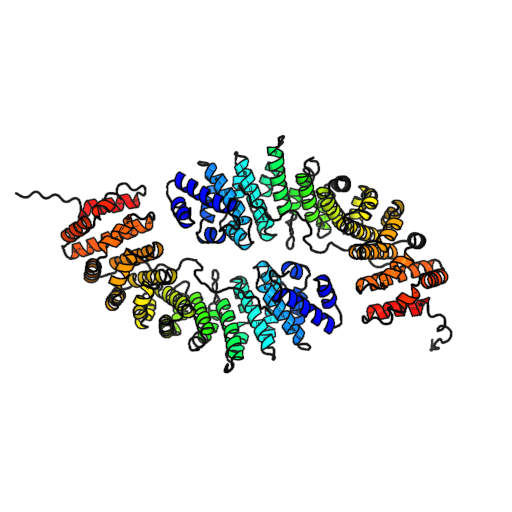IS C CA 1
ATOM 9944 C C . HIS C 1 204 ? -33.98900 -35.36800 20.23300 1.000 55.97560 262 HIS C C 1
ATOM 9945 O O . HIS C 1 204 ? -34.12300 -35.86200 19.11200 1.000 60.78029 262 HIS C O 1
ATOM 9959 N N . ASN C 1 205 ? -35.01400 -35.16600 21.05700 1.000 57.32389 263 ASN C N 1
ATOM 9960 C CA . ASN C 1 205 ? -36.38100 -35.50900 20.69500 1.000 54.97346 263 ASN C CA 1
ATOM 9961 C C . ASN C 1 205 ? -37.17400 -34.33000 20.14700 1.000 57.99525 263 ASN C C 1
ATOM 9962 O O . ASN C 1 205 ? -38.26700 -34.53700 19.61200 1.000 58.98929 263 ASN C O 1
ATOM 9973 N N . ASP C 1 206 ? -36.65500 -33.11100 20.25300 1.000 51.67615 264 ASP C N 1
ATOM 9974 C CA . ASP C 1 206 ? -37.38600 -31.94600 19.77500 1.000 50.88486 264 ASP C CA 1
ATOM 9975 C C . ASP C 1 206 ? -37.41100 -31.93300 18.25000 1.000 51.49989 264 ASP C C 1
ATOM 9976 O O . ASP C 1 206 ? -36.36300 -31.98900 17.59800 1.000 47.79637 264 ASP C O 1
ATOM 9985 N N . LEU C 1 207 ? -38.62000 -31.85800 17.68400 1.000 51.74695 265 LEU C N 1
ATOM 9986 C CA . LEU C 1 207 ? -38.76700 -31.91800 16.23300 1.000 47.89463 265 LEU C CA 1
ATOM 9987 C C . LEU C 1 207 ? -38.13300 -30.70900 15.55700 1.000 48.94792 265 LEU C C 1
ATOM 9988 O O . LEU C 1 207 ? -37.47600 -30.84900 14.52100 1.000 51.45236 265 LEU C O 1
ATOM 10004 N N . GLU C 1 208 ? -38.32200 -29.51400 16.12000 1.000 49.72563 266 GLU C N 1
ATOM 10005 C CA . GLU C 1 208 ? -37.71900 -28.32300 15.53200 1.000 48.06897 266 GLU C CA 1
ATOM 10006 C C . GLU C 1 208 ? -36.19600 -28.37800 15.62100 1.000 47.20573 266 GLU C C 1
ATOM 10007 O O . GLU C 1 208 ? -35.49800 -28.02100 14.66400 1.000 47.69628 266 GLU C O 1
ATOM 10019 N N . VAL C 1 209 ? -35.66500 -28.81100 16.76700 1.000 40.62271 267 VAL C N 1
ATOM 10020 C CA . VAL C 1 209 ? -34.21800 -28.93800 16.91600 1.000 40.94897 267 VAL C CA 1
ATOM 10021 C C . VAL C 1 209 ? -33.67200 -29.94800 15.91500 1.000 40.59233 267 VAL C C 1
ATOM 10022 O O . VAL C 1 209 ? -32.65300 -29.70800 15.25800 1.000 43.25515 267 VAL C O 1
ATOM 10035 N N . LEU C 1 210 ? -34.33500 -31.10100 15.79300 1.000 41.53024 268 LEU C N 1
ATOM 10036 C CA . LEU C 1 210 ? -33.88900 -32.10400 14.83000 1.000 42.87171 268 LEU C CA 1
ATOM 10037 C C . LEU C 1 210 ? -33.92600 -31.55600 13.40700 1.000 41.02861 268 LEU C C 1
ATOM 10038 O O . LEU C 1 210 ? -33.00100 -31.79100 12.62000 1.000 45.47688 268 LEU C O 1
ATOM 10054 N N . ALA C 1 211 ? -34.98600 -30.82400 13.05800 1.000 27.30455 269 ALA C N 1
ATOM 10055 C CA . ALA C 1 211 ? -35.09500 -30.27200 11.71300 1.000 29.17066 269 ALA C CA 1
ATOM 10056 C C . ALA C 1 211 ? -33.96800 -29.28500 11.43100 1.000 28.73213 269 ALA C C 1
ATOM 10057 O O . ALA C 1 211 ? -33.31300 -29.35300 10.38300 1.000 27.32165 269 ALA C O 1
ATOM 10064 N N . ASP C 1 212 ? -33.73100 -28.35200 12.35600 1.000 38.74146 270 ASP C N 1
ATOM 10065 C CA . ASP C 1 212 ? -32.66700 -27.37400 12.15300 1.000 40.63165 270 ASP C CA 1
ATOM 10066 C C . ASP C 1 212 ? -31.29900 -28.04600 12.09900 1.000 42.12892 270 ASP C C 1
ATOM 10067 O O . ASP C 1 212 ? -30.42800 -27.64000 11.31800 1.000 42.89576 270 ASP C O 1
ATOM 10076 N N . THR C 1 213 ? -31.09000 -29.08400 12.91000 1.000 36.28689 271 THR C N 1
ATOM 10077 C CA . THR C 1 213 ? -29.80500 -29.77300 12.90100 1.000 36.25214 271 THR C CA 1
ATOM 10078 C C . THR C 1 213 ? -29.58900 -30.49900 11.57900 1.000 37.72366 271 THR C C 1
ATOM 10079 O O . THR C 1 213 ? -28.48900 -30.46000 11.01100 1.000 35.90562 271 THR C O 1
ATOM 10090 N N . CYS C 1 214 ? -30.63200 -31.15500 11.06400 1.000 39.03574 272 CYS C N 1
ATOM 10091 C CA . CYS C 1 214 ? -30.52200 -31.79900 9.76100 1.000 38.89843 272 CYS C CA 1
ATOM 10092 C C . CYS C 1 214 ? -30.27400 -30.77400 8.66000 1.000 42.10128 272 CYS C C 1
ATOM 10093 O O . CYS C 1 214 ? -29.52100 -31.03700 7.71500 1.000 41.02759 272 CYS C O 1
ATOM 10101 N N . TRP C 1 215 ? -30.90400 -29.60100 8.75800 1.000 37.86719 273 TRP C N 1
ATOM 10102 C CA . TRP C 1 215 ? -30.65400 -28.55500 7.77200 1.000 34.94187 273 TRP C CA 1
ATOM 10103 C C . TRP C 1 215 ? -29.20300 -28.08600 7.82000 1.000 34.96864 273 TRP C C 1
ATOM 10104 O O . TRP C 1 215 ? -28.58700 -27.83500 6.77600 1.000 35.97794 273 TRP C O 1
ATOM 10125 N N . ALA C 1 216 ? -28.64300 -27.95100 9.02200 1.000 35.52849 274 ALA C N 1
ATOM 10126 C CA . ALA C 1 216 ? -27.22900 -27.60400 9.12900 1.000 36.17099 274 ALA C CA 1
ATOM 10127 C C . ALA C 1 216 ? -26.35700 -28.67400 8.48300 1.000 39.46013 274 ALA C C 1
ATOM 10128 O O . ALA C 1 216 ? -25.39800 -28.36100 7.76000 1.000 35.46238 274 ALA C O 1
ATOM 10135 N N . ILE C 1 217 ? -26.67400 -29.94700 8.74000 1.000 39.88565 275 ILE C N 1
ATOM 10136 C CA . ILE C 1 217 ? -25.92600 -31.03600 8.12000 1.000 37.68805 275 ILE C CA 1
ATOM 10137 C C . ILE C 1 217 ? -26.00300 -30.93100 6.60000 1.000 42.32831 275 ILE C C 1
ATOM 10138 O O . ILE C 1 217 ? -25.00200 -31.11700 5.89500 1.000 40.82466 275 ILE C O 1
ATOM 10154 N N . SER C 1 218 ? -27.19100 -30.62800 6.07200 1.000 42.27973 276 SER C N 1
ATOM 10155 C CA . SER C 1 218 ? -27.35700 -30.54700 4.62400 1.000 40.61135 276 SER C CA 1
ATOM 10156 C C . SER C 1 218 ? -26.57400 -29.37500 4.04200 1.000 41.54180 276 SER C C 1
ATOM 10157 O O . SER C 1 218 ? -26.03200 -29.47400 2.93400 1.000 41.86312 276 SER C O 1
ATOM 10165 N N . TYR C 1 219 ? -26.50700 -28.25400 4.76300 1.000 39.17473 277 TYR C N 1
ATOM 10166 C CA . TYR C 1 219 ? -25.63900 -27.16300 4.32400 1.000 37.21580 277 TYR C CA 1
ATOM 10167 C C . TYR C 1 219 ? -24.18800 -27.63100 4.26500 1.000 36.51826 277 TYR C C 1
ATOM 10168 O O . TYR C 1 219 ? -23.47500 -27.38400 3.28700 1.000 35.36444 277 TYR C O 1
ATOM 10186 N N . LEU C 1 220 ? -23.73100 -28.29800 5.32700 1.000 29.44073 278 LEU C N 1
ATOM 10187 C CA . LEU C 1 220 ? -22.32300 -28.67100 5.41500 1.000 29.49389 278 LEU C CA 1
ATOM 10188 C C . LEU C 1 220 ? -21.94400 -29.73400 4.39300 1.000 29.05114 278 LEU C C 1
ATOM 10189 O O . LEU C 1 220 ? -20.77300 -29.82800 4.00600 1.000 30.11162 278 LEU C O 1
ATOM 10205 N N . THR C 1 221 ? -22.90500 -30.54700 3.95900 1.000 37.64972 279 THR C N 1
ATOM 10206 C CA . THR C 1 221 ? -22.62900 -31.60900 3.00300 1.000 36.38385 279 THR C CA 1
ATOM 10207 C C . THR C 1 221 ? -22.73200 -31.16600 1.54700 1.000 34.78921 279 THR C C 1
ATOM 10208 O O . THR C 1 221 ? -22.32300 -31.92400 0.66300 1.000 37.13002 279 THR C O 1
ATOM 10219 N N . ASP C 1 222 ? -23.25500 -29.97000 1.27200 1.000 48.72354 280 ASP C N 1
ATOM 10220 C CA . ASP C 1 222 ? -23.42500 -29.49900 -0.10400 1.000 53.89435 280 ASP C CA 1
ATOM 10221 C C . ASP C 1 222 ? -22.16200 -28.75500 -0.52100 1.000 56.72998 280 ASP C C 1
ATOM 10222 O O . ASP C 1 222 ? -22.03200 -27.54600 -0.32400 1.000 56.70703 280 ASP C O 1
ATOM 10231 N N . GLY C 1 223 ? -21.22300 -29.48500 -1.12000 1.000 37.01945 281 GLY C N 1
ATOM 10232 C CA . GLY C 1 223 ? -19.96600 -28.91300 -1.53400 1.000 33.94237 281 GLY C CA 1
ATOM 10233 C C . GLY C 1 223 ? -18.98200 -29.97200 -1.97900 1.000 34.62039 281 GLY C C 1
ATOM 10234 O O . GLY C 1 223 ? -19.36700 -31.08500 -2.34600 1.000 38.19693 281 GLY C O 1
ATOM 10238 N N . PRO C 1 224 ? -17.68900 -29.64900 -1.96200 1.000 38.98938 282 PRO C N 1
ATOM 10239 C CA . PRO C 1 224 ? -16.68800 -30.63900 -2.37400 1.000 37.29700 282 PRO C CA 1
ATOM 10240 C C . PRO C 1 224 ? -16.66900 -31.82800 -1.42700 1.000 37.43813 282 PRO C C 1
ATOM 10241 O O . PRO C 1 224 ? -17.18700 -31.77900 -0.30900 1.000 40.25576 282 PRO C O 1
ATOM 10252 N N . ASN C 1 225 ? -16.04800 -32.91100 -1.89200 1.000 42.37603 283 ASN C N 1
ATOM 10253 C CA . ASN C 1 225 ? -16.04400 -34.15500 -1.13500 1.000 46.32089 283 ASN C CA 1
ATOM 10254 C C . ASN C 1 225 ? -15.24500 -34.05500 0.15700 1.000 48.25797 283 ASN C C 1
ATOM 10255 O O . ASN C 1 225 ? -15.41500 -34.90100 1.04000 1.000 50.44059 283 ASN C O 1
ATOM 10266 N N . GLU C 1 226 ? -14.39600 -33.03600 0.29800 1.000 55.59836 284 GLU C N 1
ATOM 10267 C CA . GLU C 1 226 ? -13.65200 -32.87000 1.54200 1.000 55.61559 284 GLU C CA 1
ATOM 10268 C C . GLU C 1 226 ? -14.60800 -32.56800 2.69700 1.000 60.08923 284 GLU C C 1
ATOM 10269 O O . GLU C 1 226 ? -14.47700 -33.12800 3.79700 1.000 58.55711 284 GLU C O 1
ATOM 10281 N N . ARG C 1 227 ? -15.59900 -31.70600 2.45200 1.000 51.99961 285 ARG C N 1
ATOM 10282 C CA . ARG C 1 227 ? -16.58700 -31.39000 3.47900 1.000 51.79021 285 ARG C CA 1
ATOM 10283 C C . ARG C 1 227 ? -17.48000 -32.59000 3.77500 1.000 52.30853 285 ARG C C 1
ATOM 10284 O O . ARG C 1 227 ? -17.83700 -32.84000 4.93600 1.000 54.71538 285 ARG C O 1
ATOM 10305 N N . ILE C 1 228 ? -17.87100 -33.32900 2.73500 1.000 44.66328 286 ILE C N 1
ATOM 10306 C CA . ILE C 1 228 ? -18.62900 -34.55400 2.95100 1.000 45.27981 286 ILE C CA 1
ATOM 10307 C C . ILE C 1 228 ? -17.83900 -35.50800 3.83600 1.000 46.92017 286 ILE C C 1
ATOM 10308 O O . ILE C 1 228 ? -18.40100 -36.17200 4.71200 1.000 45.02423 286 ILE C O 1
ATOM 10324 N N . GLU C 1 229 ? -16.52400 -35.59500 3.61900 1.000 48.75153 287 GLU C N 1
ATOM 10325 C CA . GLU C 1 229 ? -15.69200 -36.45500 4.45400 1.000 50.06028 287 GLU C CA 1
ATOM 10326 C C . GLU C 1 229 ? -15.69000 -35.96900 5.89800 1.000 50.50303 287 GLU C C 1
ATOM 10327 O O . GLU C 1 229 ? -15.78000 -36.77300 6.83400 1.000 49.21998 287 GLU C O 1
ATOM 10339 N N . MET C 1 230 ? -15.57800 -34.65400 6.09900 1.000 52.85906 288 MET C N 1
ATOM 10340 C CA . MET C 1 230 ? -15.65900 -34.11300 7.45400 1.000 48.75410 288 MET C CA 1
ATOM 10341 C C . MET C 1 230 ? -16.94500 -34.56300 8.13600 1.000 47.22136 288 MET C C 1
ATOM 10342 O O . MET C 1 230 ? -16.92400 -35.08200 9.25700 1.000 51.94132 288 MET C O 1
ATOM 10356 N N . VAL C 1 231 ? -18.08000 -34.37300 7.46100 1.000 41.31133 289 VAL C N 1
ATOM 10357 C CA . VAL C 1 231 ? -19.36700 -34.71900 8.06400 1.000 38.13223 289 VAL C CA 1
ATOM 10358 C C . VAL C 1 231 ? -19.45700 -36.22000 8.32200 1.000 36.88217 289 VAL C C 1
ATOM 10359 O O . VAL C 1 231 ? -19.94200 -36.65800 9.37100 1.000 35.23827 289 VAL C O 1
ATOM 10372 N N . VAL C 1 232 ? -18.99300 -37.03100 7.37000 1.000 37.86818 290 VAL C N 1
ATOM 10373 C CA . VAL C 1 232 ? -19.15100 -38.47700 7.46400 1.000 37.84387 290 VAL C CA 1
ATOM 10374 C C . VAL C 1 232 ? -18.27400 -39.05200 8.56400 1.000 38.88842 290 VAL C C 1
ATOM 10375 O O . VAL C 1 232 ? -18.63600 -40.05400 9.19300 1.000 38.04285 290 VAL C O 1
ATOM 10388 N N . LYS C 1 233 ? -17.11400 -38.44400 8.81900 1.000 47.59156 291 LYS C N 1
ATOM 10389 C CA . LYS C 1 233 ? -16.22000 -38.97200 9.83900 1.000 44.20724 291 LYS C CA 1
ATOM 10390 C C . LYS C 1 233 ? -16.85000 -38.91700 11.22600 1.000 46.23294 291 LYS C C 1
ATOM 10391 O O . LYS C 1 233 ? -16.46300 -39.69900 12.10400 1.000 48.57001 291 LYS C O 1
ATOM 10410 N N . THR C 1 234 ? -17.81000 -38.01600 11.44300 1.000 41.56287 292 THR C N 1
ATOM 10411 C CA . THR C 1 234 ? -18.43000 -37.90600 12.75900 1.000 41.63983 292 THR C CA 1
ATOM 10412 C C . THR C 1 234 ? -19.24300 -39.14800 13.10800 1.000 46.07111 292 THR C C 1
ATOM 10413 O O . THR C 1 234 ? -19.43100 -39.45000 14.29200 1.000 48.17437 292 THR C O 1
ATOM 10424 N N . GLY C 1 235 ? -19.73800 -39.86800 12.10300 1.000 42.38213 293 GLY C N 1
ATOM 10425 C CA . GLY C 1 235 ? -20.53400 -41.05400 12.33800 1.000 38.86245 293 GLY C CA 1
ATOM 10426 C C . GLY C 1 235 ? -22.02600 -40.82500 12.37500 1.000 41.16758 293 GLY C C 1
ATOM 10427 O O . GLY C 1 235 ? -22.74700 -41.64300 12.96000 1.000 42.93820 293 GLY C O 1
ATOM 10431 N N . VAL C 1 236 ? -22.51600 -39.74100 11.76400 1.000 41.34299 294 VAL C N 1
ATOM 10432 C CA . VAL C 1 236 ? -23.93200 -39.40800 11.85500 1.000 39.34816 294 VAL C CA 1
ATOM 10433 C C . VAL C 1 236 ? -24.80300 -40.13200 10.83500 1.000 39.32139 294 VAL C C 1
ATOM 10434 O O . VAL C 1 236 ? -26.02600 -40.18600 11.01200 1.000 41.27504 294 VAL C O 1
ATOM 10447 N N . VAL C 1 237 ? -24.21800 -40.67600 9.76400 1.000 38.20871 295 VAL C N 1
ATOM 10448 C CA . VAL C 1 237 ? -25.03600 -41.16100 8.64900 1.000 42.10797 295 VAL C CA 1
ATOM 10449 C C . VAL C 1 237 ? -26.06600 -42.17800 9.11100 1.000 37.77095 295 VAL C C 1
ATOM 10450 O O . VAL C 1 237 ? -27.22200 -42.10400 8.66600 1.000 38.94451 295 VAL C O 1
ATOM 10463 N N . PRO C 1 238 ? -25.74100 -43.14900 9.97000 1.000 31.97789 296 PRO C N 1
ATOM 10464 C CA . PRO C 1 238 ? -26.78900 -44.07400 10.44100 1.000 33.92672 296 PRO C CA 1
ATOM 10465 C C . PRO C 1 238 ? -27.97200 -43.36000 11.07400 1.000 33.06250 296 PRO C C 1
ATOM 10466 O O . PRO C 1 238 ? -29.13300 -43.68600 10.77300 1.000 38.52926 296 PRO C O 1
ATOM 10477 N N . HIS C 1 239 ? -27.71600 -42.36800 11.92800 1.000 38.39931 297 HIS C N 1
ATOM 10478 C CA . HIS C 1 239 ? -28.82900 -41.64000 12.52200 1.000 36.56734 297 HIS C CA 1
ATOM 10479 C C . HIS C 1 239 ? -29.54700 -40.77400 11.50000 1.000 37.26417 297 HIS C C 1
ATOM 10480 O O . HIS C 1 239 ? -30.76500 -40.59300 11.59500 1.000 38.48618 297 HIS C O 1
ATOM 10494 N N . LEU C 1 240 ? -28.82100 -40.22900 10.52000 1.000 43.85317 298 LEU C N 1
ATOM 10495 C CA . LEU C 1 240 ? -29.48900 -39.50900 9.44300 1.000 40.78706 298 LEU C CA 1
ATOM 10496 C C . LEU C 1 240 ? -30.47200 -40.41100 8.70900 1.000 42.54989 298 LEU C C 1
ATOM 10497 O O . LEU C 1 240 ? -31.57100 -39.98200 8.35200 1.000 40.07885 298 LEU C O 1
ATOM 10513 N N . VAL C 1 241 ? -30.09200 -41.66600 8.46700 1.000 42.09497 299 VAL C N 1
ATOM 10514 C CA . VAL C 1 241 ? -30.99000 -42.57900 7.76400 1.000 38.98607 299 VAL C CA 1
ATOM 10515 C C . VAL C 1 241 ? -32.19800 -42.90000 8.63600 1.000 40.07085 299 VAL C C 1
ATOM 10516 O O . VAL C 1 241 ? -33.35200 -42.88300 8.17000 1.000 39.04597 299 VAL C O 1
ATOM 10529 N N . LYS C 1 242 ? -31.96200 -43.15700 9.92500 1.000 51.18178 300 LYS C N 1
ATOM 10530 C CA . LYS C 1 242 ? -33.08800 -43.35300 10.83200 1.000 50.61751 300 LYS C CA 1
ATOM 10531 C C . LYS C 1 242 ? -34.05400 -42.17300 10.77700 1.000 52.52279 300 LYS C C 1
ATOM 10532 O O . LYS C 1 242 ? -35.27400 -42.36200 10.71300 1.000 51.69322 300 LYS C O 1
ATOM 10551 N N . LEU C 1 243 ? -33.52600 -40.94500 10.79000 1.000 39.52988 301 LEU C N 1
ATOM 10552 C CA . LEU C 1 243 ? -34.39400 -39.77200 10.71500 1.000 40.02648 301 LEU C CA 1
ATOM 10553 C C . LEU C 1 243 ? -35.05600 -39.66300 9.35000 1.000 44.03024 301 LEU C C 1
ATOM 10554 O O . LEU C 1 243 ? -36.16100 -39.11900 9.23400 1.000 41.47158 301 LEU C O 1
ATOM 10570 N N . LEU C 1 244 ? -34.38900 -40.16100 8.31000 1.000 58.92071 302 LEU C N 1
ATOM 10571 C CA . LEU C 1 244 ? -35.01900 -40.27200 7.00300 1.000 54.68444 302 LEU C CA 1
ATOM 10572 C C . LEU C 1 244 ? -36.27900 -41.11400 7.09300 1.000 54.28962 302 LEU C C 1
ATOM 10573 O O . LEU C 1 244 ? -37.22900 -40.90100 6.33200 1.000 60.31071 302 LEU C O 1
ATOM 10589 N N . GLY C 1 245 ? -36.30100 -42.07300 8.01000 1.000 42.14387 303 GLY C N 1
ATOM 10590 C CA . GLY C 1 245 ? -37.50500 -42.84600 8.23500 1.000 42.48378 303 GLY C CA 1
ATOM 10591 C C . GLY C 1 245 ? -38.56300 -42.19300 9.10100 1.000 42.57545 303 GLY C C 1
ATOM 10592 O O . GLY C 1 245 ? -39.51400 -42.86800 9.50600 1.000 41.65402 303 GLY C O 1
ATOM 10596 N N . SER C 1 246 ? -38.43600 -40.90100 9.40000 1.000 53.35137 304 SER C N 1
ATOM 10597 C CA . SER C 1 246 ? -39.38800 -40.22200 10.27200 1.000 53.74238 304 SER C CA 1
ATOM 10598 C C . SER C 1 246 ? -40.74600 -40.04200 9.59700 1.000 54.54322 304 SER C C 1
ATOM 10599 O O . SER C 1 246 ? -40.84700 -39.89600 8.37600 1.000 57.65806 304 SER C O 1
ATOM 10607 N N . ASN C 1 247 ? -41.80200 -40.04900 10.41400 1.000 61.13682 305 ASN C N 1
ATOM 10608 C CA . ASN C 1 247 ? -43.13500 -39.68500 9.94500 1.000 65.50264 305 ASN C CA 1
ATOM 10609 C C . ASN C 1 247 ? -43.35100 -38.17700 9.92600 1.000 63.89968 305 ASN C C 1
ATOM 10610 O O . ASN C 1 247 ? -44.44200 -37.72600 9.56400 1.000 59.36270 305 ASN C O 1
ATOM 10621 N N . GLU C 1 248 ? -42.35200 -37.39600 10.32400 1.000 63.34300 306 GLU C N 1
ATOM 10622 C CA . GLU C 1 248 ? -42.42400 -35.94200 10.29300 1.000 60.50199 306 GLU C CA 1
ATOM 10623 C C . GLU C 1 248 ? -41.71700 -35.46600 9.02900 1.000 59.94096 306 GLU C C 1
ATOM 10624 O O . GLU C 1 248 ? -40.51400 -35.69400 8.86300 1.000 60.63077 306 GLU C O 1
ATOM 10636 N N . LEU C 1 249 ? -42.46500 -34.80800 8.14000 1.000 46.13852 307 LEU C N 1
ATOM 10637 C CA . LEU C 1 249 ? -41.88800 -34.33500 6.88600 1.000 45.83347 307 LEU C CA 1
ATOM 10638 C C . LEU C 1 249 ? -40.80300 -33.29400 7.12900 1.000 47.29626 307 LEU C C 1
ATOM 10639 O O . LEU C 1 249 ? -39.80800 -33.24600 6.39200 1.000 49.35065 307 LEU C O 1
ATOM 10655 N N . SER C 1 250 ? -40.97000 -32.47000 8.16500 1.000 43.02002 308 SER C N 1
ATOM 10656 C CA . SER C 1 250 ? -39.98300 -31.45000 8.49400 1.000 42.83781 308 SER C CA 1
ATOM 10657 C C . SER C 1 250 ? -38.62200 -32.03900 8.83300 1.000 42.70830 308 SER C C 1
ATOM 10658 O O . SER C 1 250 ? -37.61200 -31.33500 8.72300 1.000 41.78836 308 SER C O 1
ATOM 10666 N N . ILE C 1 251 ? -38.57000 -33.30100 9.24800 1.000 43.45541 309 ILE C N 1
ATOM 10667 C CA . ILE C 1 251 ? -37.31200 -33.96600 9.56000 1.000 49.28954 309 ILE C CA 1
ATOM 10668 C C . ILE C 1 251 ? -36.80800 -34.77900 8.37600 1.000 48.48319 309 ILE C C 1
ATOM 10669 O O . ILE C 1 251 ? -35.60300 -34.84900 8.13500 1.000 48.33499 309 ILE C O 1
ATOM 10685 N N . MET C 1 252 ? -37.72400 -35.40000 7.63400 1.000 53.83210 310 MET C N 1
ATOM 10686 C CA . MET C 1 252 ? -37.32500 -36.20800 6.48900 1.000 51.01001 310 MET C CA 1
ATOM 10687 C C . MET C 1 252 ? -36.73500 -35.35200 5.37700 1.000 48.61534 310 MET C C 1
ATOM 10688 O O . MET C 1 252 ? -35.72400 -35.73000 4.77400 1.000 49.89149 310 MET C O 1
ATOM 10702 N N . THR C 1 253 ? -37.34900 -34.20300 5.08200 1.000 27.90132 311 THR C N 1
ATOM 10703 C CA . THR C 1 253 ? -36.86100 -33.37500 3.97900 1.000 27.56313 311 THR C CA 1
ATOM 10704 C C . THR C 1 253 ? -35.38900 -33.01100 4.13900 1.000 27.17817 311 THR C C 1
ATOM 10705 O O . THR C 1 253 ? -34.58800 -33.32500 3.23900 1.000 28.89641 311 THR C O 1
ATOM 10716 N N . PRO C 1 254 ? -34.96000 -32.37200 5.23100 1.000 40.75683 312 PRO C N 1
ATOM 10717 C CA . PRO C 1 254 ? -33.52700 -32.05000 5.35300 1.000 42.64025 312 PRO C CA 1
ATOM 10718 C C . PRO C 1 254 ? -32.64100 -33.27900 5.44600 1.000 40.48730 312 PRO C C 1
ATOM 10719 O O . PRO C 1 254 ? -31.52000 -33.26900 4.92100 1.000 40.49955 312 PRO C O 1
ATOM 10730 N N . ALA C 1 255 ? -33.10900 -34.34000 6.10500 1.000 31.44346 313 ALA C N 1
ATOM 10731 C CA . ALA C 1 255 ? -32.31800 -35.56300 6.17700 1.000 33.60488 313 ALA C CA 1
ATOM 10732 C C . ALA C 1 255 ? -32.10400 -36.15800 4.79100 1.000 36.81881 313 ALA C C 1
ATOM 10733 O O . ALA C 1 255 ? -30.99500 -36.59600 4.45300 1.000 33.01285 313 ALA C O 1
ATOM 10740 N N . LEU C 1 256 ? -33.15800 -36.18500 3.97400 1.000 45.15489 314 LEU C N 1
ATOM 10741 C CA . LEU C 1 256 ? -33.02300 -36.68600 2.61200 1.000 47.23488 314 LEU C CA 1
ATOM 10742 C C . LEU C 1 256 ? -32.08700 -35.79800 1.80200 1.000 44.50122 314 LEU C C 1
ATOM 10743 O O . LEU C 1 256 ? -31.27900 -36.29400 1.00500 1.000 45.18593 314 LEU C O 1
ATOM 10759 N N . ARG C 1 257 ? -32.18100 -34.48100 1.99700 1.000 32.43043 315 ARG C N 1
ATOM 10760 C CA . ARG C 1 257 ? -31.28200 -33.56900 1.29800 1.000 37.64677 315 ARG C CA 1
ATOM 10761 C C . ARG C 1 257 ? -29.83000 -33.86600 1.65300 1.000 38.90932 315 ARG C C 1
ATOM 10762 O O . ARG C 1 257 ? -28.95700 -33.91500 0.77400 1.000 38.05474 315 ARG C O 1
ATOM 10783 N N . ALA C 1 258 ? -29.56200 -34.10100 2.94000 1.000 28.22241 316 ALA C N 1
ATOM 10784 C CA . ALA C 1 258 ? -28.20500 -34.39800 3.38500 1.000 27.51667 316 ALA C CA 1
ATOM 10785 C C . ALA C 1 258 ? -27.70900 -35.72300 2.81800 1.000 29.13215 316 ALA C C 1
ATOM 10786 O O . ALA C 1 258 ? -26.55500 -35.82600 2.38700 1.000 28.13123 316 ALA C O 1
ATOM 10793 N N . ILE C 1 259 ? -28.55600 -36.75500 2.83300 1.000 42.45745 317 ILE C N 1
ATOM 10794 C CA . ILE C 1 259 ? -28.14600 -38.05100 2.29500 1.000 44.62740 317 ILE C CA 1
ATOM 10795 C C . ILE C 1 259 ? -27.82900 -37.93300 0.80800 1.000 43.94229 317 ILE C C 1
ATOM 10796 O O . ILE C 1 259 ? -26.84100 -38.50200 0.32000 1.000 42.10810 317 ILE C O 1
ATOM 10812 N N . GLY C 1 260 ? -28.65800 -37.19800 0.06300 1.000 42.25945 318 GLY C N 1
ATOM 10813 C CA . GLY C 1 260 ? -28.35300 -36.96700 -1.34100 1.000 40.55876 318 GLY C CA 1
ATOM 10814 C C . GLY C 1 260 ? -27.01900 -36.27100 -1.52800 1.000 41.03385 318 GLY C C 1
ATOM 10815 O O . GLY C 1 260 ? -26.19100 -36.68300 -2.35400 1.000 45.48631 318 GLY C O 1
ATOM 10819 N N . ASN C 1 261 ? -26.77500 -35.22000 -0.73500 1.000 26.90172 319 ASN C N 1
ATOM 10820 C CA . ASN C 1 261 ? -25.50200 -34.51400 -0.84400 1.000 27.74315 319 ASN C CA 1
ATOM 10821 C C . ASN C 1 261 ? -24.33600 -35.45300 -0.56700 1.000 29.48286 319 ASN C C 1
ATOM 10822 O O . ASN C 1 261 ? -23.30100 -35.38600 -1.23800 1.000 29.77929 319 ASN C O 1
ATOM 10833 N N . ILE C 1 262 ? -24.49300 -36.35000 0.40800 1.000 30.20294 320 ILE C N 1
ATOM 10834 C CA . ILE C 1 262 ? -23.39500 -37.24500 0.75400 1.000 29.88953 320 ILE C CA 1
ATOM 10835 C C . ILE C 1 262 ? -23.14100 -38.23100 -0.37900 1.000 29.79462 320 ILE C C 1
ATOM 10836 O O . ILE C 1 262 ? -21.99000 -38.57400 -0.67600 1.000 29.73343 320 ILE C O 1
ATOM 10852 N N . VAL C 1 263 ? -24.20700 -38.70800 -1.03000 1.000 31.72052 321 VAL C N 1
ATOM 10853 C CA . VAL C 1 263 ? -24.01200 -39.66300 -2.11700 1.000 31.36319 321 VAL C CA 1
ATOM 10854 C C . VAL C 1 263 ? -23.59900 -38.99000 -3.41500 1.000 32.85574 321 VAL C C 1
ATOM 10855 O O . VAL C 1 263 ? -23.34900 -39.68800 -4.40600 1.000 33.00263 321 VAL C O 1
ATOM 10868 N N . THR C 1 264 ? -23.52500 -37.65700 -3.45200 1.000 36.98878 322 THR C N 1
ATOM 10869 C CA . THR C 1 264 ? -22.86500 -37.03500 -4.59600 1.000 34.35776 322 THR C CA 1
ATOM 10870 C C . THR C 1 264 ? -21.34100 -37.12400 -4.51900 1.000 35.64414 322 THR C C 1
ATOM 10871 O O . THR C 1 264 ? -20.66400 -36.68200 -5.45400 1.000 36.12257 322 THR C O 1
ATOM 10882 N N . GLY C 1 265 ? -20.78500 -37.67900 -3.45100 1.000 32.43967 323 GLY C N 1
ATOM 10883 C CA . GLY C 1 265 ? -19.34800 -37.72800 -3.25500 1.000 33.42968 323 GLY C CA 1
ATOM 10884 C C . GLY C 1 265 ? -18.71300 -38.99200 -3.78900 1.000 34.33172 323 GLY C C 1
ATOM 10885 O O . GLY C 1 265 ? -19.15300 -39.56600 -4.78900 1.000 34.26115 323 GLY C O 1
ATOM 10889 N N . THR C 1 266 ? -17.67000 -39.44200 -3.09600 1.000 35.85993 324 THR C N 1
ATOM 10890 C CA . THR C 1 266 ? -16.89900 -40.58200 -3.55900 1.000 36.76387 324 THR C CA 1
ATOM 10891 C C . THR C 1 266 ? -17.69500 -41.87700 -3.40500 1.000 36.58347 324 THR C C 1
ATOM 10892 O O . THR C 1 266 ? -18.79400 -41.91100 -2.84000 1.000 38.96790 324 THR C O 1
ATOM 10903 N N . ASP C 1 267 ? -17.12000 -42.96000 -3.93100 1.000 39.94548 325 ASP C N 1
ATOM 10904 C CA . ASP C 1 267 ? -17.73000 -44.27300 -3.76800 1.000 40.84427 325 ASP C CA 1
ATOM 10905 C C . ASP C 1 267 ? -17.72300 -44.71400 -2.31000 1.000 42.07630 325 ASP C C 1
ATOM 10906 O O . ASP C 1 267 ? -18.66100 -45.38300 -1.86200 1.000 41.91516 325 ASP C O 1
ATOM 10915 N N . GLU C 1 268 ? -16.68600 -44.34400 -1.55500 1.000 43.81960 326 GLU C N 1
ATOM 10916 C CA . GLU C 1 268 ? -16.61200 -44.75000 -0.15600 1.000 44.21423 326 GLU C CA 1
ATOM 10917 C C . GLU C 1 268 ? -17.66600 -44.03500 0.68400 1.000 43.40519 326 GLU C C 1
ATOM 10918 O O . GLU C 1 268 ? -18.27300 -44.64000 1.57200 1.000 43.35242 326 GLU C O 1
ATOM 10930 N N . GLN C 1 269 ? -17.92500 -42.75900 0.39800 1.000 39.97922 327 GLN C N 1
ATOM 10931 C CA . GLN C 1 269 ? -18.98000 -42.03800 1.10700 1.000 39.09741 327 GLN C CA 1
ATOM 10932 C C . GLN C 1 269 ? -20.35200 -42.60600 0.75800 1.000 38.39164 327 GLN C C 1
ATOM 10933 O O . GLN C 1 269 ? -21.21300 -42.78600 1.63600 1.000 38.62222 327 GLN C O 1
ATOM 10947 N N . THR C 1 270 ? -20.56500 -42.91600 -0.51900 1.000 39.97183 328 THR C N 1
ATOM 10948 C CA . THR C 1 270 ? -21.80100 -43.57500 -0.92200 1.000 39.86295 328 THR C CA 1
ATOM 10949 C C . THR C 1 270 ? -21.97100 -44.90400 -0.20000 1.000 38.25834 328 THR C C 1
ATOM 10950 O O . THR C 1 270 ? -23.08300 -45.26200 0.21300 1.000 37.70433 328 THR C O 1
ATOM 10961 N N . GLN C 1 271 ? -20.87800 -45.65000 -0.03000 1.000 38.00826 329 GLN C N 1
ATOM 10962 C CA . GLN C 1 271 ? -20.96900 -46.91500 0.68800 1.000 37.70202 329 GLN C CA 1
ATOM 10963 C C . GLN C 1 271 ? -21.25500 -46.68900 2.16500 1.000 37.78916 329 GLN C C 1
ATOM 10964 O O . GLN C 1 271 ? -21.91000 -47.52100 2.79600 1.000 37.80709 329 GLN C O 1
ATOM 10978 N N . ILE C 1 272 ? -20.75500 -45.59500 2.74000 1.000 35.03241 330 ILE C N 1
ATOM 10979 C CA . ILE C 1 272 ? -21.15900 -45.24500 4.09800 1.000 34.96143 330 ILE C CA 1
ATOM 10980 C C . ILE C 1 272 ? -22.67500 -45.11100 4.16200 1.000 33.91267 330 ILE C C 1
ATOM 10981 O O . ILE C 1 272 ? -23.32400 -45.60100 5.09400 1.000 33.92024 330 ILE C O 1
ATOM 10997 N N . VAL C 1 273 ? -23.26400 -44.43900 3.17100 1.000 36.37341 331 VAL C N 1
ATOM 10998 C CA . VAL C 1 273 ? -24.71900 -44.28700 3.17000 1.000 33.88420 331 VAL C CA 1
ATOM 10999 C C . VAL C 1 273 ? -25.40000 -45.64700 3.02600 1.000 36.45790 331 VAL C C 1
ATOM 11000 O O . VAL C 1 273 ? -26.40500 -45.93000 3.68900 1.000 36.54343 331 VAL C O 1
ATOM 11013 N N . ILE C 1 274 ? -24.87100 -46.50600 2.15300 1.000 38.37136 332 ILE C N 1
ATOM 11014 C CA . ILE C 1 274 ? -25.51500 -47.79300 1.90200 1.000 38.40315 332 ILE C CA 1
ATOM 11015 C C . ILE C 1 274 ? -25.43500 -48.69100 3.13400 1.000 41.29266 332 ILE C C 1
ATOM 11016 O O . ILE C 1 274 ? -26.39600 -49.39700 3.46600 1.000 39.32079 332 ILE C O 1
ATOM 11032 N N . ASP C 1 275 ? -24.29100 -48.69200 3.82500 1.000 44.97630 333 ASP C N 1
ATOM 11033 C CA . ASP C 1 275 ? -24.14800 -49.49900 5.03000 1.000 45.91996 333 ASP C CA 1
ATOM 11034 C C . ASP C 1 275 ? -25.07200 -49.02300 6.14300 1.000 45.72241 333 ASP C C 1
ATOM 11035 O O . ASP C 1 275 ? -25.48600 -49.82700 6.98800 1.000 46.77044 333 ASP C O 1
ATOM 11044 N N . ALA C 1 276 ? -25.40100 -47.73100 6.16700 1.000 35.51754 334 ALA C N 1
ATOM 11045 C CA . ALA C 1 276 ? -26.34000 -47.21700 7.15400 1.000 35.24407 334 ALA C CA 1
ATOM 11046 C C . ALA C 1 276 ? -27.76900 -47.66600 6.88800 1.000 34.97211 334 ALA C C 1
ATOM 11047 O O . ALA C 1 276 ? -28.64100 -47.42400 7.73000 1.000 40.10793 334 ALA C O 1
ATOM 11054 N N . GLY C 1 277 ? -28.02700 -48.30500 5.75200 1.000 38.54217 335 GLY C N 1
ATOM 11055 C CA . GLY C 1 277 ? -29.33200 -48.86300 5.46500 1.000 38.30240 335 GLY C CA 1
ATOM 11056 C C . GLY C 1 277 ? -30.26800 -47.95600 4.70700 1.000 36.67422 335 GLY C C 1
ATOM 11057 O O . GLY C 1 277 ? -31.48200 -48.18000 4.74000 1.000 38.04330 335 GLY C O 1
ATOM 11061 N N . ALA C 1 278 ? -29.74500 -46.94800 4.00800 1.000 39.23128 336 ALA C N 1
ATOM 11062 C CA . ALA C 1 278 ? -30.60800 -45.95700 3.37600 1.000 40.51507 336 ALA C CA 1
ATOM 11063 C C . ALA C 1 278 ? -31.48300 -46.57600 2.29100 1.000 44.29511 336 ALA C C 1
ATOM 11064 O O . ALA C 1 278 ? -32.64500 -46.18500 2.12500 1.000 47.21660 336 ALA C O 1
ATOM 11071 N N . LEU C 1 279 ? -30.95200 -47.54500 1.54100 1.000 42.46309 337 LEU C N 1
ATOM 11072 C CA . LEU C 1 279 ? -31.71500 -48.08400 0.42000 1.000 44.22181 337 LEU C CA 1
ATOM 11073 C C . LEU C 1 279 ? -33.04700 -48.65500 0.88500 1.000 48.44954 337 LEU C C 1
ATOM 11074 O O . LEU C 1 279 ? -34.06100 -48.52100 0.18600 1.000 46.03745 337 LEU C O 1
ATOM 11090 N N . ALA C 1 280 ? -33.08300 -49.22500 2.09300 1.000 41.65157 338 ALA C N 1
ATOM 11091 C CA . ALA C 1 280 ? -34.30100 -49.85100 2.58800 1.000 40.66435 338 ALA C CA 1
ATOM 11092 C C . ALA C 1 280 ? -35.42100 -48.84800 2.80900 1.000 37.58924 338 ALA C C 1
ATOM 11093 O O . ALA C 1 280 ? -36.58300 -49.25300 2.92800 1.000 35.76602 338 ALA C O 1
ATOM 11100 N N . VAL C 1 281 ? -35.09900 -47.55700 2.86600 1.000 48.15217 339 VAL C N 1
ATOM 11101 C CA . VAL C 1 281 ? -36.12500 -46.53400 3.01100 1.000 51.62705 339 VAL C CA 1
ATOM 11102 C C . VAL C 1 281 ? -36.56300 -45.94600 1.67400 1.000 52.69180 339 VAL C C 1
ATOM 11103 O O . VAL C 1 281 ? -37.63400 -45.32300 1.60300 1.000 51.58489 339 VAL C O 1
ATOM 11116 N N . PHE C 1 282 ? -35.78600 -46.13700 0.61100 1.000 53.60890 340 PHE C N 1
ATOM 11117 C CA . PHE C 1 282 ? -36.06600 -45.38000 -0.60100 1.000 55.38324 340 PHE C CA 1
ATOM 11118 C C . PHE C 1 282 ? -37.28900 -45.86400 -1.37200 1.000 53.04813 340 PHE C C 1
ATOM 11119 O O . PHE C 1 282 ? -37.86600 -45.07500 -2.13100 1.000 51.61204 340 PHE C O 1
ATOM 11136 N N . PRO C 1 283 ? -37.73200 -47.12300 -1.22900 1.000 44.86281 341 PRO C N 1
ATOM 11137 C CA . PRO C 1 283 ? -39.00900 -47.49100 -1.85900 1.000 46.36182 341 PRO C CA 1
ATOM 11138 C C . PRO C 1 283 ? -40.10300 -46.51700 -1.44900 1.000 46.04725 341 PRO C C 1
ATOM 11139 O O . PRO C 1 283 ? -40.69900 -45.83900 -2.29400 1.000 45.94154 341 PRO C O 1
ATOM 11150 N N . SER C 1 284 ? -40.32200 -46.40000 -0.13500 1.000 47.25936 342 SER C N 1
ATOM 11151 C CA . SER C 1 284 ? -41.35000 -45.50000 0.37400 1.000 45.45743 342 SER C CA 1
ATOM 11152 C C . SER C 1 284 ? -41.13500 -44.07100 -0.10100 1.000 48.07113 342 SER C C 1
ATOM 11153 O O . SER C 1 284 ? -42.10500 -43.35000 -0.36200 1.000 51.64907 342 SER C O 1
ATOM 11161 N N . LEU C 1 285 ? -39.87800 -43.64400 -0.22400 1.000 45.50129 343 LEU C N 1
ATOM 11162 C CA . LEU C 1 285 ? -39.60700 -42.27800 -0.65200 1.000 44.53158 343 LEU C CA 1
ATOM 11163 C C . LEU C 1 285 ? -39.91000 -42.08300 -2.13100 1.000 44.59773 343 LEU C C 1
ATOM 11164 O O . LEU C 1 285 ? -40.31100 -40.98600 -2.53700 1.000 42.77421 343 LEU C O 1
ATOM 11180 N N . LEU C 1 286 ? -39.73300 -43.12100 -2.94800 1.000 42.90982 344 LEU C N 1
ATOM 11181 C CA . LEU C 1 286 ? -39.93700 -42.96400 -4.38300 1.000 43.61887 344 LEU C CA 1
ATOM 11182 C C . LEU C 1 286 ? -41.41200 -42.91800 -4.76700 1.000 44.84322 344 LEU C C 1
ATOM 11183 O O . LEU C 1 286 ? -41.73200 -42.49200 -5.88100 1.000 45.92854 344 LEU C O 1
ATOM 11199 N N . VAL C 1 287 ? -42.31100 -43.32400 -3.87400 1.000 44.17947 345 VAL C N 1
ATOM 11200 C CA . VAL C 1 287 ? -43.74500 -43.24900 -4.11500 1.000 43.71215 345 VAL C CA 1
ATOM 11201 C C . VAL C 1 287 ? -44.40900 -42.26000 -3.15900 1.000 41.84035 345 VAL C C 1
ATOM 11202 O O . VAL C 1 287 ? -45.62400 -42.30600 -2.95900 1.000 41.94202 345 VAL C O 1
ATOM 11215 N N . HIS C 1 288 ? -43.62400 -41.36900 -2.56600 1.000 44.73458 346 HIS C N 1
ATOM 11216 C CA . HIS C 1 288 ? -44.14500 -40.47900 -1.53800 1.000 47.58319 346 HIS C CA 1
ATOM 11217 C C . HIS C 1 288 ? -45.17300 -39.52400 -2.14000 1.000 45.54158 346 HIS C C 1
ATOM 11218 O O . HIS C 1 288 ? -45.02000 -39.09100 -3.28500 1.000 46.89105 346 HIS C O 1
ATOM 11232 N N . PRO C 1 289 ? -46.23600 -39.18400 -1.39900 1.000 45.11744 347 PRO C N 1
ATOM 11233 C CA . PRO C 1 289 ? -47.23500 -38.25800 -1.96200 1.000 46.09365 347 PRO C CA 1
ATOM 11234 C C . PRO C 1 289 ? -46.63800 -36.93800 -2.41600 1.000 48.52570 347 PRO C C 1
ATOM 11235 O O . PRO C 1 289 ? -47.02500 -36.41300 -3.46800 1.000 50.84549 347 PRO C O 1
ATOM 11246 N N . LYS C 1 290 ? -45.69600 -36.39000 -1.65200 1.000 58.51514 348 LYS C N 1
ATOM 11247 C CA . LYS C 1 290 ? -45.04400 -35.14200 -2.03000 1.000 59.37534 348 LYS C CA 1
ATOM 11248 C C . LYS C 1 290 ? -44.14100 -35.37500 -3.23500 1.000 60.84166 348 LYS C C 1
ATOM 11249 O O . LYS C 1 290 ? -43.19700 -36.17100 -3.17100 1.000 62.22694 348 LYS C O 1
ATOM 11268 N N . THR C 1 291 ? -44.43000 -34.68000 -4.33800 1.000 54.67821 349 THR C N 1
ATOM 11269 C CA . THR C 1 291 ? -43.63200 -34.85300 -5.54600 1.000 55.43855 349 THR C CA 1
ATOM 11270 C C . THR C 1 291 ? -42.20000 -34.39100 -5.32600 1.000 55.33035 349 THR C C 1
ATOM 11271 O O . THR C 1 291 ? -41.27500 -34.89900 -5.97100 1.000 56.19093 349 THR C O 1
ATOM 11282 N N . ASN C 1 292 ? -42.00000 -33.42900 -4.42300 1.000 60.18402 350 ASN C N 1
ATOM 11283 C CA . ASN C 1 292 ? -40.65100 -32.97600 -4.10200 1.000 57.45433 350 ASN C CA 1
ATOM 11284 C C . ASN C 1 292 ? -39.82300 -34.10900 -3.51200 1.000 53.01020 350 ASN C C 1
ATOM 11285 O O . ASN C 1 292 ? -38.63300 -34.25200 -3.82200 1.000 52.33775 350 ASN C O 1
ATOM 11296 N N . ILE C 1 293 ? -40.43200 -34.91200 -2.63900 1.000 34.88279 351 ILE C N 1
ATOM 11297 C CA . ILE C 1 293 ? -39.72400 -36.05300 -2.06900 1.000 35.33494 351 ILE C CA 1
ATOM 11298 C C . ILE C 1 293 ? -39.38100 -37.06100 -3.15900 1.000 34.43115 351 ILE C C 1
ATOM 11299 O O . ILE C 1 293 ? -38.27600 -37.61300 -3.18200 1.000 33.55541 351 ILE C O 1
ATOM 11315 N N . GLN C 1 294 ? -40.32100 -37.32800 -4.07100 1.000 35.56959 352 GLN C N 1
ATOM 11316 C CA . GLN C 1 294 ? -40.03100 -38.22700 -5.18700 1.000 34.12384 352 GLN C CA 1
ATOM 11317 C C . GLN C 1 294 ? -38.84000 -37.71800 -5.98500 1.000 32.39782 352 GLN C C 1
ATOM 11318 O O . GLN C 1 294 ? -37.93500 -38.48200 -6.33700 1.000 31.72873 352 GLN C O 1
ATOM 11332 N N . LYS C 1 295 ? -38.83200 -36.41700 -6.27700 1.000 46.35755 353 LYS C N 1
ATOM 11333 C CA . LYS C 1 295 ? -37.74400 -35.80700 -7.03500 1.000 44.28332 353 LYS C CA 1
ATOM 11334 C C . LYS C 1 295 ? -36.41100 -35.97800 -6.32100 1.000 42.68163 353 LYS C C 1
ATOM 11335 O O . LYS C 1 295 ? -35.43000 -36.44800 -6.91300 1.000 42.17469 353 LYS C O 1
ATOM 11354 N N A GLU C 1 296 ? -36.35400 -35.58900 -5.04400 0.636 38.88434 354 GLU C N 1
ATOM 11355 N N B GLU C 1 296 ? -36.35300 -35.58900 -5.04700 0.364 38.95748 354 GLU C N 1
ATOM 11356 C CA A GLU C 1 296 ? -35.10900 -35.70200 -4.29100 0.636 37.45940 354 GLU C CA 1
ATOM 11357 C CA B GLU C 1 296 ? -35.10800 -35.69700 -4.29400 0.364 38.26976 354 GLU C CA 1
ATOM 11358 C C A GLU C 1 296 ? -34.63400 -37.14800 -4.22500 0.636 37.32401 354 GLU C C 1
ATOM 11359 C C B GLU C 1 296 ? -34.63300 -37.14500 -4.21900 0.364 37.28636 354 GLU C C 1
ATOM 11360 O O A GLU C 1 296 ? -33.44400 -37.43000 -4.41900 0.636 37.27286 354 GLU C O 1
ATOM 11361 O O B GLU C 1 296 ? -33.44200 -37.42600 -4.40400 0.364 36.83634 354 GLU C O 1
ATOM 11384 N N . ALA C 1 297 ? -35.55000 -38.07900 -3.95100 1.000 35.81398 355 ALA C N 1
ATOM 11385 C CA . ALA C 1 297 ? -35.16300 -39.47600 -3.81000 1.000 36.13673 355 ALA C CA 1
ATOM 11386 C C . ALA C 1 297 ? -34.67500 -40.05000 -5.13300 1.000 38.11469 355 ALA C C 1
ATOM 11387 O O . ALA C 1 297 ? -33.71700 -40.82800 -5.15500 1.000 39.07625 355 ALA C O 1
ATOM 11395 N N . THR C 1 298 ? -35.31300 -39.68100 -6.24700 1.000 29.56864 356 THR C N 1
ATOM 11396 C CA . THR C 1 298 ? -34.86700 -40.18200 -7.54200 1.000 30.18309 356 THR C CA 1
ATOM 11397 C C . THR C 1 298 ? -33.51100 -39.59300 -7.92000 1.000 29.11452 356 THR C C 1
ATOM 11398 O O . THR C 1 298 ? -32.66900 -40.28200 -8.50600 1.000 28.20933 356 THR C O 1
ATOM 11409 N N . TRP C 1 299 ? -33.27400 -38.32200 -7.58600 1.000 33.10842 357 TRP C N 1
ATOM 11410 C CA . TRP C 1 299 ? -31.95400 -37.73300 -7.81300 1.000 35.11190 357 TRP C CA 1
ATOM 11411 C C . TRP C 1 299 ? -30.89000 -38.46800 -7.00500 1.000 31.04473 357 TRP C C 1
ATOM 11412 O O . TRP C 1 299 ? -29.80800 -38.80000 -7.51700 1.000 30.98324 357 TRP C O 1
ATOM 11433 N N . THR C 1 300 ? -31.18700 -38.73300 -5.73200 1.000 29.58535 358 THR C N 1
ATOM 11434 C CA . THR C 1 300 ? -30.28400 -39.52600 -4.90600 1.000 31.36918 358 THR C CA 1
ATOM 11435 C C . THR C 1 300 ? -30.02900 -40.88700 -5.54200 1.000 30.70700 358 THR C C 1
ATOM 11436 O O . THR C 1 300 ? -28.88500 -41.34500 -5.62900 1.000 29.73148 358 THR C O 1
ATOM 11447 N N . MET C 1 301 ? -31.09400 -41.53700 -6.01400 1.000 39.71212 359 MET C N 1
ATOM 11448 C CA . MET C 1 301 ? -30.95400 -42.84600 -6.63700 1.000 41.77465 359 MET C CA 1
ATOM 11449 C C . MET C 1 301 ? -30.04600 -42.77300 -7.85400 1.000 38.84575 359 MET C C 1
ATOM 11450 O O . MET C 1 301 ? -29.26500 -43.69400 -8.11100 1.000 39.22941 359 MET C O 1
ATOM 11464 N N . SER C 1 302 ? -30.15000 -41.69400 -8.62800 1.000 32.88989 360 SER C N 1
ATOM 11465 C CA . SER C 1 302 ? -29.28300 -41.55100 -9.79100 1.000 34.51966 360 SER C CA 1
ATOM 11466 C C . SER C 1 302 ? -27.82800 -41.39200 -9.36200 1.000 34.29175 360 SER C C 1
ATOM 11467 O O . SER C 1 302 ? -26.91900 -41.89600 -10.03200 1.000 34.19119 360 SER C O 1
ATOM 11475 N N . ASN C 1 303 ? -27.58600 -40.69400 -8.24800 1.000 33.81836 361 ASN C N 1
ATOM 11476 C CA . ASN C 1 303 ? -26.21100 -40.60100 -7.75800 1.000 34.38825 361 ASN C CA 1
ATOM 11477 C C . ASN C 1 303 ? -25.70500 -41.94300 -7.23000 1.000 35.06158 361 ASN C C 1
ATOM 11478 O O . ASN C 1 303 ? -24.49600 -42.19700 -7.25500 1.000 35.90807 361 ASN C O 1
ATOM 11489 N N . ILE C 1 304 ? -26.60100 -42.80900 -6.74500 1.000 33.99261 362 ILE C N 1
ATOM 11490 C CA . ILE C 1 304 ? -26.15300 -44.13400 -6.31100 1.000 33.33579 362 ILE C CA 1
ATOM 11491 C C . ILE C 1 304 ? -25.88700 -45.03500 -7.51500 1.000 33.90704 362 ILE C C 1
ATOM 11492 O O . ILE C 1 304 ? -24.92700 -45.81200 -7.51800 1.000 35.52965 362 ILE C O 1
ATOM 11508 N N . THR C 1 305 ? -26.73300 -44.96700 -8.54600 1.000 35.03466 363 THR C N 1
ATOM 11509 C CA . THR C 1 305 ? -26.49700 -45.76400 -9.74600 1.000 40.73729 363 THR C CA 1
ATOM 11510 C C . THR C 1 305 ? -25.31800 -45.24700 -10.55800 1.000 37.70826 363 THR C C 1
ATOM 11511 O O . THR C 1 305 ? -24.86800 -45.94100 -11.47600 1.000 37.28741 363 THR C O 1
ATOM 11522 N N . ALA C 1 306 ? -24.81900 -44.05100 -10.24700 1.000 30.31463 364 ALA C N 1
ATOM 11523 C CA . ALA C 1 306 ? -23.58100 -43.54500 -10.82100 1.000 30.76982 364 ALA C CA 1
ATOM 11524 C C . ALA C 1 306 ? -22.34800 -44.05700 -10.08400 1.000 36.11955 364 ALA C C 1
ATOM 11525 O O . ALA C 1 306 ? -21.23800 -43.58100 -10.35100 1.000 34.25866 364 ALA C O 1
ATOM 11532 N N . GLY C 1 307 ? -22.52400 -45.00800 -9.16800 1.000 43.10207 365 GLY C N 1
ATOM 11533 C CA . GLY C 1 307 ? -21.44900 -45.53600 -8.35900 1.000 42.16882 365 GLY C CA 1
ATOM 11534 C C . GLY C 1 307 ? -20.89700 -46.84200 -8.89200 1.000 42.96502 365 GLY C C 1
ATOM 11535 O O . GLY C 1 307 ? -21.06600 -47.19200 -10.06500 1.000 45.88287 365 GLY C O 1
ATOM 11539 N N . ARG C 1 308 ? -20.20900 -47.56900 -8.01100 1.000 50.54902 366 ARG C N 1
ATOM 11540 C CA . ARG C 1 308 ? -19.59900 -48.83600 -8.37900 1.000 44.35127 366 ARG C CA 1
ATOM 11541 C C . ARG C 1 308 ? -20.67100 -49.87900 -8.70300 1.000 45.80226 366 ARG C C 1
ATOM 11542 O O . ARG C 1 308 ? -21.86400 -49.69700 -8.43900 1.000 47.71344 366 ARG C O 1
ATOM 11563 N N . GLN C 1 309 ? -20.22100 -50.99800 -9.27800 1.000 38.86644 367 GLN C N 1
ATOM 11564 C CA . GLN C 1 309 ? -21.15100 -52.04000 -9.69800 1.000 38.56569 367 GLN C CA 1
ATOM 11565 C C . GLN C 1 309 ? -21.75300 -52.77100 -8.50800 1.000 36.63215 367 GLN C C 1
ATOM 11566 O O . GLN C 1 309 ? -22.89900 -53.22500 -8.58000 1.000 36.09535 367 GLN C O 1
ATOM 11580 N N . ASP C 1 310 ? -21.00600 -52.89500 -7.40900 1.000 47.49630 368 ASP C N 1
ATOM 11581 C CA . ASP C 1 310 ? -21.57600 -53.47900 -6.19900 1.000 46.77858 368 ASP C CA 1
ATOM 11582 C C . ASP C 1 310 ? -22.69800 -52.60800 -5.64100 1.000 46.57490 368 ASP C C 1
ATOM 11583 O O . ASP C 1 310 ? -23.67200 -53.12500 -5.08600 1.000 46.46217 368 ASP C O 1
ATOM 11592 N N . GLN C 1 311 ? -22.60500 -51.29000 -5.81900 1.000 48.56127 369 GLN C N 1
ATOM 11593 C CA . GLN C 1 311 ? -23.66900 -50.40500 -5.35300 1.000 49.56616 369 GLN C CA 1
ATOM 11594 C C . GLN C 1 311 ? -24.89900 -50.50000 -6.25000 1.000 49.51478 369 GLN C C 1
ATOM 11595 O O . GLN C 1 311 ? -26.03700 -50.49200 -5.75700 1.000 49.32941 369 GLN C O 1
ATOM 11609 N N . ILE C 1 312 ? -24.69700 -50.61200 -7.56600 1.000 44.99541 370 ILE C N 1
ATOM 11610 C CA . ILE C 1 312 ? -25.81900 -50.90100 -8.45600 1.000 41.36921 370 ILE C CA 1
ATOM 11611 C C . ILE C 1 312 ? -26.46400 -52.22300 -8.06700 1.000 39.19340 370 ILE C C 1
ATOM 11612 O O . ILE C 1 312 ? -27.69300 -52.37000 -8.09200 1.000 37.26233 370 ILE C O 1
ATOM 11628 N N . GLN C 1 313 ? -25.64100 -53.20900 -7.70500 1.000 37.58019 371 GLN C N 1
ATOM 11629 C CA . GLN C 1 313 ? -26.17400 -54.50000 -7.29300 1.000 36.79944 371 GLN C CA 1
ATOM 11630 C C . GLN C 1 313 ? -26.97900 -54.37100 -6.01000 1.000 40.66335 371 GLN C C 1
ATOM 11631 O O . GLN C 1 313 ? -27.97300 -55.08200 -5.82300 1.000 38.72842 371 GLN C O 1
ATOM 11645 N N . GLN C 1 314 ? -26.56300 -53.47300 -5.11800 1.000 47.44329 372 GLN C N 1
ATOM 11646 C CA . GLN C 1 314 ? -27.33100 -53.23700 -3.90200 1.000 45.24589 372 GLN C CA 1
ATOM 11647 C C . GLN C 1 314 ? -28.67000 -52.58800 -4.22300 1.000 43.36880 372 GLN C C 1
ATOM 11648 O O . GLN C 1 314 ? -29.68600 -52.89300 -3.58800 1.000 42.02015 372 GLN C O 1
ATOM 11662 N N . VAL C 1 315 ? -28.68600 -51.68200 -5.20200 1.000 42.02253 373 VAL C N 1
ATOM 11663 C CA . VAL C 1 315 ? -29.95500 -51.12000 -5.66400 1.000 39.45335 373 VAL C CA 1
ATOM 11664 C C . VAL C 1 315 ? -30.85600 -52.22000 -6.21300 1.000 38.46631 373 VAL C C 1
ATOM 11665 O O . VAL C 1 315 ? -32.07200 -52.22600 -5.98200 1.000 36.38177 373 VAL C O 1
ATOM 11678 N N . VAL C 1 316 ? -30.27500 -53.16600 -6.95000 1.000 43.37465 374 VAL C N 1
ATOM 11679 C CA . VAL C 1 316 ? -31.07100 -54.26100 -7.49800 1.000 43.99863 374 VAL C CA 1
ATOM 11680 C C . VAL C 1 316 ? -31.61500 -55.13700 -6.37500 1.000 46.13416 374 VAL C C 1
ATOM 11681 O O . VAL C 1 316 ? -32.77700 -55.56000 -6.40500 1.000 44.02011 374 VAL C O 1
ATOM 11694 N N . ASN C 1 317 ? -30.78300 -55.43000 -5.37300 1.000 51.36973 375 ASN C N 1
ATOM 11695 C CA . ASN C 1 317 ? -31.18200 -56.33400 -4.29900 1.000 46.77020 375 ASN C CA 1
ATOM 11696 C C . ASN C 1 317 ? -32.32100 -55.75900 -3.46800 1.000 48.45880 375 ASN C C 1
ATOM 11697 O O . ASN C 1 317 ? -33.14800 -56.51600 -2.94800 1.000 52.28897 375 ASN C O 1
ATOM 11708 N N . HIS C 1 318 ? -32.38200 -54.43600 -3.32500 1.000 60.10227 376 HIS C N 1
ATOM 11709 C CA . HIS C 1 318 ? -33.45800 -53.79000 -2.58500 1.000 56.44017 376 HIS C CA 1
ATOM 11710 C C . HIS C 1 318 ? -34.72800 -53.62300 -3.41200 1.000 55.82676 376 HIS C C 1
ATOM 11711 O O . HIS C 1 318 ? -35.66600 -52.96100 -2.95600 1.000 59.37675 376 HIS C O 1
ATOM 11725 N N . GLY C 1 319 ? -34.78600 -54.21000 -4.60300 1.000 45.19125 377 GLY C N 1
ATOM 11726 C CA . GLY C 1 319 ? -35.99800 -54.16300 -5.39400 1.000 43.74601 377 GLY C CA 1
ATOM 11727 C C . GLY C 1 319 ? -36.35000 -52.79000 -5.91100 1.000 44.98453 377 GLY C C 1
ATOM 11728 O O . GLY C 1 319 ? -37.53300 -52.49200 -6.10500 1.000 43.29195 377 GLY C O 1
ATOM 11732 N N . LEU C 1 320 ? -35.35200 -51.93800 -6.13600 1.000 42.37169 378 LEU C N 1
ATOM 11733 C CA . LEU C 1 320 ? -35.59400 -50.56500 -6.54400 1.000 43.87196 378 LEU C CA 1
ATOM 11734 C C . LEU C 1 320 ? -35.69400 -50.38500 -8.05500 1.000 44.53428 378 LEU C C 1
ATOM 11735 O O . LEU C 1 320 ? -36.12000 -49.31600 -8.50100 1.000 43.21905 378 LEU C O 1
ATOM 11751 N N . VAL C 1 321 ? -35.30800 -51.37600 -8.85300 1.000 34.28575 379 VAL C N 1
ATOM 11752 C CA . VAL C 1 321 ? -35.32200 -51.21000 -10.30700 1.000 39.46485 379 VAL C CA 1
ATOM 11753 C C . VAL C 1 321 ? -36.76600 -51.19400 -10.80300 1.000 34.21143 379 VAL C C 1
ATOM 11754 O O . VAL C 1 321 ? -37.12000 -50.33000 -11.61500 1.000 36.25532 379 VAL C O 1
ATOM 11767 N N . PRO C 1 322 ? -37.62500 -52.13100 -10.38600 1.000 29.56182 380 PRO C N 1
ATOM 11768 C CA . PRO C 1 322 ? -39.04000 -52.02100 -10.78600 1.000 30.49473 380 PRO C CA 1
ATOM 11769 C C . PRO C 1 322 ? -39.68300 -50.72500 -10.32400 1.000 33.42483 380 PRO C C 1
ATOM 11770 O O . PRO C 1 322 ? -40.50600 -50.13800 -11.04100 1.000 34.69538 380 PRO C O 1
ATOM 11781 N N . ILE C 1 323 ? -39.31300 -50.25200 -9.13200 1.000 43.52653 381 ILE C N 1
ATOM 11782 C CA . ILE C 1 323 ? -39.82500 -48.97500 -8.64800 1.000 42.14995 381 ILE C CA 1
ATOM 11783 C C . ILE C 1 323 ? -39.37400 -47.84200 -9.55600 1.000 41.18433 381 ILE C C 1
ATOM 11784 O O . ILE C 1 323 ? -40.15200 -46.93500 -9.87400 1.000 44.30953 381 ILE C O 1
ATOM 11800 N N . LEU C 1 324 ? -38.10300 -47.85600 -9.96200 1.000 38.85464 382 LEU C N 1
ATOM 11801 C CA . LEU C 1 324 ? -37.61000 -46.81400 -10.85600 1.000 40.91314 382 LEU C CA 1
ATOM 11802 C C . LEU C 1 324 ? -38.31300 -46.87700 -12.20200 1.000 42.74289 382 LEU C C 1
ATOM 11803 O O . LEU C 1 324 ? -38.56500 -45.84300 -12.82300 1.000 45.79475 382 LEU C O 1
ATOM 11819 N N . VAL C 1 325 ? -38.62700 -48.08300 -12.67400 1.000 40.02642 383 VAL C N 1
ATOM 11820 C CA . VAL C 1 325 ? -39.39400 -48.21100 -13.90800 1.000 40.96934 383 VAL C CA 1
ATOM 11821 C C . VAL C 1 325 ? -40.76000 -47.55500 -13.74100 1.000 45.92379 383 VAL C C 1
ATOM 11822 O O . VAL C 1 325 ? -41.21700 -46.79300 -14.60400 1.000 48.42509 383 VAL C O 1
ATOM 11835 N N . SER C 1 326 ? -41.42900 -47.83700 -12.62000 1.000 41.96166 384 SER C N 1
ATOM 11836 C CA . SER C 1 326 ? -42.72200 -47.20800 -12.35800 1.000 45.19387 384 SER C CA 1
ATOM 11837 C C . SER C 1 326 ? -42.59800 -45.68900 -12.33000 1.000 43.16860 384 SER C C 1
ATOM 11838 O O . SER C 1 326 ? -43.43600 -44.97600 -12.89600 1.000 43.69687 384 SER C O 1
ATOM 11846 N N . VAL C 1 327 ? -41.55500 -45.18100 -11.67100 1.000 33.56071 385 VAL C N 1
ATOM 11847 C CA . VAL C 1 327 ? -41.36100 -43.73800 -11.55700 1.000 32.86851 385 VAL C CA 1
ATOM 11848 C C . VAL C 1 327 ? -41.15000 -43.12800 -12.93400 1.000 36.24399 385 VAL C C 1
ATOM 11849 O O . VAL C 1 327 ? -41.77800 -42.12700 -13.29900 1.000 33.94303 385 VAL C O 1
ATOM 11862 N N . LEU C 1 328 ? -40.24700 -43.72500 -13.71300 1.000 37.83005 386 LEU C N 1
ATOM 11863 C CA . LEU C 1 328 ? -40.00700 -43.28500 -15.08000 1.000 37.95430 386 LEU C CA 1
ATOM 11864 C C . LEU C 1 328 ? -41.28300 -43.30000 -15.90600 1.000 37.08164 386 LEU C C 1
ATOM 11865 O O . LEU C 1 328 ? -41.45300 -42.46200 -16.79800 1.000 40.59733 386 LEU C O 1
ATOM 11881 N N . SER C 1 329 ? -42.19200 -44.23000 -15.62000 1.000 36.47763 387 SER C N 1
ATOM 11882 C CA . SER C 1 329 ? -43.37900 -44.37800 -16.45200 1.000 36.14961 387 SER C CA 1
ATOM 11883 C C . SER C 1 329 ? -44.46800 -43.37100 -16.09900 1.000 42.02563 387 SER C C 1
ATOM 11884 O O . SER C 1 329 ? -44.96700 -42.65700 -16.97700 1.000 44.40256 387 SER C O 1
ATOM 11892 N N . LYS C 1 330 ? -44.84500 -43.28100 -14.82200 1.000 53.92699 388 LYS C N 1
ATOM 11893 C CA . LYS C 1 330 ? -46.07700 -42.59000 -14.46100 1.000 52.77732 388 LYS C CA 1
ATOM 11894 C C . LYS C 1 330 ? -45.88100 -41.39600 -13.53600 1.000 51.54079 388 LYS C C 1
ATOM 11895 O O . LYS C 1 330 ? -46.87700 -40.79000 -13.12200 1.000 51.88329 388 LYS C O 1
ATOM 11914 N N . ALA C 1 331 ? -44.64800 -41.02600 -13.20800 1.000 43.09769 389 ALA C N 1
ATOM 11915 C CA . ALA C 1 331 ? -44.41500 -39.88700 -12.33200 1.000 43.81088 389 ALA C CA 1
ATOM 11916 C C . ALA C 1 331 ? -44.35600 -38.58400 -13.13300 1.000 45.42269 389 ALA C C 1
ATOM 11917 O O . ALA C 1 331 ? -44.37100 -38.57400 -14.36700 1.000 48.99699 389 ALA C O 1
ATOM 11924 N N . ASP C 1 332 ? -44.27700 -37.47300 -12.40300 1.000 53.75607 390 ASP C N 1
ATOM 11925 C CA . ASP C 1 332 ? -44.17600 -36.15000 -13.00000 1.000 55.12186 390 ASP C CA 1
ATOM 11926 C C . ASP C 1 332 ? -42.83800 -35.96200 -13.71600 1.000 56.13153 390 ASP C C 1
ATOM 11927 O O . ASP C 1 332 ? -41.84200 -36.63100 -13.42500 1.000 58.97356 390 ASP C O 1
ATOM 11936 N N . PHE C 1 333 ? -42.82500 -35.01300 -14.66100 1.000 39.27268 391 PHE C N 1
ATOM 11937 C CA . PHE C 1 333 ? -41.69700 -34.90300 -15.58100 1.000 40.35949 391 PHE C CA 1
ATOM 11938 C C . PHE C 1 333 ? -40.40500 -34.52100 -14.86500 1.000 41.45056 391 PHE C C 1
ATOM 11939 O O . PHE C 1 333 ? -39.32200 -34.97500 -15.25000 1.000 38.76129 391 PHE C O 1
ATOM 11956 N N . LYS C 1 334 ? -40.48700 -33.67500 -13.83800 1.000 52.65959 392 LYS C N 1
ATOM 11957 C CA . LYS C 1 334 ? -39.27200 -33.31200 -13.11400 1.000 55.03086 392 LYS C CA 1
ATOM 11958 C C . LYS C 1 334 ? -38.65100 -34.54500 -12.46800 1.000 49.87302 392 LYS C C 1
ATOM 11959 O O . LYS C 1 334 ? -37.42500 -34.71300 -12.48000 1.000 49.49122 392 LYS C O 1
ATOM 11978 N N . THR C 1 335 ? -39.48300 -35.41500 -11.89000 1.000 42.63356 393 THR C N 1
ATOM 11979 C CA . THR C 1 335 ? -38.98700 -36.67800 -11.35800 1.000 39.84569 393 THR C CA 1
ATOM 11980 C C . THR C 1 335 ? -38.57300 -37.63500 -12.46900 1.000 37.69913 393 THR C C 1
ATOM 11981 O O . THR C 1 335 ? -37.63400 -38.41900 -12.29400 1.000 38.99014 393 THR C O 1
ATOM 11992 N N . GLN C 1 336 ? -39.26400 -37.59600 -13.60900 1.000 42.47456 394 GLN C N 1
ATOM 11993 C CA . GLN C 1 336 ? -38.90500 -38.47000 -14.72200 1.000 41.35868 394 GLN C CA 1
ATOM 11994 C C . GLN C 1 336 ? -37.52400 -38.14100 -15.27100 1.000 38.76782 394 GLN C C 1
ATOM 11995 O O . GLN C 1 336 ? -36.80900 -39.03800 -15.72500 1.000 37.41442 394 GLN C O 1
ATOM 12009 N N . LYS C 1 337 ? -37.13200 -36.86900 -15.23700 1.000 43.04751 395 LYS C N 1
ATOM 12010 C CA . LYS C 1 337 ? -35.78500 -36.49700 -15.65100 1.000 41.29504 395 LYS C CA 1
ATOM 12011 C C . LYS C 1 337 ? -34.74300 -37.16300 -14.75900 1.000 42.24865 395 LYS C C 1
ATOM 12012 O O . LYS C 1 337 ? -33.75800 -37.74000 -15.24300 1.000 39.75889 395 LYS C O 1
ATOM 12031 N N . GLU C 1 338 ? -34.95600 -37.09700 -13.44200 1.000 38.23433 396 GLU C N 1
ATOM 12032 C CA . GLU C 1 338 ? -34.04200 -37.74500 -12.50800 1.000 38.70240 396 GLU C CA 1
ATOM 12033 C C . GLU C 1 338 ? -34.04100 -39.25700 -12.70600 1.000 36.69020 396 GLU C C 1
ATOM 12034 O O . GLU C 1 338 ? -32.99700 -39.90900 -12.57700 1.000 37.98367 396 GLU C O 1
ATOM 12046 N N . ALA C 1 339 ? -35.20300 -39.83300 -13.02100 1.000 34.74217 397 ALA C N 1
ATOM 12047 C CA . ALA C 1 339 ? -35.26700 -41.26700 -13.28300 1.000 33.26291 397 ALA C CA 1
ATOM 12048 C C . ALA C 1 339 ? -34.47500 -41.63000 -14.53400 1.000 30.66310 397 ALA C C 1
ATOM 12049 O O . ALA C 1 339 ? -33.80800 -42.67000 -14.58000 1.000 28.79425 397 ALA C O 1
ATOM 12056 N N . VAL C 1 340 ? -34.53800 -40.77900 -15.55800 1.000 30.02158 398 VAL C N 1
ATOM 12057 C CA . VAL C 1 340 ? -33.73400 -40.98700 -16.75700 1.000 31.08258 398 VAL C CA 1
ATOM 12058 C C . VAL C 1 340 ? -32.25400 -40.96000 -16.40800 1.000 32.29564 398 VAL C C 1
ATOM 12059 O O . VAL C 1 340 ? -31.46700 -41.78000 -16.89900 1.000 30.70109 398 VAL C O 1
ATOM 12072 N N . TRP C 1 341 ? -31.84800 -40.00200 -15.57400 1.000 37.84331 399 TRP C N 1
ATOM 12073 C CA . TRP C 1 341 ? -30.44200 -39.93200 -15.18000 1.000 39.55359 399 TRP C CA 1
ATOM 12074 C C . TRP C 1 341 ? -30.02400 -41.19500 -14.43400 1.000 36.95742 399 TRP C C 1
ATOM 12075 O O . TRP C 1 341 ? -28.94600 -41.75300 -14.68300 1.000 37.91378 399 TRP C O 1
ATOM 12096 N N . ALA C 1 342 ? -30.88000 -41.67300 -13.53000 1.000 30.82766 400 ALA C N 1
ATOM 12097 C CA . ALA C 1 342 ? -30.58400 -42.90200 -12.80300 1.000 33.76145 400 ALA C CA 1
ATOM 12098 C C . ALA C 1 342 ? -30.42700 -44.07800 -13.75900 1.000 32.47343 400 ALA C C 1
ATOM 12099 O O . ALA C 1 342 ? -29.47900 -44.86400 -13.64600 1.000 32.18135 400 ALA C O 1
ATOM 12106 N N . VAL C 1 343 ? -31.35000 -44.21200 -14.71500 1.000 34.64232 401 VAL C N 1
ATOM 12107 C CA . VAL C 1 343 ? -31.31200 -45.34300 -15.64100 1.000 30.92126 401 VAL C CA 1
ATOM 12108 C C . VAL C 1 343 ? -30.05300 -45.29500 -16.49600 1.000 32.64912 401 VAL C C 1
ATOM 12109 O O . VAL C 1 343 ? -29.38700 -46.31900 -16.71500 1.000 35.03174 401 VAL C O 1
ATOM 12122 N N . THR C 1 344 ? -29.71000 -44.11100 -17.00500 1.000 47.97560 402 THR C N 1
ATOM 12123 C CA . THR C 1 344 ? -28.54700 -44.01500 -17.87700 1.000 50.75149 402 THR C CA 1
ATOM 12124 C C . THR C 1 344 ? -27.26000 -44.28100 -17.10400 1.000 52.04337 402 THR C C 1
ATOM 12125 O O . THR C 1 344 ? -26.36600 -44.96200 -17.61100 1.000 53.54381 402 THR C O 1
ATOM 12136 N N . ASN C 1 345 ? -27.16100 -43.80400 -15.86700 1.000 34.88845 403 ASN C N 1
ATOM 12137 C CA . ASN C 1 345 ? -25.97000 -44.03700 -15.00900 1.000 35.12380 403 ASN C CA 1
ATOM 12138 C C . ASN C 1 345 ? -25.86100 -45.54000 -14.73500 1.000 35.04089 403 ASN C C 1
ATOM 12139 O O . ASN C 1 345 ? -24.74100 -46.06100 -14.80900 1.000 33.60850 403 ASN C O 1
ATOM 12150 N N . TYR C 1 346 ? -26.97400 -46.21700 -14.45900 1.000 35.94575 404 TYR C N 1
ATOM 12151 C CA . TYR C 1 346 ? -27.02800 -47.68100 -14.20600 1.000 40.54553 404 TYR C CA 1
ATOM 12152 C C . TYR C 1 346 ? -26.53200 -48.42400 -15.44400 1.000 41.86538 404 TYR C C 1
ATOM 12153 O O . TYR C 1 346 ? -25.71100 -49.34200 -15.30000 1.000 37.36247 404 TYR C O 1
ATOM 12171 N N . THR C 1 347 ? -26.99000 -48.01700 -16.62500 1.000 47.25292 405 THR C N 1
ATOM 12172 C CA . THR C 1 347 ? -26.64400 -48.68200 -17.90100 1.000 48.39529 405 THR C CA 1
ATOM 12173 C C . THR C 1 347 ? -25.27600 -48.22000 -18.39000 1.000 46.81239 405 THR C C 1
ATOM 12174 O O . THR C 1 347 ? -24.92300 -48.68300 -19.43600 1.000 48.67234 405 THR C O 1
ATOM 12185 N N . SER C 1 348 ? -24.58800 -47.30600 -17.70900 1.000 37.98840 406 SER C N 1
ATOM 12186 C CA . SER C 1 348 ? -23.24000 -46.80900 -18.09400 1.000 39.30111 406 SER C CA 1
ATOM 12187 C C . SER C 1 348 ? -22.15200 -47.55200 -17.31700 1.000 42.07777 406 SER C C 1
ATOM 12188 O O . SER C 1 348 ? -21.14300 -47.91100 -17.93900 1.000 42.77916 406 SER C O 1
ATOM 12196 N N . GLY C 1 349 ? -22.35100 -47.79200 -16.02400 1.000 34.30199 407 GLY C N 1
ATOM 12197 C CA . GLY C 1 349 ? -21.33700 -48.43000 -15.16800 1.000 34.84162 407 GLY C CA 1
ATOM 12198 C C . GLY C 1 349 ? -21.77800 -49.78300 -14.66100 1.000 34.56211 407 GLY C C 1
ATOM 12199 O O . GLY C 1 349 ? -21.04700 -50.33800 -13.84500 1.000 36.07872 407 GLY C O 1
ATOM 12203 N N . GLY C 1 350 ? -22.90900 -50.29800 -15.13400 1.000 36.42615 408 GLY C N 1
ATOM 12204 C CA . GLY C 1 350 ? -23.46500 -51.57200 -14.65300 1.000 36.79324 408 GLY C CA 1
ATOM 12205 C C . GLY C 1 350 ? -23.08600 -52.74000 -15.53300 1.000 37.75615 408 GLY C C 1
ATOM 12206 O O . GLY C 1 350 ? -23.00200 -52.53200 -16.71000 1.000 40.00080 408 GLY C O 1
ATOM 12210 N N . THR C 1 351 ? -23.02200 -53.94800 -14.99200 1.000 40.36369 409 THR C N 1
ATOM 12211 C CA . THR C 1 351 ? -22.60900 -55.14500 -15.70200 1.000 39.88456 409 THR C CA 1
ATOM 12212 C C . THR C 1 351 ? -23.64600 -55.51800 -16.76000 1.000 44.71816 409 THR C C 1
ATOM 12213 O O . THR C 1 351 ? -24.75300 -54.97100 -16.81300 1.000 43.10712 409 THR C O 1
ATOM 12224 N N . VAL C 1 352 ? -23.26800 -56.46800 -17.62000 1.000 49.20733 410 VAL C N 1
ATOM 12225 C CA . VAL C 1 352 ? -24.19800 -56.96800 -18.62700 1.000 46.44454 410 VAL C CA 1
ATOM 12226 C C . VAL C 1 352 ? -25.38600 -57.65500 -17.96500 1.000 47.57698 410 VAL C C 1
ATOM 12227 O O . VAL C 1 352 ? -26.53100 -57.51300 -18.41100 1.000 43.53783 410 VAL C O 1
ATOM 12240 N N . GLU C 1 353 ? -25.13900 -58.41500 -16.89400 1.000 60.84870 411 GLU C N 1
ATOM 12241 C CA . GLU C 1 353 ? -26.24000 -59.08900 -16.21400 1.000 64.65952 411 GLU C CA 1
ATOM 12242 C C . GLU C 1 353 ? -27.19800 -58.07600 -15.59800 1.000 59.57450 411 GLU C C 1
ATOM 12243 O O . GLU C 1 353 ? -28.42300 -58.25000 -15.64700 1.000 56.83267 411 GLU C O 1
ATOM 12255 N N . GLN C 1 354 ? -26.65800 -56.99300 -15.03600 1.000 34.09608 412 GLN C N 1
ATOM 12256 C CA . GLN C 1 354 ? -27.50700 -55.95400 -14.46300 1.000 32.57078 412 GLN C CA 1
ATOM 12257 C C . GLN C 1 354 ? -28.32600 -55.25200 -15.53700 1.000 30.86575 412 GLN C C 1
ATOM 12258 O O . GLN C 1 354 ? -29.50200 -54.94200 -15.32300 1.000 30.02648 412 GLN C O 1
ATOM 12272 N N . ILE C 1 355 ? -27.73600 -55.02000 -16.71200 1.000 41.04782 413 ILE C N 1
ATOM 12273 C CA . ILE C 1 355 ? -28.48100 -54.37500 -17.79100 1.000 40.89519 413 ILE C CA 1
ATOM 12274 C C . ILE C 1 355 ? -29.55600 -55.31000 -18.33700 1.000 38.61243 413 ILE C C 1
ATOM 12275 O O . ILE C 1 355 ? -30.65200 -54.86900 -18.70200 1.000 36.45077 413 ILE C O 1
ATOM 12291 N N . VAL C 1 356 ? -29.26600 -56.61100 -18.41000 1.000 34.36142 414 VAL C N 1
ATOM 12292 C CA . VAL C 1 356 ? -30.29300 -57.56400 -18.82300 1.000 31.54733 414 VAL C CA 1
ATOM 12293 C C . VAL C 1 356 ? -31.43900 -57.56000 -17.82300 1.000 34.10758 414 VAL C C 1
ATOM 12294 O O . VAL C 1 356 ? -32.61600 -57.60800 -18.20300 1.000 34.16631 414 VAL C O 1
ATOM 12307 N N . TYR C 1 357 ? -31.11700 -57.52400 -16.52800 1.000 35.96366 415 TYR C N 1
ATOM 12308 C CA . TYR C 1 357 ? -32.16200 -57.40400 -15.52000 1.000 36.54573 415 TYR C CA 1
ATOM 12309 C C . TYR C 1 357 ? -33.00000 -56.15500 -15.76200 1.000 36.55164 415 TYR C C 1
ATOM 12310 O O . TYR C 1 357 ? -34.23500 -56.20100 -15.73000 1.000 35.12499 415 TYR C O 1
ATOM 12328 N N . LEU C 1 358 ? -32.33400 -55.02400 -16.01200 1.000 40.49616 416 LEU C N 1
ATOM 12329 C CA . LEU C 1 358 ? -33.04700 -53.77800 -16.27900 1.000 37.16242 416 LEU C CA 1
ATOM 12330 C C . LEU C 1 358 ? -33.99500 -53.92600 -17.46500 1.000 40.08104 416 LEU C C 1
ATOM 12331 O O . LEU C 1 358 ? -35.13600 -53.45000 -17.42200 1.000 38.56198 416 LEU C O 1
ATOM 12347 N N . VAL C 1 359 ? -33.54000 -54.58200 -18.53400 1.000 40.51584 417 VAL C N 1
ATOM 12348 C CA . VAL C 1 359 ? -34.39500 -54.77000 -19.70300 1.000 40.05671 417 VAL C CA 1
ATOM 12349 C C . VAL C 1 359 ? -35.57600 -55.67000 -19.36200 1.000 38.60338 417 VAL C C 1
ATOM 12350 O O . VAL C 1 359 ? -36.69900 -55.44900 -19.83000 1.000 43.50256 417 VAL C O 1
ATOM 12363 N N . HIS C 1 360 ? -35.34300 -56.70400 -18.55200 1.000 44.01015 418 HIS C N 1
ATOM 12364 C CA . HIS C 1 360 ? -36.41700 -57.61300 -18.16800 1.000 47.64187 418 HIS C CA 1
ATOM 12365 C C . HIS C 1 360 ? -37.44300 -56.94200 -17.26500 1.000 45.37538 418 HIS C C 1
ATOM 12366 O O . HIS C 1 360 ? -38.58400 -57.41000 -17.19500 1.000 44.49921 418 HIS C O 1
ATOM 12380 N N . CYS C 1 361 ? -37.06600 -55.86900 -16.56800 1.000 40.91559 419 CYS C N 1
ATOM 12381 C CA . CYS C 1 361 ? -38.02100 -55.11600 -15.76600 1.000 37.55459 419 CYS C CA 1
ATOM 12382 C C . CYS C 1 361 ? -38.89800 -54.19000 -16.60100 1.000 37.41860 419 CYS C C 1
ATOM 12383 O O . CYS C 1 361 ? -39.86000 -53.62900 -16.06500 1.000 36.74791 419 CYS C O 1
ATOM 12391 N N . GLY C 1 362 ? -38.59500 -54.01600 -17.88700 1.000 35.72254 420 GLY C N 1
ATOM 12392 C CA . GLY C 1 362 ? -39.43700 -53.23300 -18.77000 1.000 34.11352 420 GLY C CA 1
ATOM 12393 C C . GLY C 1 362 ? -39.03900 -51.77500 -18.88800 1.000 32.82847 420 GLY C C 1
ATOM 12394 O O . GLY C 1 362 ? -39.90200 -50.89300 -18.89200 1.000 34.58032 420 GLY C O 1
ATOM 12398 N N . ILE C 1 363 ? -37.73800 -51.50400 -18.99900 1.000 38.54716 421 ILE C N 1
ATOM 12399 C CA . ILE C 1 363 ? -37.27700 -50.12100 -19.09000 1.000 38.28744 421 ILE C CA 1
ATOM 12400 C C . ILE C 1 363 ? -37.48100 -49.55100 -20.48800 1.000 35.71003 421 ILE C C 1
ATOM 12401 O O . ILE C 1 363 ? -37.69100 -48.33800 -20.64500 1.000 36.09824 421 ILE C O 1
ATOM 12417 N N . ILE C 1 364 ? -37.42600 -50.40300 -21.51500 1.000 31.43052 422 ILE C N 1
ATOM 12418 C CA . ILE C 1 364 ? -37.32500 -49.91800 -22.89000 1.000 31.81479 422 ILE C CA 1
ATOM 12419 C C . ILE C 1 364 ? -38.49600 -49.00400 -23.22600 1.000 28.90353 422 ILE C C 1
ATOM 12420 O O . ILE C 1 364 ? -38.31000 -47.86200 -23.65400 1.000 29.51274 422 ILE C O 1
ATOM 12436 N N . GLU C 1 365 ? -39.72000 -49.49700 -23.05800 1.000 45.23142 423 GLU C N 1
ATOM 12437 C CA . GLU C 1 365 ? -40.87400 -48.73400 -23.52700 1.000 49.79968 423 GLU C CA 1
ATOM 12438 C C . GLU C 1 365 ? -41.02700 -47.39900 -22.80800 1.000 47.22881 423 GLU C C 1
ATOM 12439 O O . GLU C 1 365 ? -41.22500 -46.37900 -23.48800 1.000 51.61865 423 GLU C O 1
ATOM 12451 N N . PRO C 1 366 ? -40.99000 -47.32400 -21.47300 1.000 35.52810 424 PRO C N 1
ATOM 12452 C CA . PRO C 1 366 ? -41.12400 -46.00100 -20.83400 1.000 33.59400 424 PRO C CA 1
ATOM 12453 C C . PRO C 1 366 ? -39.96500 -45.07400 -21.15400 1.000 33.28886 424 PRO C C 1
ATOM 12454 O O . PRO C 1 366 ? -40.17500 -43.88000 -21.44200 1.000 43.03826 424 PRO C O 1
ATOM 12465 N N . LEU C 1 367 ? -38.73600 -45.59800 -21.13100 1.000 31.99303 425 LEU C N 1
ATOM 12466 C CA . LEU C 1 367 ? -37.58700 -44.78400 -21.51100 1.000 36.38898 425 LEU C CA 1
ATOM 12467 C C . LEU C 1 367 ? -37.77600 -44.20000 -22.90700 1.000 36.23983 425 LEU C C 1
ATOM 12468 O O . LEU C 1 367 ? -37.43100 -43.03800 -23.15400 1.000 33.60948 425 LEU C O 1
ATOM 12484 N N . MET C 1 368 ? -38.33100 -44.99100 -23.83000 1.000 49.54407 426 MET C N 1
ATOM 12485 C CA . MET C 1 368 ? -38.52500 -44.51900 -25.19500 1.000 51.32088 426 MET C CA 1
ATOM 12486 C C . MET C 1 368 ? -39.65800 -43.50900 -25.27200 1.000 54.02551 426 MET C C 1
ATOM 12487 O O . MET C 1 368 ? -39.57400 -42.52800 -26.01800 1.000 54.76278 426 MET C O 1
ATOM 12501 N N . ASN C 1 369 ? -40.73500 -43.73600 -24.51700 1.000 49.65420 427 ASN C N 1
ATOM 12502 C CA . ASN C 1 369 ? -41.84700 -42.79500 -24.53700 1.000 52.44165 427 ASN C CA 1
ATOM 12503 C C . ASN C 1 369 ? -41.40700 -41.42400 -24.05200 1.000 52.06635 427 ASN C C 1
ATOM 12504 O O . ASN C 1 369 ? -41.99000 -40.40500 -24.44300 1.000 55.53855 427 ASN C O 1
ATOM 12515 N N . LEU C 1 370 ? -40.38500 -41.37400 -23.20200 1.000 34.61082 428 LEU C N 1
ATOM 12516 C CA . LEU C 1 370 ? -39.87200 -40.06500 -22.80500 1.000 40.83521 428 LEU C CA 1
ATOM 12517 C C . LEU C 1 370 ? -39.10800 -39.34900 -23.92300 1.000 36.84404 428 LEU C C 1
ATOM 12518 O O . LEU C 1 370 ? -38.74000 -38.18500 -23.73900 1.000 40.35930 428 LEU C O 1
ATOM 12534 N N . LEU C 1 371 ? -38.87400 -39.99600 -25.07000 1.000 36.58885 429 LEU C N 1
ATOM 12535 C CA . LEU C 1 371 ? -38.16400 -39.35200 -26.17300 1.000 40.02988 429 LEU C CA 1
ATOM 12536 C C . LEU C 1 371 ? -38.96300 -38.26200 -26.88900 1.000 39.24847 429 LEU C C 1
ATOM 12537 O O . LEU C 1 371 ? -38.40600 -37.60500 -27.77200 1.000 39.85585 429 LEU C O 1
ATOM 12553 N N . THR C 1 372 ? -40.23700 -38.05500 -26.55900 1.000 49.77473 430 THR C N 1
ATOM 12554 C CA . THR C 1 372 ? -40.99000 -36.93700 -27.12400 1.000 51.63952 430 THR C CA 1
ATOM 12555 C C . THR C 1 372 ? -40.82300 -35.64800 -26.32700 1.000 52.64643 430 THR C C 1
ATOM 12556 O O . THR C 1 372 ? -41.44000 -34.63600 -26.67300 1.000 56.28035 430 THR C O 1
ATOM 12567 N N . ALA C 1 373 ? -40.00700 -35.65800 -25.27800 1.000 57.39923 431 ALA C N 1
ATOM 12568 C CA . ALA C 1 373 ? -39.84700 -34.47900 -24.44400 1.000 59.87700 431 ALA C CA 1
ATOM 12569 C C . ALA C 1 373 ? -39.18600 -33.34600 -25.22200 1.000 61.07459 431 ALA C C 1
ATOM 12570 O O . ALA C 1 373 ? -38.56200 -33.55000 -26.26800 1.000 63.87911 431 ALA C O 1
ATOM 12577 N N . LYS C 1 374 ? -39.33600 -32.13600 -24.69100 1.000 62.71322 432 LYS C N 1
ATOM 12578 C CA . LYS C 1 374 ? -38.78200 -30.93100 -25.29000 1.000 60.47432 432 LYS C CA 1
ATOM 12579 C C . LYS C 1 374 ? -37.39900 -30.59100 -24.75200 1.000 64.32019 432 LYS C C 1
ATOM 12580 O O . LYS C 1 374 ? -36.82300 -29.57600 -25.15900 1.000 71.00421 432 LYS C O 1
ATOM 12599 N N . ASP C 1 375 ? -36.85800 -31.41000 -23.85300 1.000 59.83243 433 ASP C N 1
ATOM 12600 C CA . ASP C 1 375 ? -35.53800 -31.18900 -23.27000 1.000 61.00376 433 ASP C CA 1
ATOM 12601 C C . ASP C 1 375 ? -34.50500 -31.96000 -24.08900 1.000 57.70908 433 ASP C C 1
ATOM 12602 O O . ASP C 1 375 ? -34.51100 -33.19500 -24.10700 1.000 57.70992 433 ASP C O 1
ATOM 12611 N N . THR C 1 376 ? -33.61800 -31.22700 -24.76900 1.000 59.91689 434 THR C N 1
ATOM 12612 C CA . THR C 1 376 ? -32.63600 -31.86400 -25.64200 1.000 56.33347 434 THR C CA 1
ATOM 12613 C C . THR C 1 376 ? -31.65800 -32.73100 -24.85600 1.000 57.49429 434 THR C C 1
ATOM 12614 O O . THR C 1 376 ? -31.31700 -33.84200 -25.28700 1.000 54.77711 434 THR C O 1
ATOM 12625 N N . LYS C 1 377 ? -31.18700 -32.24000 -23.70600 1.000 54.68842 435 LYS C N 1
ATOM 12626 C CA . LYS C 1 377 ? -30.27900 -33.03600 -22.88300 1.000 52.79079 435 LYS C CA 1
ATOM 12627 C C . LYS C 1 377 ? -30.92000 -34.35200 -22.46600 1.000 47.44339 435 LYS C C 1
ATOM 12628 O O . LYS C 1 377 ? -30.25400 -35.39200 -22.44300 1.000 47.49087 435 LYS C O 1
ATOM 12647 N N . ILE C 1 378 ? -32.20800 -34.33400 -22.13000 1.000 43.65604 436 ILE C N 1
ATOM 12648 C CA . ILE C 1 378 ? -32.86400 -35.57200 -21.72400 1.000 41.56119 436 ILE C CA 1
ATOM 12649 C C . ILE C 1 378 ? -32.88500 -36.56300 -22.88000 1.000 37.88176 436 ILE C C 1
ATOM 12650 O O . ILE C 1 378 ? -32.65100 -37.76400 -22.69400 1.000 37.58344 436 ILE C O 1
ATOM 12666 N N . ILE C 1 379 ? -33.16300 -36.08000 -24.09000 1.000 38.79966 437 ILE C N 1
ATOM 12667 C CA . ILE C 1 379 ? -33.17800 -36.97000 -25.24700 1.000 41.28490 437 ILE C CA 1
ATOM 12668 C C . ILE C 1 379 ? -31.79000 -37.54900 -25.48800 1.000 39.48352 437 ILE C C 1
ATOM 12669 O O . ILE C 1 379 ? -31.64300 -38.73800 -25.79700 1.000 36.87716 437 ILE C O 1
ATOM 12685 N N . LEU C 1 380 ? -30.74600 -36.72800 -25.34800 1.000 40.25491 438 LEU C N 1
ATOM 12686 C CA . LEU C 1 380 ? -29.39500 -37.24300 -25.56400 1.000 37.70127 438 LEU C CA 1
ATOM 12687 C C . LEU C 1 380 ? -29.02100 -38.27100 -24.50100 1.000 35.24980 438 LEU C C 1
ATOM 12688 O O . LEU C 1 380 ? -28.36800 -39.27600 -24.80400 1.000 35.02892 438 LEU C O 1
ATOM 12704 N N . VAL C 1 381 ? -29.42600 -38.03900 -23.25100 1.000 37.02280 439 VAL C N 1
ATOM 12705 C CA . VAL C 1 381 ? -29.15300 -39.00800 -22.19400 1.000 34.47803 439 VAL C CA 1
ATOM 12706 C C . VAL C 1 381 ? -29.88000 -40.31700 -22.47700 1.000 36.11251 439 VAL C C 1
ATOM 12707 O O . VAL C 1 381 ? -29.32800 -41.40800 -22.28600 1.000 34.53279 439 VAL C O 1
ATOM 12720 N N . ILE C 1 382 ? -31.13200 -40.23000 -22.93300 1.000 37.36675 440 ILE C N 1
ATOM 12721 C CA . ILE C 1 382 ? -31.88500 -41.43500 -23.25900 1.000 36.55905 440 ILE C CA 1
ATOM 12722 C C . ILE C 1 382 ? -31.21300 -42.18700 -24.39800 1.000 37.00318 440 ILE C C 1
ATOM 12723 O O . ILE C 1 382 ? -31.15400 -43.42200 -24.39800 1.000 36.64502 440 ILE C O 1
ATOM 12739 N N . LEU C 1 383 ? -30.72900 -41.46100 -25.40600 1.000 36.10374 441 LEU C N 1
ATOM 12740 C CA . LEU C 1 383 ? -30.05000 -42.12200 -26.51600 1.000 37.41924 441 LEU C CA 1
ATOM 12741 C C . LEU C 1 383 ? -28.75300 -42.77500 -26.04600 1.000 37.21914 441 LEU C C 1
ATOM 12742 O O . LEU C 1 383 ? -28.39800 -43.86400 -26.51300 1.000 42.14281 441 LEU C O 1
ATOM 12758 N N . ASP C 1 384 ? -28.04100 -42.13800 -25.11200 1.000 41.03242 442 ASP C N 1
ATOM 12759 C CA . ASP C 1 384 ? -26.86100 -42.77600 -24.53100 1.000 45.44923 442 ASP C CA 1
ATOM 12760 C C . ASP C 1 384 ? -27.24500 -44.06000 -23.80400 1.000 41.63130 442 ASP C C 1
ATOM 12761 O O . ASP C 1 384 ? -26.53400 -45.07000 -23.88200 1.000 39.08476 442 ASP C O 1
ATOM 12770 N N . ALA C 1 385 ? -28.36800 -44.03400 -23.08700 1.000 29.02544 443 ALA C N 1
ATOM 12771 C CA . ALA C 1 385 ? -28.83600 -45.23100 -22.39600 1.000 31.86548 443 ALA C CA 1
ATOM 12772 C C . ALA C 1 385 ? -29.17300 -46.34200 -23.38000 1.000 32.33558 443 ALA C C 1
ATOM 12773 O O . ALA C 1 385 ? -28.81600 -47.50700 -23.16500 1.000 30.89837 443 ALA C O 1
ATOM 12780 N N . ILE C 1 386 ? -29.86200 -45.99600 -24.46800 1.000 39.80326 444 ILE C N 1
ATOM 12781 C CA . ILE C 1 386 ? -30.22100 -46.99000 -25.47500 1.000 38.29638 444 ILE C CA 1
ATOM 12782 C C . ILE C 1 386 ? -28.96700 -47.57100 -26.11400 1.000 37.41365 444 ILE C C 1
ATOM 12783 O O . ILE C 1 386 ? -28.88400 -48.77900 -26.37000 1.000 37.41645 444 ILE C O 1
ATOM 12799 N N . SER C 1 387 ? -27.96600 -46.72700 -26.36800 1.000 30.63555 445 SER C N 1
ATOM 12800 C CA . SER C 1 387 ? -26.72200 -47.21800 -26.95300 1.000 31.70905 445 SER C CA 1
ATOM 12801 C C . SER C 1 387 ? -25.97600 -48.12900 -25.98500 1.000 32.38179 445 SER C C 1
ATOM 12802 O O . SER C 1 387 ? -25.39600 -49.13800 -26.39900 1.000 34.71420 445 SER C O 1
ATOM 12810 N N . ASN C 1 388 ? -25.97000 -47.79100 -24.69300 1.000 31.30547 446 ASN C N 1
ATOM 12811 C CA . ASN C 1 388 ? -25.34200 -48.66800 -23.70700 1.000 34.06114 446 ASN C CA 1
ATOM 12812 C C . ASN C 1 388 ? -26.04500 -50.01900 -23.65600 1.000 33.85417 446 ASN C C 1
ATOM 12813 O O . ASN C 1 388 ? -25.39600 -51.07300 -23.58700 1.000 36.60499 446 ASN C O 1
ATOM 12824 N N . ILE C 1 389 ? -27.37900 -50.00300 -23.68500 1.000 32.69122 447 ILE C N 1
ATOM 12825 C CA . ILE C 1 389 ? -28.14100 -51.24900 -23.68500 1.000 35.75278 447 ILE C CA 1
ATOM 12826 C C . ILE C 1 389 ? -27.80300 -52.06800 -24.92600 1.000 34.00839 447 ILE C C 1
ATOM 12827 O O . ILE C 1 389 ? -27.61700 -53.29100 -24.85400 1.000 32.16530 447 ILE C O 1
ATOM 12843 N N . PHE C 1 390 ? -27.69300 -51.40200 -26.08100 1.000 35.45497 448 PHE C N 1
ATOM 12844 C CA . PHE C 1 390 ? -27.33500 -52.10100 -27.31400 1.000 38.34898 448 PHE C CA 1
ATOM 12845 C C . PHE C 1 390 ? -25.93400 -52.69400 -27.23100 1.000 38.88261 448 PHE C C 1
ATOM 12846 O O . PHE C 1 390 ? -25.67700 -53.77400 -27.76500 1.000 40.57304 448 PHE C O 1
ATOM 12863 N N . GLN C 1 391 ? -25.00700 -51.99100 -26.58300 1.000 50.69046 449 GLN C N 1
ATOM 12864 C CA . GLN C 1 391 ? -23.63900 -52.49000 -26.47500 1.000 55.48079 449 GLN C CA 1
ATOM 12865 C C . GLN C 1 391 ? -23.57900 -53.72000 -25.57400 1.000 56.21335 449 GLN C C 1
ATOM 12866 O O . GLN C 1 391 ? -22.86800 -54.69400 -25.87400 1.000 54.37424 449 GLN C O 1
ATOM 12880 N N . ALA C 1 392 ? -24.34300 -53.70800 -24.48100 1.000 45.28358 450 ALA C N 1
ATOM 12881 C CA . ALA C 1 392 ? -24.49200 -54.92100 -23.68100 1.000 46.13313 450 ALA C CA 1
ATOM 12882 C C . ALA C 1 392 ? -25.05200 -56.05800 -24.53100 1.000 45.33694 450 ALA C C 1
ATOM 12883 O O . ALA C 1 392 ? -24.55300 -57.19300 -24.49500 1.000 43.63860 450 ALA C O 1
ATOM 12890 N N . ALA C 1 393 ? -26.08900 -55.76300 -25.31900 1.000 40.71910 451 ALA C N 1
ATOM 12891 C CA . ALA C 1 393 ? -26.65600 -56.77700 -26.20100 1.000 39.89257 451 ALA C CA 1
ATOM 12892 C C . ALA C 1 393 ? -25.59300 -57.34700 -27.12900 1.000 39.30422 451 ALA C C 1
ATOM 12893 O O . ALA C 1 393 ? -25.52800 -58.56300 -27.34500 1.000 38.10641 451 ALA C O 1
ATOM 12900 N N . GLU C 1 394 ? -24.75300 -56.47800 -27.69200 1.000 51.88846 452 GLU C N 1
ATOM 12901 C CA . GLU C 1 394 ? -23.66700 -56.93400 -28.55200 1.000 52.46581 452 GLU C CA 1
ATOM 12902 C C . GLU C 1 394 ? -22.77300 -57.92300 -27.81900 1.000 53.11922 452 GLU C C 1
ATOM 12903 O O . GLU C 1 394 ? -22.46000 -58.99800 -28.34200 1.000 55.84121 452 GLU C O 1
ATOM 12915 N N . LYS C 1 395 ? -22.34900 -57.57900 -26.59900 1.000 43.53345 453 LYS C N 1
ATOM 12916 C CA . LYS C 1 395 ? -21.55800 -58.54700 -25.83900 1.000 45.16325 453 LYS C CA 1
ATOM 12917 C C . LYS C 1 395 ? -22.31600 -59.85800 -25.65700 1.000 46.03861 453 LYS C C 1
ATOM 12918 O O . LYS C 1 395 ? -21.69700 -60.92600 -25.57100 1.000 44.23143 453 LYS C O 1
ATOM 12937 N N . LEU C 1 396 ? -23.64800 -59.80700 -25.61100 1.000 50.38112 454 LEU C N 1
ATOM 12938 C CA . LEU C 1 396 ? -24.42900 -61.03400 -25.51000 1.000 47.44916 454 LEU C CA 1
ATOM 12939 C C . LEU C 1 396 ? -24.76100 -61.65700 -26.86000 1.000 52.59499 454 LEU C C 1
ATOM 12940 O O . LEU C 1 396 ? -25.08100 -62.85100 -26.91200 1.000 50.46420 454 LEU C O 1
ATOM 12956 N N . GLY C 1 397 ? -24.68900 -60.89400 -27.94900 1.000 48.48287 455 GLY C N 1
ATOM 12957 C CA . GLY C 1 397 ? -25.10000 -61.42100 -29.23400 1.000 42.18246 455 GLY C CA 1
ATOM 12958 C C . GLY C 1 397 ? -26.59000 -61.36700 -29.44600 1.000 46.31487 455 GLY C C 1
ATOM 12959 O O . GLY C 1 397 ? -27.12800 -62.15900 -30.22500 1.000 42.65682 455 GLY C O 1
ATOM 12963 N N . GLU C 1 398 ? -27.27400 -60.45000 -28.76100 1.000 59.85143 456 GLU C N 1
ATOM 12964 C CA . GLU C 1 398 ? -28.72400 -60.32100 -28.80600 1.000 58.44147 456 GLU C CA 1
ATOM 12965 C C . GLU C 1 398 ? -29.14800 -58.99800 -29.43400 1.000 59.97854 456 GLU C C 1
ATOM 12966 O O . GLU C 1 398 ? -30.25900 -58.51900 -29.18300 1.000 58.03463 456 GLU C O 1
ATOM 12978 N N . THR C 1 399 ? -28.27900 -58.39600 -30.24700 1.000 54.85539 457 THR C N 1
ATOM 12979 C CA . THR C 1 399 ? -28.59200 -57.09800 -30.83600 1.000 54.36018 457 THR C CA 1
ATOM 12980 C C . THR C 1 399 ? -29.86200 -57.15300 -31.68000 1.000 51.39074 457 THR C C 1
ATOM 12981 O O . THR C 1 399 ? -30.66200 -56.21100 -31.67100 1.000 55.17707 457 THR C O 1
ATOM 12992 N N . GLU C 1 400 ? -30.07200 -58.25000 -32.40900 1.000 59.82630 458 GLU C N 1
ATOM 12993 C CA . GLU C 1 400 ? -31.26500 -58.37200 -33.24600 1.000 62.96319 458 GLU C CA 1
ATOM 12994 C C . GLU C 1 400 ? -32.52800 -58.47000 -32.39700 1.000 61.04662 458 GLU C C 1
ATOM 12995 O O . GLU C 1 400 ? -33.55200 -57.84300 -32.71200 1.000 62.75376 458 GLU C O 1
ATOM 13007 N N . LYS C 1 401 ? -32.47300 -59.25100 -31.31400 1.000 52.03833 459 LYS C N 1
ATOM 13008 C CA . LYS C 1 401 ? -33.62800 -59.37400 -30.43200 1.000 51.23767 459 LYS C CA 1
ATOM 13009 C C . LYS C 1 401 ? -34.00000 -58.02600 -29.83300 1.000 47.91787 459 LYS C C 1
ATOM 13010 O O . LYS C 1 401 ? -35.18200 -57.66000 -29.77900 1.000 47.48940 459 LYS C O 1
ATOM 13029 N N . LEU C 1 402 ? -32.99500 -57.25000 -29.42800 1.000 39.61901 460 LEU C N 1
ATOM 13030 C CA . LEU C 1 402 ? -33.25700 -55.93300 -28.86700 1.000 38.73064 460 LEU C CA 1
ATOM 13031 C C . LEU C 1 402 ? -33.80100 -54.97900 -29.91900 1.000 38.45190 460 LEU C C 1
ATOM 13032 O O . LEU C 1 402 ? -34.68400 -54.16700 -29.62400 1.000 37.29079 460 LEU C O 1
ATOM 13048 N N . SER C 1 403 ? -33.26900 -55.03800 -31.14200 1.000 35.31477 461 SER C N 1
ATOM 13049 C CA . SER C 1 403 ? -33.79200 -54.19000 -32.20800 1.000 31.21488 461 SER C CA 1
ATOM 13050 C C . SER C 1 403 ? -35.27300 -54.45500 -32.43500 1.000 31.60210 461 SER C C 1
ATOM 13051 O O . SER C 1 403 ? -36.07300 -53.51800 -32.53900 1.000 34.63850 461 SER C O 1
ATOM 13059 N N . ILE C 1 404 ? -35.66000 -55.73000 -32.52100 1.000 36.01340 462 ILE C N 1
ATOM 13060 C CA . ILE C 1 404 ? -37.07400 -56.03200 -32.74100 1.000 38.18811 462 ILE C CA 1
ATOM 13061 C C . ILE C 1 404 ? -37.90700 -55.58900 -31.54300 1.000 37.01863 462 ILE C C 1
ATOM 13062 O O . ILE C 1 404 ? -39.02300 -55.08200 -31.70200 1.000 37.79202 462 ILE C O 1
ATOM 13078 N N . MET C 1 405 ? -37.38700 -55.77400 -30.32600 1.000 52.74690 463 MET C N 1
ATOM 13079 C CA . MET C 1 405 ? -38.10400 -55.29700 -29.14600 1.000 53.80164 463 MET C CA 1
ATOM 13080 C C . MET C 1 405 ? -38.35900 -53.79600 -29.24100 1.000 49.84708 463 MET C C 1
ATOM 13081 O O . MET C 1 405 ? -39.46800 -53.32100 -28.97000 1.000 49.86710 463 MET C O 1
ATOM 13095 N N . ILE C 1 406 ? -37.33200 -53.03400 -29.62000 1.000 36.47813 464 ILE C N 1
ATOM 13096 C CA . ILE C 1 406 ? -37.46400 -51.58300 -29.70500 1.000 36.92216 464 ILE C CA 1
ATOM 13097 C C . ILE C 1 406 ? -38.44800 -51.19700 -30.80000 1.000 34.95770 464 ILE C C 1
ATOM 13098 O O . ILE C 1 406 ? -39.20500 -50.22700 -30.66300 1.000 31.13787 464 ILE C O 1
ATOM 13114 N N . GLU C 1 407 ? -38.45000 -51.94500 -31.90100 1.000 36.70078 465 GLU C N 1
ATOM 13115 C CA . GLU C 1 407 ? -39.38400 -51.66600 -32.98500 1.000 36.65823 465 GLU C CA 1
ATOM 13116 C C . GLU C 1 407 ? -40.82100 -51.93300 -32.55900 1.000 38.79465 465 GLU C C 1
ATOM 13117 O O . GLU C 1 407 ? -41.73900 -51.20100 -32.95100 1.000 37.00132 465 GLU C O 1
ATOM 13129 N N . GLU C 1 408 ? -41.03700 -52.97700 -31.76000 1.000 40.92670 466 GLU C N 1
ATOM 13130 C CA . GLU C 1 408 ? -42.39000 -53.39000 -31.41100 1.000 39.58614 466 GLU C CA 1
ATOM 13131 C C . GLU C 1 408 ? -43.01800 -52.54400 -30.30900 1.000 38.47210 466 GLU C C 1
ATOM 13132 O O . GLU C 1 408 ? -44.24800 -52.48800 -30.22300 1.000 37.30103 466 GLU C O 1
ATOM 13144 N N . CYS C 1 409 ? -42.22600 -51.89200 -29.46500 1.000 50.06922 467 CYS C N 1
ATOM 13145 C CA . CYS C 1 409 ? -42.77500 -50.95700 -28.49300 1.000 50.99543 467 CYS C CA 1
ATOM 13146 C C . CYS C 1 409 ? -42.91900 -49.55000 -29.06200 1.000 53.54092 467 CYS C C 1
ATOM 13147 O O . CYS C 1 409 ? -43.19900 -48.61300 -28.30700 1.000 56.24389 467 CYS C O 1
ATOM 13155 N N . GLY C 1 410 ? -42.71900 -49.38400 -30.36800 1.000 47.27512 468 GLY C N 1
ATOM 13156 C CA . GLY C 1 410 ? -42.79500 -48.08000 -30.99300 1.000 46.64338 468 GLY C CA 1
ATOM 13157 C C . GLY C 1 410 ? -41.56400 -47.21600 -30.83600 1.000 50.19619 468 GLY C C 1
ATOM 13158 O O . GLY C 1 410 ? -41.64000 -46.00900 -31.09200 1.000 47.95085 468 GLY C O 1
ATOM 13162 N N . GLY C 1 411 ? -40.42200 -47.79400 -30.44800 1.000 35.38199 469 GLY C N 1
ATOM 13163 C CA . GLY C 1 411 ? -39.23400 -46.98700 -30.22700 1.000 39.57828 469 GLY C CA 1
ATOM 13164 C C . GLY C 1 411 ? -38.53300 -46.56600 -31.49900 1.000 40.55930 469 GLY C C 1
ATOM 13165 O O . GLY C 1 411 ? -37.97100 -45.46500 -31.56600 1.000 44.03386 469 GLY C O 1
ATOM 13169 N N . LEU C 1 412 ? -38.54800 -47.42600 -32.52000 1.000 34.09871 470 LEU C N 1
ATOM 13170 C CA . LEU C 1 412 ? -37.96100 -47.05200 -33.80100 1.000 33.31741 470 LEU C CA 1
ATOM 13171 C C . LEU C 1 412 ? -38.65100 -45.82800 -34.37900 1.000 35.70251 470 LEU C C 1
ATOM 13172 O O . LEU C 1 412 ? -38.00200 -44.96800 -34.98500 1.000 40.56171 470 LEU C O 1
ATOM 13188 N N . ASP C 1 413 ? -39.96700 -45.72500 -34.19800 1.000 42.54202 471 ASP C N 1
ATOM 13189 C CA . ASP C 1 413 ? -40.67600 -44.54800 -34.68400 1.000 44.86525 471 ASP C CA 1
ATOM 13190 C C . ASP C 1 413 ? -40.14700 -43.29000 -34.01000 1.000 49.07780 471 ASP C C 1
ATOM 13191 O O . ASP C 1 413 ? -39.91900 -42.27100 -34.67000 1.000 48.52813 471 ASP C O 1
ATOM 13200 N N . LYS C 1 414 ? -39.90700 -43.35500 -32.69800 1.000 40.27102 472 LYS C N 1
ATOM 13201 C CA . LYS C 1 414 ? -39.44600 -42.17800 -31.97100 1.000 41.64315 472 LYS C CA 1
ATOM 13202 C C . LYS C 1 414 ? -38.02600 -41.79500 -32.37200 1.000 39.63349 472 LYS C C 1
ATOM 13203 O O . LYS C 1 414 ? -37.72600 -40.60800 -32.54400 1.000 47.13226 472 LYS C O 1
ATOM 13222 N N . ILE C 1 415 ? -37.13900 -42.77500 -32.54900 1.000 37.95499 473 ILE C N 1
ATOM 13223 C CA . ILE C 1 415 ? -35.77900 -42.45200 -32.98700 1.000 40.79727 473 ILE C CA 1
ATOM 13224 C C . ILE C 1 415 ? -35.79200 -41.86700 -34.40100 1.000 37.32330 473 ILE C C 1
ATOM 13225 O O . ILE C 1 415 ? -35.12500 -40.85500 -34.68900 1.000 38.84743 473 ILE C O 1
ATOM 13241 N N . GLU C 1 416 ? -36.57000 -42.47200 -35.30100 1.000 40.74521 474 GLU C N 1
ATOM 13242 C CA . GLU C 1 416 ? -36.66300 -41.94600 -36.65700 1.000 42.76980 474 GLU C CA 1
ATOM 13243 C C . GLU C 1 416 ? -37.20700 -40.52700 -36.64500 1.000 41.76378 474 GLU C C 1
ATOM 13244 O O . GLU C 1 416 ? -36.76500 -39.67600 -37.42400 1.000 44.25392 474 GLU C O 1
ATOM 13256 N N A ALA C 1 417 ? -38.16600 -40.25100 -35.76000 0.499 38.88618 475 ALA C N 1
ATOM 13257 N N B ALA C 1 417 ? -38.16600 -40.25100 -35.76100 0.501 38.89250 475 ALA C N 1
ATOM 13258 C CA A ALA C 1 417 ? -38.67600 -38.89300 -35.62500 0.499 41.55256 475 ALA C CA 1
ATOM 13259 C CA B ALA C 1 417 ? -38.67600 -38.89300 -35.62500 0.501 40.83407 475 ALA C CA 1
ATOM 13260 C C A ALA C 1 417 ? -37.58700 -37.94600 -35.14200 0.499 40.61265 475 ALA C C 1
ATOM 13261 C C B ALA C 1 417 ? -37.58600 -37.94700 -35.14200 0.501 40.54538 475 ALA C C 1
ATOM 13262 O O A ALA C 1 417 ? -37.48600 -36.80800 -35.61500 0.499 41.30092 475 ALA C O 1
ATOM 13263 O O B ALA C 1 417 ? -37.48500 -36.80900 -35.61600 0.501 41.28218 475 ALA C O 1
ATOM 13276 N N . LEU C 1 418 ? -36.76600 -38.39600 -34.19100 1.000 37.32599 476 LEU C N 1
ATOM 13277 C CA . LEU C 1 418 ? -35.66000 -37.56800 -33.72700 1.000 39.74883 476 LEU C CA 1
ATOM 13278 C C . LEU C 1 418 ? -34.68700 -37.26300 -34.85300 1.000 39.85819 476 LEU C C 1
ATOM 13279 O O . LEU C 1 418 ? -33.90900 -36.30800 -34.74600 1.000 39.61523 476 LEU C O 1
ATOM 13296 N N . GLN C 1 419 ? -34.70200 -38.06100 -35.92000 1.000 50.77446 477 GLN C N 1
ATOM 13297 C CA . GLN C 1 419 ? -33.85200 -37.69600 -37.05500 1.000 54.02676 477 GLN C CA 1
ATOM 13298 C C . GLN C 1 419 ? -34.29200 -36.40800 -37.76000 1.000 52.62293 477 GLN C C 1
ATOM 13299 O O . GLN C 1 419 ? -33.62400 -35.99800 -38.71400 1.000 58.06627 477 GLN C O 1
ATOM 13313 N N . ASN C 1 420 ? -35.38200 -35.76500 -37.33300 1.000 57.38374 478 ASN C N 1
ATOM 13314 C CA . ASN C 1 420 ? -35.82800 -34.50000 -37.91000 1.000 57.84620 478 ASN C CA 1
ATOM 13315 C C . ASN C 1 420 ? -35.75000 -33.36300 -36.89600 1.000 58.76589 478 ASN C C 1
ATOM 13316 O O . ASN C 1 420 ? -36.35300 -32.30500 -37.09800 1.000 62.42633 478 ASN C O 1
ATOM 13327 N N . HIS C 1 421 ? -35.02400 -33.57600 -35.80200 1.000 64.00283 479 HIS C N 1
ATOM 13328 C CA . HIS C 1 421 ? -34.90700 -32.59100 -34.73800 1.000 61.08732 479 HIS C CA 1
ATOM 13329 C C . HIS C 1 421 ? -34.00600 -31.43400 -35.15800 1.000 66.85589 479 HIS C C 1
ATOM 13330 O O . HIS C 1 421 ? -33.08000 -31.59200 -35.95800 1.000 67.93620 479 HIS C O 1
ATOM 13344 N N . GLU C 1 422 ? -34.29600 -30.25100 -34.60700 1.000 81.39828 480 GLU C N 1
ATOM 13345 C CA . GLU C 1 422 ? -33.48700 -29.07400 -34.90600 1.000 79.46159 480 GLU C CA 1
ATOM 13346 C C . GLU C 1 422 ? -32.04500 -29.27000 -34.45400 1.000 76.59132 480 GLU C C 1
ATOM 13347 O O . GLU C 1 422 ? -31.10300 -28.90300 -35.16700 1.000 76.72134 480 GLU C O 1
ATOM 13359 N N . ASN C 1 423 ? -31.85700 -29.84600 -33.26800 1.000 64.21017 481 ASN C N 1
ATOM 13360 C CA . ASN C 1 423 ? -30.53400 -29.97000 -32.67100 1.000 62.14934 481 ASN C CA 1
ATOM 13361 C C . ASN C 1 423 ? -29.69000 -30.98300 -33.43100 1.000 63.76683 481 ASN C C 1
ATOM 13362 O O . ASN C 1 423 ? -30.12400 -32.11300 -33.67100 1.000 68.74885 481 ASN C O 1
ATOM 13373 N N . GLU C 1 424 ? -28.47900 -30.57300 -33.81400 1.000 82.20435 482 GLU C N 1
ATOM 13374 C CA . GLU C 1 424 ? -27.63300 -31.45000 -34.61400 1.000 84.18010 482 GLU C CA 1
ATOM 13375 C C . GLU C 1 424 ? -27.12200 -32.63400 -33.80000 1.000 85.07352 482 GLU C C 1
ATOM 13376 O O . GLU C 1 424 ? -26.86700 -33.70100 -34.36400 1.000 88.45976 482 GLU C O 1
ATOM 13388 N N . SER C 1 425 ? -26.97400 -32.47500 -32.48200 1.000 66.34120 483 SER C N 1
ATOM 13389 C CA . SER C 1 425 ? -26.56200 -33.60100 -31.64800 1.000 64.05059 483 SER C CA 1
ATOM 13390 C C . SER C 1 425 ? -27.64600 -34.67200 -31.59000 1.000 66.16310 483 SER C C 1
ATOM 13391 O O . SER C 1 425 ? -27.35700 -35.86600 -31.71700 1.000 65.04441 483 SER C O 1
ATOM 13399 N N . VAL C 1 426 ? -28.90000 -34.26500 -31.37700 1.000 55.56023 484 VAL C N 1
ATOM 13400 C CA . VAL C 1 426 ? -30.00200 -35.22700 -31.37100 1.000 54.53156 484 VAL C CA 1
ATOM 13401 C C . VAL C 1 426 ? -30.08100 -35.93200 -32.71700 1.000 56.94373 484 VAL C C 1
ATOM 13402 O O . VAL C 1 426 ? -30.23100 -37.16000 -32.79700 1.000 55.55308 484 VAL C O 1
ATOM 13415 N N . TYR C 1 427 ? -29.97900 -35.15400 -33.79700 1.000 60.32930 485 TYR C N 1
ATOM 13416 C CA . TYR C 1 427 ? -30.02800 -35.71400 -35.14000 1.000 58.00475 485 TYR C CA 1
ATOM 13417 C C . TYR C 1 427 ? -28.91800 -36.73300 -35.34600 1.000 57.14862 485 TYR C C 1
ATOM 13418 O O . TYR C 1 427 ? -29.16500 -37.84000 -35.82900 1.000 57.64797 485 TYR C O 1
ATOM 13436 N N . LYS C 1 428 ? -27.68400 -36.38000 -34.98100 1.000 61.30051 486 LYS C N 1
ATOM 13437 C CA . LYS C 1 428 ? -26.56500 -37.29400 -35.19100 1.000 62.22694 486 LYS C CA 1
ATOM 13438 C C . LYS C 1 428 ? -26.67700 -38.53500 -34.31300 1.000 59.72695 486 LYS C C 1
ATOM 13439 O O . LYS C 1 428 ? -26.36000 -39.63900 -34.76100 1.000 59.89899 486 LYS C O 1
ATOM 13458 N N . ALA C 1 429 ? -27.13100 -38.38600 -33.06800 1.000 49.40839 487 ALA C N 1
ATOM 13459 C CA . ALA C 1 429 ? -27.26700 -39.54600 -32.19200 1.000 47.72229 487 ALA C CA 1
ATOM 13460 C C . ALA C 1 429 ? -28.30500 -40.51600 -32.74000 1.000 46.28803 487 ALA C C 1
ATOM 13461 O O . ALA C 1 429 ? -28.05000 -41.72400 -32.86100 1.000 47.17948 487 ALA C O 1
ATOM 13468 N N . SER C 1 430 ? -29.48600 -39.99900 -33.09100 1.000 46.88123 488 SER C N 1
ATOM 13469 C CA . SER C 1 430 ? -30.53600 -40.86100 -33.62500 1.000 45.94070 488 SER C CA 1
ATOM 13470 C C . SER C 1 430 ? -30.13400 -41.44900 -34.97200 1.000 45.36556 488 SER C C 1
ATOM 13471 O O . SER C 1 430 ? -30.42100 -42.61600 -35.25300 1.000 44.20096 488 SER C O 1
ATOM 13479 N N . LEU C 1 431 ? -29.46100 -40.66000 -35.81300 1.000 48.37345 489 LEU C N 1
ATOM 13480 C CA . LEU C 1 431 ? -28.99300 -41.15800 -37.10000 1.000 47.60357 489 LEU C CA 1
ATOM 13481 C C . LEU C 1 431 ? -27.97000 -42.26800 -36.92000 1.000 47.80489 489 LEU C C 1
ATOM 13482 O O . LEU C 1 431 ? -27.99800 -43.27100 -37.64100 1.000 49.53501 489 LEU C O 1
ATOM 13498 N N . ASN C 1 432 ? -27.04900 -42.10000 -35.97300 1.000 61.90083 490 ASN C N 1
ATOM 13499 C CA . ASN C 1 432 ? -26.07800 -43.14300 -35.67400 1.000 62.34320 490 ASN C CA 1
ATOM 13500 C C . ASN C 1 432 ? -26.77700 -44.42600 -35.25400 1.000 59.01306 490 ASN C C 1
ATOM 13501 O O . ASN C 1 432 ? -26.47100 -45.50900 -35.76400 1.000 61.38786 490 ASN C O 1
ATOM 13512 N N . LEU C 1 433 ? -27.73000 -44.32300 -34.32500 1.000 42.76825 491 LEU C N 1
ATOM 13513 C CA . LEU C 1 433 ? -28.44700 -45.52100 -33.89200 1.000 41.15215 491 LEU C CA 1
ATOM 13514 C C . LEU C 1 433 ? -29.17600 -46.18000 -35.06200 1.000 40.79923 491 LEU C C 1
ATOM 13515 O O . LEU C 1 433 ? -29.13200 -47.40900 -35.22400 1.000 39.95439 491 LEU C O 1
ATOM 13531 N N . ILE C 1 434 ? -29.83900 -45.37500 -35.89900 1.000 41.67429 492 ILE C N 1
ATOM 13532 C CA . ILE C 1 434 ? -30.61900 -45.92100 -37.00600 1.000 41.70869 492 ILE C CA 1
ATOM 13533 C C . ILE C 1 434 ? -29.71100 -46.61400 -38.01200 1.000 42.43750 492 ILE C C 1
ATOM 13534 O O . ILE C 1 434 ? -30.03100 -47.69600 -38.51800 1.000 40.77006 492 ILE C O 1
ATOM 13550 N N . GLU C 1 435 ? -28.56700 -46.00300 -38.32300 1.000 56.87180 493 GLU C N 1
ATOM 13551 C CA . GLU C 1 435 ? -27.64600 -46.58800 -39.28500 1.000 56.34286 493 GLU C CA 1
ATOM 13552 C C . GLU C 1 435 ? -26.93100 -47.79500 -38.70500 1.000 52.60716 493 GLU C C 1
ATOM 13553 O O . GLU C 1 435 ? -26.46500 -48.65000 -39.46600 1.000 55.47510 493 GLU C O 1
ATOM 13565 N N . LYS C 1 436 ? -26.84400 -47.88400 -37.37900 1.000 52.48087 494 LYS C N 1
ATOM 13566 C CA . LYS C 1 436 ? -26.10700 -48.95500 -36.73100 1.000 48.80716 494 LYS C CA 1
ATOM 13567 C C . LYS C 1 436 ? -26.94100 -50.20500 -36.48900 1.000 46.02679 494 LYS C C 1
ATOM 13568 O O . LYS C 1 436 ? -26.39200 -51.31200 -36.52700 1.000 43.46119 494 LYS C O 1
ATOM 13587 N N . TYR C 1 437 ? -28.24500 -50.07000 -36.23800 1.000 46.37057 495 TYR C N 1
ATOM 13588 C CA . TYR C 1 437 ? -29.05600 -51.23400 -35.89000 1.000 44.22749 495 TYR C CA 1
ATOM 13589 C C . TYR C 1 437 ? -30.35300 -51.38000 -36.67000 1.000 44.94561 495 TYR C C 1
ATOM 13590 O O . TYR C 1 437 ? -30.92900 -52.47600 -36.65500 1.000 43.08040 495 TYR C O 1
ATOM 13608 N N . PHE C 1 438 ? -30.83600 -50.33600 -37.34000 1.000 39.45398 496 PHE C N 1
ATOM 13609 C CA . PHE C 1 438 ? -32.11800 -50.40000 -38.03100 1.000 42.53673 496 PHE C CA 1
ATOM 13610 C C . PHE C 1 438 ? -32.00400 -50.16600 -39.53200 1.000 43.38074 496 PHE C C 1
ATOM 13611 O O . PHE C 1 438 ? -33.03300 -50.07100 -40.20400 1.000 43.84122 496 PHE C O 1
ATOM 13628 N N . SER C 1 439 ? -30.79400 -50.05700 -40.07000 1.000 50.95334 497 SER C N 1
ATOM 13629 C CA . SER C 1 439 ? -30.58100 -49.87800 -41.50300 1.000 55.62852 497 SER C CA 1
ATOM 13630 C C . SER C 1 439 ? -29.87400 -51.09700 -42.09100 1.000 56.23855 497 SER C C 1
ATOM 13631 O O . SER C 1 439 ? -28.72400 -51.02900 -42.52600 1.000 60.57738 497 SER C O 1
ATOM 13639 N N . VAL C 1 440 ? -30.58000 -52.23000 -42.10700 1.000 68.18082 498 VAL C N 1
ATOM 13640 C CA . VAL C 1 440 ? -30.00500 -53.45500 -42.65600 1.000 68.06602 498 VAL C CA 1
ATOM 13641 C C . VAL C 1 440 ? -30.29700 -53.58800 -44.14900 1.000 68.57641 498 VAL C C 1
ATOM 13642 O O . VAL C 1 440 ? -29.59900 -54.33700 -44.84600 1.000 69.39711 498 VAL C O 1
ATOM 13655 N N . GLU C 1 441 ? -31.29800 -52.86500 -44.65800 1.000 92.13699 499 GLU C N 1
ATOM 13656 C CA . GLU C 1 441 ? -31.58000 -52.82700 -46.08800 1.000 92.97730 499 GLU C CA 1
ATOM 13657 C C . GLU C 1 441 ? -30.51800 -52.07200 -46.87300 1.000 97.56918 499 GLU C C 1
ATOM 13658 O O . GLU C 1 441 ? -30.43300 -52.23900 -48.09400 1.000 99.56985 499 GLU C O 1
ATOM 13670 N N . GLU C 1 442 ? -29.69800 -51.26200 -46.20400 1.000 86.69146 500 GLU C N 1
ATOM 13671 C CA . GLU C 1 442 ? -28.62900 -50.52000 -46.85500 1.000 91.65842 500 GLU C CA 1
ATOM 13672 C C . GLU C 1 442 ? -27.26500 -51.13500 -46.57600 1.000 91.43159 500 GLU C C 1
ATOM 13673 O O . GLU C 1 442 ? -26.23600 -50.50500 -46.83800 1.000 96.03914 500 GLU C O 1
ATOM 13685 N N . GLU C 1 443 ? -27.24700 -52.38000 -46.10500 1.000 99.98411 501 GLU C N 1
ATOM 13686 C CA . GLU C 1 443 ? -26.02700 -53.15800 -45.97600 1.000 102.61551 501 GLU C CA 1
ATOM 13687 C C . GLU C 1 443 ? -25.76800 -53.99100 -47.21800 1.000 102.70230 501 GLU C C 1
ATOM 13688 O O . GLU C 1 443 ? -24.68200 -54.56200 -47.35500 1.000 103.33230 501 GLU C O 1
ATOM 13700 N N . GLU C 1 444 ? -26.74100 -54.05500 -48.12400 1.000 100.77172 502 GLU C N 1
ATOM 13701 C CA . GLU C 1 444 ? -26.56600 -54.70200 -49.41500 1.000 103.74684 502 GLU C CA 1
ATOM 13702 C C . GLU C 1 444 ? -26.12900 -53.69800 -50.46700 1.000 108.22837 502 GLU C C 1
ATOM 13703 O O . GLU C 1 444 ? -25.46200 -54.07200 -51.43900 1.000 102.39928 502 GLU C O 1
ATOM 13715 N N . ASP C 1 445 ? -26.49600 -52.43300 -50.28200 1.000 123.29742 503 ASP C N 1
ATOM 13716 C CA . ASP C 1 445 ? -26.02700 -51.32500 -51.11300 1.000 126.93962 503 ASP C CA 1
ATOM 13717 C C . ASP C 1 445 ? -24.74800 -50.72700 -50.53100 1.000 126.40529 503 ASP C C 1
ATOM 13718 O O . ASP C 1 445 ? -24.61700 -49.51600 -50.35900 1.000 128.54759 503 ASP C O 1
ATOM 13727 N N . GLN C 1 446 ? -23.79600 -51.59700 -50.20700 1.000 97.11220 504 GLN C N 1
ATOM 13728 C CA . GLN C 1 446 ? -22.56600 -51.18200 -49.55400 1.000 93.56817 504 GLN C CA 1
ATOM 13729 C C . GLN C 1 446 ? -21.58900 -50.59700 -50.56800 1.000 92.03554 504 GLN C C 1
ATOM 13730 O O . GLN C 1 446 ? -21.63100 -50.89700 -51.76400 1.000 91.67284 504 GLN C O 1
ATOM 13744 N N . THR C 1 447 ? -20.69500 -49.75000 -50.06700 1.000 85.25787 505 THR C N 1
ATOM 13745 C CA . THR C 1 447 ? -19.71600 -49.05300 -50.88900 1.000 80.43316 505 THR C CA 1
ATOM 13746 C C . THR C 1 447 ? -18.39800 -49.81700 -50.89400 1.000 78.71145 505 THR C C 1
ATOM 13747 O O . THR C 1 447 ? -17.86500 -50.15600 -49.83100 1.000 73.45275 505 THR C O 1
ATOM 13758 N N . VAL C 1 448 ? -17.87400 -50.07900 -52.09100 1.000 55.61904 506 VAL C N 1
ATOM 13759 C CA . VAL C 1 448 ? -16.58600 -50.74300 -52.25200 1.000 56.19103 506 VAL C CA 1
ATOM 13760 C C . VAL C 1 448 ? -15.50000 -49.68400 -52.38500 1.000 58.79437 506 VAL C C 1
ATOM 13761 O O . VAL C 1 448 ? -15.59500 -48.78300 -53.22800 1.000 61.45962 506 VAL C O 1
ATOM 13774 N N . VAL C 1 449 ? -14.46900 -49.78900 -51.55100 1.000 58.32578 507 VAL C N 1
ATOM 13775 C CA . VAL C 1 449 ? -13.32900 -48.87400 -51.59100 1.000 61.03569 507 VAL C CA 1
ATOM 13776 C C . VAL C 1 449 ? -12.05000 -49.68100 -51.43500 1.000 61.26701 507 VAL C C 1
ATOM 13777 O O . VAL C 1 449 ? -12.08100 -50.84800 -51.02600 1.000 58.93211 507 VAL C O 1
ATOM 13790 N N . PRO C 1 450 ? -10.90500 -49.08000 -51.75600 1.000 64.33732 508 PRO C N 1
ATOM 13791 C CA . PRO C 1 450 ? -9.63900 -49.82000 -51.66900 1.000 64.98067 508 PRO C CA 1
ATOM 13792 C C . PRO C 1 450 ? -9.29500 -50.17600 -50.22900 1.000 62.60723 508 PRO C C 1
ATOM 13793 O O . PRO C 1 450 ? -9.86000 -49.65400 -49.26600 1.000 61.01854 508 PRO C O 1
ATOM 13804 N N . GLU C 1 451 ? -8.33400 -51.08800 -50.10000 1.000 78.27240 509 GLU C N 1
ATOM 13805 C CA . GLU C 1 451 ? -7.90900 -51.61800 -48.80600 1.000 73.45945 509 GLU C CA 1
ATOM 13806 C C . GLU C 1 451 ? -9.05000 -52.36500 -48.12500 1.000 69.88171 509 GLU C C 1
ATOM 13807 O O . GLU C 1 451 ? -8.90200 -53.52600 -47.74500 1.000 69.58151 509 GLU C O 1
ATOM 13819 N N . SER D 2 4 ? -21.99300 -42.74300 -21.53500 1.000 50.29777 3 SER D N 1
ATOM 13820 C CA . SER D 2 4 ? -21.86900 -44.03300 -22.20700 1.000 55.67026 3 SER D CA 1
ATOM 13821 C C . SER D 2 4 ? -20.97400 -44.97400 -21.40300 1.000 56.03607 3 SER D C 1
ATOM 13822 O O . SER D 2 4 ? -20.49800 -44.62000 -20.32300 1.000 55.98077 3 SER D O 1
ATOM 13829 N N . ARG D 2 5 ? -20.74800 -46.17300 -21.93300 1.000 66.06333 4 ARG D N 1
ATOM 13830 C CA . ARG D 2 5 ? -20.09800 -47.22600 -21.16800 1.000 69.65308 4 ARG D CA 1
ATOM 13831 C C . ARG D 2 5 ? -18.60200 -46.98000 -21.04700 1.000 72.10181 4 ARG D C 1
ATOM 13832 O O . ARG D 2 5 ? -17.96000 -46.43800 -21.95200 1.000 75.68093 4 ARG D O 1
ATOM 13853 N N . ARG D 2 6 ? -18.04900 -47.39200 -19.90800 1.000 87.97849 5 ARG D N 1
ATOM 13854 C CA . ARG D 2 6 ? -16.63700 -47.23400 -19.58000 1.000 89.26721 5 ARG D CA 1
ATOM 13855 C C . ARG D 2 6 ? -16.22900 -45.77200 -19.46900 1.000 89.12948 5 ARG D C 1
ATOM 13856 O O . ARG D 2 6 ? -15.03100 -45.46800 -19.43200 1.000 87.73785 5 ARG D O 1
ATOM 13877 N N . ARG D 2 7 ? -17.19500 -44.86000 -19.41900 1.000 56.48698 6 ARG D N 1
ATOM 13878 C CA . ARG D 2 7 ? -16.90200 -43.45600 -19.18800 1.000 52.58667 6 ARG D CA 1
ATOM 13879 C C . ARG D 2 7 ? -16.63100 -43.22700 -17.70800 1.000 55.68017 6 ARG D C 1
ATOM 13880 O O . ARG D 2 7 ? -17.19700 -43.90000 -16.84100 1.000 55.33002 6 ARG D O 1
ATOM 13901 N N . ARG D 2 8 ? -15.75000 -42.27400 -17.42300 1.000 60.26250 7 ARG D N 1
ATOM 13902 C CA . ARG D 2 8 ? -15.38700 -41.99500 -16.04100 1.000 61.76302 7 ARG D CA 1
ATOM 13903 C C . ARG D 2 8 ? -16.63200 -41.61700 -15.25400 1.000 60.36128 7 ARG D C 1
ATOM 13904 O O . ARG D 2 8 ? -17.27900 -40.60600 -15.54800 1.000 58.01456 7 ARG D O 1
ATOM 13925 N N . ARG D 2 9 ? -16.97400 -42.43500 -14.26100 1.000 48.60998 8 ARG D N 1
ATOM 13926 C CA . ARG D 2 9 ? -18.19600 -42.20200 -13.50500 1.000 49.49380 8 ARG D CA 1
ATOM 13927 C C . ARG D 2 9 ? -18.11600 -40.87400 -12.76500 1.000 50.93681 8 ARG D C 1
ATOM 13928 O O . ARG D 2 9 ? -17.06300 -40.49200 -12.24500 1.000 49.78031 8 ARG D O 1
ATOM 13949 N N . ARG D 2 10 ? -19.24400 -40.16900 -12.71800 1.000 57.32120 9 ARG D N 1
ATOM 13950 C CA . ARG D 2 10 ? -19.29400 -38.84800 -12.10900 1.000 58.73665 9 ARG D CA 1
ATOM 13951 C C . ARG D 2 10 ? -20.68400 -38.65500 -11.52100 1.000 56.25626 9 ARG D C 1
ATOM 13952 O O . ARG D 2 10 ? -21.68800 -39.02600 -12.13300 1.000 62.97701 9 ARG D O 1
ATOM 13973 N N . LYS D 2 11 ? -20.72300 -38.07700 -10.33100 1.000 41.82000 10 LYS D N 1
ATOM 13974 C CA . LYS D 2 11 ? -21.95400 -37.69700 -9.65800 1.000 45.34667 10 LYS D CA 1
ATOM 13975 C C . LYS D 2 11 ? -22.41700 -36.31700 -10.10700 1.000 45.53624 10 LYS D C 1
ATOM 13976 O O . LYS D 2 11 ? -21.60900 -35.47600 -10.51200 1.000 47.82519 10 LYS D O 1
ATOM 13995 N N . ARG D 2 12 ? -23.73400 -36.09800 -10.06600 1.000 37.25290 11 ARG D N 1
ATOM 13996 C CA . ARG D 2 12 ? -24.30900 -34.78300 -10.33300 1.000 39.63653 11 ARG D CA 1
ATOM 13997 C C . ARG D 2 12 ? -24.54100 -34.09900 -8.98800 1.000 38.27000 11 ARG D C 1
ATOM 13998 O O . ARG D 2 12 ? -25.38900 -34.53200 -8.19900 1.000 37.80171 11 ARG D O 1
ATOM 14019 N N . LYS D 2 13 ? -23.78100 -33.04000 -8.72600 1.000 38.53419 12 LYS D N 1
ATOM 14020 C CA . LYS D 2 13 ? -23.92000 -32.29800 -7.48200 1.000 37.48922 12 LYS D CA 1
ATOM 14021 C C . LYS D 2 13 ? -25.23600 -31.52900 -7.47200 1.000 39.89018 12 LYS D C 1
ATOM 14022 O O . LYS D 2 13 ? -25.88100 -31.32900 -8.50400 1.000 47.85791 12 LYS D O 1
ATOM 14041 N N . ARG D 2 14 ? -25.63700 -31.10100 -6.28100 1.000 42.87229 13 ARG D N 1
ATOM 14042 C CA . ARG D 2 14 ? -26.89000 -30.37600 -6.14200 1.000 44.72619 13 ARG D CA 1
ATOM 14043 C C . ARG D 2 14 ? -26.81300 -29.04200 -6.87200 1.000 48.09993 13 ARG D C 1
ATOM 14044 O O . ARG D 2 14 ? -25.75700 -28.41000 -6.95500 1.000 49.69783 13 ARG D O 1
ATOM 14065 N N . GLU D 2 15 ? -27.95000 -28.61900 -7.40400 1.000 61.26853 14 GLU D N 1
ATOM 14066 C CA . GLU D 2 15 ? -28.07400 -27.32100 -8.04600 1.000 68.16825 14 GLU D CA 1
ATOM 14067 C C . GLU D 2 15 ? -28.63400 -26.31700 -7.04300 1.000 75.72686 14 GLU D C 1
ATOM 14068 O O . GLU D 2 15 ? -29.42900 -26.66000 -6.16400 1.000 83.43940 14 GLU D O 1
ATOM 14080 N N . TRP D 2 16 ? -28.20300 -25.06700 -7.18800 1.000 113.06303 15 TRP D N 1
ATOM 14081 C CA . TRP D 2 16 ? -28.51600 -24.01400 -6.22500 1.000 118.26692 15 TRP D CA 1
ATOM 14082 C C . TRP D 2 16 ? -30.01000 -23.71700 -6.18400 1.000 121.99961 15 TRP D C 1
ATOM 14083 O O . TRP D 2 16 ? -30.64400 -23.53200 -7.22500 1.000 120.95901 15 TRP D O 1
ATOM 14104 N N . ASP D 2 17 ? -30.56700 -23.65800 -4.96900 1.000 101.85583 16 ASP D N 1
ATOM 14105 C CA . ASP D 2 17 ? -31.99700 -23.41600 -4.78700 1.000 101.75562 16 ASP D CA 1
ATOM 14106 C C . ASP D 2 17 ? -32.30000 -23.04000 -3.34200 1.000 111.68613 16 ASP D C 1
ATOM 14107 O O . ASP D 2 17 ? -31.47900 -23.23600 -2.44400 1.000 109.21405 16 ASP D O 1
ATOM 14116 N N . ASP D 2 18 ? -33.50500 -22.48900 -3.13900 1.000 144.32637 17 ASP D N 1
ATOM 14117 C CA . ASP D 2 18 ? -34.08000 -22.17900 -1.82100 1.000 146.39271 17 ASP D CA 1
ATOM 14118 C C . ASP D 2 18 ? -35.51800 -22.70000 -1.84400 1.000 150.52667 17 ASP D C 1
ATOM 14119 O O . ASP D 2 18 ? -36.45000 -21.94800 -2.14500 1.000 152.96402 17 ASP D O 1
ATOM 14128 N N . ASP D 2 19 ? -35.69000 -23.98700 -1.54100 1.000 121.69490 18 ASP D N 1
ATOM 14129 C CA . ASP D 2 19 ? -37.00400 -24.62200 -1.63800 1.000 114.80477 18 ASP D CA 1
ATOM 14130 C C . ASP D 2 19 ? -37.90700 -24.41300 -0.42300 1.000 110.01288 18 ASP D C 1
ATOM 14131 O O . ASP D 2 19 ? -38.96000 -23.77500 -0.52100 1.000 110.06961 18 ASP D O 1
ATOM 14140 N N . ASP D 2 20 ? -37.50500 -24.95300 0.73600 1.000 118.90594 19 ASP D N 1
ATOM 14141 C CA . ASP D 2 20 ? -38.26700 -24.81500 1.97700 1.000 114.99296 19 ASP D CA 1
ATOM 14142 C C . ASP D 2 20 ? -37.31900 -24.70700 3.16500 1.000 111.05563 19 ASP D C 1
ATOM 14143 O O . ASP D 2 20 ? -37.67100 -25.08600 4.28800 1.000 107.49165 19 ASP D O 1
ATOM 14152 N N . ASP D 2 21 ? -36.12200 -24.18500 2.92400 1.000 74.50419 20 ASP D N 1
ATOM 14153 C CA . ASP D 2 21 ? -35.10000 -24.07200 3.94600 1.000 62.15878 20 ASP D CA 1
ATOM 14154 C C . ASP D 2 21 ? -35.60300 -23.23800 5.12000 1.000 65.26374 20 ASP D C 1
ATOM 14155 O O . ASP D 2 21 ? -36.43000 -22.33900 4.94000 1.000 66.69581 20 ASP D O 1
ATOM 14164 N N . PRO D 2 22 ? -35.15500 -23.53500 6.33900 1.000 49.20996 21 PRO D N 1
ATOM 14165 C CA . PRO D 2 22 ? -35.60400 -22.75600 7.49000 1.000 44.70701 21 PRO D CA 1
ATOM 14166 C C . PRO D 2 22 ? -35.37400 -21.28100 7.22300 1.000 43.54453 21 PRO D C 1
ATOM 14167 O O . PRO D 2 22 ? -34.65700 -20.92100 6.27700 1.000 42.79324 21 PRO D O 1
ATOM 14178 N N . PRO D 2 23 ? -35.93400 -20.39600 8.03800 1.000 52.15197 22 PRO D N 1
ATOM 14179 C CA . PRO D 2 23 ? -35.78400 -18.96500 7.75700 1.000 45.49353 22 PRO D CA 1
ATOM 14180 C C . PRO D 2 23 ? -34.35500 -18.49500 7.95500 1.000 41.59430 22 PRO D C 1
ATOM 14181 O O . PRO D 2 23 ? -33.63700 -18.96300 8.84300 1.000 45.24678 22 PRO D O 1
ATOM 14192 N N . LYS D 2 24 ? -33.94500 -17.57000 7.09500 1.000 42.79178 23 LYS D N 1
ATOM 14193 C CA . LYS D 2 24 ? -32.61900 -16.97700 7.19500 1.000 41.60188 23 LYS D CA 1
ATOM 14194 C C . LYS D 2 24 ? -32.58500 -15.90900 8.27600 1.000 40.76599 23 LYS D C 1
ATOM 14195 O O . LYS D 2 24 ? -31.56100 -15.74000 8.94700 1.000 38.92700 23 LYS D O 1
ATOM 14214 N N . LYS D 2 25 ? -33.70000 -15.20900 8.47000 1.000 38.70628 24 LYS D N 1
ATOM 14215 C CA . LYS D 2 25 ? -33.83800 -14.17600 9.48600 1.000 41.44904 24 LYS D CA 1
ATOM 14216 C C . LYS D 2 25 ? -35.20400 -14.32600 10.13700 1.000 38.89132 24 LYS D C 1
ATOM 14217 O O . LYS D 2 25 ? -36.15300 -14.80800 9.51400 1.000 37.81086 24 LYS D O 1
ATOM 14236 N N . ARG D 2 26 ? -35.29500 -13.91800 11.40100 1.000 37.73972 25 ARG D N 1
ATOM 14237 C CA . ARG D 2 26 ? -36.54700 -13.94700 12.14000 1.000 37.44915 25 ARG D CA 1
ATOM 14238 C C . ARG D 2 26 ? -36.67000 -12.68400 12.97800 1.000 37.69640 25 ARG D C 1
ATOM 14239 O O . ARG D 2 26 ? -35.71200 -12.26400 13.62900 1.000 38.70099 25 ARG D O 1
ATOM 14260 N N . ARG D 2 27 ? -37.85500 -12.08200 12.94400 1.000 36.96029 26 ARG D N 1
ATOM 14261 C CA . ARG D 2 27 ? -38.17900 -10.91500 13.75000 1.000 35.33256 26 ARG D CA 1
ATOM 14262 C C . ARG D 2 27 ? -38.95100 -11.34200 14.98900 1.000 35.03815 26 ARG D C 1
ATOM 14263 O O . ARG D 2 27 ? -39.85700 -12.17800 14.91000 1.000 36.03534 26 ARG D O 1
ATOM 14284 N N . ARG D 2 28 ? -38.58400 -10.77100 16.13500 1.000 36.68414 27 ARG D N 1
ATOM 14285 C CA . ARG D 2 28 ? -39.27000 -11.06400 17.38400 1.000 36.88384 27 ARG D CA 1
ATOM 14286 C C . ARG D 2 28 ? -40.38400 -10.04900 17.60300 1.000 38.61155 27 ARG D C 1
ATOM 14287 O O . ARG D 2 28 ? -40.13900 -8.83800 17.58500 1.000 40.77391 27 ARG D O 1
ATOM 14308 N N . LEU D 2 29 ? -41.59500 -10.54800 17.83200 1.000 30.77851 28 LEU D N 1
ATOM 14309 C CA . LEU D 2 29 ? -42.78500 -9.71800 17.90400 1.000 33.92766 28 LEU D CA 1
ATOM 14310 C C . LEU D 2 29 ? -43.44600 -9.81000 19.27200 1.000 34.56993 28 LEU D C 1
ATOM 14311 O O . LEU D 2 29 ? -43.27600 -10.78300 20.01200 1.000 36.36075 28 LEU D O 1
ATOM 14327 N N . ASP D 2 30 ? -44.20500 -8.76800 19.59500 1.000 41.44208 29 ASP D N 1
ATOM 14328 C CA . ASP D 2 30 ? -45.04800 -8.75900 20.78000 1.000 42.17978 29 ASP D CA 1
ATOM 14329 C C . ASP D 2 30 ? -46.15700 -7.72500 20.59300 1.000 43.55134 29 ASP D C 1
ATOM 14330 O O . ASP D 2 30 ? -46.49400 -7.36600 19.46500 1.000 38.61661 29 ASP D O 1
#

Foldseek 3Di:
DDLVLLLVQLPDPDVVSPLVSLQVLLCQLPPDDVGPLVVNLVSVCLLSLLVQCPPLVDVSSVQSSLSNLLSQLQDALVSLVSNVVSVNLLSLLVQCPPPDNSSNLSSLSNLLSSLLNAPVSLQVSVVSPNLVSLVVLVVDDQDDVVSVVSLLSSLSSVLSNQAYPPPGRDPVVCLSCQVSLLVQCPDPDLSSLLSSLSSLLRQLQDAVVSLCSNPVVPCLLSLLVQCLDPDCSNNVSSLSNLLSQLLYAQVSVVSNVVSPNLLSLLCQCPPPDLVSNLSSLLSLLSQLLHAQVSLVSCVVSVCLLSLLVCLADNDPSSVLSSLSSLLSNLVRYALVSLVVSVVSPNLLSLLVCLVPPDVVSVLSSLSSVVSSLVSCVVVVNNQVVVVVCVVSPNLVSLVVLCVDPDVSSNVSSVVVCVPRVPDDDDDD/DDDDDDDDDCPPPDDPDDDDDD/DDLVLLLVQCPDPDVVSVLVSLQVLLCQLPPDDPHPLVSNLVSVCLLSLLVQLPPPVDVSSNLSSLSNLLSQLQDALVSLVSNVVSPNLLSLLVQLPPPDNSSNLSSLSNLLSQLLNAVVSLQVSVVSPNLVSLVVLLPDPDDDVVSVVSLLSSLSSVLSSLAHPPPGRDPVSVLSCQVSLLVQCPDDDLSSVLSSLSSLLRQLQDAVVSLCSNVVSPCLLSLLVQCPDPDPSNVVSSLSNLLSQLLYAQVSVVSNVVSPNLLCLLCQCPDPDLVSVLSSLLSLLSQLLHAQVSLVSNVVSVCLLSLLVCCADNDVSSVLSSLSSLLSNLPRYALVSLVVSVVSPNLLSLLVCLVDPDPVSNLSSLSSVVSSLVSCVVVVCNLVVLVVCVVSVNLVSLVVLCPDPDVSSVVSSVVVCVPRVPPVCVVVDDDDDD/DPPPDDDDDDDDDDDDPDDDPDDDDDD

Solvent-accessible surface area: 39595 Å² total; per-residue (Å²): 138,78,11,93,66,0,44,103,7,3,94,30,155,78,53,110,73,28,15,94,0,0,55,6,0,21,74,28,0,2,130,76,146,147,28,39,16,71,63,0,42,90,32,30,1,6,70,65,0,23,71,8,2,56,72,116,107,16,26,64,0,7,30,15,0,0,15,0,0,0,0,0,0,20,25,39,56,95,23,0,91,23,0,20,100,25,33,0,3,60,25,0,17,82,8,2,87,18,127,80,51,82,0,4,13,2,0,0,41,0,0,0,0,0,0,0,33,15,13,102,22,0,43,48,0,24,166,111,35,0,6,93,39,1,30,64,41,4,73,82,103,37,158,77,107,114,16,18,36,46,6,96,13,6,0,7,0,1,4,1,4,4,16,48,61,126,73,38,7,54,84,117,6,3,93,74,5,7,77,6,0,30,119,2,1,115,72,141,35,80,86,0,14,8,24,0,0,10,0,0,4,29,8,1,33,11,79,49,113,45,0,68,14,0,14,132,55,48,2,0,78,53,0,10,152,16,2,49,33,144,61,70,60,3,9,18,0,0,1,17,0,0,0,4,0,0,5,3,55,51,113,9,0,33,74,0,14,109,26,26,0,0,68,28,0,41,69,3,0,93,36,120,105,64,56,5,26,45,15,0,0,17,1,0,0,0,0,0,18,11,87,89,66,0,0,70,60,0,29,92,63,32,0,2,56,36,9,16,58,5,1,46,180,19,48,64,97,0,23,64,23,0,0,42,1,4,0,1,5,5,54,24,14,43,29,127,13,8,41,77,4,18,144,38,36,0,6,94,14,0,0,66,15,5,103,20,166,37,39,119,3,5,47,3,0,5,56,0,2,31,25,3,0,74,2,9,78,146,98,62,94,32,106,126,10,5,55,76,0,72,142,33,24,0,29,96,42,0,77,63,13,44,128,47,135,40,120,62,0,75,141,33,0,41,89,6,18,113,102,10,28,77,120,140,132,152,135,198,113,181,34,51,81,38,135,172,76,86,53,84,37,20,80,113,40,72,52,77,99,96,141,77,12,98,70,0,44,64,11,2,88,31,122,79,52,114,62,31,20,87,0,0,58,8,0,21,75,29,0,2,129,72,190,165,24,40,15,80,77,0,43,144,34,30,1,6,69,69,0,21,71,8,1,54,75,117,104,17,27,67,0,4,31,14,0,0,17,0,0,0,0,0,0,20,24,52,51,97,27,0,111,24,0,19,99,26,32,0,2,57,26,0,17,86,10,0,86,22,130,83,49,82,0,4,15,2,0,0,35,0,0,0,0,0,0,4,33,15,13,78,21,0,42,47,0,25,161,109,37,0,7,91,36,2,23,61,44,8,57,79,130,75,190,74,106,110,10,19,37,49,22,106,18,8,0,8,0,2,0,0,4,4,10,44,57,119,75,29,6,46,81,101,3,3,104,78,4,6,75,9,0,26,110,2,0,107,84,139,30,78,86,0,15,7,19,0,0,14,0,0,3,27,4,0,35,9,84,43,120,34,0,67,30,0,16,158,50,48,2,0,75,48,0,8,149,17,1,46,26,139,64,70,62,3,16,28,0,0,1,19,0,0,0,4,0,0,4,4,53,27,113,7,0,39,70,2,15,109,25,29,1,2,68,34,1,38,69,1,2,102,31,122,99,58,81,4,27,52,30,0,0,17,1,0,0,1,1,1,6,0,74,85,69,0,0,68,62,0,23,96,66,33,0,1,60,36,7,18,44,7,1,58,159,20,49,83,73,0,22,57,13,0,0,58,0,3,10,28,3,0,18,14,0,38,26,130,12,2,45,76,5,22,148,34,36,0,7,92,16,0,0,66,18,4,109,22,209,20,40,86,4,4,37,7,0,4,47,0,0,29,1,4,0,53,2,8,86,99,92,61,66,47,110,129,9,5,71,76,0,72,142,37,25,0,27,96,38,0,72,64,14,41,131,51,150,50,110,52,0,79,130,29,0,49,76,6,15,111,102,25,31,19,98,124,99,109,155,108,144,102,144,102,116,221,39,33,177,148,219,99,201,25,56,80,38,138,105,75,81,89,108,28,17,69,84,44,67,73,78,111,93

CATH classification: 1.25.10.10

Organism: Cavia porcellus (NCBI:txid10141)

Sequence (911 aa):
WTVDDIVKGINSNNLENQLQATQAARKLLSREKQPPIDHIIRAGLIPKFVSFLGRTDCSPIQFESAWALTNIASGSSEQTKAVVDGGAIPALISLLASPHAHISEQAVWALGNIAGDGSVFRDLVIKYGAIDPLLALLAVPDMSSLAGGYLRNLTWTLSNLCRNKNPAPPLDAVEQILPTLVRRLLHHNDLEVLADTCWAISYLTDGPNERIEMVVKTGVVPHLVKLLGSNELSIMTPALRAIGNIVTGTDEQTQIVIDAGALAVFPSLLVHPKTNIQKEEATWTMSNITAGRQDQIQQVVNHGLVPILVSVLSKADFKTQKEAVWAVTNYTSGGTVEQIVYLVHCGIIEPLMNLLTAKDTKIILVILDAISNIFQAAEKLGETEKLSIMIEECGGLDKIEAALQNHENESVYKASLNLIEKYFSVEEEEDRRKRKREWDDDDDPPKKRRRLDWTVDDIVKGINSNNLENQLQATQAARKLLSREKQPPIDHIIRAGLIPKFVSFLGRTDCSPIQFESAWALTNIASGSSEQTKAVVDGGAIPALISLLASPHAHISEQAVWALGNIAGDGSVFRDLVIKYGAIDPLLALLAVPDMSSLAGGYLRNLTWTLSNLCRNKNPAPPLDAVEQILPTLVRRLLHHNDLEVLADTCWAISYLTDGPNERIEMVVKTGVVPHLVKLLGSNELSIMTPALRAIGNIVTGTDEQTQIVIDAGALAVFPSLLVHPKTNIQKEEATWTMSNITAGRQDQIQQVVNHGLVPILVSVLSKADFKTQKEAVWAVTNYTSGGTVEQIVYLVHCGIIEPLMNLLTAKDTKIILVILDAISNIFQAAEKLGETEKLSIMIEECGGLDKIEAALQNHENESVYKASLNLIEKYFSVEEEEDQTVVPESRRRRRRKRKREWDDDDDPPKKRRRLD

InterPro domains:
  IPR000225 Armadillo [PF00514] (109-149)
  IPR000225 Armadillo [PF00514] (151-190)
  IPR000225 Armadillo [PF00514] (248-280)
  IPR000225 Armadillo [PF00514] (283-321)
  IPR000225 Armadillo [PF00514] (324-364)
  IPR000225 Armadillo [PF00514] (367-405)
  IPR000225 Armadillo [PF00514] (410-447)
  IPR000225 Armadillo [PS50176] (119-162)
  IPR000225 Armadillo [PS50176] (162-190)
  IPR000225 Armadillo [PS50176] (251-293)
  IPR000225 Armadillo [PS50176] (293-335)
  IPR000225 Armadillo [SM00185] (108-149)
  IPR000225 Armadillo [SM00185] (151-191)
  IPR000225 Armadillo [SM00185] (193-231)
  IPR000225 Armadillo [SM00185] (241-280)
  IPR000225 Armadillo [SM00185] (282-322)
  IPR000225 Armadillo [SM00185] (324-364)
  IPR000225 Armadillo [SM00185] (366-406)
  IPR000225 Armadillo [SM00185] (409-449)
  IPR002652 Importin-alpha, importin-beta-binding domain [PF01749] (13-98)

B-factor: mean 52.22, std 18.7, range [24.79, 182.44]

Nearest PDB structures (foldseek):
  8g4j-assembly2_B  TM=9.781E-01  e=1.846E-50  Cavia porcellus
  7n8j-assembly1_A  TM=9.926E-01  e=2.006E-49  Homo sapiens
  6p6e-assembly1_A  TM=9.735E-01  e=1.040E-47  Mus musculus
  6d7m-assembly1_B  TM=9.748E-01  e=2.907E-47  Mus musculus
  6d7n-assembly1_B  TM=9.774E-01  e=4.209E-47  Panicum virgatum

Radius of gyration: 36.79 Å; Cα contacts (8 Å, |Δi|>4): 1336; chains: 4; bounding box: 41×119×103 Å